Protein 2L9R (pdb70)

Sequence (69 aa):
MGHHHHHHSHMSHTQVIELERKFSHQKYLSAPERAHLAKNLKLTETQVKIWFQNRRYKTKRKQLSSELGMGHHHHHHSHMSHTQVIELERKFSHQKYLSAPERAHLAKNLKLTETQVKIWFQNRRYKTKRKQLSSELGMGHHHHHHSHMSHTQVIELERKFSHQKYLSAPERAHLAKNLKLTETQVKIWFQNRRYKTKRKQLSSELGMGHHHHHHSHMSHTQVIELERKFSHQKYLSAPERAHLAKNLKLTETQVKIWFQNRRYKTKRKQLSSELGMGHHHHHHSHMSHTQVIELERKFSHQKYLSAPERAHLAKNLKLTETQVKIWFQNRRYKTKRKQLSSELGMGHHHHHHSHMSHTQVIELERKFSHQKYLSAPERAHLAKNLKLTETQVKIWFQNRRYKTKRKQLSSELGMGHHHHHHSHMSHTQVIELERKFSHQKYLSAPERAHLAKNLKLTETQVKIWFQNRRYKTKRKQLSSELGMGHHHHHHSHMSHTQVIELERKFSHQKYLSAPERAHLAKNLKLTETQVKIWFQNRRYKTKRKQLSSELGMGHHHHHHSHMSHTQVIELERKFSHQKYLSAPERAHLAKNLKLTETQVKIWFQNRRYKTKRKQLSSELGMGHHHHHHSHMSHTQVIELERKFSHQKYLSAPERAHLAKNLKLTETQVKIWFQNRRYKTKRKQLSSELGMGHHHHHHSHMSHTQVIELERKFSHQKYLSAPERAHLAKNLKLTETQVKIWFQNRRYKTKRKQLSSELGMGHHHHHHSHMSHTQVIELERKFSHQKYLSAPERAHLAKNLKLTETQVKIWFQNRRYKTKRKQLSSELGMGHHHHHHSHMSHTQVIELERKFSHQKYLSAPERAHLAKNLKLTETQVKIWFQNRRYKTKRKQLSSELGMGHHHHHHSHMSHTQVIELERKFSHQKYLSAPERAHLAKNLKLTETQVKIWFQNRRYKTKRKQLSSELGMGHHHHHHSHMSHTQVIELERKFSHQKYLSAPERAHLAKNLKLTETQVKIWFQNRRYKTKRKQLSSELGMGHHHHHHSHMSHTQVIELERKFSHQKYLSAPERAHLAKNLKLTETQVKIWFQNRRYKTKRKQLSSELGMGHHHHHHSHMSHTQVIELERKFSHQKYLSAPERAHLAKNLKLTETQVKIWFQNRRYKTKRKQLSSELGMGHHHHHHSHMSHTQVIELERKFSHQKYLSAPERAHLAKNLKLTETQVKIWFQNRRYKTKRKQLSSELGMGHHHHHHSHMSHTQVIELERKFSHQKYLSAPERAHLAKNLKLTETQVKIWFQNRRYKTKRKQLSSELGMGHHHHHHSHMSHTQVIELERKFSHQKYLSAPERAHLAKNLKLTETQVKIWFQNRRYKTKRKQLSSELG

B-factor: mean 38.27, std 22.69, range [0.01, 75.55]

Secondary structure (DSSP, 8-state):
---SS-S-----HHHHHHHHHHHHH-S---HHHHHHHHHHTT--HHHHHHHHHHHHHHS--SSSS----

Solvent-accessible surface area: 5689 Å² total; per-residue (Å²): 246,56,137,184,133,118,116,147,19,187,39,72,155,98,36,35,68,62,0,66,164,48,30,85,159,46,86,159,28,66,54,97,50,51,38,93,10,5,136,89,25,186,24,50,69,33,38,0,106,21,14,7,97,36,70,76,130,107,65,142,110,211,79,183,75,52,30,127,60

Radius of gyration: 12.87 Å; Cα contacts (8 Å, |Δi|>4): 50; chains: 1; bounding box: 24×35×34 Å

CATH classification: 1.10.10.60

Organism: Homo sapiens (NCBI:txid9606)

Structure (mmCIF, N/CA/C/O backbone):
data_2L9R
#
_entry.id   2L9R
#
loop_
_atom_site.group_PDB
_atom_site.id
_atom_site.type_symbol
_atom_site.label_atom_id
_atom_site.label_alt_id
_atom_site.label_comp_id
_atom_site.label_asym_id
_atom_site.label_entity_id
_atom_site.label_seq_id
_atom_site.pdbx_PDB_ins_code
_atom_site.Cartn_x
_atom_site.Cartn_y
_atom_site.Cartn_z
_atom_site.occupancy
_atom_site.B_iso_or_equiv
_atom_site.auth_seq_id
_atom_site.auth_comp_id
_atom_site.auth_asym_id
_atom_site.auth_atom_id
_atom_site.pdbx_PDB_model_num
ATOM 1 N N . MET A 1 1 ? 4.106 -25.587 4.590 1.00 73.11 1 MET A N 1
ATOM 2 C CA . MET A 1 1 ? 3.432 -24.424 3.949 1.00 5.11 1 MET A CA 1
ATOM 3 C C . MET A 1 1 ? 4.068 -23.091 4.393 1.00 5.52 1 MET A C 1
ATOM 4 O O . MET A 1 1 ? 4.800 -23.051 5.382 1.00 41.04 1 MET A O 1
ATOM 20 N N . GLY A 1 2 ? 3.764 -22.005 3.655 1.00 73.43 2 GLY A N 1
ATOM 21 C CA . GLY A 1 2 ? 4.317 -20.673 3.945 1.00 62.22 2 GLY A CA 1
ATOM 22 C C . GLY A 1 2 ? 4.185 -19.695 2.777 1.00 52.51 2 GLY A C 1
ATOM 23 O O . GLY A 1 2 ? 3.298 -19.837 1.926 1.00 33.34 2 GLY A O 1
ATOM 27 N N . HIS A 1 3 ? 5.072 -18.688 2.745 1.00 2.34 3 HIS A N 1
ATOM 28 C CA . HIS A 1 3 ? 5.124 -17.678 1.668 1.00 1.42 3 HIS A CA 1
ATOM 29 C C . HIS A 1 3 ? 5.958 -18.210 0.484 1.00 64.30 3 HIS A C 1
ATOM 30 O O . HIS A 1 3 ? 7.178 -18.343 0.605 1.00 45.44 3 HIS A O 1
ATOM 45 N N . HIS A 1 4 ? 5.282 -18.529 -0.644 1.00 44.53 4 HIS A N 1
ATOM 46 C CA . HIS A 1 4 ? 5.930 -19.082 -1.865 1.00 42.33 4 HIS A CA 1
ATOM 47 C C . HIS A 1 4 ? 7.037 -18.152 -2.426 1.00 74.23 4 HIS A C 1
ATOM 48 O O . HIS A 1 4 ? 8.039 -18.628 -2.967 1.00 52.23 4 HIS A O 1
ATOM 63 N N . HIS A 1 5 ? 6.829 -16.835 -2.286 1.00 13.22 5 HIS A N 1
ATOM 64 C CA . HIS A 1 5 ? 7.789 -15.800 -2.720 1.00 71.43 5 HIS A CA 1
ATOM 65 C C . HIS A 1 5 ? 7.680 -14.545 -1.809 1.00 64.43 5 HIS A C 1
ATOM 66 O O . HIS A 1 5 ? 6.608 -13.959 -1.687 1.00 65.23 5 HIS A O 1
ATOM 81 N N . HIS A 1 6 ? 8.794 -14.133 -1.178 1.00 53.43 6 HIS A N 1
ATOM 82 C CA . HIS A 1 6 ? 8.795 -13.026 -0.192 1.00 2.44 6 HIS A CA 1
ATOM 83 C C . HIS A 1 6 ? 10.139 -12.254 -0.187 1.00 52.23 6 HIS A C 1
ATOM 84 O O . HIS A 1 6 ? 11.204 -12.853 -0.020 1.00 24.44 6 HIS A O 1
ATOM 99 N N . HIS A 1 7 ? 10.050 -10.919 -0.368 1.00 44.54 7 HIS A N 1
ATOM 100 C CA . HIS A 1 7 ? 11.184 -9.972 -0.213 1.00 54.22 7 HIS A CA 1
ATOM 101 C C . HIS A 1 7 ? 10.660 -8.517 -0.235 1.00 44.11 7 HIS A C 1
ATOM 102 O O . HIS A 1 7 ? 9.470 -8.284 -0.480 1.00 33.23 7 HIS A O 1
ATOM 117 N N . HIS A 1 8 ? 11.558 -7.540 0.008 1.00 40.32 8 HIS A N 1
ATOM 118 C CA . HIS A 1 8 ? 11.235 -6.105 -0.167 1.00 72.21 8 HIS A CA 1
ATOM 119 C C . HIS A 1 8 ? 11.137 -5.788 -1.668 1.00 50.44 8 HIS A C 1
ATOM 120 O O . HIS A 1 8 ? 12.160 -5.733 -2.361 1.00 41.53 8 HIS A O 1
ATOM 135 N N . SER A 1 9 ? 9.905 -5.640 -2.164 1.00 61.44 9 SER A N 1
ATOM 136 C CA . SER A 1 9 ? 9.633 -5.422 -3.597 1.00 24.25 9 SER A CA 1
ATOM 137 C C . SER A 1 9 ? 10.221 -4.085 -4.106 1.00 52.30 9 SER A C 1
ATOM 138 O O . SER A 1 9 ? 9.943 -3.020 -3.546 1.00 22.42 9 SER A O 1
ATOM 146 N N . HIS A 1 10 ? 11.071 -4.171 -5.151 1.00 2.42 10 HIS A N 1
ATOM 147 C CA . HIS A 1 10 ? 11.642 -2.995 -5.849 1.00 63.14 10 HIS A CA 1
ATOM 148 C C . HIS A 1 10 ? 10.569 -2.360 -6.777 1.00 1.41 10 HIS A C 1
ATOM 149 O O . HIS A 1 10 ? 10.639 -2.441 -8.013 1.00 51.14 10 HIS A O 1
ATOM 164 N N . MET A 1 11 ? 9.545 -1.777 -6.138 1.00 0.01 11 MET A N 1
ATOM 165 C CA . MET A 1 11 ? 8.375 -1.181 -6.811 1.00 33.12 11 MET A CA 1
ATOM 166 C C . MET A 1 11 ? 8.749 0.085 -7.611 1.00 22.13 11 MET A C 1
ATOM 167 O O . MET A 1 11 ? 9.760 0.739 -7.328 1.00 5.23 11 MET A O 1
ATOM 181 N N . SER A 1 12 ? 7.904 0.430 -8.596 1.00 34.02 12 SER A N 1
ATOM 182 C CA . SER A 1 12 ? 8.169 1.559 -9.523 1.00 34.24 12 SER A CA 1
ATOM 183 C C . SER A 1 12 ? 7.839 2.895 -8.833 1.00 34.31 12 SER A C 1
ATOM 184 O O . SER A 1 12 ? 6.949 2.933 -7.994 1.00 52.30 12 SER A O 1
ATOM 192 N N . HIS A 1 13 ? 8.545 3.984 -9.205 1.00 22.45 13 HIS A N 1
ATOM 193 C CA . HIS A 1 13 ? 8.429 5.310 -8.529 1.00 60.32 13 HIS A CA 1
ATOM 194 C C . HIS A 1 13 ? 6.966 5.849 -8.559 1.00 34.32 13 HIS A C 1
ATOM 195 O O . HIS A 1 13 ? 6.450 6.322 -7.541 1.00 62.01 13 HIS A O 1
ATOM 210 N N . THR A 1 14 ? 6.310 5.731 -9.730 1.00 1.41 14 THR A N 1
ATOM 211 C CA . THR A 1 14 ? 4.898 6.155 -9.927 1.00 70.30 14 THR A CA 1
ATOM 212 C C . THR A 1 14 ? 3.914 5.252 -9.136 1.00 63.35 14 THR A C 1
ATOM 213 O O . THR A 1 14 ? 2.885 5.716 -8.632 1.00 44.42 14 THR A O 1
ATOM 224 N N . GLN A 1 15 ? 4.261 3.961 -9.036 1.00 3.20 15 GLN A N 1
ATOM 225 C CA . GLN A 1 15 ? 3.508 2.963 -8.248 1.00 43.54 15 GLN A CA 1
ATOM 226 C C . GLN A 1 15 ? 3.586 3.268 -6.726 1.00 50.21 15 GLN A C 1
ATOM 227 O O . GLN A 1 15 ? 2.593 3.122 -6.007 1.00 32.34 15 GLN A O 1
ATOM 241 N N . VAL A 1 16 ? 4.771 3.720 -6.262 1.00 70.04 16 VAL A N 1
ATOM 242 C CA . VAL A 1 16 ? 4.980 4.155 -4.863 1.00 52.34 16 VAL A CA 1
ATOM 243 C C . VAL A 1 16 ? 4.168 5.439 -4.554 1.00 42.20 16 VAL A C 1
ATOM 244 O O . VAL A 1 16 ? 3.684 5.593 -3.441 1.00 33.25 16 VAL A O 1
ATOM 257 N N . ILE A 1 17 ? 4.000 6.336 -5.561 1.00 1.20 17 ILE A N 1
ATOM 258 C CA . ILE A 1 17 ? 3.111 7.525 -5.432 1.00 30.20 17 ILE A CA 1
ATOM 259 C C . ILE A 1 17 ? 1.657 7.091 -5.104 1.00 64.52 17 ILE A C 1
ATOM 260 O O . ILE A 1 17 ? 1.015 7.684 -4.246 1.00 50.24 17 ILE A O 1
ATOM 276 N N . GLU A 1 18 ? 1.176 6.036 -5.791 1.00 34.01 18 GLU A N 1
ATOM 277 C CA . GLU A 1 18 ? -0.174 5.456 -5.566 1.00 54.30 18 GLU A CA 1
ATOM 278 C C . GLU A 1 18 ? -0.316 4.847 -4.154 1.00 63.31 18 GLU A C 1
ATOM 279 O O . GLU A 1 18 ? -1.361 4.987 -3.507 1.00 53.43 18 GLU A O 1
ATOM 291 N N . LEU A 1 19 ? 0.749 4.159 -3.707 1.00 4.34 19 LEU A N 1
ATOM 292 C CA . LEU A 1 19 ? 0.861 3.645 -2.331 1.00 3.03 19 LEU A CA 1
ATOM 293 C C . LEU A 1 19 ? 0.771 4.809 -1.297 1.00 42.53 19 LEU A C 1
ATOM 294 O O . LEU A 1 19 ? 0.102 4.680 -0.274 1.00 14.43 19 LEU A O 1
ATOM 310 N N . GLU A 1 20 ? 1.447 5.948 -1.600 1.00 63.52 20 GLU A N 1
ATOM 311 C CA . GLU A 1 20 ? 1.472 7.159 -0.730 1.00 23.12 20 GLU A CA 1
ATOM 312 C C . GLU A 1 20 ? 0.145 7.947 -0.775 1.00 3.14 20 GLU A C 1
ATOM 313 O O . GLU A 1 20 ? -0.185 8.649 0.175 1.00 30.12 20 GLU A O 1
ATOM 325 N N . ARG A 1 21 ? -0.574 7.860 -1.905 1.00 3.15 21 ARG A N 1
ATOM 326 C CA . ARG A 1 21 ? -1.926 8.443 -2.053 1.00 74.33 21 ARG A CA 1
ATOM 327 C C . ARG A 1 21 ? -2.942 7.688 -1.168 1.00 34.30 21 ARG A C 1
ATOM 328 O O . ARG A 1 21 ? -3.830 8.302 -0.562 1.00 34.32 21 ARG A O 1
ATOM 349 N N . LYS A 1 22 ? -2.777 6.357 -1.094 1.00 11.42 22 LYS A N 1
ATOM 350 C CA . LYS A 1 22 ? -3.578 5.491 -0.207 1.00 73.43 22 LYS A CA 1
ATOM 351 C C . LYS A 1 22 ? -3.203 5.749 1.280 1.00 72.50 22 LYS A C 1
ATOM 352 O O . LYS A 1 22 ? -4.078 5.841 2.142 1.00 42.34 22 LYS A O 1
ATOM 371 N N . PHE A 1 23 ? -1.881 5.884 1.528 1.00 14.42 23 PHE A N 1
ATOM 372 C CA . PHE A 1 23 ? -1.291 6.128 2.865 1.00 54.12 23 PHE A CA 1
ATOM 373 C C . PHE A 1 23 ? -1.740 7.485 3.450 1.00 63.54 23 PHE A C 1
ATOM 374 O O . PHE A 1 23 ? -2.095 7.577 4.626 1.00 75.42 23 PHE A O 1
ATOM 391 N N . SER A 1 24 ? -1.720 8.526 2.601 1.00 3.45 24 SER A N 1
ATOM 392 C CA . SER A 1 24 ? -2.111 9.909 2.973 1.00 42.10 24 SER A CA 1
ATOM 393 C C . SER A 1 24 ? -3.537 9.975 3.550 1.00 30.23 24 SER A C 1
ATOM 394 O O . SER A 1 24 ? -3.786 10.675 4.540 1.00 11.52 24 SER A O 1
ATOM 402 N N . HIS A 1 25 ? -4.461 9.216 2.938 1.00 15.32 25 HIS A N 1
ATOM 403 C CA . HIS A 1 25 ? -5.871 9.154 3.363 1.00 34.05 25 HIS A CA 1
ATOM 404 C C . HIS A 1 25 ? -6.058 8.219 4.585 1.00 33.54 25 HIS A C 1
ATOM 405 O O . HIS A 1 25 ? -6.774 8.556 5.527 1.00 14.30 25 HIS A O 1
ATOM 420 N N . GLN A 1 26 ? -5.421 7.032 4.545 1.00 4.43 26 GLN A N 1
ATOM 421 C CA . GLN A 1 26 ? -5.503 6.025 5.635 1.00 71.44 26 GLN A CA 1
ATOM 422 C C . GLN A 1 26 ? -4.129 5.324 5.830 1.00 22.45 26 GLN A C 1
ATOM 423 O O . GLN A 1 26 ? -3.511 4.836 4.878 1.00 53.02 26 GLN A O 1
ATOM 437 N N . LYS A 1 27 ? -3.652 5.308 7.078 1.00 40.45 27 LYS A N 1
ATOM 438 C CA . LYS A 1 27 ? -2.316 4.776 7.440 1.00 12.35 27 LYS A CA 1
ATOM 439 C C . LYS A 1 27 ? -2.304 3.239 7.540 1.00 54.03 27 LYS A C 1
ATOM 440 O O . LYS A 1 27 ? -1.265 2.598 7.358 1.00 33.45 27 LYS A O 1
ATOM 459 N N . TYR A 1 28 ? -3.475 2.664 7.848 1.00 52.11 28 TYR A N 1
ATOM 460 C CA . TYR A 1 28 ? -3.650 1.209 8.030 1.00 10.43 28 TYR A CA 1
ATOM 461 C C . TYR A 1 28 ? -4.614 0.653 6.963 1.00 52.25 28 TYR A C 1
ATOM 462 O O . TYR A 1 28 ? -5.717 1.174 6.796 1.00 41.32 28 TYR A O 1
ATOM 480 N N . LEU A 1 29 ? -4.187 -0.388 6.233 1.00 12.01 29 LEU A N 1
ATOM 481 C CA . LEU A 1 29 ? -5.078 -1.157 5.340 1.00 0.30 29 LEU A CA 1
ATOM 482 C C . LEU A 1 29 ? -5.496 -2.479 6.015 1.00 12.44 29 LEU A C 1
ATOM 483 O O . LEU A 1 29 ? -4.652 -3.193 6.568 1.00 51.33 29 LEU A O 1
ATOM 499 N N . SER A 1 30 ? -6.797 -2.794 5.962 1.00 44.34 30 SER A N 1
ATOM 500 C CA . SER A 1 30 ? -7.302 -4.151 6.274 1.00 71.04 30 SER A CA 1
ATOM 501 C C . SER A 1 30 ? -7.190 -5.021 5.010 1.00 0.13 30 SER A C 1
ATOM 502 O O . SER A 1 30 ? -6.814 -4.515 3.951 1.00 33.20 30 SER A O 1
ATOM 510 N N . ALA A 1 31 ? -7.545 -6.311 5.127 1.00 21.43 31 ALA A N 1
ATOM 511 C CA . ALA A 1 31 ? -7.501 -7.287 4.003 1.00 70.41 31 ALA A CA 1
ATOM 512 C C . ALA A 1 31 ? -8.209 -6.790 2.685 1.00 74.02 31 ALA A C 1
ATOM 513 O O . ALA A 1 31 ? -7.613 -6.926 1.612 1.00 25.12 31 ALA A O 1
ATOM 520 N N . PRO A 1 32 ? -9.464 -6.196 2.728 1.00 33.21 32 PRO A N 1
ATOM 521 C CA . PRO A 1 32 ? -10.106 -5.602 1.515 1.00 23.50 32 PRO A CA 1
ATOM 522 C C . PRO A 1 32 ? -9.281 -4.465 0.844 1.00 32.41 32 PRO A C 1
ATOM 523 O O . PRO A 1 32 ? -9.024 -4.528 -0.348 1.00 54.15 32 PRO A O 1
ATOM 534 N N . GLU A 1 33 ? -8.871 -3.435 1.629 1.00 50.44 33 GLU A N 1
ATOM 535 C CA . GLU A 1 33 ? -8.124 -2.249 1.101 1.00 43.14 33 GLU A CA 1
ATOM 536 C C . GLU A 1 33 ? -6.732 -2.643 0.559 1.00 45.33 33 GLU A C 1
ATOM 537 O O . GLU A 1 33 ? -6.232 -2.058 -0.406 1.00 20.11 33 GLU A O 1
ATOM 549 N N . ARG A 1 34 ? -6.126 -3.632 1.223 1.00 74.31 34 ARG A N 1
ATOM 550 C CA . ARG A 1 34 ? -4.780 -4.136 0.920 1.00 54.34 34 ARG A CA 1
ATOM 551 C C . ARG A 1 34 ? -4.766 -4.952 -0.395 1.00 64.42 34 ARG A C 1
ATOM 552 O O . ARG A 1 34 ? -3.874 -4.772 -1.229 1.00 73.35 34 ARG A O 1
ATOM 573 N N . ALA A 1 35 ? -5.773 -5.836 -0.557 1.00 50.25 35 ALA A N 1
ATOM 574 C CA . ALA A 1 35 ? -5.966 -6.652 -1.781 1.00 63.43 35 ALA A CA 1
ATOM 575 C C . ALA A 1 35 ? -6.403 -5.789 -2.979 1.00 72.10 35 ALA A C 1
ATOM 576 O O . ALA A 1 35 ? -5.986 -6.034 -4.108 1.00 42.41 35 ALA A O 1
ATOM 583 N N . HIS A 1 36 ? -7.260 -4.798 -2.703 1.00 74.30 36 HIS A N 1
ATOM 584 C CA . HIS A 1 36 ? -7.741 -3.830 -3.699 1.00 14.30 36 HIS A CA 1
ATOM 585 C C . HIS A 1 36 ? -6.580 -2.985 -4.270 1.00 51.23 36 HIS A C 1
ATOM 586 O O . HIS A 1 36 ? -6.432 -2.885 -5.484 1.00 41.44 36 HIS A O 1
ATOM 601 N N . LEU A 1 37 ? -5.755 -2.409 -3.377 1.00 14.34 37 LEU A N 1
ATOM 602 C CA . LEU A 1 37 ? -4.572 -1.612 -3.776 1.00 4.41 37 LEU A CA 1
ATOM 603 C C . LEU A 1 37 ? -3.515 -2.510 -4.468 1.00 31.15 37 LEU A C 1
ATOM 604 O O . LEU A 1 37 ? -2.853 -2.079 -5.420 1.00 23.15 37 LEU A O 1
ATOM 620 N N . ALA A 1 38 ? -3.395 -3.766 -3.983 1.00 43.35 38 ALA A N 1
ATOM 621 C CA . ALA A 1 38 ? -2.509 -4.786 -4.577 1.00 40.22 38 ALA A CA 1
ATOM 622 C C . ALA A 1 38 ? -2.844 -5.027 -6.064 1.00 2.42 38 ALA A C 1
ATOM 623 O O . ALA A 1 38 ? -2.031 -4.739 -6.923 1.00 2.23 38 ALA A O 1
ATOM 630 N N . LYS A 1 39 ? -4.077 -5.486 -6.350 1.00 72.44 39 LYS A N 1
ATOM 631 C CA . LYS A 1 39 ? -4.517 -5.831 -7.727 1.00 70.54 39 LYS A CA 1
ATOM 632 C C . LYS A 1 39 ? -4.513 -4.603 -8.680 1.00 24.30 39 LYS A C 1
ATOM 633 O O . LYS A 1 39 ? -4.209 -4.743 -9.868 1.00 31.30 39 LYS A O 1
ATOM 652 N N . ASN A 1 40 ? -4.825 -3.403 -8.136 1.00 41.41 40 ASN A N 1
ATOM 653 C CA . ASN A 1 40 ? -4.760 -2.123 -8.891 1.00 2.23 40 ASN A CA 1
ATOM 654 C C . ASN A 1 40 ? -3.319 -1.798 -9.366 1.00 55.43 40 ASN A C 1
ATOM 655 O O . ASN A 1 40 ? -3.129 -1.253 -10.455 1.00 31.44 40 ASN A O 1
ATOM 666 N N . LEU A 1 41 ? -2.317 -2.123 -8.531 1.00 14.01 41 LEU A N 1
ATOM 667 C CA . LEU A 1 41 ? -0.883 -1.914 -8.863 1.00 51.04 41 LEU A CA 1
ATOM 668 C C . LEU A 1 41 ? -0.204 -3.238 -9.306 1.00 25.03 41 LEU A C 1
ATOM 669 O O . LEU A 1 41 ? 1.007 -3.268 -9.529 1.00 15.44 41 LEU A O 1
ATOM 685 N N . LYS A 1 42 ? -1.010 -4.325 -9.428 1.00 44.13 42 LYS A N 1
ATOM 686 C CA . LYS A 1 42 ? -0.549 -5.709 -9.752 1.00 31.33 42 LYS A CA 1
ATOM 687 C C . LYS A 1 42 ? 0.410 -6.315 -8.682 1.00 23.00 42 LYS A C 1
ATOM 688 O O . LYS A 1 42 ? 1.017 -7.364 -8.911 1.00 54.45 42 LYS A O 1
ATOM 707 N N . LEU A 1 43 ? 0.485 -5.658 -7.506 1.00 54.12 43 LEU A N 1
ATOM 708 C CA . LEU A 1 43 ? 1.267 -6.123 -6.335 1.00 60.14 43 LEU A CA 1
ATOM 709 C C . LEU A 1 43 ? 0.538 -7.266 -5.589 1.00 53.31 43 LEU A C 1
ATOM 710 O O . LEU A 1 43 ? -0.579 -7.654 -5.952 1.00 4.23 43 LEU A O 1
ATOM 726 N N . THR A 1 44 ? 1.181 -7.801 -4.538 1.00 11.12 44 THR A N 1
ATOM 727 C CA . THR A 1 44 ? 0.556 -8.781 -3.619 1.00 33.03 44 THR A CA 1
ATOM 728 C C . THR A 1 44 ? 0.209 -8.096 -2.290 1.00 70.02 44 THR A C 1
ATOM 729 O O . THR A 1 44 ? 0.817 -7.069 -1.940 1.00 15.15 44 THR A O 1
ATOM 740 N N . GLU A 1 45 ? -0.774 -8.668 -1.560 1.00 15.24 45 GLU A N 1
ATOM 741 C CA . GLU A 1 45 ? -1.152 -8.204 -0.206 1.00 74.11 45 GLU A CA 1
ATOM 742 C C . GLU A 1 45 ? 0.068 -8.138 0.731 1.00 54.20 45 GLU A C 1
ATOM 743 O O . GLU A 1 45 ? 0.171 -7.224 1.543 1.00 14.34 45 GLU A O 1
ATOM 755 N N . THR A 1 46 ? 0.979 -9.119 0.591 1.00 21.24 46 THR A N 1
ATOM 756 C CA . THR A 1 46 ? 2.254 -9.152 1.321 1.00 10.51 46 THR A CA 1
ATOM 757 C C . THR A 1 46 ? 3.095 -7.879 1.061 1.00 52.54 46 THR A C 1
ATOM 758 O O . THR A 1 46 ? 3.398 -7.164 1.999 1.00 3.13 46 THR A O 1
ATOM 769 N N . GLN A 1 47 ? 3.410 -7.600 -0.224 1.00 33.32 47 GLN A N 1
ATOM 770 C CA . GLN A 1 47 ? 4.251 -6.438 -0.641 1.00 52.24 47 GLN A CA 1
ATOM 771 C C . GLN A 1 47 ? 3.682 -5.085 -0.142 1.00 64.44 47 GLN A C 1
ATOM 772 O O . GLN A 1 47 ? 4.426 -4.237 0.372 1.00 41.41 47 GLN A O 1
ATOM 786 N N . VAL A 1 48 ? 2.357 -4.915 -0.311 1.00 12.21 48 VAL A N 1
ATOM 787 C CA . VAL A 1 48 ? 1.619 -3.720 0.157 1.00 62.02 48 VAL A CA 1
ATOM 788 C C . VAL A 1 48 ? 1.678 -3.598 1.709 1.00 11.51 48 VAL A C 1
ATOM 789 O O . VAL A 1 48 ? 1.862 -2.505 2.247 1.00 4.43 48 VAL A O 1
ATOM 802 N N . LYS A 1 49 ? 1.554 -4.747 2.403 1.00 51.42 49 LYS A N 1
ATOM 803 C CA . LYS A 1 49 ? 1.591 -4.819 3.886 1.00 44.43 49 LYS A CA 1
ATOM 804 C C . LYS A 1 49 ? 3.006 -4.492 4.429 1.00 62.42 49 LYS A C 1
ATOM 805 O O . LYS A 1 49 ? 3.138 -3.821 5.456 1.00 61.43 49 LYS A O 1
ATOM 824 N N . ILE A 1 50 ? 4.048 -4.957 3.701 1.00 52.30 50 ILE A N 1
ATOM 825 C CA . ILE A 1 50 ? 5.464 -4.646 4.000 1.00 40.41 50 ILE A CA 1
ATOM 826 C C . ILE A 1 50 ? 5.706 -3.128 3.862 1.00 53.01 50 ILE A C 1
ATOM 827 O O . ILE A 1 50 ? 6.335 -2.524 4.724 1.00 64.10 50 ILE A O 1
ATOM 843 N N . TRP A 1 51 ? 5.170 -2.529 2.774 1.00 65.34 51 TRP A N 1
ATOM 844 C CA . TRP A 1 51 ? 5.312 -1.084 2.500 1.00 22.24 51 TRP A CA 1
ATOM 845 C C . TRP A 1 51 ? 4.670 -0.239 3.632 1.00 13.00 51 TRP A C 1
ATOM 846 O O . TRP A 1 51 ? 5.361 0.556 4.257 1.00 64.13 51 TRP A O 1
ATOM 867 N N . PHE A 1 52 ? 3.357 -0.441 3.894 1.00 42.14 52 PHE A N 1
ATOM 868 C CA . PHE A 1 52 ? 2.612 0.293 4.962 1.00 14.13 52 PHE A CA 1
ATOM 869 C C . PHE A 1 52 ? 3.231 0.086 6.367 1.00 3.15 52 PHE A C 1
ATOM 870 O O . PHE A 1 52 ? 3.194 0.995 7.198 1.00 1.11 52 PHE A O 1
ATOM 887 N N . GLN A 1 53 ? 3.798 -1.112 6.611 1.00 61.32 53 GLN A N 1
ATOM 888 C CA . GLN A 1 53 ? 4.595 -1.394 7.830 1.00 72.14 53 GLN A CA 1
ATOM 889 C C . GLN A 1 53 ? 5.820 -0.449 7.913 1.00 51.32 53 GLN A C 1
ATOM 890 O O . GLN A 1 53 ? 5.998 0.271 8.898 1.00 33.51 53 GLN A O 1
ATOM 904 N N . ASN A 1 54 ? 6.632 -0.463 6.837 1.00 22.00 54 ASN A N 1
ATOM 905 C CA . ASN A 1 54 ? 7.894 0.292 6.756 1.00 70.04 54 ASN A CA 1
ATOM 906 C C . ASN A 1 54 ? 7.673 1.806 6.883 1.00 51.02 54 ASN A C 1
ATOM 907 O O . ASN A 1 54 ? 8.385 2.451 7.615 1.00 73.42 54 ASN A O 1
ATOM 918 N N . ARG A 1 55 ? 6.669 2.347 6.186 1.00 10.31 55 ARG A N 1
ATOM 919 C CA . ARG A 1 55 ? 6.377 3.801 6.184 1.00 30.13 55 ARG A CA 1
ATOM 920 C C . ARG A 1 55 ? 5.934 4.313 7.568 1.00 51.02 55 ARG A C 1
ATOM 921 O O . ARG A 1 55 ? 6.242 5.446 7.937 1.00 12.32 55 ARG A O 1
ATOM 942 N N . ARG A 1 56 ? 5.225 3.461 8.329 1.00 1.42 56 ARG A N 1
ATOM 943 C CA . ARG A 1 56 ? 4.822 3.775 9.716 1.00 2.31 56 ARG A CA 1
ATOM 944 C C . ARG A 1 56 ? 6.005 3.559 10.696 1.00 63.14 56 ARG A C 1
ATOM 945 O O . ARG A 1 56 ? 6.028 4.136 11.785 1.00 5.13 56 ARG A O 1
ATOM 966 N N . TYR A 1 57 ? 6.974 2.716 10.290 1.00 75.32 57 TYR A N 1
ATOM 967 C CA . TYR A 1 57 ? 8.220 2.458 11.052 1.00 14.45 57 TYR A CA 1
ATOM 968 C C . TYR A 1 57 ? 9.296 3.551 10.764 1.00 43.34 57 TYR A C 1
ATOM 969 O O . TYR A 1 57 ? 10.200 3.790 11.573 1.00 13.32 57 TYR A O 1
ATOM 987 N N . LYS A 1 58 ? 9.198 4.171 9.572 1.00 34.34 58 LYS A N 1
ATOM 988 C CA . LYS A 1 58 ? 10.110 5.245 9.112 1.00 14.11 58 LYS A CA 1
ATOM 989 C C . LYS A 1 58 ? 9.613 6.652 9.487 1.00 2.55 58 LYS A C 1
ATOM 990 O O . LYS A 1 58 ? 10.399 7.606 9.469 1.00 20.25 58 LYS A O 1
ATOM 1009 N N . THR A 1 59 ? 8.308 6.789 9.794 1.00 2.30 59 THR A N 1
ATOM 1010 C CA . THR A 1 59 ? 7.715 8.110 10.109 1.00 71.03 59 THR A CA 1
ATOM 1011 C C . THR A 1 59 ? 7.938 8.469 11.592 1.00 24.01 59 THR A C 1
ATOM 1012 O O . THR A 1 59 ? 8.009 7.580 12.449 1.00 22.20 59 THR A O 1
ATOM 1023 N N . LYS A 1 60 ? 8.037 9.777 11.871 1.00 10.13 60 LYS A N 1
ATOM 1024 C CA . LYS A 1 60 ? 8.301 10.311 13.218 1.00 2.05 60 LYS A CA 1
ATOM 1025 C C . LYS A 1 60 ? 7.145 9.932 14.185 1.00 15.34 60 LYS A C 1
ATOM 1026 O O . LYS A 1 60 ? 6.097 10.575 14.186 1.00 64.40 60 LYS A O 1
ATOM 1045 N N . ARG A 1 61 ? 7.329 8.846 14.961 1.00 5.33 61 ARG A N 1
ATOM 1046 C CA . ARG A 1 61 ? 6.359 8.432 16.008 1.00 4.42 61 ARG A CA 1
ATOM 1047 C C . ARG A 1 61 ? 6.779 8.945 17.399 1.00 0.34 61 ARG A C 1
ATOM 1048 O O . ARG A 1 61 ? 7.978 9.121 17.673 1.00 64.51 61 ARG A O 1
ATOM 1069 N N . LYS A 1 62 ? 5.777 9.175 18.274 1.00 4.40 62 LYS A N 1
ATOM 1070 C CA . LYS A 1 62 ? 6.000 9.631 19.659 1.00 65.32 62 LYS A CA 1
ATOM 1071 C C . LYS A 1 62 ? 6.403 8.447 20.571 1.00 13.42 62 LYS A C 1
ATOM 1072 O O . LYS A 1 62 ? 5.551 7.676 21.033 1.00 72.14 62 LYS A O 1
ATOM 1091 N N . GLN A 1 63 ? 7.714 8.286 20.774 1.00 44.42 63 GLN A N 1
ATOM 1092 C CA . GLN A 1 63 ? 8.296 7.257 21.666 1.00 54.12 63 GLN A CA 1
ATOM 1093 C C . GLN A 1 63 ? 9.249 7.935 22.681 1.00 62.11 63 GLN A C 1
ATOM 1094 O O . GLN A 1 63 ? 9.072 9.108 23.019 1.00 51.14 63 GLN A O 1
ATOM 1108 N N . LEU A 1 64 ? 10.226 7.170 23.204 1.00 23.51 64 LEU A N 1
ATOM 1109 C CA . LEU A 1 64 ? 11.403 7.735 23.901 1.00 25.11 64 LEU A CA 1
ATOM 1110 C C . LEU A 1 64 ? 12.294 8.538 22.907 1.00 52.51 64 LEU A C 1
ATOM 1111 O O . LEU A 1 64 ? 12.962 9.499 23.297 1.00 72.33 64 LEU A O 1
ATOM 1127 N N . SER A 1 65 ? 12.278 8.125 21.622 1.00 40.02 65 SER A N 1
ATOM 1128 C CA . SER A 1 65 ? 13.019 8.795 20.520 1.00 74.22 65 SER A CA 1
ATOM 1129 C C . SER A 1 65 ? 12.254 8.648 19.184 1.00 52.14 65 SER A C 1
ATOM 1130 O O . SER A 1 65 ? 11.403 7.766 19.043 1.00 20.10 65 SER A O 1
ATOM 1138 N N . SER A 1 66 ? 12.573 9.520 18.208 1.00 53.53 66 SER A N 1
ATOM 1139 C CA . SER A 1 66 ? 11.919 9.530 16.870 1.00 35.32 66 SER A CA 1
ATOM 1140 C C . SER A 1 66 ? 12.239 8.244 16.060 1.00 50.24 66 SER A C 1
ATOM 1141 O O . SER A 1 66 ? 13.395 8.027 15.670 1.00 23.41 66 SER A O 1
ATOM 1149 N N . GLU A 1 67 ? 11.215 7.390 15.834 1.00 32.53 67 GLU A N 1
ATOM 1150 C CA . GLU A 1 67 ? 11.380 6.110 15.102 1.00 40.52 67 GLU A CA 1
ATOM 1151 C C . GLU A 1 67 ? 11.516 6.351 13.571 1.00 70.52 67 GLU A C 1
ATOM 1152 O O . GLU A 1 67 ? 10.524 6.480 12.854 1.00 12.03 67 GLU A O 1
ATOM 1164 N N . LEU A 1 68 ? 12.768 6.461 13.091 1.00 20.33 68 LEU A N 1
ATOM 1165 C CA . LEU A 1 68 ? 13.076 6.662 11.651 1.00 54.25 68 LEU A CA 1
ATOM 1166 C C . LEU A 1 68 ? 13.836 5.432 11.091 1.00 63.55 68 LEU A C 1
ATOM 1167 O O . LEU A 1 68 ? 15.068 5.361 11.191 1.00 50.10 68 LEU A O 1
ATOM 1183 N N . GLY A 1 69 ? 13.084 4.444 10.556 1.00 34.33 69 GLY A N 1
ATOM 1184 C CA . GLY A 1 69 ? 13.669 3.210 9.997 1.00 30.11 69 GLY A CA 1
ATOM 1185 C C . GLY A 1 69 ? 14.580 3.429 8.793 1.00 12.52 69 GLY A C 1
ATOM 1186 O O . GLY A 1 69 ? 14.270 4.202 7.892 1.00 61.35 69 GLY A O 1
ATOM 1190 N N . MET A 1 1 ? 9.011 0.934 19.088 1.00 41.05 1 MET A N 2
ATOM 1191 C CA . MET A 1 1 ? 10.442 0.955 19.505 1.00 52.22 1 MET A CA 2
ATOM 1192 C C . MET A 1 1 ? 11.207 -0.265 18.941 1.00 54.51 1 MET A C 2
ATOM 1193 O O . MET A 1 1 ? 12.425 -0.204 18.739 1.00 41.24 1 MET A O 2
ATOM 1209 N N . GLY A 1 2 ? 10.486 -1.380 18.698 1.00 1.32 2 GLY A N 2
ATOM 1210 C CA . GLY A 1 2 ? 11.039 -2.514 17.942 1.00 2.13 2 GLY A CA 2
ATOM 1211 C C . GLY A 1 2 ? 11.114 -2.207 16.438 1.00 3.44 2 GLY A C 2
ATOM 1212 O O . GLY A 1 2 ? 10.315 -2.716 15.646 1.00 45.31 2 GLY A O 2
ATOM 1216 N N . HIS A 1 3 ? 12.067 -1.338 16.066 1.00 73.42 3 HIS A N 2
ATOM 1217 C CA . HIS A 1 3 ? 12.185 -0.786 14.702 1.00 74.22 3 HIS A CA 2
ATOM 1218 C C . HIS A 1 3 ? 13.134 -1.622 13.813 1.00 15.31 3 HIS A C 2
ATOM 1219 O O . HIS A 1 3 ? 14.191 -2.066 14.275 1.00 55.30 3 HIS A O 2
ATOM 1234 N N . HIS A 1 4 ? 12.753 -1.811 12.534 1.00 52.24 4 HIS A N 2
ATOM 1235 C CA . HIS A 1 4 ? 13.583 -2.542 11.548 1.00 53.01 4 HIS A CA 2
ATOM 1236 C C . HIS A 1 4 ? 13.073 -2.252 10.111 1.00 5.11 4 HIS A C 2
ATOM 1237 O O . HIS A 1 4 ? 11.871 -2.312 9.856 1.00 62.54 4 HIS A O 2
ATOM 1252 N N . HIS A 1 5 ? 13.998 -1.908 9.194 1.00 2.20 5 HIS A N 2
ATOM 1253 C CA . HIS A 1 5 ? 13.706 -1.753 7.746 1.00 14.44 5 HIS A CA 2
ATOM 1254 C C . HIS A 1 5 ? 13.612 -3.149 7.076 1.00 5.03 5 HIS A C 2
ATOM 1255 O O . HIS A 1 5 ? 14.589 -3.904 7.058 1.00 52.24 5 HIS A O 2
ATOM 1270 N N . HIS A 1 6 ? 12.432 -3.478 6.536 1.00 20.23 6 HIS A N 2
ATOM 1271 C CA . HIS A 1 6 ? 12.171 -4.771 5.871 1.00 60.04 6 HIS A CA 2
ATOM 1272 C C . HIS A 1 6 ? 12.323 -4.645 4.339 1.00 73.43 6 HIS A C 2
ATOM 1273 O O . HIS A 1 6 ? 12.107 -3.570 3.757 1.00 13.24 6 HIS A O 2
ATOM 1288 N N . HIS A 1 7 ? 12.671 -5.770 3.713 1.00 71.41 7 HIS A N 2
ATOM 1289 C CA . HIS A 1 7 ? 12.859 -5.877 2.250 1.00 15.11 7 HIS A CA 2
ATOM 1290 C C . HIS A 1 7 ? 11.507 -6.120 1.530 1.00 32.34 7 HIS A C 2
ATOM 1291 O O . HIS A 1 7 ? 10.546 -6.606 2.137 1.00 60.33 7 HIS A O 2
ATOM 1306 N N . HIS A 1 8 ? 11.461 -5.783 0.230 1.00 74.32 8 HIS A N 2
ATOM 1307 C CA . HIS A 1 8 ? 10.259 -5.954 -0.633 1.00 2.55 8 HIS A CA 2
ATOM 1308 C C . HIS A 1 8 ? 10.647 -5.865 -2.128 1.00 61.22 8 HIS A C 2
ATOM 1309 O O . HIS A 1 8 ? 11.766 -5.450 -2.455 1.00 15.03 8 HIS A O 2
ATOM 1324 N N . SER A 1 9 ? 9.716 -6.241 -3.033 1.00 22.31 9 SER A N 2
ATOM 1325 C CA . SER A 1 9 ? 9.918 -6.092 -4.502 1.00 32.10 9 SER A CA 2
ATOM 1326 C C . SER A 1 9 ? 10.084 -4.602 -4.899 1.00 63.53 9 SER A C 2
ATOM 1327 O O . SER A 1 9 ? 9.473 -3.727 -4.281 1.00 42.50 9 SER A O 2
ATOM 1335 N N . HIS A 1 10 ? 10.925 -4.329 -5.913 1.00 54.15 10 HIS A N 2
ATOM 1336 C CA . HIS A 1 10 ? 11.221 -2.952 -6.366 1.00 64.30 10 HIS A CA 2
ATOM 1337 C C . HIS A 1 10 ? 9.975 -2.302 -7.037 1.00 2.33 10 HIS A C 2
ATOM 1338 O O . HIS A 1 10 ? 9.673 -2.575 -8.205 1.00 62.05 10 HIS A O 2
ATOM 1353 N N . MET A 1 11 ? 9.237 -1.477 -6.263 1.00 34.22 11 MET A N 2
ATOM 1354 C CA . MET A 1 11 ? 8.137 -0.639 -6.799 1.00 23.44 11 MET A CA 2
ATOM 1355 C C . MET A 1 11 ? 8.653 0.460 -7.784 1.00 45.31 11 MET A C 2
ATOM 1356 O O . MET A 1 11 ? 9.780 0.952 -7.657 1.00 71.40 11 MET A O 2
ATOM 1370 N N . SER A 1 12 ? 7.789 0.839 -8.747 1.00 54.44 12 SER A N 2
ATOM 1371 C CA . SER A 1 12 ? 8.063 1.922 -9.731 1.00 25.03 12 SER A CA 2
ATOM 1372 C C . SER A 1 12 ? 7.765 3.313 -9.122 1.00 0.41 12 SER A C 2
ATOM 1373 O O . SER A 1 12 ? 7.119 3.393 -8.077 1.00 0.12 12 SER A O 2
ATOM 1381 N N . HIS A 1 13 ? 8.207 4.398 -9.798 1.00 42.22 13 HIS A N 2
ATOM 1382 C CA . HIS A 1 13 ? 7.986 5.805 -9.342 1.00 64.11 13 HIS A CA 2
ATOM 1383 C C . HIS A 1 13 ? 6.478 6.095 -9.105 1.00 12.11 13 HIS A C 2
ATOM 1384 O O . HIS A 1 13 ? 6.075 6.461 -7.997 1.00 72.43 13 HIS A O 2
ATOM 1399 N N . THR A 1 14 ? 5.668 5.885 -10.159 1.00 43.02 14 THR A N 2
ATOM 1400 C CA . THR A 1 14 ? 4.204 6.111 -10.139 1.00 5.13 14 THR A CA 2
ATOM 1401 C C . THR A 1 14 ? 3.484 5.157 -9.143 1.00 54.32 14 THR A C 2
ATOM 1402 O O . THR A 1 14 ? 2.504 5.536 -8.508 1.00 64.22 14 THR A O 2
ATOM 1413 N N . GLN A 1 15 ? 4.013 3.928 -9.010 1.00 10.44 15 GLN A N 2
ATOM 1414 C CA . GLN A 1 15 ? 3.469 2.887 -8.111 1.00 34.23 15 GLN A CA 2
ATOM 1415 C C . GLN A 1 15 ? 3.587 3.289 -6.622 1.00 35.00 15 GLN A C 2
ATOM 1416 O O . GLN A 1 15 ? 2.617 3.171 -5.863 1.00 30.00 15 GLN A O 2
ATOM 1430 N N . VAL A 1 16 ? 4.786 3.770 -6.228 1.00 2.31 16 VAL A N 2
ATOM 1431 C CA . VAL A 1 16 ? 5.039 4.317 -4.873 1.00 55.25 16 VAL A CA 2
ATOM 1432 C C . VAL A 1 16 ? 4.106 5.517 -4.570 1.00 4.42 16 VAL A C 2
ATOM 1433 O O . VAL A 1 16 ? 3.628 5.647 -3.448 1.00 44.51 16 VAL A O 2
ATOM 1446 N N . ILE A 1 17 ? 3.834 6.363 -5.594 1.00 20.33 17 ILE A N 2
ATOM 1447 C CA . ILE A 1 17 ? 2.876 7.496 -5.489 1.00 63.03 17 ILE A CA 2
ATOM 1448 C C . ILE A 1 17 ? 1.469 7.011 -5.059 1.00 51.30 17 ILE A C 2
ATOM 1449 O O . ILE A 1 17 ? 0.907 7.534 -4.108 1.00 74.21 17 ILE A O 2
ATOM 1465 N N . GLU A 1 18 ? 0.944 5.987 -5.759 1.00 72.23 18 GLU A N 2
ATOM 1466 C CA . GLU A 1 18 ? -0.401 5.409 -5.489 1.00 34.24 18 GLU A CA 2
ATOM 1467 C C . GLU A 1 18 ? -0.497 4.812 -4.065 1.00 1.33 18 GLU A C 2
ATOM 1468 O O . GLU A 1 18 ? -1.509 4.969 -3.368 1.00 53.33 18 GLU A O 2
ATOM 1480 N N . LEU A 1 19 ? 0.581 4.121 -3.665 1.00 65.42 19 LEU A N 2
ATOM 1481 C CA . LEU A 1 19 ? 0.751 3.588 -2.304 1.00 1.12 19 LEU A CA 2
ATOM 1482 C C . LEU A 1 19 ? 0.781 4.732 -1.246 1.00 73.23 19 LEU A C 2
ATOM 1483 O O . LEU A 1 19 ? 0.188 4.598 -0.184 1.00 5.15 19 LEU A O 2
ATOM 1499 N N . GLU A 1 20 ? 1.468 5.862 -1.567 1.00 15.21 20 GLU A N 2
ATOM 1500 C CA . GLU A 1 20 ? 1.592 7.040 -0.657 1.00 73.55 20 GLU A CA 2
ATOM 1501 C C . GLU A 1 20 ? 0.287 7.863 -0.570 1.00 33.11 20 GLU A C 2
ATOM 1502 O O . GLU A 1 20 ? 0.055 8.534 0.426 1.00 45.12 20 GLU A O 2
ATOM 1514 N N . ARG A 1 21 ? -0.514 7.858 -1.648 1.00 65.43 21 ARG A N 2
ATOM 1515 C CA . ARG A 1 21 ? -1.867 8.467 -1.666 1.00 44.24 21 ARG A CA 2
ATOM 1516 C C . ARG A 1 21 ? -2.794 7.762 -0.654 1.00 32.43 21 ARG A C 2
ATOM 1517 O O . ARG A 1 21 ? -3.478 8.409 0.153 1.00 71.32 21 ARG A O 2
ATOM 1538 N N . LYS A 1 22 ? -2.778 6.420 -0.715 1.00 43.23 22 LYS A N 2
ATOM 1539 C CA . LYS A 1 22 ? -3.568 5.548 0.174 1.00 52.32 22 LYS A CA 2
ATOM 1540 C C . LYS A 1 22 ? -3.027 5.593 1.628 1.00 53.13 22 LYS A C 2
ATOM 1541 O O . LYS A 1 22 ? -3.799 5.584 2.586 1.00 34.32 22 LYS A O 2
ATOM 1560 N N . PHE A 1 23 ? -1.689 5.667 1.757 1.00 45.05 23 PHE A N 2
ATOM 1561 C CA . PHE A 1 23 ? -0.985 5.751 3.058 1.00 11.20 23 PHE A CA 2
ATOM 1562 C C . PHE A 1 23 ? -1.187 7.124 3.755 1.00 33.14 23 PHE A C 2
ATOM 1563 O O . PHE A 1 23 ? -1.273 7.203 4.990 1.00 25.05 23 PHE A O 2
ATOM 1580 N N . SER A 1 24 ? -1.226 8.203 2.954 1.00 21.03 24 SER A N 2
ATOM 1581 C CA . SER A 1 24 ? -1.513 9.576 3.441 1.00 10.41 24 SER A CA 2
ATOM 1582 C C . SER A 1 24 ? -2.929 9.674 4.022 1.00 40.13 24 SER A C 2
ATOM 1583 O O . SER A 1 24 ? -3.157 10.344 5.043 1.00 51.34 24 SER A O 2
ATOM 1591 N N . HIS A 1 25 ? -3.871 8.977 3.366 1.00 42.22 25 HIS A N 2
ATOM 1592 C CA . HIS A 1 25 ? -5.282 8.944 3.768 1.00 73.21 25 HIS A CA 2
ATOM 1593 C C . HIS A 1 25 ? -5.490 8.019 4.996 1.00 44.24 25 HIS A C 2
ATOM 1594 O O . HIS A 1 25 ? -6.311 8.314 5.873 1.00 4.12 25 HIS A O 2
ATOM 1609 N N . GLN A 1 26 ? -4.739 6.897 5.043 1.00 23.23 26 GLN A N 2
ATOM 1610 C CA . GLN A 1 26 ? -4.825 5.910 6.141 1.00 40.02 26 GLN A CA 2
ATOM 1611 C C . GLN A 1 26 ? -3.501 5.113 6.303 1.00 21.45 26 GLN A C 2
ATOM 1612 O O . GLN A 1 26 ? -2.928 4.610 5.337 1.00 10.12 26 GLN A O 2
ATOM 1626 N N . LYS A 1 27 ? -3.040 5.006 7.556 1.00 30.54 27 LYS A N 2
ATOM 1627 C CA . LYS A 1 27 ? -1.801 4.275 7.927 1.00 44.25 27 LYS A CA 2
ATOM 1628 C C . LYS A 1 27 ? -2.024 2.745 7.905 1.00 51.40 27 LYS A C 2
ATOM 1629 O O . LYS A 1 27 ? -1.121 1.965 7.584 1.00 63.22 27 LYS A O 2
ATOM 1648 N N . TYR A 1 28 ? -3.253 2.345 8.267 1.00 72.45 28 TYR A N 2
ATOM 1649 C CA . TYR A 1 28 ? -3.670 0.932 8.378 1.00 0.34 28 TYR A CA 2
ATOM 1650 C C . TYR A 1 28 ? -4.709 0.597 7.287 1.00 24.11 28 TYR A C 2
ATOM 1651 O O . TYR A 1 28 ? -5.735 1.277 7.176 1.00 3.10 28 TYR A O 2
ATOM 1669 N N . LEU A 1 29 ? -4.434 -0.433 6.469 1.00 13.43 29 LEU A N 2
ATOM 1670 C CA . LEU A 1 29 ? -5.418 -0.960 5.497 1.00 72.11 29 LEU A CA 2
ATOM 1671 C C . LEU A 1 29 ? -6.275 -2.078 6.119 1.00 20.33 29 LEU A C 2
ATOM 1672 O O . LEU A 1 29 ? -5.835 -2.785 7.035 1.00 3.53 29 LEU A O 2
ATOM 1688 N N . SER A 1 30 ? -7.503 -2.224 5.611 1.00 61.41 30 SER A N 2
ATOM 1689 C CA . SER A 1 30 ? -8.329 -3.428 5.843 1.00 61.31 30 SER A CA 2
ATOM 1690 C C . SER A 1 30 ? -8.025 -4.468 4.752 1.00 64.53 30 SER A C 2
ATOM 1691 O O . SER A 1 30 ? -7.475 -4.116 3.703 1.00 24.33 30 SER A O 2
ATOM 1699 N N . ALA A 1 31 ? -8.393 -5.737 5.001 1.00 72.12 31 ALA A N 2
ATOM 1700 C CA . ALA A 1 31 ? -8.163 -6.856 4.050 1.00 62.24 31 ALA A CA 2
ATOM 1701 C C . ALA A 1 31 ? -8.736 -6.594 2.606 1.00 63.43 31 ALA A C 2
ATOM 1702 O O . ALA A 1 31 ? -8.000 -6.787 1.627 1.00 51.34 31 ALA A O 2
ATOM 1709 N N . PRO A 1 32 ? -10.029 -6.119 2.426 1.00 24.05 32 PRO A N 2
ATOM 1710 C CA . PRO A 1 32 ? -10.563 -5.760 1.075 1.00 1.11 32 PRO A CA 2
ATOM 1711 C C . PRO A 1 32 ? -9.762 -4.627 0.372 1.00 23.44 32 PRO A C 2
ATOM 1712 O O . PRO A 1 32 ? -9.514 -4.693 -0.837 1.00 72.00 32 PRO A O 2
ATOM 1723 N N . GLU A 1 33 ? -9.353 -3.604 1.152 1.00 32.30 33 GLU A N 2
ATOM 1724 C CA . GLU A 1 33 ? -8.632 -2.415 0.633 1.00 24.13 33 GLU A CA 2
ATOM 1725 C C . GLU A 1 33 ? -7.197 -2.759 0.181 1.00 41.35 33 GLU A C 2
ATOM 1726 O O . GLU A 1 33 ? -6.692 -2.203 -0.799 1.00 30.14 33 GLU A O 2
ATOM 1738 N N . ARG A 1 34 ? -6.550 -3.661 0.942 1.00 63.42 34 ARG A N 2
ATOM 1739 C CA . ARG A 1 34 ? -5.161 -4.092 0.699 1.00 12.13 34 ARG A CA 2
ATOM 1740 C C . ARG A 1 34 ? -5.068 -4.942 -0.593 1.00 34.44 34 ARG A C 2
ATOM 1741 O O . ARG A 1 34 ? -4.123 -4.797 -1.375 1.00 64.04 34 ARG A O 2
ATOM 1762 N N . ALA A 1 35 ? -6.084 -5.810 -0.802 1.00 24.12 35 ALA A N 2
ATOM 1763 C CA . ALA A 1 35 ? -6.240 -6.617 -2.036 1.00 75.53 35 ALA A CA 2
ATOM 1764 C C . ALA A 1 35 ? -6.562 -5.735 -3.269 1.00 43.13 35 ALA A C 2
ATOM 1765 O O . ALA A 1 35 ? -6.009 -5.948 -4.348 1.00 70.01 35 ALA A O 2
ATOM 1772 N N . HIS A 1 36 ? -7.466 -4.751 -3.080 1.00 34.54 36 HIS A N 2
ATOM 1773 C CA . HIS A 1 36 ? -7.849 -3.770 -4.126 1.00 1.44 36 HIS A CA 2
ATOM 1774 C C . HIS A 1 36 ? -6.626 -2.949 -4.616 1.00 33.43 36 HIS A C 2
ATOM 1775 O O . HIS A 1 36 ? -6.409 -2.793 -5.815 1.00 15.33 36 HIS A O 2
ATOM 1790 N N . LEU A 1 37 ? -5.839 -2.438 -3.656 1.00 12.55 37 LEU A N 2
ATOM 1791 C CA . LEU A 1 37 ? -4.636 -1.623 -3.933 1.00 13.44 37 LEU A CA 2
ATOM 1792 C C . LEU A 1 37 ? -3.522 -2.482 -4.592 1.00 12.23 37 LEU A C 2
ATOM 1793 O O . LEU A 1 37 ? -2.846 -2.031 -5.530 1.00 4.42 37 LEU A O 2
ATOM 1809 N N . ALA A 1 38 ? -3.372 -3.728 -4.094 1.00 23.13 38 ALA A N 2
ATOM 1810 C CA . ALA A 1 38 ? -2.382 -4.698 -4.607 1.00 14.11 38 ALA A CA 2
ATOM 1811 C C . ALA A 1 38 ? -2.623 -5.067 -6.088 1.00 71.01 38 ALA A C 2
ATOM 1812 O O . ALA A 1 38 ? -1.710 -4.969 -6.901 1.00 3.21 38 ALA A O 2
ATOM 1819 N N . LYS A 1 39 ? -3.865 -5.463 -6.427 1.00 34.32 39 LYS A N 2
ATOM 1820 C CA . LYS A 1 39 ? -4.224 -5.919 -7.796 1.00 41.33 39 LYS A CA 2
ATOM 1821 C C . LYS A 1 39 ? -4.082 -4.790 -8.848 1.00 5.44 39 LYS A C 2
ATOM 1822 O O . LYS A 1 39 ? -3.637 -5.045 -9.973 1.00 12.11 39 LYS A O 2
ATOM 1841 N N . ASN A 1 40 ? -4.445 -3.547 -8.452 1.00 14.42 40 ASN A N 2
ATOM 1842 C CA . ASN A 1 40 ? -4.281 -2.340 -9.302 1.00 4.14 40 ASN A CA 2
ATOM 1843 C C . ASN A 1 40 ? -2.796 -2.077 -9.643 1.00 24.11 40 ASN A C 2
ATOM 1844 O O . ASN A 1 40 ? -2.471 -1.649 -10.754 1.00 32.34 40 ASN A O 2
ATOM 1855 N N . LEU A 1 41 ? -1.903 -2.359 -8.676 1.00 60.43 41 LEU A N 2
ATOM 1856 C CA . LEU A 1 41 ? -0.442 -2.123 -8.805 1.00 72.34 41 LEU A CA 2
ATOM 1857 C C . LEU A 1 41 ? 0.354 -3.432 -9.069 1.00 71.24 41 LEU A C 2
ATOM 1858 O O . LEU A 1 41 ? 1.586 -3.409 -9.097 1.00 51.24 41 LEU A O 2
ATOM 1874 N N . LYS A 1 42 ? -0.364 -4.562 -9.289 1.00 32.41 42 LYS A N 2
ATOM 1875 C CA . LYS A 1 42 ? 0.227 -5.908 -9.561 1.00 62.52 42 LYS A CA 2
ATOM 1876 C C . LYS A 1 42 ? 1.167 -6.412 -8.417 1.00 73.31 42 LYS A C 2
ATOM 1877 O O . LYS A 1 42 ? 2.021 -7.283 -8.632 1.00 34.12 42 LYS A O 2
ATOM 1896 N N . LEU A 1 43 ? 0.967 -5.866 -7.206 1.00 21.44 43 LEU A N 2
ATOM 1897 C CA . LEU A 1 43 ? 1.639 -6.321 -5.969 1.00 62.14 43 LEU A CA 2
ATOM 1898 C C . LEU A 1 43 ? 0.833 -7.465 -5.307 1.00 65.44 43 LEU A C 2
ATOM 1899 O O . LEU A 1 43 ? -0.244 -7.849 -5.781 1.00 63.44 43 LEU A O 2
ATOM 1915 N N . THR A 1 44 ? 1.361 -7.997 -4.199 1.00 25.00 44 THR A N 2
ATOM 1916 C CA . THR A 1 44 ? 0.612 -8.916 -3.311 1.00 60.40 44 THR A CA 2
ATOM 1917 C C . THR A 1 44 ? 0.230 -8.169 -2.020 1.00 12.43 44 THR A C 2
ATOM 1918 O O . THR A 1 44 ? 0.846 -7.145 -1.690 1.00 4.43 44 THR A O 2
ATOM 1929 N N . GLU A 1 45 ? -0.775 -8.686 -1.286 1.00 51.12 45 GLU A N 2
ATOM 1930 C CA . GLU A 1 45 ? -1.162 -8.152 0.047 1.00 73.24 45 GLU A CA 2
ATOM 1931 C C . GLU A 1 45 ? 0.012 -8.218 1.050 1.00 73.02 45 GLU A C 2
ATOM 1932 O O . GLU A 1 45 ? 0.050 -7.463 2.027 1.00 44.02 45 GLU A O 2
ATOM 1944 N N . THR A 1 46 ? 0.960 -9.132 0.787 1.00 33.21 46 THR A N 2
ATOM 1945 C CA . THR A 1 46 ? 2.232 -9.214 1.515 1.00 14.24 46 THR A CA 2
ATOM 1946 C C . THR A 1 46 ? 3.071 -7.933 1.283 1.00 22.44 46 THR A C 2
ATOM 1947 O O . THR A 1 46 ? 3.328 -7.193 2.220 1.00 63.42 46 THR A O 2
ATOM 1958 N N . GLN A 1 47 ? 3.419 -7.666 0.002 1.00 21.25 47 GLN A N 2
ATOM 1959 C CA . GLN A 1 47 ? 4.315 -6.549 -0.404 1.00 15.32 47 GLN A CA 2
ATOM 1960 C C . GLN A 1 47 ? 3.739 -5.167 -0.022 1.00 41.23 47 GLN A C 2
ATOM 1961 O O . GLN A 1 47 ? 4.485 -4.272 0.384 1.00 24.23 47 GLN A O 2
ATOM 1975 N N . VAL A 1 48 ? 2.413 -5.013 -0.197 1.00 64.00 48 VAL A N 2
ATOM 1976 C CA . VAL A 1 48 ? 1.673 -3.800 0.209 1.00 12.50 48 VAL A CA 2
ATOM 1977 C C . VAL A 1 48 ? 1.729 -3.598 1.742 1.00 32.12 48 VAL A C 2
ATOM 1978 O O . VAL A 1 48 ? 2.032 -2.500 2.207 1.00 24.43 48 VAL A O 2
ATOM 1991 N N . LYS A 1 49 ? 1.467 -4.675 2.522 1.00 10.24 49 LYS A N 2
ATOM 1992 C CA . LYS A 1 49 ? 1.511 -4.605 4.006 1.00 53.10 49 LYS A CA 2
ATOM 1993 C C . LYS A 1 49 ? 2.944 -4.318 4.527 1.00 70.13 49 LYS A C 2
ATOM 1994 O O . LYS A 1 49 ? 3.103 -3.611 5.518 1.00 44.41 49 LYS A O 2
ATOM 2013 N N . ILE A 1 50 ? 3.971 -4.864 3.835 1.00 34.41 50 ILE A N 2
ATOM 2014 C CA . ILE A 1 50 ? 5.400 -4.595 4.142 1.00 4.11 50 ILE A CA 2
ATOM 2015 C C . ILE A 1 50 ? 5.710 -3.102 3.925 1.00 13.33 50 ILE A C 2
ATOM 2016 O O . ILE A 1 50 ? 6.231 -2.432 4.815 1.00 21.22 50 ILE A O 2
ATOM 2032 N N . TRP A 1 51 ? 5.346 -2.603 2.731 1.00 72.01 51 TRP A N 2
ATOM 2033 C CA . TRP A 1 51 ? 5.573 -1.206 2.321 1.00 71.31 51 TRP A CA 2
ATOM 2034 C C . TRP A 1 51 ? 4.945 -0.229 3.353 1.00 13.52 51 TRP A C 2
ATOM 2035 O O . TRP A 1 51 ? 5.634 0.640 3.881 1.00 34.21 51 TRP A O 2
ATOM 2056 N N . PHE A 1 52 ? 3.640 -0.417 3.636 1.00 22.21 52 PHE A N 2
ATOM 2057 C CA . PHE A 1 52 ? 2.887 0.370 4.649 1.00 23.30 52 PHE A CA 2
ATOM 2058 C C . PHE A 1 52 ? 3.499 0.260 6.071 1.00 20.43 52 PHE A C 2
ATOM 2059 O O . PHE A 1 52 ? 3.585 1.262 6.776 1.00 73.45 52 PHE A O 2
ATOM 2076 N N . GLN A 1 53 ? 3.943 -0.952 6.460 1.00 63.23 53 GLN A N 2
ATOM 2077 C CA . GLN A 1 53 ? 4.507 -1.225 7.813 1.00 33.23 53 GLN A CA 2
ATOM 2078 C C . GLN A 1 53 ? 5.804 -0.415 8.068 1.00 44.32 53 GLN A C 2
ATOM 2079 O O . GLN A 1 53 ? 5.964 0.216 9.120 1.00 33.52 53 GLN A O 2
ATOM 2093 N N . ASN A 1 54 ? 6.715 -0.430 7.079 1.00 52.21 54 ASN A N 2
ATOM 2094 C CA . ASN A 1 54 ? 7.996 0.309 7.161 1.00 23.33 54 ASN A CA 2
ATOM 2095 C C . ASN A 1 54 ? 7.832 1.804 6.858 1.00 42.25 54 ASN A C 2
ATOM 2096 O O . ASN A 1 54 ? 8.669 2.612 7.256 1.00 73.45 54 ASN A O 2
ATOM 2107 N N . ARG A 1 55 ? 6.770 2.166 6.136 1.00 11.24 55 ARG A N 2
ATOM 2108 C CA . ARG A 1 55 ? 6.366 3.572 5.984 1.00 44.03 55 ARG A CA 2
ATOM 2109 C C . ARG A 1 55 ? 5.837 4.153 7.322 1.00 11.23 55 ARG A C 2
ATOM 2110 O O . ARG A 1 55 ? 6.050 5.328 7.607 1.00 34.12 55 ARG A O 2
ATOM 2131 N N . ARG A 1 56 ? 5.176 3.310 8.151 1.00 74.12 56 ARG A N 2
ATOM 2132 C CA . ARG A 1 56 ? 4.800 3.676 9.544 1.00 31.25 56 ARG A CA 2
ATOM 2133 C C . ARG A 1 56 ? 6.077 3.826 10.413 1.00 62.54 56 ARG A C 2
ATOM 2134 O O . ARG A 1 56 ? 6.195 4.748 11.227 1.00 14.13 56 ARG A O 2
ATOM 2155 N N . TYR A 1 57 ? 7.022 2.893 10.207 1.00 71.44 57 TYR A N 2
ATOM 2156 C CA . TYR A 1 57 ? 8.389 2.941 10.781 1.00 33.10 57 TYR A CA 2
ATOM 2157 C C . TYR A 1 57 ? 9.222 4.123 10.200 1.00 0.52 57 TYR A C 2
ATOM 2158 O O . TYR A 1 57 ? 10.250 4.506 10.768 1.00 23.55 57 TYR A O 2
ATOM 2176 N N . LYS A 1 58 ? 8.803 4.671 9.052 1.00 13.50 58 LYS A N 2
ATOM 2177 C CA . LYS A 1 58 ? 9.472 5.842 8.442 1.00 21.32 58 LYS A CA 2
ATOM 2178 C C . LYS A 1 58 ? 8.879 7.221 8.884 1.00 34.21 58 LYS A C 2
ATOM 2179 O O . LYS A 1 58 ? 9.616 8.208 8.944 1.00 41.04 58 LYS A O 2
ATOM 2198 N N . THR A 1 59 ? 7.558 7.283 9.193 1.00 12.35 59 THR A N 2
ATOM 2199 C CA . THR A 1 59 ? 6.822 8.579 9.421 1.00 54.24 59 THR A CA 2
ATOM 2200 C C . THR A 1 59 ? 7.301 9.382 10.657 1.00 51.33 59 THR A C 2
ATOM 2201 O O . THR A 1 59 ? 7.712 8.806 11.660 1.00 22.10 59 THR A O 2
ATOM 2212 N N . LYS A 1 60 ? 7.191 10.728 10.558 1.00 1.51 60 LYS A N 2
ATOM 2213 C CA . LYS A 1 60 ? 7.486 11.668 11.669 1.00 51.33 60 LYS A CA 2
ATOM 2214 C C . LYS A 1 60 ? 6.515 11.460 12.859 1.00 60.22 60 LYS A C 2
ATOM 2215 O O . LYS A 1 60 ? 6.930 11.468 14.020 1.00 44.34 60 LYS A O 2
ATOM 2234 N N . ARG A 1 61 ? 5.211 11.296 12.557 1.00 1.45 61 ARG A N 2
ATOM 2235 C CA . ARG A 1 61 ? 4.207 10.912 13.574 1.00 71.23 61 ARG A CA 2
ATOM 2236 C C . ARG A 1 61 ? 4.374 9.414 13.916 1.00 63.15 61 ARG A C 2
ATOM 2237 O O . ARG A 1 61 ? 4.092 8.552 13.074 1.00 63.31 61 ARG A O 2
ATOM 2258 N N . LYS A 1 62 ? 4.842 9.112 15.139 1.00 31.12 62 LYS A N 2
ATOM 2259 C CA . LYS A 1 62 ? 5.211 7.737 15.536 1.00 1.45 62 LYS A CA 2
ATOM 2260 C C . LYS A 1 62 ? 5.495 7.653 17.052 1.00 3.50 62 LYS A C 2
ATOM 2261 O O . LYS A 1 62 ? 6.178 8.532 17.587 1.00 24.11 62 LYS A O 2
ATOM 2280 N N . GLN A 1 63 ? 4.983 6.574 17.700 1.00 62.21 63 GLN A N 2
ATOM 2281 C CA . GLN A 1 63 ? 5.228 6.185 19.129 1.00 73.24 63 GLN A CA 2
ATOM 2282 C C . GLN A 1 63 ? 5.279 7.367 20.164 1.00 14.24 63 GLN A C 2
ATOM 2283 O O . GLN A 1 63 ? 4.307 7.607 20.893 1.00 30.15 63 GLN A O 2
ATOM 2297 N N . LEU A 1 64 ? 6.408 8.099 20.195 1.00 14.41 64 LEU A N 2
ATOM 2298 C CA . LEU A 1 64 ? 6.650 9.234 21.108 1.00 40.24 64 LEU A CA 2
ATOM 2299 C C . LEU A 1 64 ? 7.789 10.105 20.528 1.00 3.45 64 LEU A C 2
ATOM 2300 O O . LEU A 1 64 ? 7.722 11.336 20.541 1.00 74.54 64 LEU A O 2
ATOM 2316 N N . SER A 1 65 ? 8.835 9.424 20.012 1.00 43.42 65 SER A N 2
ATOM 2317 C CA . SER A 1 65 ? 9.959 10.059 19.272 1.00 51.30 65 SER A CA 2
ATOM 2318 C C . SER A 1 65 ? 10.733 9.010 18.438 1.00 74.33 65 SER A C 2
ATOM 2319 O O . SER A 1 65 ? 10.735 7.822 18.783 1.00 32.11 65 SER A O 2
ATOM 2327 N N . SER A 1 66 ? 11.384 9.474 17.344 1.00 23.44 66 SER A N 2
ATOM 2328 C CA . SER A 1 66 ? 12.286 8.645 16.490 1.00 10.43 66 SER A CA 2
ATOM 2329 C C . SER A 1 66 ? 12.921 9.508 15.375 1.00 32.12 66 SER A C 2
ATOM 2330 O O . SER A 1 66 ? 14.150 9.584 15.252 1.00 61.22 66 SER A O 2
ATOM 2338 N N . GLU A 1 67 ? 12.061 10.159 14.571 1.00 55.21 67 GLU A N 2
ATOM 2339 C CA . GLU A 1 67 ? 12.489 11.023 13.455 1.00 13.25 67 GLU A CA 2
ATOM 2340 C C . GLU A 1 67 ? 12.810 12.444 13.973 1.00 33.25 67 GLU A C 2
ATOM 2341 O O . GLU A 1 67 ? 11.901 13.233 14.266 1.00 44.20 67 GLU A O 2
ATOM 2353 N N . LEU A 1 68 ? 14.112 12.744 14.127 1.00 70.21 68 LEU A N 2
ATOM 2354 C CA . LEU A 1 68 ? 14.596 14.021 14.696 1.00 13.43 68 LEU A CA 2
ATOM 2355 C C . LEU A 1 68 ? 14.462 15.179 13.669 1.00 20.10 68 LEU A C 2
ATOM 2356 O O . LEU A 1 68 ? 15.040 15.118 12.577 1.00 15.11 68 LEU A O 2
ATOM 2372 N N . GLY A 1 69 ? 13.674 16.215 14.024 1.00 71.44 69 GLY A N 2
ATOM 2373 C CA . GLY A 1 69 ? 13.492 17.404 13.170 1.00 21.11 69 GLY A CA 2
ATOM 2374 C C . GLY A 1 69 ? 14.675 18.371 13.217 1.00 20.12 69 GLY A C 2
ATOM 2375 O O . GLY A 1 69 ? 15.361 18.500 14.238 1.00 43.50 69 GLY A O 2
ATOM 2379 N N . MET A 1 1 ? 28.143 -9.493 13.487 1.00 0.00 1 MET A N 3
ATOM 2380 C CA . MET A 1 1 ? 29.390 -9.240 12.722 1.00 52.33 1 MET A CA 3
ATOM 2381 C C . MET A 1 1 ? 29.130 -9.389 11.202 1.00 71.15 1 MET A C 3
ATOM 2382 O O . MET A 1 1 ? 28.843 -10.494 10.723 1.00 11.14 1 MET A O 3
ATOM 2398 N N . GLY A 1 2 ? 29.208 -8.266 10.463 1.00 32.41 2 GLY A N 3
ATOM 2399 C CA . GLY A 1 2 ? 29.019 -8.259 9.005 1.00 72.20 2 GLY A CA 3
ATOM 2400 C C . GLY A 1 2 ? 27.559 -8.061 8.579 1.00 65.15 2 GLY A C 3
ATOM 2401 O O . GLY A 1 2 ? 26.677 -8.821 8.996 1.00 55.13 2 GLY A O 3
ATOM 2405 N N . HIS A 1 3 ? 27.310 -7.041 7.737 1.00 40.45 3 HIS A N 3
ATOM 2406 C CA . HIS A 1 3 ? 25.971 -6.754 7.180 1.00 71.41 3 HIS A CA 3
ATOM 2407 C C . HIS A 1 3 ? 25.549 -7.834 6.148 1.00 63.44 3 HIS A C 3
ATOM 2408 O O . HIS A 1 3 ? 25.923 -7.764 4.971 1.00 2.23 3 HIS A O 3
ATOM 2423 N N . HIS A 1 4 ? 24.809 -8.856 6.612 1.00 61.22 4 HIS A N 3
ATOM 2424 C CA . HIS A 1 4 ? 24.235 -9.892 5.729 1.00 32.54 4 HIS A CA 3
ATOM 2425 C C . HIS A 1 4 ? 22.885 -9.394 5.164 1.00 3.24 4 HIS A C 3
ATOM 2426 O O . HIS A 1 4 ? 21.933 -9.183 5.918 1.00 64.41 4 HIS A O 3
ATOM 2441 N N . HIS A 1 5 ? 22.828 -9.200 3.837 1.00 63.25 5 HIS A N 3
ATOM 2442 C CA . HIS A 1 5 ? 21.682 -8.562 3.149 1.00 52.52 5 HIS A CA 3
ATOM 2443 C C . HIS A 1 5 ? 20.552 -9.566 2.807 1.00 1.10 5 HIS A C 3
ATOM 2444 O O . HIS A 1 5 ? 20.716 -10.781 2.920 1.00 23.51 5 HIS A O 3
ATOM 2459 N N . HIS A 1 6 ? 19.410 -9.020 2.369 1.00 23.52 6 HIS A N 3
ATOM 2460 C CA . HIS A 1 6 ? 18.185 -9.782 2.041 1.00 55.12 6 HIS A CA 3
ATOM 2461 C C . HIS A 1 6 ? 17.531 -9.144 0.801 1.00 75.02 6 HIS A C 3
ATOM 2462 O O . HIS A 1 6 ? 16.924 -8.079 0.909 1.00 24.44 6 HIS A O 3
ATOM 2477 N N . HIS A 1 7 ? 17.692 -9.783 -0.383 1.00 41.11 7 HIS A N 3
ATOM 2478 C CA . HIS A 1 7 ? 17.201 -9.222 -1.664 1.00 50.42 7 HIS A CA 3
ATOM 2479 C C . HIS A 1 7 ? 15.661 -8.975 -1.636 1.00 53.33 7 HIS A C 3
ATOM 2480 O O . HIS A 1 7 ? 14.866 -9.891 -1.418 1.00 21.43 7 HIS A O 3
ATOM 2495 N N . HIS A 1 8 ? 15.279 -7.707 -1.834 1.00 22.20 8 HIS A N 3
ATOM 2496 C CA . HIS A 1 8 ? 13.886 -7.233 -1.734 1.00 44.52 8 HIS A CA 3
ATOM 2497 C C . HIS A 1 8 ? 13.670 -6.098 -2.764 1.00 62.54 8 HIS A C 3
ATOM 2498 O O . HIS A 1 8 ? 14.154 -4.978 -2.566 1.00 72.40 8 HIS A O 3
ATOM 2513 N N . SER A 1 9 ? 12.969 -6.407 -3.875 1.00 5.54 9 SER A N 3
ATOM 2514 C CA . SER A 1 9 ? 12.750 -5.440 -4.977 1.00 44.44 9 SER A CA 3
ATOM 2515 C C . SER A 1 9 ? 11.752 -4.332 -4.564 1.00 74.35 9 SER A C 3
ATOM 2516 O O . SER A 1 9 ? 10.632 -4.620 -4.123 1.00 72.43 9 SER A O 3
ATOM 2524 N N . HIS A 1 10 ? 12.179 -3.063 -4.694 1.00 20.12 10 HIS A N 3
ATOM 2525 C CA . HIS A 1 10 ? 11.331 -1.892 -4.381 1.00 70.04 10 HIS A CA 3
ATOM 2526 C C . HIS A 1 10 ? 10.308 -1.643 -5.512 1.00 14.14 10 HIS A C 3
ATOM 2527 O O . HIS A 1 10 ? 10.571 -1.960 -6.678 1.00 23.21 10 HIS A O 3
ATOM 2542 N N . MET A 1 11 ? 9.140 -1.090 -5.157 1.00 33.21 11 MET A N 3
ATOM 2543 C CA . MET A 1 11 ? 8.094 -0.723 -6.140 1.00 34.11 11 MET A CA 3
ATOM 2544 C C . MET A 1 11 ? 8.571 0.380 -7.130 1.00 74.11 11 MET A C 3
ATOM 2545 O O . MET A 1 11 ? 9.534 1.100 -6.862 1.00 3.23 11 MET A O 3
ATOM 2559 N N . SER A 1 12 ? 7.847 0.514 -8.247 1.00 62.52 12 SER A N 3
ATOM 2560 C CA . SER A 1 12 ? 8.165 1.480 -9.325 1.00 55.22 12 SER A CA 3
ATOM 2561 C C . SER A 1 12 ? 7.845 2.922 -8.863 1.00 44.02 12 SER A C 3
ATOM 2562 O O . SER A 1 12 ? 7.148 3.099 -7.872 1.00 54.51 12 SER A O 3
ATOM 2570 N N . HIS A 1 13 ? 8.331 3.943 -9.599 1.00 25.31 13 HIS A N 3
ATOM 2571 C CA . HIS A 1 13 ? 8.213 5.371 -9.198 1.00 52.21 13 HIS A CA 3
ATOM 2572 C C . HIS A 1 13 ? 6.730 5.810 -8.987 1.00 3.24 13 HIS A C 3
ATOM 2573 O O . HIS A 1 13 ? 6.347 6.186 -7.875 1.00 65.10 13 HIS A O 3
ATOM 2588 N N . THR A 1 14 ? 5.910 5.730 -10.056 1.00 34.50 14 THR A N 3
ATOM 2589 C CA . THR A 1 14 ? 4.461 6.072 -10.005 1.00 63.41 14 THR A CA 3
ATOM 2590 C C . THR A 1 14 ? 3.665 5.083 -9.113 1.00 44.43 14 THR A C 3
ATOM 2591 O O . THR A 1 14 ? 2.678 5.468 -8.479 1.00 74.21 14 THR A O 3
ATOM 2602 N N . GLN A 1 15 ? 4.129 3.824 -9.055 1.00 51.30 15 GLN A N 3
ATOM 2603 C CA . GLN A 1 15 ? 3.528 2.776 -8.203 1.00 50.55 15 GLN A CA 3
ATOM 2604 C C . GLN A 1 15 ? 3.614 3.149 -6.695 1.00 3.45 15 GLN A C 3
ATOM 2605 O O . GLN A 1 15 ? 2.643 2.984 -5.953 1.00 31.31 15 GLN A O 3
ATOM 2619 N N . VAL A 1 16 ? 4.790 3.667 -6.273 1.00 23.11 16 VAL A N 3
ATOM 2620 C CA . VAL A 1 16 ? 5.006 4.209 -4.911 1.00 71.20 16 VAL A CA 3
ATOM 2621 C C . VAL A 1 16 ? 4.137 5.458 -4.664 1.00 52.44 16 VAL A C 3
ATOM 2622 O O . VAL A 1 16 ? 3.606 5.612 -3.572 1.00 32.14 16 VAL A O 3
ATOM 2635 N N . ILE A 1 17 ? 3.988 6.332 -5.691 1.00 72.40 17 ILE A N 3
ATOM 2636 C CA . ILE A 1 17 ? 3.105 7.528 -5.609 1.00 63.10 17 ILE A CA 3
ATOM 2637 C C . ILE A 1 17 ? 1.657 7.113 -5.232 1.00 44.22 17 ILE A C 3
ATOM 2638 O O . ILE A 1 17 ? 1.062 7.693 -4.328 1.00 20.21 17 ILE A O 3
ATOM 2654 N N . GLU A 1 18 ? 1.145 6.059 -5.899 1.00 3.43 18 GLU A N 3
ATOM 2655 C CA . GLU A 1 18 ? -0.195 5.486 -5.628 1.00 4.44 18 GLU A CA 3
ATOM 2656 C C . GLU A 1 18 ? -0.300 4.926 -4.185 1.00 33.43 18 GLU A C 3
ATOM 2657 O O . GLU A 1 18 ? -1.293 5.161 -3.485 1.00 71.53 18 GLU A O 3
ATOM 2669 N N . LEU A 1 19 ? 0.741 4.185 -3.759 1.00 25.52 19 LEU A N 3
ATOM 2670 C CA . LEU A 1 19 ? 0.861 3.658 -2.380 1.00 4.22 19 LEU A CA 3
ATOM 2671 C C . LEU A 1 19 ? 0.831 4.805 -1.328 1.00 54.31 19 LEU A C 3
ATOM 2672 O O . LEU A 1 19 ? 0.213 4.664 -0.276 1.00 61.04 19 LEU A O 3
ATOM 2688 N N . GLU A 1 20 ? 1.512 5.936 -1.640 1.00 54.14 20 GLU A N 3
ATOM 2689 C CA . GLU A 1 20 ? 1.572 7.139 -0.770 1.00 61.04 20 GLU A CA 3
ATOM 2690 C C . GLU A 1 20 ? 0.209 7.852 -0.695 1.00 64.45 20 GLU A C 3
ATOM 2691 O O . GLU A 1 20 ? -0.138 8.415 0.340 1.00 53.25 20 GLU A O 3
ATOM 2703 N N . ARG A 1 21 ? -0.536 7.841 -1.818 1.00 22.11 21 ARG A N 3
ATOM 2704 C CA . ARG A 1 21 ? -1.904 8.401 -1.890 1.00 3.31 21 ARG A CA 3
ATOM 2705 C C . ARG A 1 21 ? -2.876 7.631 -0.972 1.00 43.14 21 ARG A C 3
ATOM 2706 O O . ARG A 1 21 ? -3.799 8.215 -0.406 1.00 42.20 21 ARG A O 3
ATOM 2727 N N . LYS A 1 22 ? -2.656 6.315 -0.837 1.00 64.41 22 LYS A N 3
ATOM 2728 C CA . LYS A 1 22 ? -3.475 5.455 0.035 1.00 10.51 22 LYS A CA 3
ATOM 2729 C C . LYS A 1 22 ? -3.020 5.577 1.516 1.00 65.13 22 LYS A C 3
ATOM 2730 O O . LYS A 1 22 ? -3.853 5.668 2.419 1.00 43.14 22 LYS A O 3
ATOM 2749 N N . PHE A 1 23 ? -1.685 5.604 1.728 1.00 35.52 23 PHE A N 3
ATOM 2750 C CA . PHE A 1 23 ? -1.054 5.709 3.069 1.00 4.42 23 PHE A CA 3
ATOM 2751 C C . PHE A 1 23 ? -1.387 7.050 3.764 1.00 13.40 23 PHE A C 3
ATOM 2752 O O . PHE A 1 23 ? -1.638 7.090 4.970 1.00 31.42 23 PHE A O 3
ATOM 2769 N N . SER A 1 24 ? -1.368 8.141 2.991 1.00 10.31 24 SER A N 3
ATOM 2770 C CA . SER A 1 24 ? -1.676 9.502 3.488 1.00 45.14 24 SER A CA 3
ATOM 2771 C C . SER A 1 24 ? -3.130 9.630 3.984 1.00 62.20 24 SER A C 3
ATOM 2772 O O . SER A 1 24 ? -3.417 10.419 4.890 1.00 52.43 24 SER A O 3
ATOM 2780 N N . HIS A 1 25 ? -4.053 8.861 3.380 1.00 61.40 25 HIS A N 3
ATOM 2781 C CA . HIS A 1 25 ? -5.465 8.823 3.809 1.00 43.22 25 HIS A CA 3
ATOM 2782 C C . HIS A 1 25 ? -5.665 7.850 4.995 1.00 11.32 25 HIS A C 3
ATOM 2783 O O . HIS A 1 25 ? -6.420 8.148 5.923 1.00 60.05 25 HIS A O 3
ATOM 2798 N N . GLN A 1 26 ? -4.953 6.704 4.972 1.00 33.45 26 GLN A N 3
ATOM 2799 C CA . GLN A 1 26 ? -5.043 5.668 6.032 1.00 0.42 26 GLN A CA 3
ATOM 2800 C C . GLN A 1 26 ? -3.703 4.885 6.174 1.00 33.52 26 GLN A C 3
ATOM 2801 O O . GLN A 1 26 ? -3.110 4.445 5.184 1.00 33.00 26 GLN A O 3
ATOM 2815 N N . LYS A 1 27 ? -3.231 4.731 7.420 1.00 43.41 27 LYS A N 3
ATOM 2816 C CA . LYS A 1 27 ? -1.943 4.050 7.730 1.00 4.04 27 LYS A CA 3
ATOM 2817 C C . LYS A 1 27 ? -2.120 2.517 7.782 1.00 31.01 27 LYS A C 3
ATOM 2818 O O . LYS A 1 27 ? -1.167 1.754 7.581 1.00 52.24 27 LYS A O 3
ATOM 2837 N N . TYR A 1 28 ? -3.361 2.100 8.078 1.00 21.12 28 TYR A N 3
ATOM 2838 C CA . TYR A 1 28 ? -3.739 0.691 8.275 1.00 22.53 28 TYR A CA 3
ATOM 2839 C C . TYR A 1 28 ? -4.791 0.276 7.224 1.00 64.44 28 TYR A C 3
ATOM 2840 O O . TYR A 1 28 ? -5.856 0.899 7.120 1.00 34.40 28 TYR A O 3
ATOM 2858 N N . LEU A 1 29 ? -4.472 -0.755 6.424 1.00 3.02 29 LEU A N 3
ATOM 2859 C CA . LEU A 1 29 ? -5.415 -1.347 5.448 1.00 42.12 29 LEU A CA 3
ATOM 2860 C C . LEU A 1 29 ? -6.115 -2.594 6.033 1.00 32.22 29 LEU A C 3
ATOM 2861 O O . LEU A 1 29 ? -5.494 -3.395 6.740 1.00 54.01 29 LEU A O 3
ATOM 2877 N N . SER A 1 30 ? -7.408 -2.743 5.725 1.00 72.45 30 SER A N 3
ATOM 2878 C CA . SER A 1 30 ? -8.167 -3.983 5.987 1.00 43.20 30 SER A CA 3
ATOM 2879 C C . SER A 1 30 ? -8.011 -4.947 4.799 1.00 10.24 30 SER A C 3
ATOM 2880 O O . SER A 1 30 ? -7.414 -4.580 3.780 1.00 52.54 30 SER A O 3
ATOM 2888 N N . ALA A 1 31 ? -8.556 -6.171 4.931 1.00 21.00 31 ALA A N 3
ATOM 2889 C CA . ALA A 1 31 ? -8.484 -7.219 3.876 1.00 31.22 31 ALA A CA 3
ATOM 2890 C C . ALA A 1 31 ? -9.007 -6.756 2.466 1.00 73.32 31 ALA A C 3
ATOM 2891 O O . ALA A 1 31 ? -8.315 -7.002 1.467 1.00 1.43 31 ALA A O 3
ATOM 2898 N N . PRO A 1 32 ? -10.213 -6.076 2.339 1.00 73.41 32 PRO A N 3
ATOM 2899 C CA . PRO A 1 32 ? -10.676 -5.528 1.029 1.00 14.43 32 PRO A CA 3
ATOM 2900 C C . PRO A 1 32 ? -9.726 -4.451 0.433 1.00 74.30 32 PRO A C 3
ATOM 2901 O O . PRO A 1 32 ? -9.391 -4.512 -0.746 1.00 14.14 32 PRO A O 3
ATOM 2912 N N . GLU A 1 33 ? -9.293 -3.481 1.273 1.00 61.42 33 GLU A N 3
ATOM 2913 C CA . GLU A 1 33 ? -8.486 -2.304 0.839 1.00 23.14 33 GLU A CA 3
ATOM 2914 C C . GLU A 1 33 ? -7.069 -2.704 0.360 1.00 44.35 33 GLU A C 3
ATOM 2915 O O . GLU A 1 33 ? -6.557 -2.165 -0.630 1.00 55.43 33 GLU A O 3
ATOM 2927 N N . ARG A 1 34 ? -6.457 -3.651 1.090 1.00 42.15 34 ARG A N 3
ATOM 2928 C CA . ARG A 1 34 ? -5.085 -4.133 0.830 1.00 64.51 34 ARG A CA 3
ATOM 2929 C C . ARG A 1 34 ? -5.010 -4.943 -0.485 1.00 50.54 34 ARG A C 3
ATOM 2930 O O . ARG A 1 34 ? -4.062 -4.797 -1.264 1.00 64.43 34 ARG A O 3
ATOM 2951 N N . ALA A 1 35 ? -6.031 -5.797 -0.711 1.00 10.10 35 ALA A N 3
ATOM 2952 C CA . ALA A 1 35 ? -6.175 -6.583 -1.955 1.00 5.32 35 ALA A CA 3
ATOM 2953 C C . ALA A 1 35 ? -6.541 -5.689 -3.161 1.00 32.23 35 ALA A C 3
ATOM 2954 O O . ALA A 1 35 ? -6.077 -5.935 -4.277 1.00 51.25 35 ALA A O 3
ATOM 2961 N N . HIS A 1 36 ? -7.382 -4.666 -2.911 1.00 24.43 36 HIS A N 3
ATOM 2962 C CA . HIS A 1 36 ? -7.785 -3.667 -3.925 1.00 4.45 36 HIS A CA 3
ATOM 2963 C C . HIS A 1 36 ? -6.550 -2.893 -4.441 1.00 61.24 36 HIS A C 3
ATOM 2964 O O . HIS A 1 36 ? -6.395 -2.689 -5.639 1.00 32.55 36 HIS A O 3
ATOM 2979 N N . LEU A 1 37 ? -5.682 -2.480 -3.507 1.00 22.13 37 LEU A N 3
ATOM 2980 C CA . LEU A 1 37 ? -4.440 -1.750 -3.826 1.00 52.31 37 LEU A CA 3
ATOM 2981 C C . LEU A 1 37 ? -3.396 -2.684 -4.491 1.00 71.31 37 LEU A C 3
ATOM 2982 O O . LEU A 1 37 ? -2.659 -2.263 -5.394 1.00 50.44 37 LEU A O 3
ATOM 2998 N N . ALA A 1 38 ? -3.362 -3.957 -4.040 1.00 32.11 38 ALA A N 3
ATOM 2999 C CA . ALA A 1 38 ? -2.492 -5.003 -4.617 1.00 33.32 38 ALA A CA 3
ATOM 3000 C C . ALA A 1 38 ? -2.781 -5.234 -6.119 1.00 60.12 38 ALA A C 3
ATOM 3001 O O . ALA A 1 38 ? -1.871 -5.190 -6.934 1.00 3.31 38 ALA A O 3
ATOM 3008 N N . LYS A 1 39 ? -4.063 -5.453 -6.474 1.00 54.34 39 LYS A N 3
ATOM 3009 C CA . LYS A 1 39 ? -4.480 -5.721 -7.876 1.00 65.02 39 LYS A CA 3
ATOM 3010 C C . LYS A 1 39 ? -4.339 -4.470 -8.786 1.00 22.20 39 LYS A C 3
ATOM 3011 O O . LYS A 1 39 ? -4.006 -4.598 -9.968 1.00 54.11 39 LYS A O 3
ATOM 3030 N N . ASN A 1 40 ? -4.592 -3.268 -8.219 1.00 1.12 40 ASN A N 3
ATOM 3031 C CA . ASN A 1 40 ? -4.428 -1.979 -8.938 1.00 23.31 40 ASN A CA 3
ATOM 3032 C C . ASN A 1 40 ? -2.956 -1.738 -9.348 1.00 14.41 40 ASN A C 3
ATOM 3033 O O . ASN A 1 40 ? -2.678 -1.211 -10.428 1.00 73.32 40 ASN A O 3
ATOM 3044 N N . LEU A 1 41 ? -2.023 -2.148 -8.471 1.00 55.42 41 LEU A N 3
ATOM 3045 C CA . LEU A 1 41 ? -0.567 -1.976 -8.681 1.00 52.53 41 LEU A CA 3
ATOM 3046 C C . LEU A 1 41 ? 0.149 -3.286 -9.082 1.00 71.34 41 LEU A C 3
ATOM 3047 O O . LEU A 1 41 ? 1.367 -3.285 -9.259 1.00 61.04 41 LEU A O 3
ATOM 3063 N N . LYS A 1 42 ? -0.612 -4.392 -9.246 1.00 34.15 42 LYS A N 3
ATOM 3064 C CA . LYS A 1 42 ? -0.065 -5.733 -9.609 1.00 74.13 42 LYS A CA 3
ATOM 3065 C C . LYS A 1 42 ? 0.926 -6.299 -8.543 1.00 2.30 42 LYS A C 3
ATOM 3066 O O . LYS A 1 42 ? 1.675 -7.239 -8.816 1.00 51.21 42 LYS A O 3
ATOM 3085 N N . LEU A 1 43 ? 0.872 -5.729 -7.322 1.00 50.50 43 LEU A N 3
ATOM 3086 C CA . LEU A 1 43 ? 1.620 -6.218 -6.139 1.00 55.03 43 LEU A CA 3
ATOM 3087 C C . LEU A 1 43 ? 0.859 -7.376 -5.460 1.00 53.21 43 LEU A C 3
ATOM 3088 O O . LEU A 1 43 ? -0.224 -7.771 -5.900 1.00 62.51 43 LEU A O 3
ATOM 3104 N N . THR A 1 44 ? 1.435 -7.906 -4.377 1.00 51.00 44 THR A N 3
ATOM 3105 C CA . THR A 1 44 ? 0.740 -8.841 -3.469 1.00 34.12 44 THR A CA 3
ATOM 3106 C C . THR A 1 44 ? 0.315 -8.086 -2.196 1.00 14.04 44 THR A C 3
ATOM 3107 O O . THR A 1 44 ? 0.878 -7.024 -1.886 1.00 4.34 44 THR A O 3
ATOM 3118 N N . GLU A 1 45 ? -0.689 -8.622 -1.477 1.00 34.34 45 GLU A N 3
ATOM 3119 C CA . GLU A 1 45 ? -1.116 -8.092 -0.159 1.00 35.02 45 GLU A CA 3
ATOM 3120 C C . GLU A 1 45 ? 0.058 -8.023 0.847 1.00 34.32 45 GLU A C 3
ATOM 3121 O O . GLU A 1 45 ? 0.100 -7.122 1.679 1.00 14.25 45 GLU A O 3
ATOM 3133 N N . THR A 1 46 ? 0.995 -8.983 0.745 1.00 53.34 46 THR A N 3
ATOM 3134 C CA . THR A 1 46 ? 2.251 -8.991 1.524 1.00 72.22 46 THR A CA 3
ATOM 3135 C C . THR A 1 46 ? 3.116 -7.742 1.226 1.00 74.43 46 THR A C 3
ATOM 3136 O O . THR A 1 46 ? 3.527 -7.045 2.150 1.00 21.11 46 THR A O 3
ATOM 3147 N N . GLN A 1 47 ? 3.357 -7.467 -0.079 1.00 62.35 47 GLN A N 3
ATOM 3148 C CA . GLN A 1 47 ? 4.178 -6.316 -0.536 1.00 22.42 47 GLN A CA 3
ATOM 3149 C C . GLN A 1 47 ? 3.592 -4.965 -0.069 1.00 70.50 47 GLN A C 3
ATOM 3150 O O . GLN A 1 47 ? 4.309 -4.116 0.471 1.00 72.33 47 GLN A O 3
ATOM 3164 N N . VAL A 1 48 ? 2.281 -4.799 -0.291 1.00 75.25 48 VAL A N 3
ATOM 3165 C CA . VAL A 1 48 ? 1.526 -3.602 0.121 1.00 32.42 48 VAL A CA 3
ATOM 3166 C C . VAL A 1 48 ? 1.566 -3.396 1.666 1.00 61.41 48 VAL A C 3
ATOM 3167 O O . VAL A 1 48 ? 1.840 -2.288 2.145 1.00 34.01 48 VAL A O 3
ATOM 3180 N N . LYS A 1 49 ? 1.323 -4.489 2.417 1.00 22.52 49 LYS A N 3
ATOM 3181 C CA . LYS A 1 49 ? 1.337 -4.494 3.901 1.00 4.23 49 LYS A CA 3
ATOM 3182 C C . LYS A 1 49 ? 2.698 -4.040 4.478 1.00 50.10 49 LYS A C 3
ATOM 3183 O O . LYS A 1 49 ? 2.754 -3.166 5.346 1.00 11.11 49 LYS A O 3
ATOM 3202 N N . ILE A 1 50 ? 3.774 -4.662 3.974 1.00 75.23 50 ILE A N 3
ATOM 3203 C CA . ILE A 1 50 ? 5.159 -4.391 4.398 1.00 34.43 50 ILE A CA 3
ATOM 3204 C C . ILE A 1 50 ? 5.598 -2.958 4.016 1.00 54.41 50 ILE A C 3
ATOM 3205 O O . ILE A 1 50 ? 6.319 -2.313 4.779 1.00 4.02 50 ILE A O 3
ATOM 3221 N N . TRP A 1 51 ? 5.130 -2.456 2.852 1.00 22.12 51 TRP A N 3
ATOM 3222 C CA . TRP A 1 51 ? 5.386 -1.061 2.423 1.00 25.11 51 TRP A CA 3
ATOM 3223 C C . TRP A 1 51 ? 4.802 -0.065 3.455 1.00 63.25 51 TRP A C 3
ATOM 3224 O O . TRP A 1 51 ? 5.516 0.813 3.940 1.00 61.35 51 TRP A O 3
ATOM 3245 N N . PHE A 1 52 ? 3.497 -0.223 3.768 1.00 0.33 52 PHE A N 3
ATOM 3246 C CA . PHE A 1 52 ? 2.790 0.584 4.800 1.00 30.12 52 PHE A CA 3
ATOM 3247 C C . PHE A 1 52 ? 3.471 0.492 6.187 1.00 20.32 52 PHE A C 3
ATOM 3248 O O . PHE A 1 52 ? 3.628 1.502 6.868 1.00 41.23 52 PHE A O 3
ATOM 3265 N N . GLN A 1 53 ? 3.892 -0.727 6.568 1.00 55.43 53 GLN A N 3
ATOM 3266 C CA . GLN A 1 53 ? 4.528 -1.007 7.877 1.00 51.12 53 GLN A CA 3
ATOM 3267 C C . GLN A 1 53 ? 5.887 -0.273 8.028 1.00 64.43 53 GLN A C 3
ATOM 3268 O O . GLN A 1 53 ? 6.178 0.322 9.075 1.00 43.00 53 GLN A O 3
ATOM 3282 N N . ASN A 1 54 ? 6.706 -0.329 6.965 1.00 73.51 54 ASN A N 3
ATOM 3283 C CA . ASN A 1 54 ? 8.023 0.339 6.915 1.00 54.11 54 ASN A CA 3
ATOM 3284 C C . ASN A 1 54 ? 7.878 1.871 6.802 1.00 4.42 54 ASN A C 3
ATOM 3285 O O . ASN A 1 54 ? 8.700 2.610 7.332 1.00 51.31 54 ASN A O 3
ATOM 3296 N N . ARG A 1 55 ? 6.829 2.340 6.104 1.00 50.13 55 ARG A N 3
ATOM 3297 C CA . ARG A 1 55 ? 6.479 3.777 6.056 1.00 33.32 55 ARG A CA 3
ATOM 3298 C C . ARG A 1 55 ? 6.084 4.301 7.453 1.00 62.21 55 ARG A C 3
ATOM 3299 O O . ARG A 1 55 ? 6.455 5.406 7.816 1.00 13.33 55 ARG A O 3
ATOM 3320 N N . ARG A 1 56 ? 5.367 3.476 8.241 1.00 54.12 56 ARG A N 3
ATOM 3321 C CA . ARG A 1 56 ? 5.058 3.779 9.661 1.00 73.23 56 ARG A CA 3
ATOM 3322 C C . ARG A 1 56 ? 6.365 3.882 10.495 1.00 33.24 56 ARG A C 3
ATOM 3323 O O . ARG A 1 56 ? 6.492 4.738 11.380 1.00 50.02 56 ARG A O 3
ATOM 3344 N N . TYR A 1 57 ? 7.334 3.006 10.169 1.00 14.22 57 TYR A N 3
ATOM 3345 C CA . TYR A 1 57 ? 8.695 3.026 10.751 1.00 22.12 57 TYR A CA 3
ATOM 3346 C C . TYR A 1 57 ? 9.506 4.276 10.293 1.00 42.30 57 TYR A C 3
ATOM 3347 O O . TYR A 1 57 ? 10.359 4.774 11.032 1.00 34.34 57 TYR A O 3
ATOM 3365 N N . LYS A 1 58 ? 9.225 4.777 9.076 1.00 11.34 58 LYS A N 3
ATOM 3366 C CA . LYS A 1 58 ? 9.936 5.945 8.494 1.00 34.53 58 LYS A CA 3
ATOM 3367 C C . LYS A 1 58 ? 9.322 7.295 8.945 1.00 21.32 58 LYS A C 3
ATOM 3368 O O . LYS A 1 58 ? 10.029 8.307 9.006 1.00 62.44 58 LYS A O 3
ATOM 3387 N N . THR A 1 59 ? 8.011 7.303 9.262 1.00 51.04 59 THR A N 3
ATOM 3388 C CA . THR A 1 59 ? 7.287 8.539 9.652 1.00 20.12 59 THR A CA 3
ATOM 3389 C C . THR A 1 59 ? 7.620 8.936 11.105 1.00 62.15 59 THR A C 3
ATOM 3390 O O . THR A 1 59 ? 7.061 8.386 12.067 1.00 63.31 59 THR A O 3
ATOM 3401 N N . LYS A 1 60 ? 8.595 9.848 11.239 1.00 2.35 60 LYS A N 3
ATOM 3402 C CA . LYS A 1 60 ? 9.035 10.392 12.533 1.00 41.33 60 LYS A CA 3
ATOM 3403 C C . LYS A 1 60 ? 8.010 11.436 13.023 1.00 65.00 60 LYS A C 3
ATOM 3404 O O . LYS A 1 60 ? 8.027 12.588 12.580 1.00 60.12 60 LYS A O 3
ATOM 3423 N N . ARG A 1 61 ? 7.086 10.997 13.893 1.00 50.14 61 ARG A N 3
ATOM 3424 C CA . ARG A 1 61 ? 5.957 11.824 14.348 1.00 32.50 61 ARG A CA 3
ATOM 3425 C C . ARG A 1 61 ? 6.440 13.005 15.220 1.00 53.44 61 ARG A C 3
ATOM 3426 O O . ARG A 1 61 ? 6.892 12.818 16.359 1.00 3.44 61 ARG A O 3
ATOM 3447 N N . LYS A 1 62 ? 6.383 14.205 14.645 1.00 72.43 62 LYS A N 3
ATOM 3448 C CA . LYS A 1 62 ? 6.683 15.462 15.344 1.00 64.42 62 LYS A CA 3
ATOM 3449 C C . LYS A 1 62 ? 5.509 15.807 16.295 1.00 2.40 62 LYS A C 3
ATOM 3450 O O . LYS A 1 62 ? 4.342 15.728 15.882 1.00 34.24 62 LYS A O 3
ATOM 3469 N N . GLN A 1 63 ? 5.842 16.187 17.548 1.00 11.23 63 GLN A N 3
ATOM 3470 C CA . GLN A 1 63 ? 4.885 16.284 18.693 1.00 50.40 63 GLN A CA 3
ATOM 3471 C C . GLN A 1 63 ? 3.579 17.093 18.405 1.00 45.42 63 GLN A C 3
ATOM 3472 O O . GLN A 1 63 ? 2.539 16.830 19.020 1.00 34.32 63 GLN A O 3
ATOM 3486 N N . LEU A 1 64 ? 3.643 18.066 17.482 1.00 50.24 64 LEU A N 3
ATOM 3487 C CA . LEU A 1 64 ? 2.453 18.786 16.974 1.00 72.00 64 LEU A CA 3
ATOM 3488 C C . LEU A 1 64 ? 2.652 19.034 15.457 1.00 55.43 64 LEU A C 3
ATOM 3489 O O . LEU A 1 64 ? 3.034 20.130 15.034 1.00 33.03 64 LEU A O 3
ATOM 3505 N N . SER A 1 65 ? 2.447 17.974 14.665 1.00 61.01 65 SER A N 3
ATOM 3506 C CA . SER A 1 65 ? 2.526 18.029 13.181 1.00 3.34 65 SER A CA 3
ATOM 3507 C C . SER A 1 65 ? 1.791 16.823 12.563 1.00 40.53 65 SER A C 3
ATOM 3508 O O . SER A 1 65 ? 1.370 15.915 13.281 1.00 64.15 65 SER A O 3
ATOM 3516 N N . SER A 1 66 ? 1.649 16.829 11.228 1.00 13.14 66 SER A N 3
ATOM 3517 C CA . SER A 1 66 ? 0.894 15.796 10.467 1.00 43.44 66 SER A CA 3
ATOM 3518 C C . SER A 1 66 ? 1.419 14.357 10.707 1.00 1.44 66 SER A C 3
ATOM 3519 O O . SER A 1 66 ? 2.618 14.159 10.894 1.00 2.30 66 SER A O 3
ATOM 3527 N N . GLU A 1 67 ? 0.481 13.376 10.707 1.00 53.22 67 GLU A N 3
ATOM 3528 C CA . GLU A 1 67 ? 0.755 11.926 10.939 1.00 53.34 67 GLU A CA 3
ATOM 3529 C C . GLU A 1 67 ? 1.150 11.613 12.410 1.00 33.51 67 GLU A C 3
ATOM 3530 O O . GLU A 1 67 ? 1.673 10.529 12.694 1.00 24.44 67 GLU A O 3
ATOM 3542 N N . LEU A 1 68 ? 0.868 12.557 13.341 1.00 52.23 68 LEU A N 3
ATOM 3543 C CA . LEU A 1 68 ? 1.100 12.362 14.796 1.00 15.22 68 LEU A CA 3
ATOM 3544 C C . LEU A 1 68 ? 0.112 11.306 15.351 1.00 14.35 68 LEU A C 3
ATOM 3545 O O . LEU A 1 68 ? 0.508 10.415 16.096 1.00 32.20 68 LEU A O 3
ATOM 3561 N N . GLY A 1 69 ? -1.172 11.431 14.981 1.00 20.44 69 GLY A N 3
ATOM 3562 C CA . GLY A 1 69 ? -2.205 10.467 15.382 1.00 42.12 69 GLY A CA 3
ATOM 3563 C C . GLY A 1 69 ? -2.178 9.198 14.542 1.00 33.01 69 GLY A C 3
ATOM 3564 O O . GLY A 1 69 ? -1.478 8.234 14.863 1.00 34.41 69 GLY A O 3
ATOM 3568 N N . MET A 1 1 ? 15.101 10.444 -18.861 1.00 31.43 1 MET A N 4
ATOM 3569 C CA . MET A 1 1 ? 14.445 9.648 -17.791 1.00 30.01 1 MET A CA 4
ATOM 3570 C C . MET A 1 1 ? 15.013 8.212 -17.733 1.00 14.14 1 MET A C 4
ATOM 3571 O O . MET A 1 1 ? 15.654 7.751 -18.681 1.00 33.33 1 MET A O 4
ATOM 3587 N N . GLY A 1 2 ? 14.764 7.515 -16.609 1.00 60.12 2 GLY A N 4
ATOM 3588 C CA . GLY A 1 2 ? 15.128 6.099 -16.453 1.00 30.33 2 GLY A CA 4
ATOM 3589 C C . GLY A 1 2 ? 16.493 5.876 -15.810 1.00 63.03 2 GLY A C 4
ATOM 3590 O O . GLY A 1 2 ? 17.527 6.200 -16.403 1.00 22.41 2 GLY A O 4
ATOM 3594 N N . HIS A 1 3 ? 16.496 5.318 -14.588 1.00 43.53 3 HIS A N 4
ATOM 3595 C CA . HIS A 1 3 ? 17.731 4.959 -13.851 1.00 14.24 3 HIS A CA 4
ATOM 3596 C C . HIS A 1 3 ? 18.002 3.444 -13.947 1.00 31.22 3 HIS A C 4
ATOM 3597 O O . HIS A 1 3 ? 17.113 2.660 -14.298 1.00 50.43 3 HIS A O 4
ATOM 3612 N N . HIS A 1 4 ? 19.236 3.044 -13.607 1.00 4.31 4 HIS A N 4
ATOM 3613 C CA . HIS A 1 4 ? 19.657 1.625 -13.596 1.00 34.41 4 HIS A CA 4
ATOM 3614 C C . HIS A 1 4 ? 19.048 0.896 -12.372 1.00 41.53 4 HIS A C 4
ATOM 3615 O O . HIS A 1 4 ? 19.177 1.366 -11.237 1.00 51.04 4 HIS A O 4
ATOM 3630 N N . HIS A 1 5 ? 18.374 -0.240 -12.624 1.00 12.14 5 HIS A N 4
ATOM 3631 C CA . HIS A 1 5 ? 17.697 -1.030 -11.571 1.00 5.24 5 HIS A CA 4
ATOM 3632 C C . HIS A 1 5 ? 18.722 -1.783 -10.685 1.00 43.04 5 HIS A C 4
ATOM 3633 O O . HIS A 1 5 ? 19.369 -2.734 -11.135 1.00 13.33 5 HIS A O 4
ATOM 3648 N N . HIS A 1 6 ? 18.879 -1.322 -9.436 1.00 73.34 6 HIS A N 4
ATOM 3649 C CA . HIS A 1 6 ? 19.778 -1.950 -8.435 1.00 22.44 6 HIS A CA 4
ATOM 3650 C C . HIS A 1 6 ? 19.100 -3.153 -7.737 1.00 51.32 6 HIS A C 4
ATOM 3651 O O . HIS A 1 6 ? 17.878 -3.278 -7.762 1.00 60.22 6 HIS A O 4
ATOM 3666 N N . HIS A 1 7 ? 19.917 -4.021 -7.105 1.00 72.11 7 HIS A N 4
ATOM 3667 C CA . HIS A 1 7 ? 19.451 -5.287 -6.480 1.00 42.13 7 HIS A CA 4
ATOM 3668 C C . HIS A 1 7 ? 18.588 -5.038 -5.214 1.00 42.01 7 HIS A C 4
ATOM 3669 O O . HIS A 1 7 ? 19.074 -5.120 -4.076 1.00 63.23 7 HIS A O 4
ATOM 3684 N N . HIS A 1 8 ? 17.304 -4.697 -5.445 1.00 11.21 8 HIS A N 4
ATOM 3685 C CA . HIS A 1 8 ? 16.300 -4.407 -4.398 1.00 51.04 8 HIS A CA 4
ATOM 3686 C C . HIS A 1 8 ? 14.884 -4.721 -4.931 1.00 42.43 8 HIS A C 4
ATOM 3687 O O . HIS A 1 8 ? 14.556 -4.387 -6.079 1.00 11.32 8 HIS A O 4
ATOM 3702 N N . SER A 1 9 ? 14.048 -5.349 -4.089 1.00 61.11 9 SER A N 4
ATOM 3703 C CA . SER A 1 9 ? 12.620 -5.591 -4.397 1.00 50.40 9 SER A CA 4
ATOM 3704 C C . SER A 1 9 ? 11.781 -4.339 -4.050 1.00 22.55 9 SER A C 4
ATOM 3705 O O . SER A 1 9 ? 11.248 -4.213 -2.941 1.00 40.41 9 SER A O 4
ATOM 3713 N N . HIS A 1 10 ? 11.708 -3.387 -4.996 1.00 53.44 10 HIS A N 4
ATOM 3714 C CA . HIS A 1 10 ? 10.983 -2.106 -4.804 1.00 14.10 10 HIS A CA 4
ATOM 3715 C C . HIS A 1 10 ? 9.938 -1.889 -5.911 1.00 65.52 10 HIS A C 4
ATOM 3716 O O . HIS A 1 10 ? 10.093 -2.373 -7.032 1.00 3.41 10 HIS A O 4
ATOM 3731 N N . MET A 1 11 ? 8.859 -1.185 -5.575 1.00 55.24 11 MET A N 4
ATOM 3732 C CA . MET A 1 11 ? 7.871 -0.712 -6.561 1.00 2.20 11 MET A CA 4
ATOM 3733 C C . MET A 1 11 ? 8.468 0.386 -7.487 1.00 44.04 11 MET A C 4
ATOM 3734 O O . MET A 1 11 ? 9.503 0.987 -7.178 1.00 62.15 11 MET A O 4
ATOM 3748 N N . SER A 1 12 ? 7.768 0.666 -8.599 1.00 24.34 12 SER A N 4
ATOM 3749 C CA . SER A 1 12 ? 8.176 1.711 -9.576 1.00 52.25 12 SER A CA 4
ATOM 3750 C C . SER A 1 12 ? 7.837 3.105 -9.005 1.00 50.44 12 SER A C 4
ATOM 3751 O O . SER A 1 12 ? 6.989 3.191 -8.127 1.00 22.41 12 SER A O 4
ATOM 3759 N N . HIS A 1 13 ? 8.470 4.186 -9.522 1.00 21.11 13 HIS A N 4
ATOM 3760 C CA . HIS A 1 13 ? 8.341 5.563 -8.950 1.00 11.03 13 HIS A CA 4
ATOM 3761 C C . HIS A 1 13 ? 6.862 6.001 -8.743 1.00 11.15 13 HIS A C 4
ATOM 3762 O O . HIS A 1 13 ? 6.455 6.290 -7.615 1.00 2.44 13 HIS A O 4
ATOM 3777 N N . THR A 1 14 ? 6.072 6.010 -9.838 1.00 41.12 14 THR A N 4
ATOM 3778 C CA . THR A 1 14 ? 4.639 6.402 -9.802 1.00 73.43 14 THR A CA 4
ATOM 3779 C C . THR A 1 14 ? 3.807 5.432 -8.925 1.00 43.32 14 THR A C 4
ATOM 3780 O O . THR A 1 14 ? 2.881 5.855 -8.243 1.00 0.32 14 THR A O 4
ATOM 3791 N N . GLN A 1 15 ? 4.195 4.143 -8.925 1.00 0.12 15 GLN A N 4
ATOM 3792 C CA . GLN A 1 15 ? 3.520 3.066 -8.159 1.00 30.02 15 GLN A CA 4
ATOM 3793 C C . GLN A 1 15 ? 3.688 3.248 -6.627 1.00 32.34 15 GLN A C 4
ATOM 3794 O O . GLN A 1 15 ? 2.739 3.028 -5.866 1.00 71.22 15 GLN A O 4
ATOM 3808 N N . VAL A 1 16 ? 4.911 3.641 -6.190 1.00 0.43 16 VAL A N 4
ATOM 3809 C CA . VAL A 1 16 ? 5.190 4.021 -4.783 1.00 23.11 16 VAL A CA 4
ATOM 3810 C C . VAL A 1 16 ? 4.311 5.225 -4.382 1.00 33.31 16 VAL A C 4
ATOM 3811 O O . VAL A 1 16 ? 3.706 5.224 -3.315 1.00 11.21 16 VAL A O 4
ATOM 3824 N N . ILE A 1 17 ? 4.225 6.228 -5.290 1.00 0.33 17 ILE A N 4
ATOM 3825 C CA . ILE A 1 17 ? 3.366 7.421 -5.114 1.00 23.25 17 ILE A CA 4
ATOM 3826 C C . ILE A 1 17 ? 1.870 7.025 -4.974 1.00 35.45 17 ILE A C 4
ATOM 3827 O O . ILE A 1 17 ? 1.159 7.600 -4.155 1.00 73.42 17 ILE A O 4
ATOM 3843 N N . GLU A 1 18 ? 1.416 6.021 -5.758 1.00 60.35 18 GLU A N 4
ATOM 3844 C CA . GLU A 1 18 ? 0.031 5.481 -5.680 1.00 11.21 18 GLU A CA 4
ATOM 3845 C C . GLU A 1 18 ? -0.248 4.855 -4.296 1.00 63.12 18 GLU A C 4
ATOM 3846 O O . GLU A 1 18 ? -1.296 5.099 -3.688 1.00 11.31 18 GLU A O 4
ATOM 3858 N N . LEU A 1 19 ? 0.713 4.052 -3.816 1.00 53.10 19 LEU A N 4
ATOM 3859 C CA . LEU A 1 19 ? 0.691 3.472 -2.459 1.00 21.45 19 LEU A CA 4
ATOM 3860 C C . LEU A 1 19 ? 0.649 4.584 -1.374 1.00 35.33 19 LEU A C 4
ATOM 3861 O O . LEU A 1 19 ? -0.030 4.429 -0.362 1.00 4.40 19 LEU A O 4
ATOM 3877 N N . GLU A 1 20 ? 1.389 5.699 -1.615 1.00 63.13 20 GLU A N 4
ATOM 3878 C CA . GLU A 1 20 ? 1.413 6.889 -0.721 1.00 31.45 20 GLU A CA 4
ATOM 3879 C C . GLU A 1 20 ? 0.073 7.659 -0.755 1.00 72.34 20 GLU A C 4
ATOM 3880 O O . GLU A 1 20 ? -0.293 8.301 0.225 1.00 53.13 20 GLU A O 4
ATOM 3892 N N . ARG A 1 21 ? -0.628 7.618 -1.907 1.00 20.43 21 ARG A N 4
ATOM 3893 C CA . ARG A 1 21 ? -1.970 8.224 -2.056 1.00 65.22 21 ARG A CA 4
ATOM 3894 C C . ARG A 1 21 ? -3.015 7.475 -1.200 1.00 22.41 21 ARG A C 4
ATOM 3895 O O . ARG A 1 21 ? -3.924 8.090 -0.647 1.00 12.34 21 ARG A O 4
ATOM 3916 N N . LYS A 1 22 ? -2.853 6.149 -1.074 1.00 40.21 22 LYS A N 4
ATOM 3917 C CA . LYS A 1 22 ? -3.689 5.322 -0.177 1.00 65.32 22 LYS A CA 4
ATOM 3918 C C . LYS A 1 22 ? -3.262 5.516 1.303 1.00 4.31 22 LYS A C 4
ATOM 3919 O O . LYS A 1 22 ? -4.107 5.668 2.202 1.00 20.32 22 LYS A O 4
ATOM 3938 N N . PHE A 1 23 ? -1.934 5.543 1.508 1.00 22.55 23 PHE A N 4
ATOM 3939 C CA . PHE A 1 23 ? -1.283 5.701 2.825 1.00 60.34 23 PHE A CA 4
ATOM 3940 C C . PHE A 1 23 ? -1.646 7.044 3.489 1.00 55.42 23 PHE A C 4
ATOM 3941 O O . PHE A 1 23 ? -1.798 7.121 4.711 1.00 32.10 23 PHE A O 4
ATOM 3958 N N . SER A 1 24 ? -1.758 8.095 2.670 1.00 13.32 24 SER A N 4
ATOM 3959 C CA . SER A 1 24 ? -2.119 9.449 3.126 1.00 60.20 24 SER A CA 4
ATOM 3960 C C . SER A 1 24 ? -3.536 9.512 3.719 1.00 21.04 24 SER A C 4
ATOM 3961 O O . SER A 1 24 ? -3.734 10.120 4.776 1.00 30.11 24 SER A O 4
ATOM 3969 N N . HIS A 1 25 ? -4.517 8.867 3.050 1.00 65.42 25 HIS A N 4
ATOM 3970 C CA . HIS A 1 25 ? -5.914 8.840 3.533 1.00 4.11 25 HIS A CA 4
ATOM 3971 C C . HIS A 1 25 ? -6.071 7.923 4.768 1.00 11.51 25 HIS A C 4
ATOM 3972 O O . HIS A 1 25 ? -6.843 8.235 5.677 1.00 4.44 25 HIS A O 4
ATOM 3987 N N . GLN A 1 26 ? -5.341 6.789 4.787 1.00 31.20 26 GLN A N 4
ATOM 3988 C CA . GLN A 1 26 ? -5.334 5.851 5.937 1.00 34.32 26 GLN A CA 4
ATOM 3989 C C . GLN A 1 26 ? -3.973 5.120 6.054 1.00 70.32 26 GLN A C 4
ATOM 3990 O O . GLN A 1 26 ? -3.431 4.604 5.069 1.00 35.45 26 GLN A O 4
ATOM 4004 N N . LYS A 1 27 ? -3.435 5.081 7.282 1.00 61.14 27 LYS A N 4
ATOM 4005 C CA . LYS A 1 27 ? -2.117 4.480 7.583 1.00 52.10 27 LYS A CA 4
ATOM 4006 C C . LYS A 1 27 ? -2.208 2.950 7.679 1.00 30.52 27 LYS A C 4
ATOM 4007 O O . LYS A 1 27 ? -1.295 2.239 7.271 1.00 50.45 27 LYS A O 4
ATOM 4026 N N . TYR A 1 28 ? -3.321 2.469 8.240 1.00 14.40 28 TYR A N 4
ATOM 4027 C CA . TYR A 1 28 ? -3.601 1.034 8.431 1.00 42.12 28 TYR A CA 4
ATOM 4028 C C . TYR A 1 28 ? -4.715 0.598 7.457 1.00 44.10 28 TYR A C 4
ATOM 4029 O O . TYR A 1 28 ? -5.796 1.199 7.440 1.00 3.21 28 TYR A O 4
ATOM 4047 N N . LEU A 1 29 ? -4.437 -0.418 6.625 1.00 41.54 29 LEU A N 4
ATOM 4048 C CA . LEU A 1 29 ? -5.432 -0.992 5.690 1.00 33.30 29 LEU A CA 4
ATOM 4049 C C . LEU A 1 29 ? -6.162 -2.192 6.327 1.00 4.45 29 LEU A C 4
ATOM 4050 O O . LEU A 1 29 ? -5.589 -2.917 7.141 1.00 75.34 29 LEU A O 4
ATOM 4066 N N . SER A 1 30 ? -7.430 -2.389 5.954 1.00 34.22 30 SER A N 4
ATOM 4067 C CA . SER A 1 30 ? -8.145 -3.659 6.214 1.00 60.10 30 SER A CA 4
ATOM 4068 C C . SER A 1 30 ? -7.913 -4.607 5.021 1.00 42.15 30 SER A C 4
ATOM 4069 O O . SER A 1 30 ? -7.289 -4.212 4.020 1.00 53.41 30 SER A O 4
ATOM 4077 N N . ALA A 1 31 ? -8.403 -5.855 5.137 1.00 42.43 31 ALA A N 4
ATOM 4078 C CA . ALA A 1 31 ? -8.263 -6.880 4.074 1.00 60.12 31 ALA A CA 4
ATOM 4079 C C . ALA A 1 31 ? -8.786 -6.397 2.678 1.00 4.51 31 ALA A C 4
ATOM 4080 O O . ALA A 1 31 ? -8.064 -6.561 1.685 1.00 22.11 31 ALA A O 4
ATOM 4087 N N . PRO A 1 32 ? -10.027 -5.787 2.553 1.00 24.44 32 PRO A N 4
ATOM 4088 C CA . PRO A 1 32 ? -10.492 -5.233 1.256 1.00 25.20 32 PRO A CA 4
ATOM 4089 C C . PRO A 1 32 ? -9.585 -4.095 0.690 1.00 5.01 32 PRO A C 4
ATOM 4090 O O . PRO A 1 32 ? -9.262 -4.121 -0.498 1.00 12.51 32 PRO A O 4
ATOM 4101 N N . GLU A 1 33 ? -9.150 -3.121 1.533 1.00 71.02 33 GLU A N 4
ATOM 4102 C CA . GLU A 1 33 ? -8.265 -2.000 1.075 1.00 3.12 33 GLU A CA 4
ATOM 4103 C C . GLU A 1 33 ? -6.922 -2.508 0.507 1.00 23.21 33 GLU A C 4
ATOM 4104 O O . GLU A 1 33 ? -6.475 -2.046 -0.548 1.00 11.34 33 GLU A O 4
ATOM 4116 N N . ARG A 1 34 ? -6.289 -3.447 1.234 1.00 3.42 34 ARG A N 4
ATOM 4117 C CA . ARG A 1 34 ? -4.960 -3.986 0.882 1.00 52.42 34 ARG A CA 4
ATOM 4118 C C . ARG A 1 34 ? -5.004 -4.814 -0.425 1.00 50.43 34 ARG A C 4
ATOM 4119 O O . ARG A 1 34 ? -4.114 -4.695 -1.272 1.00 64.11 34 ARG A O 4
ATOM 4140 N N . ALA A 1 35 ? -6.063 -5.643 -0.568 1.00 11.00 35 ALA A N 4
ATOM 4141 C CA . ALA A 1 35 ? -6.288 -6.473 -1.769 1.00 21.21 35 ALA A CA 4
ATOM 4142 C C . ALA A 1 35 ? -6.572 -5.619 -3.022 1.00 41.41 35 ALA A C 4
ATOM 4143 O O . ALA A 1 35 ? -5.992 -5.870 -4.083 1.00 73.54 35 ALA A O 4
ATOM 4150 N N . HIS A 1 36 ? -7.473 -4.613 -2.889 1.00 54.42 36 HIS A N 4
ATOM 4151 C CA . HIS A 1 36 ? -7.780 -3.656 -3.983 1.00 50.41 36 HIS A CA 4
ATOM 4152 C C . HIS A 1 36 ? -6.511 -2.911 -4.450 1.00 75.04 36 HIS A C 4
ATOM 4153 O O . HIS A 1 36 ? -6.211 -2.880 -5.638 1.00 51.34 36 HIS A O 4
ATOM 4168 N N . LEU A 1 37 ? -5.772 -2.345 -3.486 1.00 74.11 37 LEU A N 4
ATOM 4169 C CA . LEU A 1 37 ? -4.529 -1.586 -3.741 1.00 50.34 37 LEU A CA 4
ATOM 4170 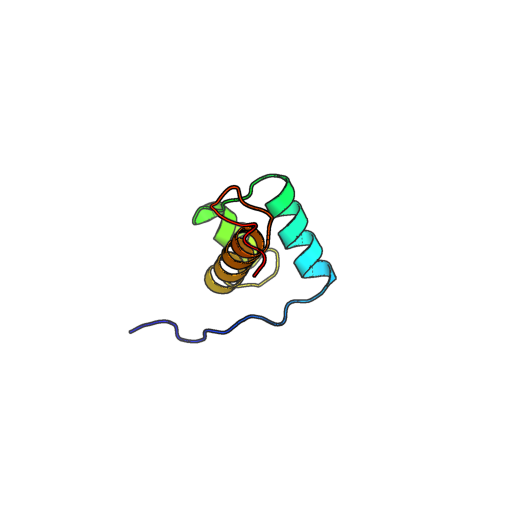C C . LEU A 1 37 ? -3.460 -2.457 -4.453 1.00 32.40 37 LEU A C 4
ATOM 4171 O O . LEU A 1 37 ? -2.778 -1.993 -5.381 1.00 20.42 37 LEU A O 4
ATOM 4187 N N . ALA A 1 38 ? -3.352 -3.727 -4.011 1.00 42.14 38 ALA A N 4
ATOM 4188 C CA . ALA A 1 38 ? -2.450 -4.726 -4.612 1.00 4.10 38 ALA A CA 4
ATOM 4189 C C . ALA A 1 38 ? -2.780 -4.977 -6.105 1.00 74.22 38 ALA A C 4
ATOM 4190 O O . ALA A 1 38 ? -1.936 -4.760 -6.964 1.00 61.21 38 ALA A O 4
ATOM 4197 N N . LYS A 1 39 ? -4.031 -5.385 -6.403 1.00 11.11 39 LYS A N 4
ATOM 4198 C CA . LYS A 1 39 ? -4.456 -5.768 -7.782 1.00 75.02 39 LYS A CA 4
ATOM 4199 C C . LYS A 1 39 ? -4.494 -4.568 -8.768 1.00 2.03 39 LYS A C 4
ATOM 4200 O O . LYS A 1 39 ? -4.250 -4.745 -9.968 1.00 31.22 39 LYS A O 4
ATOM 4219 N N . ASN A 1 40 ? -4.801 -3.359 -8.253 1.00 63.21 40 ASN A N 4
ATOM 4220 C CA . ASN A 1 40 ? -4.736 -2.101 -9.042 1.00 30.05 40 ASN A CA 4
ATOM 4221 C C . ASN A 1 40 ? -3.299 -1.801 -9.535 1.00 20.14 40 ASN A C 4
ATOM 4222 O O . ASN A 1 40 ? -3.110 -1.255 -10.624 1.00 11.25 40 ASN A O 4
ATOM 4233 N N . LEU A 1 41 ? -2.292 -2.170 -8.716 1.00 22.15 41 LEU A N 4
ATOM 4234 C CA . LEU A 1 41 ? -0.852 -1.948 -9.028 1.00 5.31 41 LEU A CA 4
ATOM 4235 C C . LEU A 1 41 ? -0.109 -3.265 -9.393 1.00 2.44 41 LEU A C 4
ATOM 4236 O O . LEU A 1 41 ? 1.105 -3.247 -9.616 1.00 12.42 41 LEU A O 4
ATOM 4252 N N . LYS A 1 42 ? -0.855 -4.394 -9.459 1.00 51.54 42 LYS A N 4
ATOM 4253 C CA . LYS A 1 42 ? -0.314 -5.756 -9.750 1.00 64.41 42 LYS A CA 4
ATOM 4254 C C . LYS A 1 42 ? 0.762 -6.232 -8.726 1.00 2.20 42 LYS A C 4
ATOM 4255 O O . LYS A 1 42 ? 1.607 -7.083 -9.029 1.00 53.23 42 LYS A O 4
ATOM 4274 N N . LEU A 1 43 ? 0.669 -5.698 -7.497 1.00 12.42 43 LEU A N 4
ATOM 4275 C CA . LEU A 1 43 ? 1.476 -6.130 -6.329 1.00 60.54 43 LEU A CA 4
ATOM 4276 C C . LEU A 1 43 ? 0.785 -7.298 -5.590 1.00 3.32 43 LEU A C 4
ATOM 4277 O O . LEU A 1 43 ? -0.305 -7.729 -5.967 1.00 61.04 43 LEU A O 4
ATOM 4293 N N . THR A 1 44 ? 1.430 -7.801 -4.529 1.00 3.23 44 THR A N 4
ATOM 4294 C CA . THR A 1 44 ? 0.820 -8.798 -3.614 1.00 65.40 44 THR A CA 4
ATOM 4295 C C . THR A 1 44 ? 0.477 -8.113 -2.280 1.00 1.12 44 THR A C 4
ATOM 4296 O O . THR A 1 44 ? 1.097 -7.102 -1.924 1.00 63.13 44 THR A O 4
ATOM 4307 N N . GLU A 1 45 ? -0.498 -8.673 -1.542 1.00 61.31 45 GLU A N 4
ATOM 4308 C CA . GLU A 1 45 ? -0.863 -8.186 -0.189 1.00 11.32 45 GLU A CA 4
ATOM 4309 C C . GLU A 1 45 ? 0.319 -8.255 0.805 1.00 3.00 45 GLU A C 4
ATOM 4310 O O . GLU A 1 45 ? 0.357 -7.485 1.762 1.00 30.01 45 GLU A O 4
ATOM 4322 N N . THR A 1 46 ? 1.272 -9.178 0.566 1.00 63.35 46 THR A N 4
ATOM 4323 C CA . THR A 1 46 ? 2.510 -9.279 1.364 1.00 71.31 46 THR A CA 4
ATOM 4324 C C . THR A 1 46 ? 3.393 -8.034 1.154 1.00 11.04 46 THR A C 4
ATOM 4325 O O . THR A 1 46 ? 3.822 -7.410 2.117 1.00 1.03 46 THR A O 4
ATOM 4336 N N . GLN A 1 47 ? 3.622 -7.668 -0.126 1.00 35.13 47 GLN A N 4
ATOM 4337 C CA . GLN A 1 47 ? 4.444 -6.494 -0.506 1.00 63.03 47 GLN A CA 4
ATOM 4338 C C . GLN A 1 47 ? 3.828 -5.179 0.010 1.00 35.21 47 GLN A C 4
ATOM 4339 O O . GLN A 1 47 ? 4.541 -4.314 0.507 1.00 54.04 47 GLN A O 4
ATOM 4353 N N . VAL A 1 48 ? 2.497 -5.051 -0.134 1.00 63.24 48 VAL A N 4
ATOM 4354 C CA . VAL A 1 48 ? 1.733 -3.883 0.355 1.00 52.05 48 VAL A CA 4
ATOM 4355 C C . VAL A 1 48 ? 1.758 -3.795 1.909 1.00 41.24 48 VAL A C 4
ATOM 4356 O O . VAL A 1 48 ? 1.841 -2.702 2.474 1.00 2.53 48 VAL A O 4
ATOM 4369 N N . LYS A 1 49 ? 1.702 -4.964 2.584 1.00 60.40 49 LYS A N 4
ATOM 4370 C CA . LYS A 1 49 ? 1.781 -5.058 4.064 1.00 4.25 49 LYS A CA 4
ATOM 4371 C C . LYS A 1 49 ? 3.159 -4.582 4.587 1.00 34.44 49 LYS A C 4
ATOM 4372 O O . LYS A 1 49 ? 3.237 -3.751 5.498 1.00 50.34 49 LYS A O 4
ATOM 4391 N N . ILE A 1 50 ? 4.232 -5.121 3.982 1.00 53.41 50 ILE A N 4
ATOM 4392 C CA . ILE A 1 50 ? 5.630 -4.784 4.329 1.00 71.23 50 ILE A CA 4
ATOM 4393 C C . ILE A 1 50 ? 5.944 -3.305 3.999 1.00 32.33 50 ILE A C 4
ATOM 4394 O O . ILE A 1 50 ? 6.634 -2.633 4.766 1.00 74.13 50 ILE A O 4
ATOM 4410 N N . TRP A 1 51 ? 5.404 -2.814 2.864 1.00 11.24 51 TRP A N 4
ATOM 4411 C CA . TRP A 1 51 ? 5.550 -1.405 2.439 1.00 15.55 51 TRP A CA 4
ATOM 4412 C C . TRP A 1 51 ? 4.935 -0.460 3.499 1.00 64.02 51 TRP A C 4
ATOM 4413 O O . TRP A 1 51 ? 5.638 0.370 4.063 1.00 1.45 51 TRP A O 4
ATOM 4434 N N . PHE A 1 52 ? 3.625 -0.635 3.780 1.00 74.43 52 PHE A N 4
ATOM 4435 C CA . PHE A 1 52 ? 2.892 0.147 4.817 1.00 4.24 52 PHE A CA 4
ATOM 4436 C C . PHE A 1 52 ? 3.532 0.040 6.225 1.00 44.25 52 PHE A C 4
ATOM 4437 O O . PHE A 1 52 ? 3.485 1.003 7.001 1.00 3.33 52 PHE A O 4
ATOM 4454 N N . GLN A 1 53 ? 4.135 -1.127 6.536 1.00 23.51 53 GLN A N 4
ATOM 4455 C CA . GLN A 1 53 ? 4.871 -1.337 7.801 1.00 31.41 53 GLN A CA 4
ATOM 4456 C C . GLN A 1 53 ? 6.133 -0.436 7.871 1.00 4.33 53 GLN A C 4
ATOM 4457 O O . GLN A 1 53 ? 6.324 0.299 8.849 1.00 51.51 53 GLN A O 4
ATOM 4471 N N . ASN A 1 54 ? 6.971 -0.493 6.808 1.00 32.02 54 ASN A N 4
ATOM 4472 C CA . ASN A 1 54 ? 8.205 0.328 6.687 1.00 71.52 54 ASN A CA 4
ATOM 4473 C C . ASN A 1 54 ? 7.885 1.834 6.723 1.00 33.23 54 ASN A C 4
ATOM 4474 O O . ASN A 1 54 ? 8.564 2.600 7.399 1.00 33.22 54 ASN A O 4
ATOM 4485 N N . ARG A 1 55 ? 6.832 2.225 6.000 1.00 64.42 55 ARG A N 4
ATOM 4486 C CA . ARG A 1 55 ? 6.360 3.620 5.925 1.00 3.55 55 ARG A CA 4
ATOM 4487 C C . ARG A 1 55 ? 5.990 4.195 7.305 1.00 60.25 55 ARG A C 4
ATOM 4488 O O . ARG A 1 55 ? 6.462 5.263 7.657 1.00 72.50 55 ARG A O 4
ATOM 4509 N N . ARG A 1 56 ? 5.170 3.465 8.084 1.00 24.21 56 ARG A N 4
ATOM 4510 C CA . ARG A 1 56 ? 4.763 3.904 9.443 1.00 23.24 56 ARG A CA 4
ATOM 4511 C C . ARG A 1 56 ? 5.961 3.907 10.427 1.00 34.04 56 ARG A C 4
ATOM 4512 O O . ARG A 1 56 ? 5.998 4.698 11.379 1.00 1.32 56 ARG A O 4
ATOM 4533 N N . TYR A 1 57 ? 6.938 3.021 10.161 1.00 52.01 57 TYR A N 4
ATOM 4534 C CA . TYR A 1 57 ? 8.231 2.973 10.879 1.00 12.41 57 TYR A CA 4
ATOM 4535 C C . TYR A 1 57 ? 9.100 4.217 10.547 1.00 35.15 57 TYR A C 4
ATOM 4536 O O . TYR A 1 57 ? 9.840 4.728 11.400 1.00 42.20 57 TYR A O 4
ATOM 4554 N N . LYS A 1 58 ? 8.991 4.695 9.290 1.00 22.14 58 LYS A N 4
ATOM 4555 C CA . LYS A 1 58 ? 9.759 5.859 8.780 1.00 72.05 58 LYS A CA 4
ATOM 4556 C C . LYS A 1 58 ? 9.014 7.202 8.990 1.00 22.22 58 LYS A C 4
ATOM 4557 O O . LYS A 1 58 ? 9.630 8.265 8.896 1.00 32.53 58 LYS A O 4
ATOM 4576 N N . THR A 1 59 ? 7.692 7.158 9.267 1.00 62.31 59 THR A N 4
ATOM 4577 C CA . THR A 1 59 ? 6.885 8.379 9.516 1.00 24.22 59 THR A CA 4
ATOM 4578 C C . THR A 1 59 ? 6.878 8.733 11.016 1.00 60.33 59 THR A C 4
ATOM 4579 O O . THR A 1 59 ? 6.049 8.239 11.793 1.00 40.54 59 THR A O 4
ATOM 4590 N N . LYS A 1 60 ? 7.853 9.561 11.414 1.00 24.55 60 LYS A N 4
ATOM 4591 C CA . LYS A 1 60 ? 7.972 10.077 12.790 1.00 34.02 60 LYS A CA 4
ATOM 4592 C C . LYS A 1 60 ? 7.174 11.397 12.902 1.00 30.03 60 LYS A C 4
ATOM 4593 O O . LYS A 1 60 ? 7.043 12.129 11.920 1.00 3.42 60 LYS A O 4
ATOM 4612 N N . ARG A 1 61 ? 6.625 11.679 14.096 1.00 42.31 61 ARG A N 4
ATOM 4613 C CA . ARG A 1 61 ? 5.744 12.851 14.331 1.00 61.11 61 ARG A CA 4
ATOM 4614 C C . ARG A 1 61 ? 6.458 14.214 14.153 1.00 23.52 61 ARG A C 4
ATOM 4615 O O . ARG A 1 61 ? 7.694 14.302 14.200 1.00 51.32 61 ARG A O 4
ATOM 4636 N N . LYS A 1 62 ? 5.630 15.265 13.945 1.00 22.20 62 LYS A N 4
ATOM 4637 C CA . LYS A 1 62 ? 6.075 16.665 13.716 1.00 3.12 62 LYS A CA 4
ATOM 4638 C C . LYS A 1 62 ? 6.894 16.820 12.402 1.00 75.32 62 LYS A C 4
ATOM 4639 O O . LYS A 1 62 ? 7.759 17.697 12.287 1.00 22.01 62 LYS A O 4
ATOM 4658 N N . GLN A 1 63 ? 6.592 15.967 11.402 1.00 31.43 63 GLN A N 4
ATOM 4659 C CA . GLN A 1 63 ? 7.223 16.013 10.054 1.00 63.10 63 GLN A CA 4
ATOM 4660 C C . GLN A 1 63 ? 6.178 16.339 8.959 1.00 74.01 63 GLN A C 4
ATOM 4661 O O . GLN A 1 63 ? 4.975 16.400 9.224 1.00 64.21 63 GLN A O 4
ATOM 4675 N N . LEU A 1 64 ? 6.650 16.508 7.710 1.00 2.12 64 LEU A N 4
ATOM 4676 C CA . LEU A 1 64 ? 5.804 16.932 6.558 1.00 65.34 64 LEU A CA 4
ATOM 4677 C C . LEU A 1 64 ? 5.053 15.747 5.887 1.00 25.32 64 LEU A C 4
ATOM 4678 O O . LEU A 1 64 ? 4.607 15.858 4.735 1.00 61.11 64 LEU A O 4
ATOM 4694 N N . SER A 1 65 ? 4.899 14.619 6.609 1.00 75.14 65 SER A N 4
ATOM 4695 C CA . SER A 1 65 ? 4.060 13.481 6.161 1.00 23.41 65 SER A CA 4
ATOM 4696 C C . SER A 1 65 ? 2.605 13.656 6.645 1.00 23.42 65 SER A C 4
ATOM 4697 O O . SER A 1 65 ? 2.309 14.530 7.469 1.00 50.32 65 SER A O 4
ATOM 4705 N N . SER A 1 66 ? 1.713 12.796 6.140 1.00 14.55 66 SER A N 4
ATOM 4706 C CA . SER A 1 66 ? 0.244 12.881 6.359 1.00 55.10 66 SER A CA 4
ATOM 4707 C C . SER A 1 66 ? -0.206 12.217 7.693 1.00 74.14 66 SER A C 4
ATOM 4708 O O . SER A 1 66 ? -1.253 11.566 7.747 1.00 52.12 66 SER A O 4
ATOM 4716 N N . GLU A 1 67 ? 0.565 12.439 8.776 1.00 0.21 67 GLU A N 4
ATOM 4717 C CA . GLU A 1 67 ? 0.345 11.800 10.104 1.00 1.32 67 GLU A CA 4
ATOM 4718 C C . GLU A 1 67 ? -1.030 12.165 10.736 1.00 24.23 67 GLU A C 4
ATOM 4719 O O . GLU A 1 67 ? -1.710 13.097 10.290 1.00 74.42 67 GLU A O 4
ATOM 4731 N N . LEU A 1 68 ? -1.426 11.425 11.785 1.00 74.34 68 LEU A N 4
ATOM 4732 C CA . LEU A 1 68 ? -2.717 11.642 12.478 1.00 4.24 68 LEU A CA 4
ATOM 4733 C C . LEU A 1 68 ? -2.554 11.397 14.003 1.00 53.42 68 LEU A C 4
ATOM 4734 O O . LEU A 1 68 ? -2.915 12.251 14.816 1.00 31.43 68 LEU A O 4
ATOM 4750 N N . GLY A 1 69 ? -2.014 10.224 14.377 1.00 24.11 69 GLY A N 4
ATOM 4751 C CA . GLY A 1 69 ? -1.770 9.873 15.790 1.00 3.35 69 GLY A CA 4
ATOM 4752 C C . GLY A 1 69 ? -2.033 8.412 16.095 1.00 25.14 69 GLY A C 4
ATOM 4753 O O . GLY A 1 69 ? -1.584 7.509 15.378 1.00 1.21 69 GLY A O 4
ATOM 4757 N N . MET A 1 1 ? 10.519 -27.895 10.454 1.00 55.44 1 MET A N 5
ATOM 4758 C CA . MET A 1 1 ? 11.780 -27.196 10.078 1.00 71.31 1 MET A CA 5
ATOM 4759 C C . MET A 1 1 ? 11.490 -25.725 9.707 1.00 22.32 1 MET A C 5
ATOM 4760 O O . MET A 1 1 ? 10.440 -25.423 9.127 1.00 34.32 1 MET A O 5
ATOM 4776 N N . GLY A 1 2 ? 12.432 -24.822 10.048 1.00 10.04 2 GLY A N 5
ATOM 4777 C CA . GLY A 1 2 ? 12.281 -23.382 9.787 1.00 15.53 2 GLY A CA 5
ATOM 4778 C C . GLY A 1 2 ? 12.457 -23.009 8.307 1.00 22.40 2 GLY A C 5
ATOM 4779 O O . GLY A 1 2 ? 13.578 -22.781 7.848 1.00 24.24 2 GLY A O 5
ATOM 4783 N N . HIS A 1 3 ? 11.338 -22.958 7.561 1.00 42.25 3 HIS A N 5
ATOM 4784 C CA . HIS A 1 3 ? 11.332 -22.610 6.114 1.00 33.54 3 HIS A CA 5
ATOM 4785 C C . HIS A 1 3 ? 10.689 -21.223 5.852 1.00 41.13 3 HIS A C 5
ATOM 4786 O O . HIS A 1 3 ? 10.271 -20.936 4.725 1.00 2.45 3 HIS A O 5
ATOM 4801 N N . HIS A 1 4 ? 10.621 -20.360 6.889 1.00 64.53 4 HIS A N 5
ATOM 4802 C CA . HIS A 1 4 ? 10.053 -18.992 6.756 1.00 34.44 4 HIS A CA 5
ATOM 4803 C C . HIS A 1 4 ? 10.950 -18.087 5.875 1.00 41.23 4 HIS A C 5
ATOM 4804 O O . HIS A 1 4 ? 12.160 -18.008 6.095 1.00 43.13 4 HIS A O 5
ATOM 4819 N N . HIS A 1 5 ? 10.335 -17.408 4.889 1.00 21.31 5 HIS A N 5
ATOM 4820 C CA . HIS A 1 5 ? 11.020 -16.429 4.017 1.00 52.10 5 HIS A CA 5
ATOM 4821 C C . HIS A 1 5 ? 10.037 -15.313 3.559 1.00 1.22 5 HIS A C 5
ATOM 4822 O O . HIS A 1 5 ? 9.050 -15.586 2.877 1.00 23.54 5 HIS A O 5
ATOM 4837 N N . HIS A 1 6 ? 10.307 -14.060 3.984 1.00 2.24 6 HIS A N 5
ATOM 4838 C CA . HIS A 1 6 ? 9.476 -12.878 3.630 1.00 12.14 6 HIS A CA 5
ATOM 4839 C C . HIS A 1 6 ? 9.854 -12.345 2.231 1.00 22.02 6 HIS A C 5
ATOM 4840 O O . HIS A 1 6 ? 11.044 -12.143 1.947 1.00 33.14 6 HIS A O 5
ATOM 4855 N N . HIS A 1 7 ? 8.837 -12.102 1.374 1.00 4.21 7 HIS A N 5
ATOM 4856 C CA . HIS A 1 7 ? 9.045 -11.730 -0.042 1.00 24.24 7 HIS A CA 5
ATOM 4857 C C . HIS A 1 7 ? 9.733 -10.348 -0.173 1.00 13.50 7 HIS A C 5
ATOM 4858 O O . HIS A 1 7 ? 9.200 -9.330 0.290 1.00 61.22 7 HIS A O 5
ATOM 4873 N N . HIS A 1 8 ? 10.917 -10.345 -0.805 1.00 74.31 8 HIS A N 5
ATOM 4874 C CA . HIS A 1 8 ? 11.702 -9.121 -1.063 1.00 55.43 8 HIS A CA 5
ATOM 4875 C C . HIS A 1 8 ? 11.176 -8.435 -2.342 1.00 52.45 8 HIS A C 5
ATOM 4876 O O . HIS A 1 8 ? 11.156 -9.057 -3.411 1.00 53.33 8 HIS A O 5
ATOM 4891 N N . SER A 1 9 ? 10.737 -7.174 -2.225 1.00 74.22 9 SER A N 5
ATOM 4892 C CA . SER A 1 9 ? 10.189 -6.410 -3.371 1.00 33.33 9 SER A CA 5
ATOM 4893 C C . SER A 1 9 ? 10.506 -4.910 -3.263 1.00 15.04 9 SER A C 5
ATOM 4894 O O . SER A 1 9 ? 10.488 -4.336 -2.172 1.00 33.13 9 SER A O 5
ATOM 4902 N N . HIS A 1 10 ? 10.782 -4.281 -4.418 1.00 12.41 10 HIS A N 5
ATOM 4903 C CA . HIS A 1 10 ? 11.129 -2.850 -4.510 1.00 52.52 10 HIS A CA 5
ATOM 4904 C C . HIS A 1 10 ? 10.134 -2.133 -5.451 1.00 3.15 10 HIS A C 5
ATOM 4905 O O . HIS A 1 10 ? 10.270 -2.199 -6.678 1.00 72.11 10 HIS A O 5
ATOM 4920 N N . MET A 1 11 ? 9.122 -1.484 -4.847 1.00 44.30 11 MET A N 5
ATOM 4921 C CA . MET A 1 11 ? 8.002 -0.827 -5.564 1.00 1.24 11 MET A CA 5
ATOM 4922 C C . MET A 1 11 ? 8.475 0.285 -6.535 1.00 64.51 11 MET A C 5
ATOM 4923 O O . MET A 1 11 ? 9.394 1.045 -6.222 1.00 25.22 11 MET A O 5
ATOM 4937 N N . SER A 1 12 ? 7.785 0.390 -7.685 1.00 74.21 12 SER A N 5
ATOM 4938 C CA . SER A 1 12 ? 8.144 1.331 -8.785 1.00 73.21 12 SER A CA 5
ATOM 4939 C C . SER A 1 12 ? 7.721 2.778 -8.439 1.00 73.13 12 SER A C 5
ATOM 4940 O O . SER A 1 12 ? 6.841 2.963 -7.618 1.00 43.24 12 SER A O 5
ATOM 4948 N N . HIS A 1 13 ? 8.338 3.786 -9.102 1.00 61.21 13 HIS A N 5
ATOM 4949 C CA . HIS A 1 13 ? 8.143 5.235 -8.789 1.00 13.43 13 HIS A CA 5
ATOM 4950 C C . HIS A 1 13 ? 6.646 5.659 -8.836 1.00 42.11 13 HIS A C 5
ATOM 4951 O O . HIS A 1 13 ? 6.107 6.165 -7.846 1.00 4.31 13 HIS A O 5
ATOM 4966 N N . THR A 1 14 ? 5.995 5.433 -9.995 1.00 24.42 14 THR A N 5
ATOM 4967 C CA . THR A 1 14 ? 4.572 5.798 -10.228 1.00 1.13 14 THR A CA 5
ATOM 4968 C C . THR A 1 14 ? 3.615 5.013 -9.293 1.00 42.30 14 THR A C 5
ATOM 4969 O O . THR A 1 14 ? 2.582 5.532 -8.842 1.00 11.31 14 THR A O 5
ATOM 4980 N N . GLN A 1 15 ? 3.993 3.763 -9.010 1.00 32.21 15 GLN A N 5
ATOM 4981 C CA . GLN A 1 15 ? 3.284 2.877 -8.067 1.00 13.44 15 GLN A CA 5
ATOM 4982 C C . GLN A 1 15 ? 3.352 3.409 -6.616 1.00 42.03 15 GLN A C 5
ATOM 4983 O O . GLN A 1 15 ? 2.346 3.399 -5.895 1.00 44.41 15 GLN A O 5
ATOM 4997 N N . VAL A 1 16 ? 4.554 3.874 -6.208 1.00 40.00 16 VAL A N 5
ATOM 4998 C CA . VAL A 1 16 ? 4.788 4.486 -4.886 1.00 61.21 16 VAL A CA 5
ATOM 4999 C C . VAL A 1 16 ? 3.916 5.743 -4.709 1.00 60.52 16 VAL A C 5
ATOM 5000 O O . VAL A 1 16 ? 3.395 5.952 -3.630 1.00 42.04 16 VAL A O 5
ATOM 5013 N N . ILE A 1 17 ? 3.723 6.535 -5.794 1.00 63.33 17 ILE A N 5
ATOM 5014 C CA . ILE A 1 17 ? 2.800 7.707 -5.790 1.00 22.12 17 ILE A CA 5
ATOM 5015 C C . ILE A 1 17 ? 1.370 7.293 -5.341 1.00 44.13 17 ILE A C 5
ATOM 5016 O O . ILE A 1 17 ? 0.772 7.941 -4.477 1.00 64.41 17 ILE A O 5
ATOM 5032 N N . GLU A 1 18 ? 0.858 6.184 -5.920 1.00 1.03 18 GLU A N 5
ATOM 5033 C CA . GLU A 1 18 ? -0.478 5.628 -5.583 1.00 53.13 18 GLU A CA 5
ATOM 5034 C C . GLU A 1 18 ? -0.553 5.122 -4.124 1.00 14.42 18 GLU A C 5
ATOM 5035 O O . GLU A 1 18 ? -1.555 5.341 -3.425 1.00 2.53 18 GLU A O 5
ATOM 5047 N N . LEU A 1 19 ? 0.514 4.431 -3.699 1.00 41.12 19 LEU A N 5
ATOM 5048 C CA . LEU A 1 19 ? 0.674 3.934 -2.319 1.00 32.22 19 LEU A CA 5
ATOM 5049 C C . LEU A 1 19 ? 0.742 5.112 -1.299 1.00 74.34 19 LEU A C 5
ATOM 5050 O O . LEU A 1 19 ? 0.211 5.008 -0.192 1.00 4.32 19 LEU A O 5
ATOM 5066 N N . GLU A 1 20 ? 1.395 6.227 -1.702 1.00 22.21 20 GLU A N 5
ATOM 5067 C CA . GLU A 1 20 ? 1.505 7.475 -0.906 1.00 44.44 20 GLU A CA 5
ATOM 5068 C C . GLU A 1 20 ? 0.134 8.156 -0.736 1.00 4.52 20 GLU A C 5
ATOM 5069 O O . GLU A 1 20 ? -0.165 8.669 0.335 1.00 53.31 20 GLU A O 5
ATOM 5081 N N . ARG A 1 21 ? -0.667 8.188 -1.829 1.00 23.30 21 ARG A N 5
ATOM 5082 C CA . ARG A 1 21 ? -2.060 8.708 -1.815 1.00 25.01 21 ARG A CA 5
ATOM 5083 C C . ARG A 1 21 ? -2.918 7.965 -0.768 1.00 1.32 21 ARG A C 5
ATOM 5084 O O . ARG A 1 21 ? -3.613 8.586 0.041 1.00 71.24 21 ARG A O 5
ATOM 5105 N N . LYS A 1 22 ? -2.819 6.625 -0.786 1.00 72.34 22 LYS A N 5
ATOM 5106 C CA . LYS A 1 22 ? -3.557 5.744 0.135 1.00 43.21 22 LYS A CA 5
ATOM 5107 C C . LYS A 1 22 ? -3.077 5.928 1.600 1.00 53.13 22 LYS A C 5
ATOM 5108 O O . LYS A 1 22 ? -3.901 6.002 2.517 1.00 4.54 22 LYS A O 5
ATOM 5127 N N . PHE A 1 23 ? -1.744 6.043 1.784 1.00 70.45 23 PHE A N 5
ATOM 5128 C CA . PHE A 1 23 ? -1.108 6.246 3.112 1.00 41.40 23 PHE A CA 5
ATOM 5129 C C . PHE A 1 23 ? -1.482 7.624 3.731 1.00 73.24 23 PHE A C 5
ATOM 5130 O O . PHE A 1 23 ? -1.646 7.747 4.951 1.00 40.42 23 PHE A O 5
ATOM 5147 N N . SER A 1 24 ? -1.591 8.655 2.870 1.00 33.45 24 SER A N 5
ATOM 5148 C CA . SER A 1 24 ? -2.002 10.022 3.270 1.00 2.10 24 SER A CA 5
ATOM 5149 C C . SER A 1 24 ? -3.462 10.087 3.769 1.00 50.04 24 SER A C 5
ATOM 5150 O O . SER A 1 24 ? -3.769 10.885 4.657 1.00 24.40 24 SER A O 5
ATOM 5158 N N . HIS A 1 25 ? -4.365 9.263 3.196 1.00 23.34 25 HIS A N 5
ATOM 5159 C CA . HIS A 1 25 ? -5.776 9.185 3.659 1.00 72.55 25 HIS A CA 5
ATOM 5160 C C . HIS A 1 25 ? -5.919 8.246 4.877 1.00 2.25 25 HIS A C 5
ATOM 5161 O O . HIS A 1 25 ? -6.765 8.479 5.743 1.00 32.31 25 HIS A O 5
ATOM 5176 N N . GLN A 1 26 ? -5.087 7.191 4.933 1.00 1.35 26 GLN A N 5
ATOM 5177 C CA . GLN A 1 26 ? -5.115 6.197 6.029 1.00 44.42 26 GLN A CA 5
ATOM 5178 C C . GLN A 1 26 ? -3.762 5.455 6.150 1.00 72.44 26 GLN A C 5
ATOM 5179 O O . GLN A 1 26 ? -3.188 5.006 5.156 1.00 72.32 26 GLN A O 5
ATOM 5193 N N . LYS A 1 27 ? -3.267 5.323 7.385 1.00 24.44 27 LYS A N 5
ATOM 5194 C CA . LYS A 1 27 ? -1.983 4.658 7.667 1.00 43.43 27 LYS A CA 5
ATOM 5195 C C . LYS A 1 27 ? -2.129 3.126 7.598 1.00 4.34 27 LYS A C 5
ATOM 5196 O O . LYS A 1 27 ? -1.322 2.445 6.964 1.00 35.25 27 LYS A O 5
ATOM 5215 N N . TYR A 1 28 ? -3.178 2.609 8.253 1.00 30.20 28 TYR A N 5
ATOM 5216 C CA . TYR A 1 28 ? -3.465 1.162 8.344 1.00 10.33 28 TYR A CA 5
ATOM 5217 C C . TYR A 1 28 ? -4.518 0.752 7.293 1.00 53.23 28 TYR A C 5
ATOM 5218 O O . TYR A 1 28 ? -5.519 1.454 7.100 1.00 73.44 28 TYR A O 5
ATOM 5236 N N . LEU A 1 29 ? -4.278 -0.376 6.609 1.00 55.33 29 LEU A N 5
ATOM 5237 C CA . LEU A 1 29 ? -5.232 -0.942 5.630 1.00 4.14 29 LEU A CA 5
ATOM 5238 C C . LEU A 1 29 ? -6.060 -2.088 6.242 1.00 71.24 29 LEU A C 5
ATOM 5239 O O . LEU A 1 29 ? -5.638 -2.739 7.201 1.00 21.32 29 LEU A O 5
ATOM 5255 N N . SER A 1 30 ? -7.249 -2.310 5.676 1.00 14.03 30 SER A N 5
ATOM 5256 C CA . SER A 1 30 ? -8.028 -3.544 5.906 1.00 24.33 30 SER A CA 5
ATOM 5257 C C . SER A 1 30 ? -7.619 -4.594 4.855 1.00 62.53 30 SER A C 5
ATOM 5258 O O . SER A 1 30 ? -6.991 -4.250 3.848 1.00 53.43 30 SER A O 5
ATOM 5266 N N . ALA A 1 31 ? -7.985 -5.862 5.094 1.00 73.14 31 ALA A N 5
ATOM 5267 C CA . ALA A 1 31 ? -7.700 -6.978 4.160 1.00 32.14 31 ALA A CA 5
ATOM 5268 C C . ALA A 1 31 ? -8.323 -6.760 2.733 1.00 54.33 31 ALA A C 5
ATOM 5269 O O . ALA A 1 31 ? -7.607 -6.945 1.739 1.00 44.32 31 ALA A O 5
ATOM 5276 N N . PRO A 1 32 ? -9.648 -6.362 2.585 1.00 11.04 32 PRO A N 5
ATOM 5277 C CA . PRO A 1 32 ? -10.234 -6.037 1.248 1.00 31.41 32 PRO A CA 5
ATOM 5278 C C . PRO A 1 32 ? -9.524 -4.854 0.534 1.00 73.42 32 PRO A C 5
ATOM 5279 O O . PRO A 1 32 ? -9.280 -4.914 -0.678 1.00 10.33 32 PRO A O 5
ATOM 5290 N N . GLU A 1 33 ? -9.195 -3.793 1.307 1.00 70.12 33 GLU A N 5
ATOM 5291 C CA . GLU A 1 33 ? -8.527 -2.573 0.780 1.00 62.24 33 GLU A CA 5
ATOM 5292 C C . GLU A 1 33 ? -7.118 -2.873 0.238 1.00 64.21 33 GLU A C 5
ATOM 5293 O O . GLU A 1 33 ? -6.726 -2.356 -0.808 1.00 13.41 33 GLU A O 5
ATOM 5305 N N . ARG A 1 34 ? -6.371 -3.707 0.981 1.00 41.45 34 ARG A N 5
ATOM 5306 C CA . ARG A 1 34 ? -4.999 -4.102 0.623 1.00 63.32 34 ARG A CA 5
ATOM 5307 C C . ARG A 1 34 ? -4.969 -4.985 -0.639 1.00 42.23 34 ARG A C 5
ATOM 5308 O O . ARG A 1 34 ? -4.095 -4.825 -1.479 1.00 11.20 34 ARG A O 5
ATOM 5329 N N . ALA A 1 35 ? -5.936 -5.920 -0.736 1.00 24.24 35 ALA A N 5
ATOM 5330 C CA . ALA A 1 35 ? -6.102 -6.795 -1.916 1.00 61.11 35 ALA A CA 5
ATOM 5331 C C . ALA A 1 35 ? -6.461 -5.984 -3.185 1.00 43.23 35 ALA A C 5
ATOM 5332 O O . ALA A 1 35 ? -5.927 -6.242 -4.267 1.00 63.21 35 ALA A O 5
ATOM 5339 N N . HIS A 1 36 ? -7.360 -4.993 -3.017 1.00 2.21 36 HIS A N 5
ATOM 5340 C CA . HIS A 1 36 ? -7.777 -4.070 -4.097 1.00 63.44 36 HIS A CA 5
ATOM 5341 C C . HIS A 1 36 ? -6.590 -3.202 -4.594 1.00 51.55 36 HIS A C 5
ATOM 5342 O O . HIS A 1 36 ? -6.368 -3.063 -5.799 1.00 55.10 36 HIS A O 5
ATOM 5357 N N . LEU A 1 37 ? -5.852 -2.618 -3.639 1.00 4.41 37 LEU A N 5
ATOM 5358 C CA . LEU A 1 37 ? -4.666 -1.779 -3.918 1.00 25.15 37 LEU A CA 5
ATOM 5359 C C . LEU A 1 37 ? -3.537 -2.618 -4.574 1.00 23.41 37 LEU A C 5
ATOM 5360 O O . LEU A 1 37 ? -2.853 -2.153 -5.489 1.00 21.24 37 LEU A O 5
ATOM 5376 N N . ALA A 1 38 ? -3.397 -3.874 -4.104 1.00 11.23 38 ALA A N 5
ATOM 5377 C CA . ALA A 1 38 ? -2.407 -4.841 -4.617 1.00 31.15 38 ALA A CA 5
ATOM 5378 C C . ALA A 1 38 ? -2.636 -5.168 -6.104 1.00 5.30 38 ALA A C 5
ATOM 5379 O O . ALA A 1 38 ? -1.743 -4.979 -6.919 1.00 65.35 38 ALA A O 5
ATOM 5386 N N . LYS A 1 39 ? -3.856 -5.624 -6.444 1.00 44.42 39 LYS A N 5
ATOM 5387 C CA . LYS A 1 39 ? -4.192 -6.074 -7.815 1.00 32.13 39 LYS A CA 5
ATOM 5388 C C . LYS A 1 39 ? -4.087 -4.932 -8.861 1.00 52.43 39 LYS A C 5
ATOM 5389 O O . LYS A 1 39 ? -3.604 -5.151 -9.980 1.00 74.14 39 LYS A O 5
ATOM 5408 N N . ASN A 1 40 ? -4.527 -3.715 -8.476 1.00 45.44 40 ASN A N 5
ATOM 5409 C CA . ASN A 1 40 ? -4.444 -2.507 -9.335 1.00 61.21 40 ASN A CA 5
ATOM 5410 C C . ASN A 1 40 ? -2.978 -2.118 -9.652 1.00 12.32 40 ASN A C 5
ATOM 5411 O O . ASN A 1 40 ? -2.662 -1.719 -10.776 1.00 74.10 40 ASN A O 5
ATOM 5422 N N . LEU A 1 41 ? -2.090 -2.270 -8.654 1.00 32.15 41 LEU A N 5
ATOM 5423 C CA . LEU A 1 41 ? -0.640 -1.963 -8.795 1.00 3.45 41 LEU A CA 5
ATOM 5424 C C . LEU A 1 41 ? 0.184 -3.221 -9.178 1.00 54.54 41 LEU A C 5
ATOM 5425 O O . LEU A 1 41 ? 1.405 -3.145 -9.329 1.00 75.53 41 LEU A O 5
ATOM 5441 N N . LYS A 1 42 ? -0.510 -4.366 -9.353 1.00 71.14 42 LYS A N 5
ATOM 5442 C CA . LYS A 1 42 ? 0.098 -5.686 -9.665 1.00 13.24 42 LYS A CA 5
ATOM 5443 C C . LYS A 1 42 ? 1.042 -6.216 -8.549 1.00 2.22 42 LYS A C 5
ATOM 5444 O O . LYS A 1 42 ? 1.815 -7.148 -8.768 1.00 12.32 42 LYS A O 5
ATOM 5463 N N . LEU A 1 43 ? 0.913 -5.646 -7.337 1.00 2.01 43 LEU A N 5
ATOM 5464 C CA . LEU A 1 43 ? 1.581 -6.141 -6.113 1.00 54.25 43 LEU A CA 5
ATOM 5465 C C . LEU A 1 43 ? 0.766 -7.302 -5.482 1.00 44.31 43 LEU A C 5
ATOM 5466 O O . LEU A 1 43 ? -0.270 -7.714 -6.012 1.00 20.55 43 LEU A O 5
ATOM 5482 N N . THR A 1 44 ? 1.254 -7.830 -4.354 1.00 31.33 44 THR A N 5
ATOM 5483 C CA . THR A 1 44 ? 0.505 -8.802 -3.514 1.00 71.25 44 THR A CA 5
ATOM 5484 C C . THR A 1 44 ? 0.157 -8.167 -2.159 1.00 25.42 44 THR A C 5
ATOM 5485 O O . THR A 1 44 ? 0.690 -7.106 -1.808 1.00 52.44 44 THR A O 5
ATOM 5496 N N . GLU A 1 45 ? -0.739 -8.824 -1.396 1.00 61.40 45 GLU A N 5
ATOM 5497 C CA . GLU A 1 45 ? -1.059 -8.419 -0.006 1.00 21.11 45 GLU A CA 5
ATOM 5498 C C . GLU A 1 45 ? 0.186 -8.487 0.919 1.00 2.30 45 GLU A C 5
ATOM 5499 O O . GLU A 1 45 ? 0.237 -7.796 1.927 1.00 61.03 45 GLU A O 5
ATOM 5511 N N . THR A 1 46 ? 1.178 -9.325 0.553 1.00 35.41 46 THR A N 5
ATOM 5512 C CA . THR A 1 46 ? 2.482 -9.381 1.243 1.00 35.23 46 THR A CA 5
ATOM 5513 C C . THR A 1 46 ? 3.258 -8.070 1.014 1.00 63.34 46 THR A C 5
ATOM 5514 O O . THR A 1 46 ? 3.633 -7.388 1.967 1.00 22.51 46 THR A O 5
ATOM 5525 N N . GLN A 1 47 ? 3.442 -7.725 -0.276 1.00 61.31 47 GLN A N 5
ATOM 5526 C CA . GLN A 1 47 ? 4.195 -6.530 -0.718 1.00 41.53 47 GLN A CA 5
ATOM 5527 C C . GLN A 1 47 ? 3.616 -5.216 -0.134 1.00 41.52 47 GLN A C 5
ATOM 5528 O O . GLN A 1 47 ? 4.335 -4.446 0.505 1.00 21.31 47 GLN A O 5
ATOM 5542 N N . VAL A 1 48 ? 2.305 -4.997 -0.340 1.00 10.45 48 VAL A N 5
ATOM 5543 C CA . VAL A 1 48 ? 1.601 -3.782 0.129 1.00 11.01 48 VAL A CA 5
ATOM 5544 C C . VAL A 1 48 ? 1.631 -3.651 1.681 1.00 5.43 48 VAL A C 5
ATOM 5545 O O . VAL A 1 48 ? 1.829 -2.549 2.213 1.00 52.12 48 VAL A O 5
ATOM 5558 N N . LYS A 1 49 ? 1.460 -4.796 2.392 1.00 63.40 49 LYS A N 5
ATOM 5559 C CA . LYS A 1 49 ? 1.527 -4.836 3.872 1.00 21.23 49 LYS A CA 5
ATOM 5560 C C . LYS A 1 49 ? 2.907 -4.369 4.374 1.00 72.32 49 LYS A C 5
ATOM 5561 O O . LYS A 1 49 ? 2.987 -3.492 5.234 1.00 11.34 49 LYS A O 5
ATOM 5580 N N . ILE A 1 50 ? 3.978 -4.957 3.801 1.00 51.10 50 ILE A N 5
ATOM 5581 C CA . ILE A 1 50 ? 5.374 -4.607 4.130 1.00 15.53 50 ILE A CA 5
ATOM 5582 C C . ILE A 1 50 ? 5.667 -3.113 3.834 1.00 51.10 50 ILE A C 5
ATOM 5583 O O . ILE A 1 50 ? 6.326 -2.458 4.632 1.00 61.34 50 ILE A O 5
ATOM 5599 N N . TRP A 1 51 ? 5.138 -2.582 2.708 1.00 34.40 51 TRP A N 5
ATOM 5600 C CA . TRP A 1 51 ? 5.329 -1.162 2.313 1.00 54.21 51 TRP A CA 5
ATOM 5601 C C . TRP A 1 51 ? 4.758 -0.195 3.384 1.00 25.11 51 TRP A C 5
ATOM 5602 O O . TRP A 1 51 ? 5.498 0.614 3.941 1.00 42.33 51 TRP A O 5
ATOM 5623 N N . PHE A 1 52 ? 3.437 -0.302 3.658 1.00 32.31 52 PHE A N 5
ATOM 5624 C CA . PHE A 1 52 ? 2.742 0.533 4.685 1.00 42.21 52 PHE A CA 5
ATOM 5625 C C . PHE A 1 52 ? 3.347 0.363 6.101 1.00 53.53 52 PHE A C 5
ATOM 5626 O O . PHE A 1 52 ? 3.399 1.321 6.887 1.00 35.51 52 PHE A O 5
ATOM 5643 N N . GLN A 1 53 ? 3.804 -0.868 6.396 1.00 50.45 53 GLN A N 5
ATOM 5644 C CA . GLN A 1 53 ? 4.490 -1.212 7.658 1.00 54.44 53 GLN A CA 5
ATOM 5645 C C . GLN A 1 53 ? 5.810 -0.416 7.801 1.00 2.22 53 GLN A C 5
ATOM 5646 O O . GLN A 1 53 ? 6.067 0.195 8.842 1.00 54.31 53 GLN A O 5
ATOM 5660 N N . ASN A 1 54 ? 6.622 -0.424 6.722 1.00 24.42 54 ASN A N 5
ATOM 5661 C CA . ASN A 1 54 ? 7.901 0.317 6.646 1.00 20.13 54 ASN A CA 5
ATOM 5662 C C . ASN A 1 54 ? 7.679 1.830 6.765 1.00 51.40 54 ASN A C 5
ATOM 5663 O O . ASN A 1 54 ? 8.382 2.491 7.499 1.00 21.32 54 ASN A O 5
ATOM 5674 N N . ARG A 1 55 ? 6.681 2.355 6.038 1.00 44.40 55 ARG A N 5
ATOM 5675 C CA . ARG A 1 55 ? 6.346 3.801 6.032 1.00 41.02 55 ARG A CA 5
ATOM 5676 C C . ARG A 1 55 ? 5.996 4.347 7.441 1.00 10.33 55 ARG A C 5
ATOM 5677 O O . ARG A 1 55 ? 6.336 5.481 7.762 1.00 32.33 55 ARG A O 5
ATOM 5698 N N . ARG A 1 56 ? 5.329 3.530 8.280 1.00 63.10 56 ARG A N 5
ATOM 5699 C CA . ARG A 1 56 ? 5.033 3.899 9.688 1.00 11.23 56 ARG A CA 5
ATOM 5700 C C . ARG A 1 56 ? 6.281 3.718 10.593 1.00 11.21 56 ARG A C 5
ATOM 5701 O O . ARG A 1 56 ? 6.528 4.520 11.503 1.00 63.13 56 ARG A O 5
ATOM 5722 N N . TYR A 1 57 ? 7.068 2.663 10.307 1.00 13.23 57 TYR A N 5
ATOM 5723 C CA . TYR A 1 57 ? 8.300 2.313 11.064 1.00 14.22 57 TYR A CA 5
ATOM 5724 C C . TYR A 1 57 ? 9.424 3.369 10.843 1.00 53.12 57 TYR A C 5
ATOM 5725 O O . TYR A 1 57 ? 10.207 3.674 11.748 1.00 3.11 57 TYR A O 5
ATOM 5743 N N . LYS A 1 58 ? 9.467 3.923 9.625 1.00 12.44 58 LYS A N 5
ATOM 5744 C CA . LYS A 1 58 ? 10.481 4.904 9.189 1.00 31.11 58 LYS A CA 5
ATOM 5745 C C . LYS A 1 58 ? 10.062 6.355 9.518 1.00 4.12 58 LYS A C 5
ATOM 5746 O O . LYS A 1 58 ? 10.836 7.286 9.304 1.00 34.44 58 LYS A O 5
ATOM 5765 N N . THR A 1 59 ? 8.818 6.540 9.989 1.00 31.22 59 THR A N 5
ATOM 5766 C CA . THR A 1 59 ? 8.324 7.842 10.520 1.00 0.21 59 THR A CA 5
ATOM 5767 C C . THR A 1 59 ? 8.136 7.769 12.054 1.00 22.23 59 THR A C 5
ATOM 5768 O O . THR A 1 59 ? 7.731 8.752 12.687 1.00 32.41 59 THR A O 5
ATOM 5779 N N . LYS A 1 60 ? 8.427 6.578 12.643 1.00 22.03 60 LYS A N 5
ATOM 5780 C CA . LYS A 1 60 ? 8.444 6.361 14.112 1.00 73.10 60 LYS A CA 5
ATOM 5781 C C . LYS A 1 60 ? 9.571 7.192 14.786 1.00 64.51 60 LYS A C 5
ATOM 5782 O O . LYS A 1 60 ? 9.493 7.534 15.974 1.00 22.20 60 LYS A O 5
ATOM 5801 N N . ARG A 1 61 ? 10.611 7.514 13.997 1.00 74.42 61 ARG A N 5
ATOM 5802 C CA . ARG A 1 61 ? 11.665 8.491 14.362 1.00 11.25 61 ARG A CA 5
ATOM 5803 C C . ARG A 1 61 ? 11.095 9.945 14.469 1.00 55.45 61 ARG A C 5
ATOM 5804 O O . ARG A 1 61 ? 9.885 10.154 14.628 1.00 5.23 61 ARG A O 5
ATOM 5825 N N . LYS A 1 62 ? 11.993 10.945 14.398 1.00 12.20 62 LYS A N 5
ATOM 5826 C CA . LYS A 1 62 ? 11.615 12.367 14.236 1.00 23.22 62 LYS A CA 5
ATOM 5827 C C . LYS A 1 62 ? 10.804 12.592 12.925 1.00 50.54 62 LYS A C 5
ATOM 5828 O O . LYS A 1 62 ? 10.857 11.765 12.007 1.00 13.34 62 LYS A O 5
ATOM 5847 N N . GLN A 1 63 ? 10.084 13.732 12.842 1.00 72.54 63 GLN A N 5
ATOM 5848 C CA . GLN A 1 63 ? 9.061 13.989 11.786 1.00 63.05 63 GLN A CA 5
ATOM 5849 C C . GLN A 1 63 ? 9.622 13.994 10.330 1.00 64.24 63 GLN A C 5
ATOM 5850 O O . GLN A 1 63 ? 10.832 13.841 10.101 1.00 51.03 63 GLN A O 5
ATOM 5864 N N . LEU A 1 64 ? 8.700 14.199 9.366 1.00 31.43 64 LEU A N 5
ATOM 5865 C CA . LEU A 1 64 ? 8.949 14.057 7.908 1.00 72.41 64 LEU A CA 5
ATOM 5866 C C . LEU A 1 64 ? 10.185 14.860 7.419 1.00 3.34 64 LEU A C 5
ATOM 5867 O O . LEU A 1 64 ? 11.032 14.327 6.685 1.00 25.02 64 LEU A O 5
ATOM 5883 N N . SER A 1 65 ? 10.290 16.126 7.855 1.00 53.23 65 SER A N 5
ATOM 5884 C CA . SER A 1 65 ? 11.415 17.018 7.492 1.00 73.11 65 SER A CA 5
ATOM 5885 C C . SER A 1 65 ? 12.655 16.712 8.368 1.00 2.10 65 SER A C 5
ATOM 5886 O O . SER A 1 65 ? 12.885 17.359 9.392 1.00 51.14 65 SER A O 5
ATOM 5894 N N . SER A 1 66 ? 13.410 15.671 7.983 1.00 61.12 66 SER A N 5
ATOM 5895 C CA . SER A 1 66 ? 14.634 15.218 8.699 1.00 24.13 66 SER A CA 5
ATOM 5896 C C . SER A 1 66 ? 15.895 15.929 8.148 1.00 24.53 66 SER A C 5
ATOM 5897 O O . SER A 1 66 ? 15.793 16.901 7.400 1.00 34.00 66 SER A O 5
ATOM 5905 N N . GLU A 1 67 ? 17.088 15.437 8.529 1.00 64.02 67 GLU A N 5
ATOM 5906 C CA . GLU A 1 67 ? 18.394 15.984 8.066 1.00 25.52 67 GLU A CA 5
ATOM 5907 C C . GLU A 1 67 ? 18.840 15.381 6.706 1.00 63.12 67 GLU A C 5
ATOM 5908 O O . GLU A 1 67 ? 19.902 15.746 6.188 1.00 63.23 67 GLU A O 5
ATOM 5920 N N . LEU A 1 68 ? 18.028 14.467 6.135 1.00 30.54 68 LEU A N 5
ATOM 5921 C CA . LEU A 1 68 ? 18.334 13.792 4.849 1.00 70.40 68 LEU A CA 5
ATOM 5922 C C . LEU A 1 68 ? 18.238 14.778 3.649 1.00 72.21 68 LEU A C 5
ATOM 5923 O O . LEU A 1 68 ? 17.271 15.536 3.540 1.00 50.54 68 LEU A O 5
ATOM 5939 N N . GLY A 1 69 ? 19.258 14.759 2.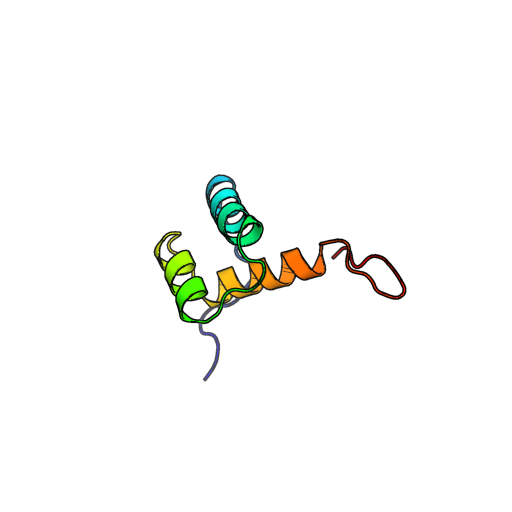765 1.00 63.31 69 GLY A N 5
ATOM 5940 C CA . GLY A 1 69 ? 19.332 15.668 1.610 1.00 40.10 69 GLY A CA 5
ATOM 5941 C C . GLY A 1 69 ? 18.440 15.243 0.452 1.00 22.42 69 GLY A C 5
ATOM 5942 O O . GLY A 1 69 ? 17.707 16.052 -0.126 1.00 52.34 69 GLY A O 5
ATOM 5946 N N . MET A 1 1 ? 19.768 1.716 14.294 1.00 21.54 1 MET A N 6
ATOM 5947 C CA . MET A 1 1 ? 20.727 2.825 14.603 1.00 2.12 1 MET A CA 6
ATOM 5948 C C . MET A 1 1 ? 22.137 2.522 14.047 1.00 75.21 1 MET A C 6
ATOM 5949 O O . MET A 1 1 ? 22.427 1.387 13.666 1.00 52.03 1 MET A O 6
ATOM 5965 N N . GLY A 1 2 ? 23.006 3.555 13.992 1.00 41.41 2 GLY A N 6
ATOM 5966 C CA . GLY A 1 2 ? 24.394 3.395 13.527 1.00 45.12 2 GLY A CA 6
ATOM 5967 C C . GLY A 1 2 ? 24.561 3.565 12.007 1.00 23.41 2 GLY A C 6
ATOM 5968 O O . GLY A 1 2 ? 25.312 4.434 11.549 1.00 50.33 2 GLY A O 6
ATOM 5972 N N . HIS A 1 3 ? 23.873 2.704 11.225 1.00 45.33 3 HIS A N 6
ATOM 5973 C CA . HIS A 1 3 ? 23.924 2.713 9.735 1.00 3.44 3 HIS A CA 6
ATOM 5974 C C . HIS A 1 3 ? 22.515 2.429 9.159 1.00 4.45 3 HIS A C 6
ATOM 5975 O O . HIS A 1 3 ? 22.063 1.278 9.197 1.00 73.34 3 HIS A O 6
ATOM 5990 N N . HIS A 1 4 ? 21.807 3.471 8.652 1.00 42.14 4 HIS A N 6
ATOM 5991 C CA . HIS A 1 4 ? 20.455 3.294 8.060 1.00 11.15 4 HIS A CA 6
ATOM 5992 C C . HIS A 1 4 ? 20.544 2.687 6.630 1.00 43.23 4 HIS A C 6
ATOM 5993 O O . HIS A 1 4 ? 20.549 3.401 5.624 1.00 20.24 4 HIS A O 6
ATOM 6008 N N . HIS A 1 5 ? 20.663 1.342 6.557 1.00 2.52 5 HIS A N 6
ATOM 6009 C CA . HIS A 1 5 ? 20.713 0.618 5.266 1.00 11.23 5 HIS A CA 6
ATOM 6010 C C . HIS A 1 5 ? 19.345 0.700 4.540 1.00 51.00 5 HIS A C 6
ATOM 6011 O O . HIS A 1 5 ? 18.348 0.109 4.983 1.00 34.50 5 HIS A O 6
ATOM 6026 N N . HIS A 1 6 ? 19.315 1.488 3.445 1.00 15.11 6 HIS A N 6
ATOM 6027 C CA . HIS A 1 6 ? 18.089 1.769 2.664 1.00 3.51 6 HIS A CA 6
ATOM 6028 C C . HIS A 1 6 ? 17.408 0.469 2.154 1.00 60.42 6 HIS A C 6
ATOM 6029 O O . HIS A 1 6 ? 18.036 -0.343 1.465 1.00 1.52 6 HIS A O 6
ATOM 6044 N N . HIS A 1 7 ? 16.132 0.268 2.534 1.00 62.13 7 HIS A N 6
ATOM 6045 C CA . HIS A 1 7 ? 15.352 -0.904 2.104 1.00 14.42 7 HIS A CA 6
ATOM 6046 C C . HIS A 1 7 ? 15.018 -0.797 0.601 1.00 21.10 7 HIS A C 6
ATOM 6047 O O . HIS A 1 7 ? 14.162 -0.004 0.201 1.00 1.23 7 HIS A O 6
ATOM 6062 N N . HIS A 1 8 ? 15.738 -1.574 -0.222 1.00 60.22 8 HIS A N 6
ATOM 6063 C CA . HIS A 1 8 ? 15.544 -1.593 -1.680 1.00 10.45 8 HIS A CA 6
ATOM 6064 C C . HIS A 1 8 ? 14.634 -2.772 -2.086 1.00 42.41 8 HIS A C 6
ATOM 6065 O O . HIS A 1 8 ? 14.901 -3.924 -1.735 1.00 11.01 8 HIS A O 6
ATOM 6080 N N . SER A 1 9 ? 13.552 -2.464 -2.810 1.00 63.04 9 SER A N 6
ATOM 6081 C CA . SER A 1 9 ? 12.628 -3.480 -3.369 1.00 41.24 9 SER A CA 6
ATOM 6082 C C . SER A 1 9 ? 12.087 -2.994 -4.726 1.00 41.44 9 SER A C 6
ATOM 6083 O O . SER A 1 9 ? 11.836 -1.797 -4.895 1.00 24.42 9 SER A O 6
ATOM 6091 N N . HIS A 1 10 ? 11.913 -3.935 -5.679 1.00 54.24 10 HIS A N 6
ATOM 6092 C CA . HIS A 1 10 ? 11.558 -3.627 -7.084 1.00 4.54 10 HIS A CA 6
ATOM 6093 C C . HIS A 1 10 ? 10.148 -2.985 -7.212 1.00 23.13 10 HIS A C 6
ATOM 6094 O O . HIS A 1 10 ? 9.135 -3.687 -7.332 1.00 12.03 10 HIS A O 6
ATOM 6109 N N . MET A 1 11 ? 10.107 -1.645 -7.178 1.00 35.53 11 MET A N 6
ATOM 6110 C CA . MET A 1 11 ? 8.862 -0.850 -7.318 1.00 43.24 11 MET A CA 6
ATOM 6111 C C . MET A 1 11 ? 9.111 0.360 -8.240 1.00 23.01 11 MET A C 6
ATOM 6112 O O . MET A 1 11 ? 10.181 0.989 -8.187 1.00 32.20 11 MET A O 6
ATOM 6126 N N . SER A 1 12 ? 8.106 0.686 -9.069 1.00 55.53 12 SER A N 6
ATOM 6127 C CA . SER A 1 12 ? 8.133 1.889 -9.932 1.00 3.33 12 SER A CA 6
ATOM 6128 C C . SER A 1 12 ? 7.868 3.144 -9.084 1.00 12.32 12 SER A C 6
ATOM 6129 O O . SER A 1 12 ? 7.207 3.058 -8.048 1.00 31.05 12 SER A O 6
ATOM 6137 N N . HIS A 1 13 ? 8.373 4.308 -9.535 1.00 5.13 13 HIS A N 6
ATOM 6138 C CA . HIS A 1 13 ? 8.206 5.586 -8.810 1.00 33.41 13 HIS A CA 6
ATOM 6139 C C . HIS A 1 13 ? 6.709 5.954 -8.690 1.00 72.32 13 HIS A C 6
ATOM 6140 O O . HIS A 1 13 ? 6.253 6.346 -7.616 1.00 72.44 13 HIS A O 6
ATOM 6155 N N . THR A 1 14 ? 5.957 5.778 -9.800 1.00 53.11 14 THR A N 6
ATOM 6156 C CA . THR A 1 14 ? 4.502 6.040 -9.846 1.00 53.21 14 THR A CA 6
ATOM 6157 C C . THR A 1 14 ? 3.741 5.075 -8.906 1.00 53.15 14 THR A C 6
ATOM 6158 O O . THR A 1 14 ? 2.784 5.477 -8.242 1.00 25.33 14 THR A O 6
ATOM 6169 N N . GLN A 1 15 ? 4.203 3.804 -8.854 1.00 15.32 15 GLN A N 6
ATOM 6170 C CA . GLN A 1 15 ? 3.640 2.759 -7.967 1.00 71.43 15 GLN A CA 6
ATOM 6171 C C . GLN A 1 15 ? 3.737 3.172 -6.486 1.00 1.25 15 GLN A C 6
ATOM 6172 O O . GLN A 1 15 ? 2.754 3.073 -5.743 1.00 51.31 15 GLN A O 6
ATOM 6186 N N . VAL A 1 16 ? 4.930 3.652 -6.082 1.00 5.44 16 VAL A N 6
ATOM 6187 C CA . VAL A 1 16 ? 5.166 4.168 -4.720 1.00 35.11 16 VAL A CA 6
ATOM 6188 C C . VAL A 1 16 ? 4.257 5.394 -4.422 1.00 74.33 16 VAL A C 6
ATOM 6189 O O . VAL A 1 16 ? 3.715 5.479 -3.330 1.00 3.01 16 VAL A O 6
ATOM 6202 N N . ILE A 1 17 ? 4.062 6.302 -5.419 1.00 30.20 17 ILE A N 6
ATOM 6203 C CA . ILE A 1 17 ? 3.144 7.474 -5.283 1.00 4.12 17 ILE A CA 6
ATOM 6204 C C . ILE A 1 17 ? 1.695 7.015 -4.978 1.00 23.34 17 ILE A C 6
ATOM 6205 O O . ILE A 1 17 ? 1.061 7.556 -4.082 1.00 41.34 17 ILE A O 6
ATOM 6221 N N . GLU A 1 18 ? 1.204 6.005 -5.726 1.00 43.44 18 GLU A N 6
ATOM 6222 C CA . GLU A 1 18 ? -0.160 5.441 -5.550 1.00 73.24 18 GLU A CA 6
ATOM 6223 C C . GLU A 1 18 ? -0.348 4.834 -4.139 1.00 1.03 18 GLU A C 6
ATOM 6224 O O . GLU A 1 18 ? -1.384 5.035 -3.490 1.00 61.40 18 GLU A O 6
ATOM 6236 N N . LEU A 1 19 ? 0.681 4.096 -3.689 1.00 40.21 19 LEU A N 6
ATOM 6237 C CA . LEU A 1 19 ? 0.767 3.555 -2.320 1.00 3.21 19 LEU A CA 6
ATOM 6238 C C . LEU A 1 19 ? 0.752 4.696 -1.255 1.00 64.20 19 LEU A C 6
ATOM 6239 O O . LEU A 1 19 ? 0.086 4.576 -0.229 1.00 22.51 19 LEU A O 6
ATOM 6255 N N . GLU A 1 20 ? 1.494 5.802 -1.527 1.00 23.11 20 GLU A N 6
ATOM 6256 C CA . GLU A 1 20 ? 1.604 6.980 -0.619 1.00 30.24 20 GLU A CA 6
ATOM 6257 C C . GLU A 1 20 ? 0.283 7.768 -0.529 1.00 63.12 20 GLU A C 6
ATOM 6258 O O . GLU A 1 20 ? -0.047 8.307 0.525 1.00 3.34 20 GLU A O 6
ATOM 6270 N N . ARG A 1 21 ? -0.445 7.846 -1.654 1.00 23.21 21 ARG A N 6
ATOM 6271 C CA . ARG A 1 21 ? -1.779 8.466 -1.715 1.00 62.23 21 ARG A CA 6
ATOM 6272 C C . ARG A 1 21 ? -2.761 7.741 -0.767 1.00 4.14 21 ARG A C 6
ATOM 6273 O O . ARG A 1 21 ? -3.583 8.376 -0.105 1.00 22.53 21 ARG A O 6
ATOM 6294 N N . LYS A 1 22 ? -2.636 6.402 -0.699 1.00 3.12 22 LYS A N 6
ATOM 6295 C CA . LYS A 1 22 ? -3.429 5.566 0.215 1.00 32.14 22 LYS A CA 6
ATOM 6296 C C . LYS A 1 22 ? -2.946 5.733 1.680 1.00 23.42 22 LYS A C 6
ATOM 6297 O O . LYS A 1 22 ? -3.762 5.912 2.585 1.00 61.43 22 LYS A O 6
ATOM 6316 N N . PHE A 1 23 ? -1.608 5.705 1.869 1.00 41.14 23 PHE A N 6
ATOM 6317 C CA . PHE A 1 23 ? -0.944 5.807 3.193 1.00 62.15 23 PHE A CA 6
ATOM 6318 C C . PHE A 1 23 ? -1.293 7.138 3.907 1.00 62.34 23 PHE A C 6
ATOM 6319 O O . PHE A 1 23 ? -1.478 7.177 5.129 1.00 1.31 23 PHE A O 6
ATOM 6336 N N . SER A 1 24 ? -1.392 8.218 3.114 1.00 45.44 24 SER A N 6
ATOM 6337 C CA . SER A 1 24 ? -1.759 9.568 3.590 1.00 51.24 24 SER A CA 6
ATOM 6338 C C . SER A 1 24 ? -3.175 9.615 4.207 1.00 52.41 24 SER A C 6
ATOM 6339 O O . SER A 1 24 ? -3.402 10.292 5.219 1.00 43.12 24 SER A O 6
ATOM 6347 N N . HIS A 1 25 ? -4.127 8.881 3.596 1.00 24.04 25 HIS A N 6
ATOM 6348 C CA . HIS A 1 25 ? -5.541 8.855 4.045 1.00 14.42 25 HIS A CA 6
ATOM 6349 C C . HIS A 1 25 ? -5.772 7.802 5.158 1.00 1.00 25 HIS A C 6
ATOM 6350 O O . HIS A 1 25 ? -6.578 8.029 6.066 1.00 64.10 25 HIS A O 6
ATOM 6365 N N . GLN A 1 26 ? -5.044 6.668 5.094 1.00 40.41 26 GLN A N 6
ATOM 6366 C CA . GLN A 1 26 ? -5.135 5.574 6.091 1.00 34.32 26 GLN A CA 6
ATOM 6367 C C . GLN A 1 26 ? -3.792 4.795 6.182 1.00 72.03 26 GLN A C 6
ATOM 6368 O O . GLN A 1 26 ? -3.180 4.451 5.168 1.00 41.13 26 GLN A O 6
ATOM 6382 N N . LYS A 1 27 ? -3.337 4.555 7.417 1.00 55.41 27 LYS A N 6
ATOM 6383 C CA . LYS A 1 27 ? -2.069 3.836 7.704 1.00 33.11 27 LYS A CA 6
ATOM 6384 C C . LYS A 1 27 ? -2.268 2.301 7.741 1.00 70.23 27 LYS A C 6
ATOM 6385 O O . LYS A 1 27 ? -1.298 1.538 7.629 1.00 41.44 27 LYS A O 6
ATOM 6404 N N . TYR A 1 28 ? -3.527 1.869 7.939 1.00 21.01 28 TYR A N 6
ATOM 6405 C CA . TYR A 1 28 ? -3.910 0.437 7.988 1.00 64.33 28 TYR A CA 6
ATOM 6406 C C . TYR A 1 28 ? -4.997 0.132 6.943 1.00 12.34 28 TYR A C 6
ATOM 6407 O O . TYR A 1 28 ? -6.017 0.825 6.872 1.00 35.42 28 TYR A O 6
ATOM 6425 N N . LEU A 1 29 ? -4.761 -0.909 6.131 1.00 64.23 29 LEU A N 6
ATOM 6426 C CA . LEU A 1 29 ? -5.738 -1.414 5.146 1.00 53.43 29 LEU A CA 6
ATOM 6427 C C . LEU A 1 29 ? -6.484 -2.649 5.691 1.00 72.03 29 LEU A C 6
ATOM 6428 O O . LEU A 1 29 ? -5.870 -3.542 6.287 1.00 63.44 29 LEU A O 6
ATOM 6444 N N . SER A 1 30 ? -7.806 -2.695 5.473 1.00 74.33 30 SER A N 6
ATOM 6445 C CA . SER A 1 30 ? -8.620 -3.910 5.711 1.00 52.24 30 SER A CA 6
ATOM 6446 C C . SER A 1 30 ? -8.343 -4.926 4.589 1.00 21.43 30 SER A C 6
ATOM 6447 O O . SER A 1 30 ? -7.834 -4.541 3.538 1.00 61.03 30 SER A O 6
ATOM 6455 N N . ALA A 1 31 ? -8.686 -6.207 4.807 1.00 3.11 31 ALA A N 6
ATOM 6456 C CA . ALA A 1 31 ? -8.423 -7.300 3.829 1.00 31.12 31 ALA A CA 6
ATOM 6457 C C . ALA A 1 31 ? -8.984 -7.014 2.385 1.00 12.11 31 ALA A C 6
ATOM 6458 O O . ALA A 1 31 ? -8.249 -7.216 1.405 1.00 33.22 31 ALA A O 6
ATOM 6465 N N . PRO A 1 32 ? -10.271 -6.520 2.207 1.00 1.24 32 PRO A N 6
ATOM 6466 C CA . PRO A 1 32 ? -10.767 -6.066 0.875 1.00 52.13 32 PRO A CA 6
ATOM 6467 C C . PRO A 1 32 ? -9.939 -4.905 0.263 1.00 13.25 32 PRO A C 6
ATOM 6468 O O . PRO A 1 32 ? -9.590 -4.945 -0.912 1.00 42.31 32 PRO A O 6
ATOM 6479 N N . GLU A 1 33 ? -9.623 -3.885 1.089 1.00 70.32 33 GLU A N 6
ATOM 6480 C CA . GLU A 1 33 ? -8.941 -2.644 0.633 1.00 35.51 33 GLU A CA 6
ATOM 6481 C C . GLU A 1 33 ? -7.486 -2.918 0.182 1.00 44.22 33 GLU A C 6
ATOM 6482 O O . GLU A 1 33 ? -7.008 -2.348 -0.796 1.00 61.20 33 GLU A O 6
ATOM 6494 N N . ARG A 1 34 ? -6.807 -3.801 0.916 1.00 40.51 34 ARG A N 6
ATOM 6495 C CA . ARG A 1 34 ? -5.404 -4.174 0.668 1.00 65.40 34 ARG A CA 6
ATOM 6496 C C . ARG A 1 34 ? -5.262 -4.990 -0.638 1.00 72.25 34 ARG A C 6
ATOM 6497 O O . ARG A 1 34 ? -4.321 -4.778 -1.414 1.00 44.32 34 ARG A O 6
ATOM 6518 N N . ALA A 1 35 ? -6.220 -5.911 -0.864 1.00 74.52 35 ALA A N 6
ATOM 6519 C CA . ALA A 1 35 ? -6.341 -6.671 -2.127 1.00 13.33 35 ALA A CA 6
ATOM 6520 C C . ALA A 1 35 ? -6.694 -5.743 -3.320 1.00 15.41 35 ALA A C 6
ATOM 6521 O O . ALA A 1 35 ? -6.158 -5.909 -4.425 1.00 31.22 35 ALA A O 6
ATOM 6528 N N . HIS A 1 36 ? -7.572 -4.751 -3.050 1.00 75.05 36 HIS A N 6
ATOM 6529 C CA . HIS A 1 36 ? -8.044 -3.767 -4.052 1.00 31.32 36 HIS A CA 6
ATOM 6530 C C . HIS A 1 36 ? -6.887 -2.854 -4.537 1.00 25.13 36 HIS A C 6
ATOM 6531 O O . HIS A 1 36 ? -6.813 -2.523 -5.716 1.00 64.21 36 HIS A O 6
ATOM 6546 N N . LEU A 1 37 ? -6.004 -2.449 -3.607 1.00 74.12 37 LEU A N 6
ATOM 6547 C CA . LEU A 1 37 ? -4.824 -1.612 -3.927 1.00 1.12 37 LEU A CA 6
ATOM 6548 C C . LEU A 1 37 ? -3.727 -2.448 -4.631 1.00 13.02 37 LEU A C 6
ATOM 6549 O O . LEU A 1 37 ? -3.114 -1.991 -5.610 1.00 40.35 37 LEU A O 6
ATOM 6565 N N . ALA A 1 38 ? -3.503 -3.674 -4.117 1.00 54.12 38 ALA A N 6
ATOM 6566 C CA . ALA A 1 38 ? -2.488 -4.608 -4.644 1.00 13.04 38 ALA A CA 6
ATOM 6567 C C . ALA A 1 38 ? -2.722 -4.953 -6.132 1.00 63.33 38 ALA A C 6
ATOM 6568 O O . ALA A 1 38 ? -1.781 -4.937 -6.916 1.00 14.20 38 ALA A O 6
ATOM 6575 N N . LYS A 1 39 ? -3.988 -5.243 -6.514 1.00 20.44 39 LYS A N 6
ATOM 6576 C CA . LYS A 1 39 ? -4.344 -5.584 -7.919 1.00 45.14 39 LYS A CA 6
ATOM 6577 C C . LYS A 1 39 ? -4.142 -4.392 -8.896 1.00 42.42 39 LYS A C 6
ATOM 6578 O O . LYS A 1 39 ? -3.804 -4.601 -10.067 1.00 65.34 39 LYS A O 6
ATOM 6597 N N . ASN A 1 40 ? -4.365 -3.155 -8.402 1.00 33.15 40 ASN A N 6
ATOM 6598 C CA . ASN A 1 40 ? -4.116 -1.914 -9.182 1.00 14.20 40 ASN A CA 6
ATOM 6599 C C . ASN A 1 40 ? -2.621 -1.779 -9.569 1.00 0.23 40 ASN A C 6
ATOM 6600 O O . ASN A 1 40 ? -2.288 -1.310 -10.659 1.00 40.42 40 ASN A O 6
ATOM 6611 N N . LEU A 1 41 ? -1.730 -2.198 -8.662 1.00 62.23 41 LEU A N 6
ATOM 6612 C CA . LEU A 1 41 ? -0.261 -2.079 -8.840 1.00 4.43 41 LEU A CA 6
ATOM 6613 C C . LEU A 1 41 ? 0.413 -3.460 -9.053 1.00 35.54 41 LEU A C 6
ATOM 6614 O O . LEU A 1 41 ? 1.642 -3.567 -9.001 1.00 32.21 41 LEU A O 6
ATOM 6630 N N . LYS A 1 42 ? -0.409 -4.515 -9.294 1.00 54.20 42 LYS A N 6
ATOM 6631 C CA . LYS A 1 42 ? 0.054 -5.917 -9.511 1.00 5.13 42 LYS A CA 6
ATOM 6632 C C . LYS A 1 42 ? 0.934 -6.486 -8.361 1.00 13.20 42 LYS A C 6
ATOM 6633 O O . LYS A 1 42 ? 1.602 -7.508 -8.536 1.00 72.52 42 LYS A O 6
ATOM 6652 N N . LEU A 1 43 ? 0.887 -5.842 -7.182 1.00 34.24 43 LEU A N 6
ATOM 6653 C CA . LEU A 1 43 ? 1.581 -6.305 -5.962 1.00 2.02 43 LEU A CA 6
ATOM 6654 C C . LEU A 1 43 ? 0.764 -7.420 -5.267 1.00 70.43 43 LEU A C 6
ATOM 6655 O O . LEU A 1 43 ? -0.355 -7.743 -5.682 1.00 14.25 43 LEU A O 6
ATOM 6671 N N . THR A 1 44 ? 1.326 -7.996 -4.201 1.00 4.10 44 THR A N 6
ATOM 6672 C CA . THR A 1 44 ? 0.588 -8.903 -3.297 1.00 40.32 44 THR A CA 6
ATOM 6673 C C . THR A 1 44 ? 0.211 -8.135 -2.022 1.00 61.30 44 THR A C 6
ATOM 6674 O O . THR A 1 44 ? 0.843 -7.115 -1.695 1.00 43.11 44 THR A O 6
ATOM 6685 N N . GLU A 1 45 ? -0.825 -8.617 -1.324 1.00 73.31 45 GLU A N 6
ATOM 6686 C CA . GLU A 1 45 ? -1.289 -8.032 -0.048 1.00 71.14 45 GLU A CA 6
ATOM 6687 C C . GLU A 1 45 ? -0.153 -7.883 0.997 1.00 65.15 45 GLU A C 6
ATOM 6688 O O . GLU A 1 45 ? -0.097 -6.876 1.708 1.00 2.13 45 GLU A O 6
ATOM 6700 N N . THR A 1 46 ? 0.744 -8.888 1.076 1.00 51.04 46 THR A N 6
ATOM 6701 C CA . THR A 1 46 ? 1.905 -8.860 1.998 1.00 14.14 46 THR A CA 6
ATOM 6702 C C . THR A 1 46 ? 2.911 -7.741 1.621 1.00 73.13 46 THR A C 6
ATOM 6703 O O . THR A 1 46 ? 3.394 -7.029 2.498 1.00 41.43 46 THR A O 6
ATOM 6714 N N . GLN A 1 47 ? 3.201 -7.588 0.306 1.00 35.33 47 GLN A N 6
ATOM 6715 C CA . GLN A 1 47 ? 4.080 -6.501 -0.216 1.00 34.23 47 GLN A CA 6
ATOM 6716 C C . GLN A 1 47 ? 3.555 -5.102 0.176 1.00 61.22 47 GLN A C 6
ATOM 6717 O O . GLN A 1 47 ? 4.314 -4.261 0.665 1.00 63.33 47 GLN A O 6
ATOM 6731 N N . VAL A 1 48 ? 2.248 -4.887 -0.057 1.00 52.42 48 VAL A N 6
ATOM 6732 C CA . VAL A 1 48 ? 1.550 -3.634 0.293 1.00 71.33 48 VAL A CA 6
ATOM 6733 C C . VAL A 1 48 ? 1.596 -3.357 1.823 1.00 12.51 48 VAL A C 6
ATOM 6734 O O . VAL A 1 48 ? 1.974 -2.265 2.240 1.00 25.52 48 VAL A O 6
ATOM 6747 N N . LYS A 1 49 ? 1.240 -4.370 2.636 1.00 60.43 49 LYS A N 6
ATOM 6748 C CA . LYS A 1 49 ? 1.163 -4.245 4.111 1.00 42.31 49 LYS A CA 6
ATOM 6749 C C . LYS A 1 49 ? 2.543 -3.915 4.736 1.00 4.45 49 LYS A C 6
ATOM 6750 O O . LYS A 1 49 ? 2.653 -3.000 5.564 1.00 72.45 49 LYS A O 6
ATOM 6769 N N . ILE A 1 50 ? 3.588 -4.669 4.330 1.00 11.54 50 ILE A N 6
ATOM 6770 C CA . ILE A 1 50 ? 4.964 -4.445 4.819 1.00 24.03 50 ILE A CA 6
ATOM 6771 C C . ILE A 1 50 ? 5.510 -3.086 4.315 1.00 54.15 50 ILE A C 6
ATOM 6772 O O . ILE A 1 50 ? 6.248 -2.437 5.045 1.00 33.44 50 ILE A O 6
ATOM 6788 N N . TRP A 1 51 ? 5.129 -2.657 3.081 1.00 1.54 51 TRP A N 6
ATOM 6789 C CA . TRP A 1 51 ? 5.466 -1.301 2.569 1.00 35.24 51 TRP A CA 6
ATOM 6790 C C . TRP A 1 51 ? 4.941 -0.228 3.547 1.00 0.11 51 TRP A C 6
ATOM 6791 O O . TRP A 1 51 ? 5.720 0.582 4.021 1.00 43.22 51 TRP A O 6
ATOM 6812 N N . PHE A 1 52 ? 3.620 -0.265 3.852 1.00 31.43 52 PHE A N 6
ATOM 6813 C CA . PHE A 1 52 ? 2.978 0.616 4.868 1.00 12.00 52 PHE A CA 6
ATOM 6814 C C . PHE A 1 52 ? 3.755 0.608 6.215 1.00 21.43 52 PHE A C 6
ATOM 6815 O O . PHE A 1 52 ? 4.003 1.665 6.791 1.00 61.23 52 PHE A O 6
ATOM 6832 N N . GLN A 1 53 ? 4.163 -0.597 6.671 1.00 43.32 53 GLN A N 6
ATOM 6833 C CA . GLN A 1 53 ? 4.967 -0.778 7.909 1.00 60.01 53 GLN A CA 6
ATOM 6834 C C . GLN A 1 53 ? 6.366 -0.086 7.810 1.00 53.24 53 GLN A C 6
ATOM 6835 O O . GLN A 1 53 ? 6.827 0.529 8.779 1.00 71.14 53 GLN A O 6
ATOM 6849 N N . ASN A 1 54 ? 7.016 -0.177 6.626 1.00 65.33 54 ASN A N 6
ATOM 6850 C CA . ASN A 1 54 ? 8.323 0.477 6.353 1.00 35.20 54 ASN A CA 6
ATOM 6851 C C . ASN A 1 54 ? 8.181 2.012 6.417 1.00 35.45 54 ASN A C 6
ATOM 6852 O O . ASN A 1 54 ? 9.029 2.701 6.965 1.00 53.42 54 ASN A O 6
ATOM 6863 N N . ARG A 1 55 ? 7.090 2.516 5.826 1.00 14.10 55 ARG A N 6
ATOM 6864 C CA . ARG A 1 55 ? 6.761 3.955 5.779 1.00 45.04 55 ARG A CA 6
ATOM 6865 C C . ARG A 1 55 ? 6.371 4.520 7.166 1.00 74.32 55 ARG A C 6
ATOM 6866 O O . ARG A 1 55 ? 6.593 5.703 7.436 1.00 11.44 55 ARG A O 6
ATOM 6887 N N . ARG A 1 56 ? 5.787 3.667 8.030 1.00 11.33 56 ARG A N 6
ATOM 6888 C CA . ARG A 1 56 ? 5.545 4.005 9.455 1.00 5.24 56 ARG A CA 6
ATOM 6889 C C . ARG A 1 56 ? 6.878 4.060 10.241 1.00 21.43 56 ARG A C 6
ATOM 6890 O O . ARG A 1 56 ? 7.036 4.854 11.176 1.00 3.22 56 ARG A O 6
ATOM 6911 N N . TYR A 1 57 ? 7.827 3.198 9.842 1.00 43.12 57 TYR A N 6
ATOM 6912 C CA . TYR A 1 57 ? 9.221 3.237 10.327 1.00 34.30 57 TYR A CA 6
ATOM 6913 C C . TYR A 1 57 ? 9.974 4.473 9.743 1.00 4.20 57 TYR A C 6
ATOM 6914 O O . TYR A 1 57 ? 10.906 4.984 10.369 1.00 62.41 57 TYR A O 6
ATOM 6932 N N . LYS A 1 58 ? 9.540 4.956 8.552 1.00 1.21 58 LYS A N 6
ATOM 6933 C CA . LYS A 1 58 ? 10.066 6.208 7.949 1.00 24.40 58 LYS A CA 6
ATOM 6934 C C . LYS A 1 58 ? 9.448 7.456 8.634 1.00 32.11 58 LYS A C 6
ATOM 6935 O O . LYS A 1 58 ? 10.041 8.543 8.601 1.00 32.32 58 LYS A O 6
ATOM 6954 N N . THR A 1 59 ? 8.247 7.283 9.233 1.00 61.43 59 THR A N 6
ATOM 6955 C CA . THR A 1 59 ? 7.552 8.352 9.980 1.00 61.33 59 THR A CA 6
ATOM 6956 C C . THR A 1 59 ? 8.334 8.623 11.275 1.00 45.35 59 THR A C 6
ATOM 6957 O O . THR A 1 59 ? 8.501 7.702 12.089 1.00 11.30 59 THR A O 6
ATOM 6968 N N . LYS A 1 60 ? 8.836 9.869 11.440 1.00 31.10 60 LYS A N 6
ATOM 6969 C CA . LYS A 1 60 ? 9.767 10.219 12.533 1.00 24.34 60 LYS A CA 6
ATOM 6970 C C . LYS A 1 60 ? 9.166 9.925 13.935 1.00 23.40 60 LYS A C 6
ATOM 6971 O O . LYS A 1 60 ? 8.188 10.553 14.373 1.00 2.43 60 LYS A O 6
ATOM 6990 N N . ARG A 1 61 ? 9.732 8.894 14.590 1.00 21.54 61 ARG A N 6
ATOM 6991 C CA . ARG A 1 61 ? 9.373 8.504 15.963 1.00 1.13 61 ARG A CA 6
ATOM 6992 C C . ARG A 1 61 ? 9.893 9.577 16.947 1.00 55.15 61 ARG A C 6
ATOM 6993 O O . ARG A 1 61 ? 10.988 9.465 17.509 1.00 11.14 61 ARG A O 6
ATOM 7014 N N . LYS A 1 62 ? 9.091 10.638 17.079 1.00 5.30 62 LYS A N 6
ATOM 7015 C CA . LYS A 1 62 ? 9.473 11.911 17.720 1.00 75.54 62 LYS A CA 6
ATOM 7016 C C . LYS A 1 62 ? 8.213 12.754 17.970 1.00 1.33 62 LYS A C 6
ATOM 7017 O O . LYS A 1 62 ? 8.068 13.383 19.023 1.00 50.43 62 LYS A O 6
ATOM 7036 N N . GLN A 1 63 ? 7.320 12.770 16.962 1.00 61.53 63 GLN A N 6
ATOM 7037 C CA . GLN A 1 63 ? 6.008 13.449 17.039 1.00 14.13 63 GLN A CA 6
ATOM 7038 C C . GLN A 1 63 ? 5.099 12.828 18.130 1.00 75.14 63 GLN A C 6
ATOM 7039 O O . GLN A 1 63 ? 5.314 11.686 18.552 1.00 13.13 63 GLN A O 6
ATOM 7053 N N . LEU A 1 64 ? 4.093 13.602 18.572 1.00 73.34 64 LEU A N 6
ATOM 7054 C CA . LEU A 1 64 ? 3.147 13.208 19.645 1.00 34.33 64 LEU A CA 6
ATOM 7055 C C . LEU A 1 64 ? 2.468 11.838 19.361 1.00 24.40 64 LEU A C 6
ATOM 7056 O O . LEU A 1 64 ? 2.520 10.928 20.189 1.00 63.42 64 LEU A O 6
ATOM 7072 N N . SER A 1 65 ? 1.854 11.715 18.174 1.00 54.10 65 SER A N 6
ATOM 7073 C CA . SER A 1 65 ? 1.203 10.472 17.711 1.00 13.32 65 SER A CA 6
ATOM 7074 C C . SER A 1 65 ? 2.161 9.631 16.831 1.00 62.03 65 SER A C 6
ATOM 7075 O O . SER A 1 65 ? 2.222 9.801 15.611 1.00 55.31 65 SER A O 6
ATOM 7083 N N . SER A 1 66 ? 2.949 8.761 17.483 1.00 31.10 66 SER A N 6
ATOM 7084 C CA . SER A 1 66 ? 3.828 7.775 16.800 1.00 62.15 66 SER A CA 6
ATOM 7085 C C . SER A 1 66 ? 4.137 6.587 17.734 1.00 40.00 66 SER A C 6
ATOM 7086 O O . SER A 1 66 ? 3.661 6.541 18.873 1.00 52.24 66 SER A O 6
ATOM 7094 N N . GLU A 1 67 ? 4.925 5.625 17.237 1.00 24.14 67 GLU A N 6
ATOM 7095 C CA . GLU A 1 67 ? 5.168 4.341 17.934 1.00 13.30 67 GLU A CA 6
ATOM 7096 C C . GLU A 1 67 ? 6.348 4.417 18.940 1.00 74.42 67 GLU A C 6
ATOM 7097 O O . GLU A 1 67 ? 7.518 4.291 18.558 1.00 4.31 67 GLU A O 6
ATOM 7109 N N . LEU A 1 68 ? 6.015 4.657 20.232 1.00 64.14 68 LEU A N 6
ATOM 7110 C CA . LEU A 1 68 ? 6.971 4.595 21.370 1.00 70.23 68 LEU A CA 6
ATOM 7111 C C . LEU A 1 68 ? 6.479 3.552 22.422 1.00 13.52 68 LEU A C 6
ATOM 7112 O O . LEU A 1 68 ? 5.387 3.682 22.991 1.00 72.53 68 LEU A O 6
ATOM 7128 N N . GLY A 1 69 ? 7.291 2.503 22.656 1.00 72.55 69 GLY A N 6
ATOM 7129 C CA . GLY A 1 69 ? 6.932 1.376 23.541 1.00 34.12 69 GLY A CA 6
ATOM 7130 C C . GLY A 1 69 ? 7.722 1.364 24.843 1.00 64.14 69 GLY A C 6
ATOM 7131 O O . GLY A 1 69 ? 8.259 0.335 25.259 1.00 15.44 69 GLY A O 6
ATOM 7135 N N . MET A 1 1 ? 28.096 7.573 1.103 1.00 60.14 1 MET A N 7
ATOM 7136 C CA . MET A 1 1 ? 27.296 7.500 2.352 1.00 73.52 1 MET A CA 7
ATOM 7137 C C . MET A 1 1 ? 25.981 6.723 2.103 1.00 54.51 1 MET A C 7
ATOM 7138 O O . MET A 1 1 ? 25.778 5.638 2.656 1.00 74.52 1 MET A O 7
ATOM 7154 N N . GLY A 1 2 ? 25.102 7.291 1.254 1.00 62.31 2 GLY A N 7
ATOM 7155 C CA . GLY A 1 2 ? 23.803 6.681 0.930 1.00 71.12 2 GLY A CA 7
ATOM 7156 C C . GLY A 1 2 ? 23.820 5.873 -0.364 1.00 42.33 2 GLY A C 7
ATOM 7157 O O . GLY A 1 2 ? 24.774 5.134 -0.612 1.00 73.20 2 GLY A O 7
ATOM 7161 N N . HIS A 1 3 ? 22.732 6.004 -1.169 1.00 62.14 3 HIS A N 7
ATOM 7162 C CA . HIS A 1 3 ? 22.560 5.327 -2.482 1.00 64.32 3 HIS A CA 7
ATOM 7163 C C . HIS A 1 3 ? 22.621 3.782 -2.348 1.00 31.24 3 HIS A C 7
ATOM 7164 O O . HIS A 1 3 ? 23.203 3.090 -3.189 1.00 60.24 3 HIS A O 7
ATOM 7179 N N . HIS A 1 4 ? 21.998 3.254 -1.281 1.00 42.31 4 HIS A N 7
ATOM 7180 C CA . HIS A 1 4 ? 21.966 1.807 -1.003 1.00 15.23 4 HIS A CA 7
ATOM 7181 C C . HIS A 1 4 ? 20.875 1.103 -1.850 1.00 41.12 4 HIS A C 7
ATOM 7182 O O . HIS A 1 4 ? 19.675 1.271 -1.602 1.00 33.42 4 HIS A O 7
ATOM 7197 N N . HIS A 1 5 ? 21.315 0.358 -2.876 1.00 1.12 5 HIS A N 7
ATOM 7198 C CA . HIS A 1 5 ? 20.436 -0.460 -3.728 1.00 54.13 5 HIS A CA 7
ATOM 7199 C C . HIS A 1 5 ? 20.191 -1.830 -3.054 1.00 51.54 5 HIS A C 7
ATOM 7200 O O . HIS A 1 5 ? 21.131 -2.614 -2.873 1.00 52.25 5 HIS A O 7
ATOM 7215 N N . HIS A 1 6 ? 18.930 -2.099 -2.684 1.00 64.10 6 HIS A N 7
ATOM 7216 C CA . HIS A 1 6 ? 18.534 -3.330 -1.963 1.00 51.21 6 HIS A CA 7
ATOM 7217 C C . HIS A 1 6 ? 18.416 -4.534 -2.929 1.00 41.14 6 HIS A C 7
ATOM 7218 O O . HIS A 1 6 ? 18.109 -4.362 -4.116 1.00 0.12 6 HIS A O 7
ATOM 7233 N N . HIS A 1 7 ? 18.682 -5.745 -2.409 1.00 71.13 7 HIS A N 7
ATOM 7234 C CA . HIS A 1 7 ? 18.509 -7.005 -3.172 1.00 5.43 7 HIS A CA 7
ATOM 7235 C C . HIS A 1 7 ? 17.039 -7.468 -3.151 1.00 14.33 7 HIS A C 7
ATOM 7236 O O . HIS A 1 7 ? 16.585 -8.143 -4.081 1.00 12.10 7 HIS A O 7
ATOM 7251 N N . HIS A 1 8 ? 16.308 -7.108 -2.078 1.00 52.13 8 HIS A N 7
ATOM 7252 C CA . HIS A 1 8 ? 14.848 -7.296 -2.011 1.00 53.21 8 HIS A CA 7
ATOM 7253 C C . HIS A 1 8 ? 14.162 -6.300 -2.970 1.00 52.05 8 HIS A C 7
ATOM 7254 O O . HIS A 1 8 ? 14.306 -5.082 -2.802 1.00 41.45 8 HIS A O 7
ATOM 7269 N N . SER A 1 9 ? 13.436 -6.839 -3.966 1.00 42.15 9 SER A N 7
ATOM 7270 C CA . SER A 1 9 ? 12.741 -6.038 -4.999 1.00 44.23 9 SER A CA 7
ATOM 7271 C C . SER A 1 9 ? 11.729 -5.052 -4.375 1.00 10.00 9 SER A C 7
ATOM 7272 O O . SER A 1 9 ? 10.920 -5.436 -3.527 1.00 41.34 9 SER A O 7
ATOM 7280 N N . HIS A 1 10 ? 11.801 -3.777 -4.800 1.00 21.20 10 HIS A N 7
ATOM 7281 C CA . HIS A 1 10 ? 10.929 -2.693 -4.290 1.00 34.35 10 HIS A CA 7
ATOM 7282 C C . HIS A 1 10 ? 9.975 -2.186 -5.389 1.00 71.00 10 HIS A C 7
ATOM 7283 O O . HIS A 1 10 ? 10.187 -2.448 -6.579 1.00 23.01 10 HIS A O 7
ATOM 7298 N N . MET A 1 11 ? 8.933 -1.461 -4.964 1.00 22.53 11 MET A N 7
ATOM 7299 C CA . MET A 1 11 ? 7.931 -0.849 -5.868 1.00 23.53 11 MET A CA 7
ATOM 7300 C C . MET A 1 11 ? 8.545 0.200 -6.829 1.00 52.14 11 MET A C 7
ATOM 7301 O O . MET A 1 11 ? 9.590 0.794 -6.542 1.00 1.12 11 MET A O 7
ATOM 7315 N N . SER A 1 12 ? 7.847 0.438 -7.953 1.00 21.41 12 SER A N 7
ATOM 7316 C CA . SER A 1 12 ? 8.263 1.438 -8.973 1.00 32.33 12 SER A CA 7
ATOM 7317 C C . SER A 1 12 ? 7.881 2.860 -8.511 1.00 44.40 12 SER A C 7
ATOM 7318 O O . SER A 1 12 ? 7.050 3.002 -7.629 1.00 53.11 12 SER A O 7
ATOM 7326 N N . HIS A 1 13 ? 8.466 3.904 -9.138 1.00 54.44 13 HIS A N 7
ATOM 7327 C CA . HIS A 1 13 ? 8.353 5.314 -8.665 1.00 23.10 13 HIS A CA 7
ATOM 7328 C C . HIS A 1 13 ? 6.875 5.801 -8.540 1.00 75.42 13 HIS A C 7
ATOM 7329 O O . HIS A 1 13 ? 6.455 6.226 -7.460 1.00 42.51 13 HIS A O 7
ATOM 7344 N N . THR A 1 14 ? 6.102 5.722 -9.647 1.00 41.43 14 THR A N 7
ATOM 7345 C CA . THR A 1 14 ? 4.664 6.121 -9.664 1.00 23.03 14 THR A CA 7
ATOM 7346 C C . THR A 1 14 ? 3.801 5.199 -8.766 1.00 22.01 14 THR A C 7
ATOM 7347 O O . THR A 1 14 ? 2.791 5.629 -8.202 1.00 54.12 14 THR A O 7
ATOM 7358 N N . GLN A 1 15 ? 4.216 3.929 -8.644 1.00 4.22 15 GLN A N 7
ATOM 7359 C CA . GLN A 1 15 ? 3.542 2.935 -7.785 1.00 73.31 15 GLN A CA 7
ATOM 7360 C C . GLN A 1 15 ? 3.671 3.306 -6.289 1.00 2.30 15 GLN A C 7
ATOM 7361 O O . GLN A 1 15 ? 2.698 3.208 -5.535 1.00 53.24 15 GLN A O 7
ATOM 7375 N N . VAL A 1 16 ? 4.884 3.751 -5.886 1.00 33.43 16 VAL A N 7
ATOM 7376 C CA . VAL A 1 16 ? 5.148 4.294 -4.537 1.00 20.04 16 VAL A CA 7
ATOM 7377 C C . VAL A 1 16 ? 4.277 5.547 -4.292 1.00 22.31 16 VAL A C 7
ATOM 7378 O O . VAL A 1 16 ? 3.724 5.694 -3.215 1.00 23.20 16 VAL A O 7
ATOM 7391 N N . ILE A 1 17 ? 4.143 6.420 -5.326 1.00 21.44 17 ILE A N 7
ATOM 7392 C CA . ILE A 1 17 ? 3.264 7.623 -5.276 1.00 13.24 17 ILE A CA 7
ATOM 7393 C C . ILE A 1 17 ? 1.806 7.239 -4.921 1.00 0.02 17 ILE A C 7
ATOM 7394 O O . ILE A 1 17 ? 1.217 7.822 -4.013 1.00 55.40 17 ILE A O 7
ATOM 7410 N N . GLU A 1 18 ? 1.258 6.237 -5.632 1.00 73.14 18 GLU A N 7
ATOM 7411 C CA . GLU A 1 18 ? -0.128 5.744 -5.423 1.00 13.30 18 GLU A CA 7
ATOM 7412 C C . GLU A 1 18 ? -0.327 5.148 -4.018 1.00 24.52 18 GLU A C 7
ATOM 7413 O O . GLU A 1 18 ? -1.365 5.367 -3.371 1.00 11.02 18 GLU A O 7
ATOM 7425 N N . LEU A 1 19 ? 0.680 4.396 -3.567 1.00 22.25 19 LEU A N 7
ATOM 7426 C CA . LEU A 1 19 ? 0.734 3.851 -2.204 1.00 45.34 19 LEU A CA 7
ATOM 7427 C C . LEU A 1 19 ? 0.791 4.986 -1.145 1.00 35.05 19 LEU A C 7
ATOM 7428 O O . LEU A 1 19 ? 0.150 4.873 -0.111 1.00 14.24 19 LEU A O 7
ATOM 7444 N N . GLU A 1 20 ? 1.565 6.071 -1.424 1.00 53.44 20 GLU A N 7
ATOM 7445 C CA . GLU A 1 20 ? 1.726 7.239 -0.509 1.00 0.52 20 GLU A CA 7
ATOM 7446 C C . GLU A 1 20 ? 0.429 8.053 -0.397 1.00 32.21 20 GLU A C 7
ATOM 7447 O O . GLU A 1 20 ? 0.130 8.588 0.666 1.00 35.14 20 GLU A O 7
ATOM 7459 N N . ARG A 1 21 ? -0.312 8.159 -1.515 1.00 30.05 21 ARG A N 7
ATOM 7460 C CA . ARG A 1 21 ? -1.646 8.795 -1.551 1.00 61.51 21 ARG A CA 7
ATOM 7461 C C . ARG A 1 21 ? -2.623 8.042 -0.627 1.00 42.40 21 ARG A C 7
ATOM 7462 O O . ARG A 1 21 ? -3.245 8.644 0.247 1.00 0.22 21 ARG A O 7
ATOM 7483 N N . LYS A 1 22 ? -2.693 6.711 -0.806 1.00 45.35 22 LYS A N 7
ATOM 7484 C CA . LYS A 1 22 ? -3.534 5.823 0.024 1.00 50.10 22 LYS A CA 7
ATOM 7485 C C . LYS A 1 22 ? -3.093 5.865 1.513 1.00 24.54 22 LYS A C 7
ATOM 7486 O O . LYS A 1 22 ? -3.933 5.905 2.417 1.00 24.01 22 LYS A O 7
ATOM 7505 N N . PHE A 1 23 ? -1.765 5.894 1.722 1.00 24.40 23 PHE A N 7
ATOM 7506 C CA . PHE A 1 23 ? -1.122 6.002 3.053 1.00 43.52 23 PHE A CA 7
ATOM 7507 C C . PHE A 1 23 ? -1.499 7.334 3.745 1.00 52.23 23 PHE A C 7
ATOM 7508 O O . PHE A 1 23 ? -1.672 7.381 4.964 1.00 74.04 23 PHE A O 7
ATOM 7525 N N . SER A 1 24 ? -1.622 8.413 2.944 1.00 73.23 24 SER A N 7
ATOM 7526 C CA . SER A 1 24 ? -2.053 9.746 3.428 1.00 34.43 24 SER A CA 7
ATOM 7527 C C . SER A 1 24 ? -3.491 9.720 3.978 1.00 32.10 24 SER A C 7
ATOM 7528 O O . SER A 1 24 ? -3.758 10.274 5.050 1.00 2.01 24 SER A O 7
ATOM 7536 N N . HIS A 1 25 ? -4.414 9.058 3.250 1.00 13.03 25 HIS A N 7
ATOM 7537 C CA . HIS A 1 25 ? -5.844 9.016 3.634 1.00 43.14 25 HIS A CA 7
ATOM 7538 C C . HIS A 1 25 ? -6.083 8.017 4.797 1.00 51.51 25 HIS A C 7
ATOM 7539 O O . HIS A 1 25 ? -6.975 8.224 5.620 1.00 11.31 25 HIS A O 7
ATOM 7554 N N . GLN A 1 26 ? -5.278 6.936 4.847 1.00 64.02 26 GLN A N 7
ATOM 7555 C CA . GLN A 1 26 ? -5.347 5.915 5.920 1.00 74.22 26 GLN A CA 7
ATOM 7556 C C . GLN A 1 26 ? -4.016 5.123 6.031 1.00 23.41 26 GLN A C 7
ATOM 7557 O O . GLN A 1 26 ? -3.424 4.711 5.029 1.00 41.24 26 GLN A O 7
ATOM 7571 N N . LYS A 1 27 ? -3.566 4.919 7.274 1.00 45.35 27 LYS A N 7
ATOM 7572 C CA . LYS A 1 27 ? -2.318 4.186 7.594 1.00 74.42 27 LYS A CA 7
ATOM 7573 C C . LYS A 1 27 ? -2.560 2.664 7.646 1.00 52.43 27 LYS A C 7
ATOM 7574 O O . LYS A 1 27 ? -1.666 1.864 7.341 1.00 51.33 27 LYS A O 7
ATOM 7593 N N . TYR A 1 28 ? -3.777 2.286 8.067 1.00 30.25 28 TYR A N 7
ATOM 7594 C CA . TYR A 1 28 ? -4.200 0.877 8.205 1.00 42.40 28 TYR A CA 7
ATOM 7595 C C . TYR A 1 28 ? -5.198 0.499 7.092 1.00 15.34 28 TYR A C 7
ATOM 7596 O O . TYR A 1 28 ? -6.248 1.134 6.958 1.00 72.33 28 TYR A O 7
ATOM 7614 N N . LEU A 1 29 ? -4.858 -0.522 6.288 1.00 55.02 29 LEU A N 7
ATOM 7615 C CA . LEU A 1 29 ? -5.776 -1.101 5.283 1.00 33.03 29 LEU A CA 7
ATOM 7616 C C . LEU A 1 29 ? -6.497 -2.334 5.859 1.00 53.05 29 LEU A C 7
ATOM 7617 O O . LEU A 1 29 ? -5.880 -3.155 6.548 1.00 64.15 29 LEU A O 7
ATOM 7633 N N . SER A 1 30 ? -7.795 -2.464 5.561 1.00 12.11 30 SER A N 7
ATOM 7634 C CA . SER A 1 30 ? -8.562 -3.696 5.847 1.00 1.30 30 SER A CA 7
ATOM 7635 C C . SER A 1 30 ? -8.248 -4.760 4.768 1.00 42.01 30 SER A C 7
ATOM 7636 O O . SER A 1 30 ? -7.588 -4.453 3.774 1.00 72.01 30 SER A O 7
ATOM 7644 N N . ALA A 1 31 ? -8.731 -5.997 4.968 1.00 44.11 31 ALA A N 7
ATOM 7645 C CA . ALA A 1 31 ? -8.509 -7.127 4.024 1.00 54.20 31 ALA A CA 7
ATOM 7646 C C . ALA A 1 31 ? -9.002 -6.833 2.560 1.00 64.13 31 ALA A C 7
ATOM 7647 O O . ALA A 1 31 ? -8.246 -7.094 1.615 1.00 64.31 31 ALA A O 7
ATOM 7654 N N . PRO A 1 32 ? -10.256 -6.288 2.319 1.00 73.24 32 PRO A N 7
ATOM 7655 C CA . PRO A 1 32 ? -10.709 -5.959 0.937 1.00 31.50 32 PRO A CA 7
ATOM 7656 C C . PRO A 1 32 ? -9.923 -4.778 0.303 1.00 73.40 32 PRO A C 7
ATOM 7657 O O . PRO A 1 32 ? -9.689 -4.767 -0.904 1.00 43.44 32 PRO A O 7
ATOM 7668 N N . GLU A 1 33 ? -9.504 -3.808 1.140 1.00 42.43 33 GLU A N 7
ATOM 7669 C CA . GLU A 1 33 ? -8.816 -2.572 0.693 1.00 11.14 33 GLU A CA 7
ATOM 7670 C C . GLU A 1 33 ? -7.360 -2.844 0.263 1.00 2.33 33 GLU A C 7
ATOM 7671 O O . GLU A 1 33 ? -6.891 -2.313 -0.746 1.00 33.15 33 GLU A O 7
ATOM 7683 N N . ARG A 1 34 ? -6.658 -3.665 1.064 1.00 60.13 34 ARG A N 7
ATOM 7684 C CA . ARG A 1 34 ? -5.262 -4.071 0.799 1.00 52.12 34 ARG A CA 7
ATOM 7685 C C . ARG A 1 34 ? -5.175 -4.948 -0.469 1.00 74.24 34 ARG A C 7
ATOM 7686 O O . ARG A 1 34 ? -4.249 -4.805 -1.268 1.00 24.33 34 ARG A O 7
ATOM 7707 N N . ALA A 1 35 ? -6.163 -5.853 -0.625 1.00 51.03 35 ALA A N 7
ATOM 7708 C CA . ALA A 1 35 ? -6.304 -6.703 -1.824 1.00 4.53 35 ALA A CA 7
ATOM 7709 C C . ALA A 1 35 ? -6.617 -5.863 -3.085 1.00 2.21 35 ALA A C 7
ATOM 7710 O O . ALA A 1 35 ? -6.023 -6.079 -4.143 1.00 15.10 35 ALA A O 7
ATOM 7717 N N . HIS A 1 36 ? -7.540 -4.894 -2.951 1.00 21.13 36 HIS A N 7
ATOM 7718 C CA . HIS A 1 36 ? -7.968 -4.024 -4.070 1.00 24.30 36 HIS A CA 7
ATOM 7719 C C . HIS A 1 36 ? -6.805 -3.118 -4.553 1.00 35.44 36 HIS A C 7
ATOM 7720 O O . HIS A 1 36 ? -6.601 -2.951 -5.756 1.00 1.31 36 HIS A O 7
ATOM 7735 N N . LEU A 1 37 ? -6.051 -2.554 -3.597 1.00 71.43 37 LEU A N 7
ATOM 7736 C CA . LEU A 1 37 ? -4.862 -1.718 -3.879 1.00 35.40 37 LEU A CA 7
ATOM 7737 C C . LEU A 1 37 ? -3.736 -2.561 -4.533 1.00 41.34 37 LEU A C 7
ATOM 7738 O O . LEU A 1 37 ? -3.096 -2.121 -5.499 1.00 75.53 37 LEU A O 7
ATOM 7754 N N . ALA A 1 38 ? -3.524 -3.780 -3.990 1.00 4.32 38 ALA A N 7
ATOM 7755 C CA . ALA A 1 38 ? -2.518 -4.738 -4.495 1.00 21.22 38 ALA A CA 7
ATOM 7756 C C . ALA A 1 38 ? -2.746 -5.097 -5.981 1.00 40.13 38 ALA A C 7
ATOM 7757 O O . ALA A 1 38 ? -1.865 -4.892 -6.807 1.00 23.22 38 ALA A O 7
ATOM 7764 N N . LYS A 1 39 ? -3.957 -5.586 -6.313 1.00 14.30 39 LYS A N 7
ATOM 7765 C CA . LYS A 1 39 ? -4.280 -6.082 -7.675 1.00 51.04 39 LYS A CA 7
ATOM 7766 C C . LYS A 1 39 ? -4.236 -4.954 -8.745 1.00 20.12 39 LYS A C 7
ATOM 7767 O O . LYS A 1 39 ? -3.805 -5.193 -9.880 1.00 73.25 39 LYS A O 7
ATOM 7786 N N . ASN A 1 40 ? -4.668 -3.730 -8.366 1.00 22.20 40 ASN A N 7
ATOM 7787 C CA . ASN A 1 40 ? -4.598 -2.531 -9.244 1.00 11.44 40 ASN A CA 7
ATOM 7788 C C . ASN A 1 40 ? -3.136 -2.144 -9.587 1.00 34.40 40 ASN A C 7
ATOM 7789 O O . ASN A 1 40 ? -2.852 -1.691 -10.707 1.00 52.30 40 ASN A O 7
ATOM 7800 N N . LEU A 1 41 ? -2.221 -2.344 -8.621 1.00 35.40 41 LEU A N 7
ATOM 7801 C CA . LEU A 1 41 ? -0.768 -2.076 -8.795 1.00 14.40 41 LEU A CA 7
ATOM 7802 C C . LEU A 1 41 ? 0.020 -3.380 -9.118 1.00 52.00 41 LEU A C 7
ATOM 7803 O O . LEU A 1 41 ? 1.246 -3.367 -9.135 1.00 14.51 41 LEU A O 7
ATOM 7819 N N . LYS A 1 42 ? -0.705 -4.493 -9.401 1.00 24.25 42 LYS A N 7
ATOM 7820 C CA . LYS A 1 42 ? -0.125 -5.832 -9.728 1.00 52.34 42 LYS A CA 7
ATOM 7821 C C . LYS A 1 42 ? 0.760 -6.426 -8.581 1.00 34.43 42 LYS A C 7
ATOM 7822 O O . LYS A 1 42 ? 1.463 -7.425 -8.781 1.00 34.15 42 LYS A O 7
ATOM 7841 N N . LEU A 1 43 ? 0.679 -5.826 -7.377 1.00 4.15 43 LEU A N 7
ATOM 7842 C CA . LEU A 1 43 ? 1.413 -6.266 -6.171 1.00 20.14 43 LEU A CA 7
ATOM 7843 C C . LEU A 1 43 ? 0.658 -7.386 -5.421 1.00 42.34 43 LEU A C 7
ATOM 7844 O O . LEU A 1 43 ? -0.447 -7.779 -5.806 1.00 52.32 43 LEU A O 7
ATOM 7860 N N . THR A 1 44 ? 1.271 -7.880 -4.337 1.00 44.21 44 THR A N 7
ATOM 7861 C CA . THR A 1 44 ? 0.640 -8.846 -3.406 1.00 55.42 44 THR A CA 7
ATOM 7862 C C . THR A 1 44 ? 0.292 -8.139 -2.087 1.00 22.01 44 THR A C 7
ATOM 7863 O O . THR A 1 44 ? 0.900 -7.118 -1.749 1.00 43.42 44 THR A O 7
ATOM 7874 N N . GLU A 1 45 ? -0.682 -8.697 -1.343 1.00 62.33 45 GLU A N 7
ATOM 7875 C CA . GLU A 1 45 ? -1.060 -8.201 0.007 1.00 52.14 45 GLU A CA 7
ATOM 7876 C C . GLU A 1 45 ? 0.130 -8.214 0.994 1.00 2.40 45 GLU A C 7
ATOM 7877 O O . GLU A 1 45 ? 0.179 -7.396 1.918 1.00 64.11 45 GLU A O 7
ATOM 7889 N N . THR A 1 46 ? 1.074 -9.156 0.787 1.00 2.24 46 THR A N 7
ATOM 7890 C CA . THR A 1 46 ? 2.331 -9.224 1.556 1.00 51.50 46 THR A CA 7
ATOM 7891 C C . THR A 1 46 ? 3.182 -7.966 1.309 1.00 63.43 46 THR A C 7
ATOM 7892 O O . THR A 1 46 ? 3.509 -7.251 2.249 1.00 11.00 46 THR A O 7
ATOM 7903 N N . GLN A 1 47 ? 3.495 -7.696 0.024 1.00 41.45 47 GLN A N 7
ATOM 7904 C CA . GLN A 1 47 ? 4.370 -6.573 -0.385 1.00 52.31 47 GLN A CA 7
ATOM 7905 C C . GLN A 1 47 ? 3.786 -5.196 -0.006 1.00 33.40 47 GLN A C 7
ATOM 7906 O O . GLN A 1 47 ? 4.515 -4.337 0.490 1.00 63.04 47 GLN A O 7
ATOM 7920 N N . VAL A 1 48 ? 2.476 -4.994 -0.252 1.00 34.01 48 VAL A N 7
ATOM 7921 C CA . VAL A 1 48 ? 1.759 -3.758 0.148 1.00 61.04 48 VAL A CA 7
ATOM 7922 C C . VAL A 1 48 ? 1.844 -3.538 1.685 1.00 34.04 48 VAL A C 7
ATOM 7923 O O . VAL A 1 48 ? 2.103 -2.425 2.142 1.00 31.55 48 VAL A O 7
ATOM 7936 N N . LYS A 1 49 ? 1.664 -4.630 2.458 1.00 1.34 49 LYS A N 7
ATOM 7937 C CA . LYS A 1 49 ? 1.802 -4.608 3.934 1.00 64.53 49 LYS A CA 7
ATOM 7938 C C . LYS A 1 49 ? 3.256 -4.272 4.372 1.00 45.42 49 LYS A C 7
ATOM 7939 O O . LYS A 1 49 ? 3.455 -3.551 5.355 1.00 4.52 49 LYS A O 7
ATOM 7958 N N . ILE A 1 50 ? 4.260 -4.804 3.634 1.00 53.33 50 ILE A N 7
ATOM 7959 C CA . ILE A 1 50 ? 5.693 -4.524 3.887 1.00 74.33 50 ILE A CA 7
ATOM 7960 C C . ILE A 1 50 ? 5.999 -3.025 3.673 1.00 20.14 50 ILE A C 7
ATOM 7961 O O . ILE A 1 50 ? 6.628 -2.395 4.523 1.00 60.23 50 ILE A O 7
ATOM 7977 N N . TRP A 1 51 ? 5.540 -2.469 2.531 1.00 4.32 51 TRP A N 7
ATOM 7978 C CA . TRP A 1 51 ? 5.738 -1.044 2.190 1.00 22.41 51 TRP A CA 7
ATOM 7979 C C . TRP A 1 51 ? 5.126 -0.140 3.273 1.00 22.45 51 TRP A C 7
ATOM 7980 O O . TRP A 1 51 ? 5.795 0.763 3.759 1.00 70.14 51 TRP A O 7
ATOM 8001 N N . PHE A 1 52 ? 3.840 -0.392 3.614 1.00 22.01 52 PHE A N 7
ATOM 8002 C CA . PHE A 1 52 ? 3.119 0.332 4.688 1.00 50.44 52 PHE A CA 7
ATOM 8003 C C . PHE A 1 52 ? 3.861 0.246 6.043 1.00 20.33 52 PHE A C 7
ATOM 8004 O O . PHE A 1 52 ? 3.979 1.248 6.736 1.00 30.42 52 PHE A O 7
ATOM 8021 N N . GLN A 1 53 ? 4.386 -0.948 6.381 1.00 23.31 53 GLN A N 7
ATOM 8022 C CA . GLN A 1 53 ? 5.128 -1.194 7.644 1.00 64.41 53 GLN A CA 7
ATOM 8023 C C . GLN A 1 53 ? 6.442 -0.377 7.711 1.00 41.51 53 GLN A C 7
ATOM 8024 O O . GLN A 1 53 ? 6.718 0.288 8.716 1.00 73.12 53 GLN A O 7
ATOM 8038 N N . ASN A 1 54 ? 7.242 -0.439 6.628 1.00 5.24 54 ASN A N 7
ATOM 8039 C CA . ASN A 1 54 ? 8.477 0.366 6.479 1.00 52.45 54 ASN A CA 7
ATOM 8040 C C . ASN A 1 54 ? 8.154 1.879 6.490 1.00 0.03 54 ASN A C 7
ATOM 8041 O O . ASN A 1 54 ? 8.855 2.664 7.115 1.00 65.22 54 ASN A O 7
ATOM 8052 N N . ARG A 1 55 ? 7.064 2.259 5.821 1.00 64.41 55 ARG A N 7
ATOM 8053 C CA . ARG A 1 55 ? 6.590 3.659 5.756 1.00 33.34 55 ARG A CA 7
ATOM 8054 C C . ARG A 1 55 ? 6.178 4.185 7.151 1.00 41.42 55 ARG A C 7
ATOM 8055 O O . ARG A 1 55 ? 6.396 5.350 7.469 1.00 31.30 55 ARG A O 7
ATOM 8076 N N . ARG A 1 56 ? 5.606 3.291 7.971 1.00 72.44 56 ARG A N 7
ATOM 8077 C CA . ARG A 1 56 ? 5.257 3.559 9.383 1.00 53.21 56 ARG A CA 7
ATOM 8078 C C . ARG A 1 56 ? 6.531 3.637 10.271 1.00 41.12 56 ARG A C 7
ATOM 8079 O O . ARG A 1 56 ? 6.547 4.311 11.300 1.00 23.45 56 ARG A O 7
ATOM 8100 N N . TYR A 1 57 ? 7.594 2.929 9.847 1.00 10.22 57 TYR A N 7
ATOM 8101 C CA . TYR A 1 57 ? 8.951 3.047 10.435 1.00 11.32 57 TYR A CA 7
ATOM 8102 C C . TYR A 1 57 ? 9.623 4.388 10.008 1.00 13.15 57 TYR A C 7
ATOM 8103 O O . TYR A 1 57 ? 10.460 4.925 10.727 1.00 70.30 57 TYR A O 7
ATOM 8121 N N . LYS A 1 58 ? 9.229 4.917 8.828 1.00 61.22 58 LYS A N 7
ATOM 8122 C CA . LYS A 1 58 ? 9.790 6.172 8.259 1.00 42.23 58 LYS A CA 7
ATOM 8123 C C . LYS A 1 58 ? 9.074 7.447 8.787 1.00 63.23 58 LYS A C 7
ATOM 8124 O O . LYS A 1 58 ? 9.656 8.537 8.745 1.00 33.54 58 LYS A O 7
ATOM 8143 N N . THR A 1 59 ? 7.814 7.321 9.275 1.00 53.22 59 THR A N 7
ATOM 8144 C CA . THR A 1 59 ? 7.006 8.494 9.745 1.00 34.43 59 THR A CA 7
ATOM 8145 C C . THR A 1 59 ? 6.533 8.331 11.211 1.00 63.54 59 THR A C 7
ATOM 8146 O O . THR A 1 59 ? 6.219 7.218 11.639 1.00 64.01 59 THR A O 7
ATOM 8157 N N . LYS A 1 60 ? 6.509 9.470 11.956 1.00 11.21 60 LYS A N 7
ATOM 8158 C CA . LYS A 1 60 ? 6.087 9.553 13.389 1.00 22.13 60 LYS A CA 7
ATOM 8159 C C . LYS A 1 60 ? 6.720 8.437 14.262 1.00 75.21 60 LYS A C 7
ATOM 8160 O O . LYS A 1 60 ? 6.020 7.606 14.836 1.00 51.34 60 LYS A O 7
ATOM 8179 N N . ARG A 1 61 ? 8.051 8.445 14.356 1.00 75.10 61 ARG A N 7
ATOM 8180 C CA . ARG A 1 61 ? 8.835 7.366 14.998 1.00 60.03 61 ARG A CA 7
ATOM 8181 C C . ARG A 1 61 ? 9.930 7.946 15.924 1.00 12.02 61 ARG A C 7
ATOM 8182 O O . ARG A 1 61 ? 10.090 9.168 16.040 1.00 51.31 61 ARG A O 7
ATOM 8203 N N . LYS A 1 62 ? 10.664 7.051 16.588 1.00 61.43 62 LYS A N 7
ATOM 8204 C CA . LYS A 1 62 ? 11.819 7.401 17.442 1.00 2.31 62 LYS A CA 7
ATOM 8205 C C . LYS A 1 62 ? 13.133 6.957 16.767 1.00 63.32 62 LYS A C 7
ATOM 8206 O O . LYS A 1 62 ? 13.154 5.959 16.038 1.00 32.01 62 LYS A O 7
ATOM 8225 N N . GLN A 1 63 ? 14.219 7.701 16.997 1.00 34.31 63 GLN A N 7
ATOM 8226 C CA . GLN A 1 63 ? 15.562 7.341 16.489 1.00 14.33 63 GLN A CA 7
ATOM 8227 C C . GLN A 1 63 ? 16.158 6.179 17.327 1.00 44.42 63 GLN A C 7
ATOM 8228 O O . GLN A 1 63 ? 16.430 5.088 16.808 1.00 3.52 63 GLN A O 7
ATOM 8242 N N . LEU A 1 64 ? 16.313 6.428 18.634 1.00 12.34 64 LEU A N 7
ATOM 8243 C CA . LEU A 1 64 ? 16.831 5.450 19.620 1.00 64.05 64 LEU A CA 7
ATOM 8244 C C . LEU A 1 64 ? 15.772 5.257 20.733 1.00 73.20 64 LEU A C 7
ATOM 8245 O O . LEU A 1 64 ? 15.347 4.135 21.021 1.00 44.10 64 LEU A O 7
ATOM 8261 N N . SER A 1 65 ? 15.355 6.373 21.350 1.00 14.24 65 SER A N 7
ATOM 8262 C CA . SER A 1 65 ? 14.318 6.400 22.415 1.00 14.20 65 SER A CA 7
ATOM 8263 C C . SER A 1 65 ? 13.224 7.436 22.073 1.00 55.13 65 SER A C 7
ATOM 8264 O O . SER A 1 65 ? 12.031 7.134 22.130 1.00 5.21 65 SER A O 7
ATOM 8272 N N . SER A 1 66 ? 13.653 8.665 21.731 1.00 22.42 66 SER A N 7
ATOM 8273 C CA . SER A 1 66 ? 12.765 9.730 21.189 1.00 20.33 66 SER A CA 7
ATOM 8274 C C . SER A 1 66 ? 13.603 10.783 20.450 1.00 54.54 66 SER A C 7
ATOM 8275 O O . SER A 1 66 ? 14.732 11.064 20.851 1.00 25.31 66 SER A O 7
ATOM 8283 N N . GLU A 1 67 ? 13.047 11.396 19.392 1.00 43.14 67 GLU A N 7
ATOM 8284 C CA . GLU A 1 67 ? 13.749 12.445 18.606 1.00 35.12 67 GLU A CA 7
ATOM 8285 C C . GLU A 1 67 ? 13.571 13.855 19.246 1.00 31.14 67 GLU A C 7
ATOM 8286 O O . GLU A 1 67 ? 13.302 14.849 18.558 1.00 51.02 67 GLU A O 7
ATOM 8298 N N . LEU A 1 68 ? 13.752 13.920 20.580 1.00 72.31 68 LEU A N 7
ATOM 8299 C CA . LEU A 1 68 ? 13.729 15.176 21.356 1.00 74.23 68 LEU A CA 7
ATOM 8300 C C . LEU A 1 68 ? 15.117 15.866 21.301 1.00 14.24 68 LEU A C 7
ATOM 8301 O O . LEU A 1 68 ? 16.146 15.210 21.503 1.00 53.32 68 LEU A O 7
ATOM 8317 N N . GLY A 1 69 ? 15.131 17.185 21.020 1.00 3.44 69 GLY A N 7
ATOM 8318 C CA . GLY A 1 69 ? 16.377 17.967 20.953 1.00 73.35 69 GLY A CA 7
ATOM 8319 C C . GLY A 1 69 ? 16.986 17.997 19.554 1.00 55.23 69 GLY A C 7
ATOM 8320 O O . GLY A 1 69 ? 16.863 18.986 18.830 1.00 2.10 69 GLY A O 7
ATOM 8324 N N . MET A 1 1 ? 17.673 12.477 1.140 1.00 31.21 1 MET A N 8
ATOM 8325 C CA . MET A 1 1 ? 18.055 11.497 2.189 1.00 13.24 1 MET A CA 8
ATOM 8326 C C . MET A 1 1 ? 17.505 10.085 1.869 1.00 11.44 1 MET A C 8
ATOM 8327 O O . MET A 1 1 ? 16.602 9.936 1.030 1.00 34.34 1 MET A O 8
ATOM 8343 N N . GLY A 1 2 ? 18.063 9.056 2.539 1.00 44.14 2 GLY A N 8
ATOM 8344 C CA . GLY A 1 2 ? 17.591 7.670 2.399 1.00 51.53 2 GLY A CA 8
ATOM 8345 C C . GLY A 1 2 ? 18.013 6.998 1.087 1.00 61.01 2 GLY A C 8
ATOM 8346 O O . GLY A 1 2 ? 17.203 6.325 0.441 1.00 51.12 2 GLY A O 8
ATOM 8350 N N . HIS A 1 3 ? 19.295 7.161 0.708 1.00 43.40 3 HIS A N 8
ATOM 8351 C CA . HIS A 1 3 ? 19.832 6.612 -0.567 1.00 43.21 3 HIS A CA 8
ATOM 8352 C C . HIS A 1 3 ? 20.479 5.210 -0.404 1.00 23.32 3 HIS A C 8
ATOM 8353 O O . HIS A 1 3 ? 21.105 4.710 -1.338 1.00 22.25 3 HIS A O 8
ATOM 8368 N N . HIS A 1 4 ? 20.312 4.570 0.769 1.00 61.44 4 HIS A N 8
ATOM 8369 C CA . HIS A 1 4 ? 20.768 3.175 0.994 1.00 2.11 4 HIS A CA 8
ATOM 8370 C C . HIS A 1 4 ? 19.558 2.210 1.023 1.00 34.54 4 HIS A C 8
ATOM 8371 O O . HIS A 1 4 ? 18.761 2.224 1.971 1.00 63.42 4 HIS A O 8
ATOM 8386 N N . HIS A 1 5 ? 19.436 1.374 -0.025 1.00 72.55 5 HIS A N 8
ATOM 8387 C CA . HIS A 1 5 ? 18.319 0.409 -0.180 1.00 3.15 5 HIS A CA 8
ATOM 8388 C C . HIS A 1 5 ? 18.640 -0.640 -1.276 1.00 43.34 5 HIS A C 8
ATOM 8389 O O . HIS A 1 5 ? 19.727 -0.630 -1.860 1.00 75.31 5 HIS A O 8
ATOM 8404 N N . HIS A 1 6 ? 17.674 -1.540 -1.543 1.00 50.32 6 HIS A N 8
ATOM 8405 C CA . HIS A 1 6 ? 17.831 -2.637 -2.533 1.00 21.34 6 HIS A CA 8
ATOM 8406 C C . HIS A 1 6 ? 17.520 -2.160 -3.981 1.00 4.23 6 HIS A C 8
ATOM 8407 O O . HIS A 1 6 ? 16.810 -1.164 -4.177 1.00 3.23 6 HIS A O 8
ATOM 8422 N N . HIS A 1 7 ? 18.055 -2.888 -4.988 1.00 5.41 7 HIS A N 8
ATOM 8423 C CA . HIS A 1 7 ? 17.869 -2.550 -6.425 1.00 14.21 7 HIS A CA 8
ATOM 8424 C C . HIS A 1 7 ? 16.512 -3.078 -6.958 1.00 55.35 7 HIS A C 8
ATOM 8425 O O . HIS A 1 7 ? 15.598 -2.299 -7.220 1.00 50.12 7 HIS A O 8
ATOM 8440 N N . HIS A 1 8 ? 16.397 -4.414 -7.120 1.00 32.34 8 HIS A N 8
ATOM 8441 C CA . HIS A 1 8 ? 15.169 -5.063 -7.643 1.00 62.43 8 HIS A CA 8
ATOM 8442 C C . HIS A 1 8 ? 14.038 -5.095 -6.588 1.00 31.31 8 HIS A C 8
ATOM 8443 O O . HIS A 1 8 ? 12.865 -4.953 -6.937 1.00 44.01 8 HIS A O 8
ATOM 8458 N N . SER A 1 9 ? 14.390 -5.300 -5.305 1.00 24.33 9 SER A N 8
ATOM 8459 C CA . SER A 1 9 ? 13.432 -5.158 -4.179 1.00 10.33 9 SER A CA 8
ATOM 8460 C C . SER A 1 9 ? 13.149 -3.654 -3.929 1.00 60.15 9 SER A C 8
ATOM 8461 O O . SER A 1 9 ? 13.713 -3.024 -3.022 1.00 12.52 9 SER A O 8
ATOM 8469 N N . HIS A 1 10 ? 12.292 -3.093 -4.803 1.00 20.22 10 HIS A N 8
ATOM 8470 C CA . HIS A 1 10 ? 12.032 -1.646 -4.903 1.00 4.11 10 HIS A CA 8
ATOM 8471 C C . HIS A 1 10 ? 10.813 -1.400 -5.818 1.00 43.52 10 HIS A C 8
ATOM 8472 O O . HIS A 1 10 ? 10.885 -1.670 -7.025 1.00 65.02 10 HIS A O 8
ATOM 8487 N N . MET A 1 11 ? 9.704 -0.912 -5.236 1.00 22.31 11 MET A N 8
ATOM 8488 C CA . MET A 1 11 ? 8.500 -0.499 -5.994 1.00 74.31 11 MET A CA 8
ATOM 8489 C C . MET A 1 11 ? 8.821 0.647 -7.001 1.00 15.00 11 MET A C 8
ATOM 8490 O O . MET A 1 11 ? 9.724 1.458 -6.765 1.00 13.34 11 MET A O 8
ATOM 8504 N N . SER A 1 12 ? 8.049 0.714 -8.106 1.00 74.43 12 SER A N 8
ATOM 8505 C CA . SER A 1 12 ? 8.273 1.710 -9.196 1.00 23.42 12 SER A CA 8
ATOM 8506 C C . SER A 1 12 ? 7.929 3.132 -8.715 1.00 45.33 12 SER A C 8
ATOM 8507 O O . SER A 1 12 ? 7.121 3.271 -7.814 1.00 14.54 12 SER A O 8
ATOM 8515 N N . HIS A 1 13 ? 8.545 4.175 -9.326 1.00 73.31 13 HIS A N 8
ATOM 8516 C CA . HIS A 1 13 ? 8.353 5.599 -8.919 1.00 62.51 13 HIS A CA 8
ATOM 8517 C C . HIS A 1 13 ? 6.855 5.985 -8.798 1.00 31.22 13 HIS A C 8
ATOM 8518 O O . HIS A 1 13 ? 6.395 6.372 -7.718 1.00 51.41 13 HIS A O 8
ATOM 8533 N N . THR A 1 14 ? 6.107 5.852 -9.910 1.00 10.43 14 THR A N 8
ATOM 8534 C CA . THR A 1 14 ? 4.671 6.206 -9.957 1.00 74.04 14 THR A CA 8
ATOM 8535 C C . THR A 1 14 ? 3.812 5.258 -9.081 1.00 52.25 14 THR A C 8
ATOM 8536 O O . THR A 1 14 ? 2.784 5.666 -8.533 1.00 3.51 14 THR A O 8
ATOM 8547 N N . GLN A 1 15 ? 4.258 3.996 -8.947 1.00 21.04 15 GLN A N 8
ATOM 8548 C CA . GLN A 1 15 ? 3.604 3.000 -8.073 1.00 32.10 15 GLN A CA 8
ATOM 8549 C C . GLN A 1 15 ? 3.668 3.424 -6.592 1.00 73.22 15 GLN A C 8
ATOM 8550 O O . GLN A 1 15 ? 2.673 3.317 -5.867 1.00 13.30 15 GLN A O 8
ATOM 8564 N N . VAL A 1 16 ? 4.853 3.913 -6.163 1.00 43.12 16 VAL A N 8
ATOM 8565 C CA . VAL A 1 16 ? 5.050 4.464 -4.813 1.00 34.34 16 VAL A CA 8
ATOM 8566 C C . VAL A 1 16 ? 4.148 5.700 -4.602 1.00 24.34 16 VAL A C 8
ATOM 8567 O O . VAL A 1 16 ? 3.604 5.857 -3.526 1.00 74.03 16 VAL A O 8
ATOM 8580 N N . ILE A 1 17 ? 3.971 6.546 -5.652 1.00 41.20 17 ILE A N 8
ATOM 8581 C CA . ILE A 1 17 ? 3.043 7.714 -5.597 1.00 14.40 17 ILE A CA 8
ATOM 8582 C C . ILE A 1 17 ? 1.620 7.256 -5.192 1.00 64.22 17 ILE A C 8
ATOM 8583 O O . ILE A 1 17 ? 1.030 7.801 -4.265 1.00 71.34 17 ILE A O 8
ATOM 8599 N N . GLU A 1 18 ? 1.117 6.211 -5.882 1.00 43.24 18 GLU A N 8
ATOM 8600 C CA . GLU A 1 18 ? -0.226 5.628 -5.639 1.00 64.44 18 GLU A CA 8
ATOM 8601 C C . GLU A 1 18 ? -0.344 5.003 -4.226 1.00 70.23 18 GLU A C 8
ATOM 8602 O O . GLU A 1 18 ? -1.353 5.189 -3.531 1.00 60.34 18 GLU A O 8
ATOM 8614 N N . LEU A 1 19 ? 0.703 4.265 -3.824 1.00 13.35 19 LEU A N 8
ATOM 8615 C CA . LEU A 1 19 ? 0.825 3.682 -2.468 1.00 61.02 19 LEU A CA 8
ATOM 8616 C C . LEU A 1 19 ? 0.814 4.787 -1.374 1.00 30.34 19 LEU A C 8
ATOM 8617 O O . LEU A 1 19 ? 0.185 4.623 -0.333 1.00 55.41 19 LEU A O 8
ATOM 8633 N N . GLU A 1 20 ? 1.512 5.908 -1.651 1.00 45.00 20 GLU A N 8
ATOM 8634 C CA . GLU A 1 20 ? 1.631 7.075 -0.741 1.00 55.25 20 GLU A CA 8
ATOM 8635 C C . GLU A 1 20 ? 0.304 7.853 -0.637 1.00 1.44 20 GLU A C 8
ATOM 8636 O O . GLU A 1 20 ? 0.013 8.430 0.400 1.00 10.43 20 GLU A O 8
ATOM 8648 N N . ARG A 1 21 ? -0.465 7.896 -1.745 1.00 72.54 21 ARG A N 8
ATOM 8649 C CA . ARG A 1 21 ? -1.834 8.469 -1.770 1.00 42.23 21 ARG A CA 8
ATOM 8650 C C . ARG A 1 21 ? -2.751 7.747 -0.762 1.00 33.54 21 ARG A C 8
ATOM 8651 O O . ARG A 1 21 ? -3.443 8.384 0.039 1.00 12.21 21 ARG A O 8
ATOM 8672 N N . LYS A 1 22 ? -2.711 6.406 -0.808 1.00 73.23 22 LYS A N 8
ATOM 8673 C CA . LYS A 1 22 ? -3.532 5.544 0.060 1.00 24.32 22 LYS A CA 8
ATOM 8674 C C . LYS A 1 22 ? -2.991 5.516 1.512 1.00 20.23 22 LYS A C 8
ATOM 8675 O O . LYS A 1 22 ? -3.771 5.430 2.461 1.00 55.14 22 LYS A O 8
ATOM 8694 N N . PHE A 1 23 ? -1.655 5.585 1.659 1.00 74.43 23 PHE A N 8
ATOM 8695 C CA . PHE A 1 23 ? -0.980 5.658 2.977 1.00 25.32 23 PHE A CA 8
ATOM 8696 C C . PHE A 1 23 ? -1.302 6.995 3.694 1.00 31.32 23 PHE A C 8
ATOM 8697 O O . PHE A 1 23 ? -1.527 7.027 4.905 1.00 34.32 23 PHE A O 8
ATOM 8714 N N . SER A 1 24 ? -1.327 8.093 2.920 1.00 53.42 24 SER A N 8
ATOM 8715 C CA . SER A 1 24 ? -1.713 9.436 3.423 1.00 43.33 24 SER A CA 8
ATOM 8716 C C . SER A 1 24 ? -3.221 9.510 3.706 1.00 72.42 24 SER A C 8
ATOM 8717 O O . SER A 1 24 ? -3.659 10.315 4.530 1.00 1.13 24 SER A O 8
ATOM 8725 N N . HIS A 1 25 ? -4.014 8.673 3.008 1.00 3.42 25 HIS A N 8
ATOM 8726 C CA . HIS A 1 25 ? -5.468 8.552 3.230 1.00 11.44 25 HIS A CA 8
ATOM 8727 C C . HIS A 1 25 ? -5.756 7.783 4.536 1.00 14.22 25 HIS A C 8
ATOM 8728 O O . HIS A 1 25 ? -6.651 8.139 5.301 1.00 22.33 25 HIS A O 8
ATOM 8743 N N . GLN A 1 26 ? -4.969 6.723 4.759 1.00 32.44 26 GLN A N 8
ATOM 8744 C CA . GLN A 1 26 ? -5.098 5.818 5.911 1.00 63.42 26 GLN A CA 8
ATOM 8745 C C . GLN A 1 26 ? -3.798 5.002 6.083 1.00 44.00 26 GLN A C 8
ATOM 8746 O O . GLN A 1 26 ? -3.233 4.481 5.115 1.00 43.34 26 GLN A O 8
ATOM 8760 N N . LYS A 1 27 ? -3.333 4.891 7.327 1.00 12.43 27 LYS A N 8
ATOM 8761 C CA . LYS A 1 27 ? -2.082 4.185 7.659 1.00 55.43 27 LYS A CA 8
ATOM 8762 C C . LYS A 1 27 ? -2.308 2.668 7.742 1.00 4.21 27 LYS A C 8
ATOM 8763 O O . LYS A 1 27 ? -1.371 1.893 7.579 1.00 12.42 27 LYS A O 8
ATOM 8782 N N . TYR A 1 28 ? -3.562 2.263 8.011 1.00 61.11 28 TYR A N 8
ATOM 8783 C CA . TYR A 1 28 ? -3.957 0.844 8.149 1.00 64.01 28 TYR A CA 8
ATOM 8784 C C . TYR A 1 28 ? -5.083 0.495 7.153 1.00 72.10 28 TYR A C 8
ATOM 8785 O O . TYR A 1 28 ? -6.131 1.153 7.125 1.00 2.44 28 TYR A O 8
ATOM 8803 N N . LEU A 1 29 ? -4.840 -0.536 6.328 1.00 23.32 29 LEU A N 8
ATOM 8804 C CA . LEU A 1 29 ? -5.838 -1.084 5.384 1.00 30.53 29 LEU A CA 8
ATOM 8805 C C . LEU A 1 29 ? -6.616 -2.258 6.021 1.00 73.01 29 LEU A C 8
ATOM 8806 O O . LEU A 1 29 ? -6.124 -2.926 6.934 1.00 75.12 29 LEU A O 8
ATOM 8822 N N . SER A 1 30 ? -7.837 -2.489 5.530 1.00 13.32 30 SER A N 8
ATOM 8823 C CA . SER A 1 30 ? -8.601 -3.728 5.804 1.00 65.03 30 SER A CA 8
ATOM 8824 C C . SER A 1 30 ? -8.196 -4.820 4.786 1.00 60.33 30 SER A C 8
ATOM 8825 O O . SER A 1 30 ? -7.417 -4.549 3.874 1.00 74.21 30 SER A O 8
ATOM 8833 N N . ALA A 1 31 ? -8.717 -6.050 4.949 1.00 72.03 31 ALA A N 8
ATOM 8834 C CA . ALA A 1 31 ? -8.478 -7.154 3.981 1.00 42.03 31 ALA A CA 8
ATOM 8835 C C . ALA A 1 31 ? -8.970 -6.798 2.537 1.00 14.12 31 ALA A C 8
ATOM 8836 O O . ALA A 1 31 ? -8.217 -7.014 1.583 1.00 65.15 31 ALA A O 8
ATOM 8843 N N . PRO A 1 32 ? -10.230 -6.249 2.338 1.00 21.24 32 PRO A N 8
ATOM 8844 C CA . PRO A 1 32 ? -10.659 -5.742 1.008 1.00 11.34 32 PRO A CA 8
ATOM 8845 C C . PRO A 1 32 ? -9.768 -4.588 0.481 1.00 72.11 32 PRO A C 8
ATOM 8846 O O . PRO A 1 32 ? -9.331 -4.644 -0.654 1.00 55.13 32 PRO A O 8
ATOM 8857 N N . GLU A 1 33 ? -9.487 -3.566 1.321 1.00 33.53 33 GLU A N 8
ATOM 8858 C CA . GLU A 1 33 ? -8.671 -2.372 0.941 1.00 72.11 33 GLU A CA 8
ATOM 8859 C C . GLU A 1 33 ? -7.236 -2.729 0.488 1.00 70.04 33 GLU A C 8
ATOM 8860 O O . GLU A 1 33 ? -6.700 -2.120 -0.444 1.00 31.22 33 GLU A O 8
ATOM 8872 N N . ARG A 1 34 ? -6.630 -3.698 1.183 1.00 52.21 34 ARG A N 8
ATOM 8873 C CA . ARG A 1 34 ? -5.265 -4.184 0.890 1.00 53.14 34 ARG A CA 8
ATOM 8874 C C . ARG A 1 34 ? -5.242 -4.976 -0.432 1.00 53.45 34 ARG A C 8
ATOM 8875 O O . ARG A 1 34 ? -4.306 -4.850 -1.219 1.00 50.15 34 ARG A O 8
ATOM 8896 N N . ALA A 1 35 ? -6.299 -5.784 -0.648 1.00 54.31 35 ALA A N 8
ATOM 8897 C CA . ALA A 1 35 ? -6.489 -6.568 -1.883 1.00 33.43 35 ALA A CA 8
ATOM 8898 C C . ALA A 1 35 ? -6.773 -5.657 -3.096 1.00 51.41 35 ALA A C 8
ATOM 8899 O O . ALA A 1 35 ? -6.302 -5.930 -4.203 1.00 73.22 35 ALA A O 8
ATOM 8906 N N . HIS A 1 36 ? -7.552 -4.573 -2.870 1.00 41.21 36 HIS A N 8
ATOM 8907 C CA . HIS A 1 36 ? -7.835 -3.553 -3.897 1.00 22.31 36 HIS A CA 8
ATOM 8908 C C . HIS A 1 36 ? -6.523 -2.884 -4.341 1.00 2.11 36 HIS A C 8
ATOM 8909 O O . HIS A 1 36 ? -6.165 -2.953 -5.504 1.00 25.41 36 HIS A O 8
ATOM 8924 N N . LEU A 1 37 ? -5.788 -2.303 -3.373 1.00 75.12 37 LEU A N 8
ATOM 8925 C CA . LEU A 1 37 ? -4.545 -1.538 -3.647 1.00 65.13 37 LEU A CA 8
ATOM 8926 C C . LEU A 1 37 ? -3.450 -2.432 -4.285 1.00 32.53 37 LEU A C 8
ATOM 8927 O O . LEU A 1 37 ? -2.712 -1.990 -5.181 1.00 70.55 37 LEU A O 8
ATOM 8943 N N . ALA A 1 38 ? -3.379 -3.696 -3.819 1.00 14.34 38 ALA A N 8
ATOM 8944 C CA . ALA A 1 38 ? -2.465 -4.712 -4.370 1.00 30.52 38 ALA A CA 8
ATOM 8945 C C . ALA A 1 38 ? -2.752 -4.974 -5.865 1.00 42.11 38 ALA A C 8
ATOM 8946 O O . ALA A 1 38 ? -1.880 -4.770 -6.706 1.00 11.43 38 ALA A O 8
ATOM 8953 N N . LYS A 1 39 ? -4.001 -5.375 -6.191 1.00 72.33 39 LYS A N 8
ATOM 8954 C CA . LYS A 1 39 ? -4.380 -5.736 -7.584 1.00 11.44 39 LYS A CA 8
ATOM 8955 C C . LYS A 1 39 ? -4.389 -4.501 -8.531 1.00 11.15 39 LYS A C 8
ATOM 8956 O O . LYS A 1 39 ? -4.154 -4.638 -9.738 1.00 74.44 39 LYS A O 8
ATOM 8975 N N . ASN A 1 40 ? -4.656 -3.301 -7.963 1.00 63.20 40 ASN A N 8
ATOM 8976 C CA . ASN A 1 40 ? -4.589 -2.010 -8.698 1.00 5.05 40 ASN A CA 8
ATOM 8977 C C . ASN A 1 40 ? -3.167 -1.723 -9.222 1.00 40.45 40 ASN A C 8
ATOM 8978 O O . ASN A 1 40 ? -3.001 -1.191 -10.320 1.00 22.33 40 ASN A O 8
ATOM 8989 N N . LEU A 1 41 ? -2.148 -2.066 -8.411 1.00 61.30 41 LEU A N 8
ATOM 8990 C CA . LEU A 1 41 ? -0.715 -1.824 -8.739 1.00 20.04 41 LEU A CA 8
ATOM 8991 C C . LEU A 1 41 ? 0.051 -3.130 -9.065 1.00 12.33 41 LEU A C 8
ATOM 8992 O O . LEU A 1 41 ? 1.276 -3.108 -9.187 1.00 3.23 41 LEU A O 8
ATOM 9008 N N . LYS A 1 42 ? -0.691 -4.250 -9.236 1.00 72.14 42 LYS A N 8
ATOM 9009 C CA . LYS A 1 42 ? -0.131 -5.598 -9.542 1.00 35.14 42 LYS A CA 8
ATOM 9010 C C . LYS A 1 42 ? 0.916 -6.075 -8.494 1.00 5.44 42 LYS A C 8
ATOM 9011 O O . LYS A 1 42 ? 1.813 -6.871 -8.787 1.00 33.12 42 LYS A O 8
ATOM 9030 N N . LEU A 1 43 ? 0.741 -5.595 -7.259 1.00 2.04 43 LEU A N 8
ATOM 9031 C CA . LEU A 1 43 ? 1.502 -6.036 -6.080 1.00 50.40 43 LEU A CA 8
ATOM 9032 C C . LEU A 1 43 ? 0.783 -7.205 -5.388 1.00 71.12 43 LEU A C 8
ATOM 9033 O O . LEU A 1 43 ? -0.345 -7.570 -5.748 1.00 50.35 43 LEU A O 8
ATOM 9049 N N . THR A 1 44 ? 1.432 -7.767 -4.371 1.00 34.34 44 THR A N 8
ATOM 9050 C CA . THR A 1 44 ? 0.830 -8.813 -3.521 1.00 2.13 44 THR A CA 8
ATOM 9051 C C . THR A 1 44 ? 0.417 -8.185 -2.181 1.00 2.43 44 THR A C 8
ATOM 9052 O O . THR A 1 44 ? 1.002 -7.176 -1.764 1.00 34.21 44 THR A O 8
ATOM 9063 N N . GLU A 1 45 ? -0.584 -8.780 -1.504 1.00 24.40 45 GLU A N 8
ATOM 9064 C CA . GLU A 1 45 ? -1.015 -8.337 -0.151 1.00 23.44 45 GLU A CA 8
ATOM 9065 C C . GLU A 1 45 ? 0.127 -8.462 0.892 1.00 21.33 45 GLU A C 8
ATOM 9066 O O . GLU A 1 45 ? 0.082 -7.819 1.942 1.00 45.33 45 GLU A O 8
ATOM 9078 N N . THR A 1 46 ? 1.144 -9.290 0.577 1.00 21.13 46 THR A N 8
ATOM 9079 C CA . THR A 1 46 ? 2.397 -9.373 1.348 1.00 50.04 46 THR A CA 8
ATOM 9080 C C . THR A 1 46 ? 3.250 -8.096 1.148 1.00 75.14 46 THR A C 8
ATOM 9081 O O . THR A 1 46 ? 3.641 -7.462 2.119 1.00 51.54 46 THR A O 8
ATOM 9092 N N . GLN A 1 47 ? 3.511 -7.726 -0.127 1.00 12.41 47 GLN A N 8
ATOM 9093 C CA . GLN A 1 47 ? 4.354 -6.550 -0.493 1.00 41.14 47 GLN A CA 8
ATOM 9094 C C . GLN A 1 47 ? 3.751 -5.215 0.004 1.00 53.43 47 GLN A C 8
ATOM 9095 O O . GLN A 1 47 ? 4.480 -4.345 0.470 1.00 70.40 47 GLN A O 8
ATOM 9109 N N . VAL A 1 48 ? 2.417 -5.070 -0.126 1.00 3.35 48 VAL A N 8
ATOM 9110 C CA . VAL A 1 48 ? 1.671 -3.893 0.385 1.00 41.41 48 VAL A CA 8
ATOM 9111 C C . VAL A 1 48 ? 1.728 -3.828 1.936 1.00 34.14 48 VAL A C 8
ATOM 9112 O O . VAL A 1 48 ? 1.884 -2.751 2.510 1.00 71.33 48 VAL A O 8
ATOM 9125 N N . LYS A 1 49 ? 1.617 -5.004 2.593 1.00 50.23 49 LYS A N 8
ATOM 9126 C CA . LYS A 1 49 ? 1.725 -5.132 4.068 1.00 73.21 49 LYS A CA 8
ATOM 9127 C C . LYS A 1 49 ? 3.120 -4.686 4.588 1.00 12.23 49 LYS A C 8
ATOM 9128 O O . LYS A 1 49 ? 3.220 -3.901 5.545 1.00 2.43 49 LYS A O 8
ATOM 9147 N N . ILE A 1 50 ? 4.181 -5.204 3.935 1.00 25.33 50 ILE A N 8
ATOM 9148 C CA . ILE A 1 50 ? 5.584 -4.905 4.282 1.00 32.12 50 ILE A CA 8
ATOM 9149 C C . ILE A 1 50 ? 5.900 -3.413 4.025 1.00 25.22 50 ILE A C 8
ATOM 9150 O O . ILE A 1 50 ? 6.478 -2.745 4.892 1.00 72.31 50 ILE A O 8
ATOM 9166 N N . TRP A 1 51 ? 5.489 -2.908 2.838 1.00 74.22 51 TRP A N 8
ATOM 9167 C CA . TRP A 1 51 ? 5.663 -1.489 2.448 1.00 4.22 51 TRP A CA 8
ATOM 9168 C C . TRP A 1 51 ? 5.037 -0.570 3.519 1.00 72.10 51 TRP A C 8
ATOM 9169 O O . TRP A 1 51 ? 5.756 0.192 4.150 1.00 60.34 51 TRP A O 8
ATOM 9190 N N . PHE A 1 52 ? 3.710 -0.721 3.755 1.00 52.43 52 PHE A N 8
ATOM 9191 C CA . PHE A 1 52 ? 2.958 0.035 4.797 1.00 53.35 52 PHE A CA 8
ATOM 9192 C C . PHE A 1 52 ? 3.661 0.004 6.179 1.00 2.22 52 PHE A C 8
ATOM 9193 O O . PHE A 1 52 ? 3.786 1.049 6.816 1.00 31.20 52 PHE A O 8
ATOM 9210 N N . GLN A 1 53 ? 4.149 -1.190 6.599 1.00 4.21 53 GLN A N 8
ATOM 9211 C CA . GLN A 1 53 ? 4.888 -1.368 7.880 1.00 10.21 53 GLN A CA 8
ATOM 9212 C C . GLN A 1 53 ? 6.128 -0.434 7.975 1.00 31.01 53 GLN A C 8
ATOM 9213 O O . GLN A 1 53 ? 6.261 0.350 8.935 1.00 72.12 53 GLN A O 8
ATOM 9227 N N . ASN A 1 54 ? 7.024 -0.523 6.964 1.00 73.15 54 ASN A N 8
ATOM 9228 C CA . ASN A 1 54 ? 8.266 0.283 6.918 1.00 12.11 54 ASN A CA 8
ATOM 9229 C C . ASN A 1 54 ? 7.968 1.794 6.804 1.00 3.44 54 ASN A C 8
ATOM 9230 O O . ASN A 1 54 ? 8.659 2.604 7.410 1.00 62.51 54 ASN A O 8
ATOM 9241 N N . ARG A 1 55 ? 6.941 2.165 6.020 1.00 12.32 55 ARG A N 8
ATOM 9242 C CA . ARG A 1 55 ? 6.538 3.584 5.824 1.00 45.40 55 ARG A CA 8
ATOM 9243 C C . ARG A 1 55 ? 5.999 4.232 7.112 1.00 11.12 55 ARG A C 8
ATOM 9244 O O . ARG A 1 55 ? 6.171 5.429 7.303 1.00 51.12 55 ARG A O 8
ATOM 9265 N N . ARG A 1 56 ? 5.337 3.441 7.979 1.00 4.12 56 ARG A N 8
ATOM 9266 C CA . ARG A 1 56 ? 4.917 3.902 9.332 1.00 51.41 56 ARG A CA 8
ATOM 9267 C C . ARG A 1 56 ? 6.150 4.242 10.189 1.00 45.35 56 ARG A C 8
ATOM 9268 O O . ARG A 1 56 ? 6.143 5.206 10.946 1.00 61.43 56 ARG A O 8
ATOM 9289 N N . TYR A 1 57 ? 7.198 3.419 10.039 1.00 50.42 57 TYR A N 8
ATOM 9290 C CA . TYR A 1 57 ? 8.519 3.644 10.657 1.00 11.24 57 TYR A CA 8
ATOM 9291 C C . TYR A 1 57 ? 9.259 4.858 10.013 1.00 64.21 57 TYR A C 8
ATOM 9292 O O . TYR A 1 57 ? 9.998 5.570 10.699 1.00 55.41 57 TYR A O 8
ATOM 9310 N N . LYS A 1 58 ? 9.024 5.099 8.705 1.00 23.42 58 LYS A N 8
ATOM 9311 C CA . LYS A 1 58 ? 9.672 6.205 7.943 1.00 65.00 58 LYS A CA 8
ATOM 9312 C C . LYS A 1 58 ? 9.022 7.578 8.240 1.00 51.41 58 LYS A C 8
ATOM 9313 O O . LYS A 1 58 ? 9.703 8.606 8.276 1.00 21.31 58 LYS A O 8
ATOM 9332 N N . THR A 1 59 ? 7.702 7.575 8.466 1.00 61.44 59 THR A N 8
ATOM 9333 C CA . THR A 1 59 ? 6.913 8.805 8.732 1.00 42.52 59 THR A CA 8
ATOM 9334 C C . THR A 1 59 ? 6.693 9.000 10.249 1.00 64.22 59 THR A C 8
ATOM 9335 O O . THR A 1 59 ? 6.093 9.992 10.672 1.00 21.24 59 THR A O 8
ATOM 9346 N N . LYS A 1 60 ? 7.172 8.030 11.057 1.00 74.13 60 LYS A N 8
ATOM 9347 C CA . LYS A 1 60 ? 7.244 8.160 12.527 1.00 34.21 60 LYS A CA 8
ATOM 9348 C C . LYS A 1 60 ? 8.277 9.233 12.920 1.00 41.21 60 LYS A C 8
ATOM 9349 O O . LYS A 1 60 ? 9.275 9.405 12.218 1.00 63.44 60 LYS A O 8
ATOM 9368 N N . ARG A 1 61 ? 8.025 9.928 14.051 1.00 0.42 61 ARG A N 8
ATOM 9369 C CA . ARG A 1 61 ? 8.894 11.023 14.556 1.00 23.13 61 ARG A CA 8
ATOM 9370 C C . ARG A 1 61 ? 10.350 10.534 14.732 1.00 3.21 61 ARG A C 8
ATOM 9371 O O . ARG A 1 61 ? 10.583 9.472 15.323 1.00 52.44 61 ARG A O 8
ATOM 9392 N N . LYS A 1 62 ? 11.301 11.316 14.190 1.00 55.22 62 LYS A N 8
ATOM 9393 C CA . LYS A 1 62 ? 12.715 10.908 14.050 1.00 71.44 62 LYS A CA 8
ATOM 9394 C C . LYS A 1 62 ? 13.435 10.848 15.421 1.00 13.22 62 LYS A C 8
ATOM 9395 O O . LYS A 1 62 ? 14.122 11.786 15.832 1.00 43.22 62 LYS A O 8
ATOM 9414 N N . GLN A 1 63 ? 13.214 9.746 16.137 1.00 53.43 63 GLN A N 8
ATOM 9415 C CA . GLN A 1 63 ? 13.803 9.485 17.462 1.00 41.25 63 GLN A CA 8
ATOM 9416 C C . GLN A 1 63 ? 14.785 8.299 17.377 1.00 53.15 63 GLN A C 8
ATOM 9417 O O . GLN A 1 63 ? 14.814 7.573 16.374 1.00 60.43 63 GLN A O 8
ATOM 9431 N N . LEU A 1 64 ? 15.563 8.103 18.454 1.00 60.02 64 LEU A N 8
ATOM 9432 C CA . LEU A 1 64 ? 16.592 7.037 18.542 1.00 32.24 64 LEU A CA 8
ATOM 9433 C C . LEU A 1 64 ? 15.963 5.618 18.584 1.00 50.32 64 LEU A C 8
ATOM 9434 O O . LEU A 1 64 ? 16.670 4.636 18.344 1.00 40.33 64 LEU A O 8
ATOM 9450 N N . SER A 1 65 ? 14.644 5.548 18.903 1.00 51.53 65 SER A N 8
ATOM 9451 C CA . SER A 1 65 ? 13.824 4.305 18.921 1.00 43.44 65 SER A CA 8
ATOM 9452 C C . SER A 1 65 ? 14.188 3.391 20.120 1.00 23.24 65 SER A C 8
ATOM 9453 O O . SER A 1 65 ? 13.387 3.218 21.043 1.00 74.12 65 SER A O 8
ATOM 9461 N N . SER A 1 66 ? 15.393 2.803 20.095 1.00 12.43 66 SER A N 8
ATOM 9462 C CA . SER A 1 66 ? 15.940 1.991 21.210 1.00 2.44 66 SER A CA 8
ATOM 9463 C C . SER A 1 66 ? 17.160 2.696 21.864 1.00 12.12 66 SER A C 8
ATOM 9464 O O . SER A 1 66 ? 17.511 3.828 21.510 1.00 25.20 66 SER A O 8
ATOM 9472 N N . GLU A 1 67 ? 17.786 2.019 22.843 1.00 11.31 67 GLU A N 8
ATOM 9473 C CA . GLU A 1 67 ? 18.958 2.541 23.593 1.00 1.54 67 GLU A CA 8
ATOM 9474 C C . GLU A 1 67 ? 20.283 2.045 22.953 1.00 41.13 67 GLU A C 8
ATOM 9475 O O . GLU A 1 67 ? 20.678 0.888 23.128 1.00 63.33 67 GLU A O 8
ATOM 9487 N N . LEU A 1 68 ? 20.924 2.917 22.158 1.00 35.43 68 LEU A N 8
ATOM 9488 C CA . LEU A 1 68 ? 22.189 2.610 21.448 1.00 60.43 68 LEU A CA 8
ATOM 9489 C C . LEU A 1 68 ? 23.397 2.912 22.372 1.00 74.14 68 LEU A C 8
ATOM 9490 O O . LEU A 1 68 ? 23.796 4.072 22.529 1.00 61.21 68 LEU A O 8
ATOM 9506 N N . GLY A 1 69 ? 23.946 1.856 23.006 1.00 1.35 69 GLY A N 8
ATOM 9507 C CA . GLY A 1 69 ? 25.090 1.983 23.932 1.00 54.14 69 GLY A CA 8
ATOM 9508 C C . GLY A 1 69 ? 24.723 1.650 25.376 1.00 63.30 69 GLY A C 8
ATOM 9509 O O . GLY A 1 69 ? 25.599 1.489 26.235 1.00 65.51 69 GLY A O 8
ATOM 9513 N N . MET A 1 1 ? 23.184 2.031 14.152 1.00 21.35 1 MET A N 9
ATOM 9514 C CA . MET A 1 1 ? 23.095 0.816 15.008 1.00 72.53 1 MET A CA 9
ATOM 9515 C C . MET A 1 1 ? 23.267 -0.465 14.166 1.00 72.25 1 MET A C 9
ATOM 9516 O O . MET A 1 1 ? 22.575 -0.640 13.160 1.00 53.54 1 MET A O 9
ATOM 9532 N N . GLY A 1 2 ? 24.200 -1.346 14.596 1.00 41.23 2 GLY A N 9
ATOM 9533 C CA . GLY A 1 2 ? 24.427 -2.655 13.960 1.00 23.23 2 GLY A CA 9
ATOM 9534 C C . GLY A 1 2 ? 24.984 -2.573 12.532 1.00 62.20 2 GLY A C 9
ATOM 9535 O O . GLY A 1 2 ? 25.908 -1.801 12.258 1.00 4.01 2 GLY A O 9
ATOM 9539 N N . HIS A 1 3 ? 24.420 -3.385 11.621 1.00 63.45 3 HIS A N 9
ATOM 9540 C CA . HIS A 1 3 ? 24.792 -3.403 10.191 1.00 31.22 3 HIS A CA 9
ATOM 9541 C C . HIS A 1 3 ? 23.729 -2.652 9.359 1.00 64.01 3 HIS A C 9
ATOM 9542 O O . HIS A 1 3 ? 22.533 -2.907 9.513 1.00 3.31 3 HIS A O 9
ATOM 9557 N N . HIS A 1 4 ? 24.183 -1.741 8.482 1.00 73.04 4 HIS A N 9
ATOM 9558 C CA . HIS A 1 4 ? 23.296 -0.921 7.624 1.00 33.22 4 HIS A CA 9
ATOM 9559 C C . HIS A 1 4 ? 22.627 -1.801 6.536 1.00 25.12 4 HIS A C 9
ATOM 9560 O O . HIS A 1 4 ? 23.282 -2.180 5.561 1.00 63.25 4 HIS A O 9
ATOM 9575 N N . HIS A 1 5 ? 21.339 -2.150 6.723 1.00 41.24 5 HIS A N 9
ATOM 9576 C CA . HIS A 1 5 ? 20.583 -2.982 5.749 1.00 61.43 5 HIS A CA 9
ATOM 9577 C C . HIS A 1 5 ? 20.131 -2.151 4.514 1.00 22.40 5 HIS A C 9
ATOM 9578 O O . HIS A 1 5 ? 20.027 -0.923 4.588 1.00 51.00 5 HIS A O 9
ATOM 9593 N N . HIS A 1 6 ? 19.856 -2.843 3.394 1.00 55.20 6 HIS A N 9
ATOM 9594 C CA . HIS A 1 6 ? 19.384 -2.208 2.140 1.00 11.13 6 HIS A CA 9
ATOM 9595 C C . HIS A 1 6 ? 17.856 -1.947 2.155 1.00 24.34 6 HIS A C 9
ATOM 9596 O O . HIS A 1 6 ? 17.139 -2.400 3.051 1.00 70.43 6 HIS A O 9
ATOM 9611 N N . HIS A 1 7 ? 17.385 -1.191 1.150 1.00 75.40 7 HIS A N 9
ATOM 9612 C CA . HIS A 1 7 ? 15.958 -0.818 0.984 1.00 74.21 7 HIS A CA 9
ATOM 9613 C C . HIS A 1 7 ? 15.210 -1.870 0.136 1.00 53.24 7 HIS A C 9
ATOM 9614 O O . HIS A 1 7 ? 15.756 -2.343 -0.870 1.00 12.53 7 HIS A O 9
ATOM 9629 N N . HIS A 1 8 ? 13.965 -2.228 0.535 1.00 33.13 8 HIS A N 9
ATOM 9630 C CA . HIS A 1 8 ? 13.108 -3.153 -0.251 1.00 31.43 8 HIS A CA 9
ATOM 9631 C C . HIS A 1 8 ? 12.651 -2.461 -1.573 1.00 44.11 8 HIS A C 9
ATOM 9632 O O . HIS A 1 8 ? 11.566 -1.866 -1.644 1.00 62.14 8 HIS A O 9
ATOM 9647 N N . SER A 1 9 ? 13.510 -2.523 -2.607 1.00 23.14 9 SER A N 9
ATOM 9648 C CA . SER A 1 9 ? 13.317 -1.792 -3.893 1.00 42.41 9 SER A CA 9
ATOM 9649 C C . SER A 1 9 ? 12.520 -2.640 -4.926 1.00 41.03 9 SER A C 9
ATOM 9650 O O . SER A 1 9 ? 12.725 -2.533 -6.137 1.00 42.34 9 SER A O 9
ATOM 9658 N N . HIS A 1 10 ? 11.551 -3.441 -4.433 1.00 34.23 10 HIS A N 9
ATOM 9659 C CA . HIS A 1 10 ? 10.708 -4.337 -5.274 1.00 50.15 10 HIS A CA 9
ATOM 9660 C C . HIS A 1 10 ? 9.419 -3.613 -5.756 1.00 31.53 10 HIS A C 9
ATOM 9661 O O . HIS A 1 10 ? 8.392 -4.248 -6.030 1.00 74.34 10 HIS A O 9
ATOM 9676 N N . MET A 1 11 ? 9.517 -2.279 -5.903 1.00 1.22 11 MET A N 9
ATOM 9677 C CA . MET A 1 11 ? 8.422 -1.377 -6.328 1.00 41.53 11 MET A CA 9
ATOM 9678 C C . MET A 1 11 ? 9.021 -0.188 -7.112 1.00 23.33 11 MET A C 9
ATOM 9679 O O . MET A 1 11 ? 10.155 0.224 -6.844 1.00 21.54 11 MET A O 9
ATOM 9693 N N . SER A 1 12 ? 8.262 0.356 -8.076 1.00 21.52 12 SER A N 9
ATOM 9694 C CA . SER A 1 12 ? 8.712 1.521 -8.895 1.00 22.15 12 SER A CA 9
ATOM 9695 C C . SER A 1 12 ? 8.310 2.849 -8.219 1.00 54.30 12 SER A C 9
ATOM 9696 O O . SER A 1 12 ? 7.469 2.855 -7.326 1.00 13.44 12 SER A O 9
ATOM 9704 N N . HIS A 1 13 ? 8.904 3.975 -8.675 1.00 72.53 13 HIS A N 9
ATOM 9705 C CA . HIS A 1 13 ? 8.720 5.310 -8.042 1.00 25.24 13 HIS A CA 9
ATOM 9706 C C . HIS A 1 13 ? 7.240 5.779 -8.094 1.00 32.12 13 HIS A C 9
ATOM 9707 O O . HIS A 1 13 ? 6.676 6.152 -7.067 1.00 60.33 13 HIS A O 9
ATOM 9722 N N . THR A 1 14 ? 6.626 5.735 -9.295 1.00 54.43 14 THR A N 9
ATOM 9723 C CA . THR A 1 14 ? 5.224 6.182 -9.508 1.00 2.22 14 THR A CA 9
ATOM 9724 C C . THR A 1 14 ? 4.225 5.230 -8.812 1.00 4.14 14 THR A C 9
ATOM 9725 O O . THR A 1 14 ? 3.184 5.667 -8.316 1.00 64.32 14 THR A O 9
ATOM 9736 N N . GLN A 1 15 ? 4.584 3.934 -8.754 1.00 2.53 15 GLN A N 9
ATOM 9737 C CA . GLN A 1 15 ? 3.822 2.906 -8.012 1.00 54.11 15 GLN A CA 9
ATOM 9738 C C . GLN A 1 15 ? 3.796 3.215 -6.494 1.00 25.14 15 GLN A C 9
ATOM 9739 O O . GLN A 1 15 ? 2.751 3.094 -5.850 1.00 51.13 15 GLN A O 9
ATOM 9753 N N . VAL A 1 16 ? 4.962 3.623 -5.942 1.00 63.21 16 VAL A N 9
ATOM 9754 C CA . VAL A 1 16 ? 5.086 4.079 -4.536 1.00 22.02 16 VAL A CA 9
ATOM 9755 C C . VAL A 1 16 ? 4.242 5.350 -4.283 1.00 72.32 16 VAL A C 9
ATOM 9756 O O . VAL A 1 16 ? 3.648 5.482 -3.220 1.00 1.21 16 VAL A O 9
ATOM 9769 N N . ILE A 1 17 ? 4.153 6.251 -5.287 1.00 32.41 17 ILE A N 9
ATOM 9770 C CA . ILE A 1 17 ? 3.274 7.451 -5.218 1.00 40.53 17 ILE A CA 9
ATOM 9771 C C . ILE A 1 17 ? 1.786 7.028 -5.070 1.00 2.12 17 ILE A C 9
ATOM 9772 O O . ILE A 1 17 ? 1.082 7.530 -4.195 1.00 43.54 17 ILE A O 9
ATOM 9788 N N . GLU A 1 18 ? 1.343 6.061 -5.902 1.00 73.13 18 GLU A N 9
ATOM 9789 C CA . GLU A 1 18 ? -0.030 5.489 -5.837 1.00 62.34 18 GLU A CA 9
ATOM 9790 C C . GLU A 1 18 ? -0.325 4.892 -4.433 1.00 11.54 18 GLU A C 9
ATOM 9791 O O . GLU A 1 18 ? -1.407 5.098 -3.864 1.00 22.52 18 GLU A O 9
ATOM 9803 N N . LEU A 1 19 ? 0.669 4.158 -3.896 1.00 3.42 19 LEU A N 9
ATOM 9804 C CA . LEU A 1 19 ? 0.648 3.626 -2.516 1.00 22.11 19 LEU A CA 9
ATOM 9805 C C . LEU A 1 19 ? 0.524 4.781 -1.471 1.00 53.22 19 LEU A C 9
ATOM 9806 O O . LEU A 1 19 ? -0.208 4.654 -0.490 1.00 54.42 19 LEU A O 9
ATOM 9822 N N . GLU A 1 20 ? 1.229 5.915 -1.731 1.00 72.25 20 GLU A N 9
ATOM 9823 C CA . GLU A 1 20 ? 1.240 7.116 -0.848 1.00 10.12 20 GLU A CA 9
ATOM 9824 C C . GLU A 1 20 ? -0.111 7.879 -0.857 1.00 63.03 20 GLU A C 9
ATOM 9825 O O . GLU A 1 20 ? -0.407 8.596 0.099 1.00 64.33 20 GLU A O 9
ATOM 9837 N N . ARG A 1 21 ? -0.899 7.768 -1.950 1.00 30.41 21 ARG A N 9
ATOM 9838 C CA . ARG A 1 21 ? -2.297 8.290 -1.980 1.00 52.15 21 ARG A CA 9
ATOM 9839 C C . ARG A 1 21 ? -3.183 7.565 -0.935 1.00 10.52 21 ARG A C 9
ATOM 9840 O O . ARG A 1 21 ? -3.906 8.206 -0.161 1.00 52.41 21 ARG A O 9
ATOM 9861 N N . LYS A 1 22 ? -3.104 6.224 -0.927 1.00 41.13 22 LYS A N 9
ATOM 9862 C CA . LYS A 1 22 ? -3.865 5.373 0.016 1.00 44.45 22 LYS A CA 9
ATOM 9863 C C . LYS A 1 22 ? -3.333 5.536 1.464 1.00 72.02 22 LYS A C 9
ATOM 9864 O O . LYS A 1 22 ? -4.105 5.547 2.430 1.00 22.55 22 LYS A O 9
ATOM 9883 N N . PHE A 1 23 ? -2.003 5.683 1.569 1.00 12.43 23 PHE A N 9
ATOM 9884 C CA . PHE A 1 23 ? -1.280 5.892 2.841 1.00 42.23 23 PHE A CA 9
ATOM 9885 C C . PHE A 1 23 ? -1.591 7.287 3.442 1.00 51.23 23 PHE A C 9
ATOM 9886 O O . PHE A 1 23 ? -1.601 7.461 4.667 1.00 45.11 23 PHE A O 9
ATOM 9903 N N . SER A 1 24 ? -1.823 8.281 2.560 1.00 11.43 24 SER A N 9
ATOM 9904 C CA . SER A 1 24 ? -2.275 9.641 2.947 1.00 0.43 24 SER A CA 9
ATOM 9905 C C . SER A 1 24 ? -3.646 9.605 3.642 1.00 54.34 24 SER A C 9
ATOM 9906 O O . SER A 1 24 ? -3.880 10.328 4.616 1.00 23.23 24 SER A O 9
ATOM 9914 N N . HIS A 1 25 ? -4.542 8.744 3.128 1.00 25.23 25 HIS A N 9
ATOM 9915 C CA . HIS A 1 25 ? -5.891 8.549 3.686 1.00 54.42 25 HIS A CA 9
ATOM 9916 C C . HIS A 1 25 ? -5.833 7.760 5.017 1.00 61.43 25 HIS A C 9
ATOM 9917 O O . HIS A 1 25 ? -6.500 8.127 5.988 1.00 52.44 25 HIS A O 9
ATOM 9932 N N . GLN A 1 26 ? -5.031 6.679 5.046 1.00 0.22 26 GLN A N 9
ATOM 9933 C CA . GLN A 1 26 ? -4.887 5.808 6.238 1.00 5.42 26 GLN A CA 9
ATOM 9934 C C . GLN A 1 26 ? -3.560 5.001 6.213 1.00 22.43 26 GLN A C 9
ATOM 9935 O O . GLN A 1 26 ? -3.089 4.574 5.160 1.00 55.33 26 GLN A O 9
ATOM 9949 N N . LYS A 1 27 ? -2.992 4.788 7.409 1.00 63.32 27 LYS A N 9
ATOM 9950 C CA . LYS A 1 27 ? -1.668 4.140 7.606 1.00 0.12 27 LYS A CA 9
ATOM 9951 C C . LYS A 1 27 ? -1.777 2.598 7.679 1.00 62.45 27 LYS A C 9
ATOM 9952 O O . LYS A 1 27 ? -0.792 1.882 7.452 1.00 61.33 27 LYS A O 9
ATOM 9971 N N . TYR A 1 28 ? -2.976 2.101 8.033 1.00 11.44 28 TYR A N 9
ATOM 9972 C CA . TYR A 1 28 ? -3.232 0.666 8.285 1.00 42.11 28 TYR A CA 9
ATOM 9973 C C . TYR A 1 28 ? -4.407 0.173 7.413 1.00 12.04 28 TYR A C 9
ATOM 9974 O O . TYR A 1 28 ? -5.551 0.563 7.648 1.00 32.20 28 TYR A O 9
ATOM 9992 N N . LEU A 1 29 ? -4.124 -0.666 6.400 1.00 52.31 29 LEU A N 9
ATOM 9993 C CA . LEU A 1 29 ? -5.175 -1.250 5.530 1.00 64.24 29 LEU A CA 9
ATOM 9994 C C . LEU A 1 29 ? -5.741 -2.568 6.108 1.00 3.05 29 LEU A C 9
ATOM 9995 O O . LEU A 1 29 ? -5.027 -3.348 6.736 1.00 52.05 29 LEU A O 9
ATOM 10011 N N . SER A 1 30 ? -7.042 -2.794 5.880 1.00 53.14 30 SER A N 9
ATOM 10012 C CA . SER A 1 30 ? -7.706 -4.076 6.196 1.00 11.12 30 SER A CA 9
ATOM 10013 C C . SER A 1 30 ? -7.540 -5.049 5.005 1.00 13.50 30 SER A C 9
ATOM 10014 O O . SER A 1 30 ? -7.092 -4.641 3.935 1.00 43.01 30 SER A O 9
ATOM 10022 N N . ALA A 1 31 ? -7.938 -6.321 5.198 1.00 1.03 31 ALA A N 9
ATOM 10023 C CA . ALA A 1 31 ? -7.866 -7.378 4.149 1.00 62.21 31 ALA A CA 9
ATOM 10024 C C . ALA A 1 31 ? -8.535 -6.978 2.778 1.00 20.45 31 ALA A C 9
ATOM 10025 O O . ALA A 1 31 ? -7.912 -7.193 1.730 1.00 40.33 31 ALA A O 9
ATOM 10032 N N . PRO A 1 32 ? -9.795 -6.394 2.744 1.00 1.42 32 PRO A N 9
ATOM 10033 C CA . PRO A 1 32 ? -10.401 -5.905 1.472 1.00 55.04 32 PRO A CA 9
ATOM 10034 C C . PRO A 1 32 ? -9.586 -4.761 0.787 1.00 24.51 32 PRO A C 9
ATOM 10035 O O . PRO A 1 32 ? -9.178 -4.902 -0.370 1.00 3.02 32 PRO A O 9
ATOM 10046 N N . GLU A 1 33 ? -9.337 -3.652 1.521 1.00 44.10 33 GLU A N 9
ATOM 10047 C CA . GLU A 1 33 ? -8.687 -2.421 0.975 1.00 52.20 33 GLU A CA 9
ATOM 10048 C C . GLU A 1 33 ? -7.234 -2.664 0.503 1.00 41.31 33 GLU A C 9
ATOM 10049 O O . GLU A 1 33 ? -6.799 -2.103 -0.506 1.00 60.00 33 GLU A O 9
ATOM 10061 N N . ARG A 1 34 ? -6.500 -3.501 1.251 1.00 54.21 34 ARG A N 9
ATOM 10062 C CA . ARG A 1 34 ? -5.108 -3.883 0.916 1.00 11.32 34 ARG A CA 9
ATOM 10063 C C . ARG A 1 34 ? -5.047 -4.676 -0.408 1.00 22.01 34 ARG A C 9
ATOM 10064 O O . ARG A 1 34 ? -4.142 -4.475 -1.221 1.00 64.11 34 ARG A O 9
ATOM 10085 N N . ALA A 1 35 ? -6.050 -5.555 -0.608 1.00 51.12 35 ALA A N 9
ATOM 10086 C CA . ALA A 1 35 ? -6.201 -6.355 -1.840 1.00 51.50 35 ALA A CA 9
ATOM 10087 C C . ALA A 1 35 ? -6.620 -5.491 -3.049 1.00 32.11 35 ALA A C 9
ATOM 10088 O O . ALA A 1 35 ? -6.190 -5.745 -4.182 1.00 1.11 35 ALA A O 9
ATOM 10095 N N . HIS A 1 36 ? -7.473 -4.475 -2.795 1.00 24.21 36 HIS A N 9
ATOM 10096 C CA . HIS A 1 36 ? -7.912 -3.513 -3.832 1.00 21.53 36 HIS A CA 9
ATOM 10097 C C . HIS A 1 36 ? -6.714 -2.696 -4.364 1.00 63.51 36 HIS A C 9
ATOM 10098 O O . HIS A 1 36 ? -6.505 -2.607 -5.574 1.00 15.31 36 HIS A O 9
ATOM 10113 N N . LEU A 1 37 ? -5.913 -2.140 -3.437 1.00 74.11 37 LEU A N 9
ATOM 10114 C CA . LEU A 1 37 ? -4.701 -1.357 -3.776 1.00 21.03 37 LEU A CA 9
ATOM 10115 C C . LEU A 1 37 ? -3.635 -2.245 -4.473 1.00 31.14 37 LEU A C 9
ATOM 10116 O O . LEU A 1 37 ? -2.967 -1.808 -5.422 1.00 20.12 37 LEU A O 9
ATOM 10132 N N . ALA A 1 38 ? -3.511 -3.500 -3.988 1.00 1.45 38 ALA A N 9
ATOM 10133 C CA . ALA A 1 38 ? -2.588 -4.510 -4.547 1.00 11.52 38 ALA A CA 9
ATOM 10134 C C . ALA A 1 38 ? -2.851 -4.778 -6.048 1.00 15.23 38 ALA A C 9
ATOM 10135 O O . ALA A 1 38 ? -1.957 -4.596 -6.879 1.00 20.34 38 ALA A O 9
ATOM 10142 N N . LYS A 1 39 ? -4.099 -5.164 -6.387 1.00 73.10 39 LYS A N 9
ATOM 10143 C CA . LYS A 1 39 ? -4.470 -5.559 -7.771 1.00 43.33 39 LYS A CA 9
ATOM 10144 C C . LYS A 1 39 ? -4.333 -4.392 -8.788 1.00 52.32 39 LYS A C 9
ATOM 10145 O O . LYS A 1 39 ? -3.943 -4.618 -9.937 1.00 75.43 39 LYS A O 9
ATOM 10164 N N . ASN A 1 40 ? -4.634 -3.143 -8.351 1.00 44.10 40 ASN A N 9
ATOM 10165 C CA . ASN A 1 40 ? -4.459 -1.932 -9.203 1.00 70.31 40 ASN A CA 9
ATOM 10166 C C . ASN A 1 40 ? -2.971 -1.664 -9.564 1.00 11.24 40 ASN A C 9
ATOM 10167 O O . ASN A 1 40 ? -2.679 -1.054 -10.598 1.00 54.02 40 ASN A O 9
ATOM 10178 N N . LEU A 1 41 ? -2.041 -2.121 -8.708 1.00 20.12 41 LEU A N 9
ATOM 10179 C CA . LEU A 1 41 ? -0.579 -1.937 -8.914 1.00 73.23 41 LEU A CA 9
ATOM 10180 C C . LEU A 1 41 ? 0.170 -3.260 -9.214 1.00 73.03 41 LEU A C 9
ATOM 10181 O O . LEU A 1 41 ? 1.401 -3.281 -9.168 1.00 44.32 41 LEU A O 9
ATOM 10197 N N . LYS A 1 42 ? -0.563 -4.348 -9.567 1.00 41.53 42 LYS A N 9
ATOM 10198 C CA . LYS A 1 42 ? 0.033 -5.693 -9.821 1.00 20.02 42 LYS A CA 9
ATOM 10199 C C . LYS A 1 42 ? 0.862 -6.239 -8.612 1.00 55.02 42 LYS A C 9
ATOM 10200 O O . LYS A 1 42 ? 1.675 -7.152 -8.767 1.00 0.00 42 LYS A O 9
ATOM 10219 N N . LEU A 1 43 ? 0.617 -5.690 -7.414 1.00 52.03 43 LEU A N 9
ATOM 10220 C CA . LEU A 1 43 ? 1.259 -6.128 -6.155 1.00 53.14 43 LEU A CA 9
ATOM 10221 C C . LEU A 1 43 ? 0.396 -7.199 -5.454 1.00 74.31 43 LEU A C 9
ATOM 10222 O O . LEU A 1 43 ? -0.681 -7.559 -5.936 1.00 30.53 43 LEU A O 9
ATOM 10238 N N . THR A 1 44 ? 0.884 -7.704 -4.318 1.00 44.02 44 THR A N 9
ATOM 10239 C CA . THR A 1 44 ? 0.119 -8.623 -3.440 1.00 2.15 44 THR A CA 9
ATOM 10240 C C . THR A 1 44 ? -0.151 -7.941 -2.094 1.00 1.14 44 THR A C 9
ATOM 10241 O O . THR A 1 44 ? 0.475 -6.928 -1.772 1.00 13.43 44 THR A O 9
ATOM 10252 N N . GLU A 1 45 ? -1.068 -8.516 -1.298 1.00 43.00 45 GLU A N 9
ATOM 10253 C CA . GLU A 1 45 ? -1.378 -8.022 0.072 1.00 40.15 45 GLU A CA 9
ATOM 10254 C C . GLU A 1 45 ? -0.139 -8.142 0.997 1.00 54.03 45 GLU A C 9
ATOM 10255 O O . GLU A 1 45 ? 0.012 -7.384 1.953 1.00 22.05 45 GLU A O 9
ATOM 10267 N N . THR A 1 46 ? 0.736 -9.117 0.690 1.00 34.10 46 THR A N 9
ATOM 10268 C CA . THR A 1 46 ? 2.030 -9.300 1.376 1.00 13.14 46 THR A CA 9
ATOM 10269 C C . THR A 1 46 ? 2.943 -8.078 1.140 1.00 2.02 46 THR A C 9
ATOM 10270 O O . THR A 1 46 ? 3.362 -7.426 2.098 1.00 53.42 46 THR A O 9
ATOM 10281 N N . GLN A 1 47 ? 3.177 -7.755 -0.151 1.00 23.25 47 GLN A N 9
ATOM 10282 C CA . GLN A 1 47 ? 4.049 -6.630 -0.581 1.00 2.00 47 GLN A CA 9
ATOM 10283 C C . GLN A 1 47 ? 3.538 -5.264 -0.058 1.00 65.21 47 GLN A C 9
ATOM 10284 O O . GLN A 1 47 ? 4.306 -4.481 0.503 1.00 14.55 47 GLN A O 9
ATOM 10298 N N . VAL A 1 48 ? 2.229 -5.001 -0.260 1.00 32.03 48 VAL A N 9
ATOM 10299 C CA . VAL A 1 48 ? 1.557 -3.759 0.202 1.00 53.50 48 VAL A CA 9
ATOM 10300 C C . VAL A 1 48 ? 1.637 -3.610 1.746 1.00 54.34 48 VAL A C 9
ATOM 10301 O O . VAL A 1 48 ? 1.834 -2.509 2.253 1.00 34.24 48 VAL A O 9
ATOM 10314 N N . LYS A 1 49 ? 1.516 -4.739 2.480 1.00 44.40 49 LYS A N 9
ATOM 10315 C CA . LYS A 1 49 ? 1.635 -4.743 3.961 1.00 4.45 49 LYS A CA 9
ATOM 10316 C C . LYS A 1 49 ? 3.083 -4.422 4.411 1.00 74.12 49 LYS A C 9
ATOM 10317 O O . LYS A 1 49 ? 3.275 -3.714 5.403 1.00 64.35 49 LYS A O 9
ATOM 10336 N N . ILE A 1 50 ? 4.090 -4.955 3.673 1.00 74.20 50 ILE A N 9
ATOM 10337 C CA . ILE A 1 50 ? 5.525 -4.651 3.921 1.00 14.23 50 ILE A CA 9
ATOM 10338 C C . ILE A 1 50 ? 5.792 -3.137 3.748 1.00 11.03 50 ILE A C 9
ATOM 10339 O O . ILE A 1 50 ? 6.389 -2.507 4.626 1.00 54.20 50 ILE A O 9
ATOM 10355 N N . TRP A 1 51 ? 5.320 -2.571 2.614 1.00 21.44 51 TRP A N 9
ATOM 10356 C CA . TRP A 1 51 ? 5.481 -1.133 2.309 1.00 2.52 51 TRP A CA 9
ATOM 10357 C C . TRP A 1 51 ? 4.826 -0.257 3.398 1.00 72.22 51 TRP A C 9
ATOM 10358 O O . TRP A 1 51 ? 5.496 0.575 3.962 1.00 33.50 51 TRP A O 9
ATOM 10379 N N . PHE A 1 52 ? 3.524 -0.476 3.685 1.00 24.40 52 PHE A N 9
ATOM 10380 C CA . PHE A 1 52 ? 2.771 0.291 4.723 1.00 2.33 52 PHE A CA 9
ATOM 10381 C C . PHE A 1 52 ? 3.420 0.201 6.133 1.00 33.11 52 PHE A C 9
ATOM 10382 O O . PHE A 1 52 ? 3.457 1.196 6.865 1.00 45.21 52 PHE A O 9
ATOM 10399 N N . GLN A 1 53 ? 3.945 -0.990 6.481 1.00 44.31 53 GLN A N 9
ATOM 10400 C CA . GLN A 1 53 ? 4.640 -1.237 7.769 1.00 75.12 53 GLN A CA 9
ATOM 10401 C C . GLN A 1 53 ? 5.935 -0.386 7.887 1.00 44.31 53 GLN A C 9
ATOM 10402 O O . GLN A 1 53 ? 6.122 0.365 8.854 1.00 4.12 53 GLN A O 9
ATOM 10416 N N . ASN A 1 54 ? 6.809 -0.515 6.867 1.00 41.42 54 ASN A N 9
ATOM 10417 C CA . ASN A 1 54 ? 8.107 0.200 6.782 1.00 62.52 54 ASN A CA 9
ATOM 10418 C C . ASN A 1 54 ? 7.903 1.728 6.655 1.00 51.21 54 ASN A C 9
ATOM 10419 O O . ASN A 1 54 ? 8.590 2.521 7.303 1.00 21.22 54 ASN A O 9
ATOM 10430 N N . ARG A 1 55 ? 6.941 2.104 5.806 1.00 72.44 55 ARG A N 9
ATOM 10431 C CA . ARG A 1 55 ? 6.619 3.508 5.478 1.00 62.44 55 ARG A CA 9
ATOM 10432 C C . ARG A 1 55 ? 6.142 4.272 6.721 1.00 13.32 55 ARG A C 9
ATOM 10433 O O . ARG A 1 55 ? 6.593 5.384 6.976 1.00 61.21 55 ARG A O 9
ATOM 10454 N N . ARG A 1 56 ? 5.236 3.636 7.492 1.00 61.51 56 ARG A N 9
ATOM 10455 C CA . ARG A 1 56 ? 4.707 4.192 8.751 1.00 5.20 56 ARG A CA 9
ATOM 10456 C C . ARG A 1 56 ? 5.853 4.346 9.778 1.00 62.40 56 ARG A C 9
ATOM 10457 O O . ARG A 1 56 ? 5.906 5.326 10.514 1.00 51.32 56 ARG A O 9
ATOM 10478 N N . TYR A 1 57 ? 6.779 3.377 9.792 1.00 63.15 57 TYR A N 9
ATOM 10479 C CA . TYR A 1 57 ? 8.005 3.455 10.616 1.00 54.44 57 TYR A CA 9
ATOM 10480 C C . TYR A 1 57 ? 8.937 4.615 10.150 1.00 74.31 57 TYR A C 9
ATOM 10481 O O . TYR A 1 57 ? 9.620 5.241 10.964 1.00 33.52 57 TYR A O 9
ATOM 10499 N N . LYS A 1 58 ? 8.935 4.900 8.836 1.00 15.21 58 LYS A N 9
ATOM 10500 C CA . LYS A 1 58 ? 9.817 5.929 8.219 1.00 5.21 58 LYS A CA 9
ATOM 10501 C C . LYS A 1 58 ? 9.197 7.353 8.202 1.00 4.13 58 LYS A C 9
ATOM 10502 O O . LYS A 1 58 ? 9.885 8.318 7.842 1.00 1.01 58 LYS A O 9
ATOM 10521 N N . THR A 1 59 ? 7.911 7.488 8.598 1.00 71.42 59 THR A N 9
ATOM 10522 C CA . THR A 1 59 ? 7.254 8.820 8.792 1.00 44.11 59 THR A CA 9
ATOM 10523 C C . THR A 1 59 ? 7.661 9.504 10.132 1.00 3.20 59 THR A C 9
ATOM 10524 O O . THR A 1 59 ? 6.997 10.461 10.571 1.00 21.15 59 THR A O 9
ATOM 10535 N N . LYS A 1 60 ? 8.749 9.019 10.775 1.00 33.51 60 LYS A N 9
ATOM 10536 C CA . LYS A 1 60 ? 9.350 9.672 11.958 1.00 45.21 60 LYS A CA 9
ATOM 10537 C C . LYS A 1 60 ? 9.982 11.043 11.571 1.00 11.24 60 LYS A C 9
ATOM 10538 O O . LYS A 1 60 ? 11.192 11.158 11.323 1.00 40.51 60 LYS A O 9
ATOM 10557 N N . ARG A 1 61 ? 9.109 12.062 11.504 1.00 30.24 61 ARG A N 9
ATOM 10558 C CA . ARG A 1 61 ? 9.444 13.423 11.038 1.00 2.00 61 ARG A CA 9
ATOM 10559 C C . ARG A 1 61 ? 8.455 14.436 11.656 1.00 50.02 61 ARG A C 9
ATOM 10560 O O . ARG A 1 61 ? 8.836 15.522 12.102 1.00 54.41 61 ARG A O 9
ATOM 10581 N N . LYS A 1 62 ? 7.171 14.054 11.639 1.00 74.24 62 LYS A N 9
ATOM 10582 C CA . LYS A 1 62 ? 6.068 14.806 12.274 1.00 43.00 62 LYS A CA 9
ATOM 10583 C C . LYS A 1 62 ? 5.474 13.962 13.422 1.00 24.20 62 LYS A C 9
ATOM 10584 O O . LYS A 1 62 ? 5.265 12.758 13.238 1.00 0.24 62 LYS A O 9
ATOM 10603 N N . GLN A 1 63 ? 5.204 14.605 14.590 1.00 3.11 63 GLN A N 9
ATOM 10604 C CA . GLN A 1 63 ? 4.754 13.916 15.838 1.00 22.44 63 GLN A CA 9
ATOM 10605 C C . GLN A 1 63 ? 3.582 12.931 15.596 1.00 73.12 63 GLN A C 9
ATOM 10606 O O . GLN A 1 63 ? 2.640 13.248 14.869 1.00 61.13 63 GLN A O 9
ATOM 10620 N N . LEU A 1 64 ? 3.654 11.753 16.244 1.00 63.03 64 LEU A N 9
ATOM 10621 C CA . LEU A 1 64 ? 2.671 10.651 16.085 1.00 74.35 64 LEU A CA 9
ATOM 10622 C C . LEU A 1 64 ? 1.252 11.058 16.565 1.00 52.14 64 LEU A C 9
ATOM 10623 O O . LEU A 1 64 ? 0.264 10.429 16.197 1.00 43.44 64 LEU A O 9
ATOM 10639 N N . SER A 1 65 ? 1.183 12.126 17.384 1.00 43.31 65 SER A N 9
ATOM 10640 C CA . SER A 1 65 ? -0.086 12.768 17.822 1.00 55.33 65 SER A CA 9
ATOM 10641 C C . SER A 1 65 ? -0.952 13.238 16.618 1.00 32.11 65 SER A C 9
ATOM 10642 O O . SER A 1 65 ? -2.186 13.280 16.713 1.00 0.30 65 SER A O 9
ATOM 10650 N N . SER A 1 66 ? -0.292 13.584 15.491 1.00 3.15 66 SER A N 9
ATOM 10651 C CA . SER A 1 66 ? -0.981 13.959 14.229 1.00 15.25 66 SER A CA 9
ATOM 10652 C C . SER A 1 66 ? -1.662 12.730 13.578 1.00 35.20 66 SER A C 9
ATOM 10653 O O . SER A 1 66 ? -2.763 12.842 13.028 1.00 71.42 66 SER A O 9
ATOM 10661 N N . GLU A 1 67 ? -0.978 11.569 13.628 1.00 14.41 67 GLU A N 9
ATOM 10662 C CA . GLU A 1 67 ? -1.519 10.285 13.125 1.00 62.43 67 GLU A CA 9
ATOM 10663 C C . GLU A 1 67 ? -2.636 9.746 14.053 1.00 11.12 67 GLU A C 9
ATOM 10664 O O . GLU A 1 67 ? -3.653 9.218 13.588 1.00 23.14 67 GLU A O 9
ATOM 10676 N N . LEU A 1 68 ? -2.431 9.900 15.367 1.00 13.44 68 LEU A N 9
ATOM 10677 C CA . LEU A 1 68 ? -3.311 9.322 16.397 1.00 45.14 68 LEU A CA 9
ATOM 10678 C C . LEU A 1 68 ? -4.607 10.173 16.537 1.00 53.20 68 LEU A C 9
ATOM 10679 O O . LEU A 1 68 ? -4.630 11.173 17.259 1.00 24.11 68 LEU A O 9
ATOM 10695 N N . GLY A 1 69 ? -5.661 9.773 15.797 1.00 14.12 69 GLY A N 9
ATOM 10696 C CA . GLY A 1 69 ? -6.989 10.397 15.879 1.00 12.32 69 GLY A CA 9
ATOM 10697 C C . GLY A 1 69 ? -7.867 9.748 16.936 1.00 1.43 69 GLY A C 9
ATOM 10698 O O . GLY A 1 69 ? -7.564 9.794 18.130 1.00 23.25 69 GLY A O 9
ATOM 10702 N N . MET A 1 1 ? 30.765 -17.324 5.938 1.00 44.10 1 MET A N 10
ATOM 10703 C CA . MET A 1 1 ? 29.455 -17.203 5.247 1.00 22.13 1 MET A CA 10
ATOM 10704 C C . MET A 1 1 ? 29.385 -15.883 4.465 1.00 70.03 1 MET A C 10
ATOM 10705 O O . MET A 1 1 ? 29.435 -14.815 5.067 1.00 34.32 1 MET A O 10
ATOM 10721 N N . GLY A 1 2 ? 29.278 -15.966 3.124 1.00 33.13 2 GLY A N 10
ATOM 10722 C CA . GLY A 1 2 ? 29.192 -14.780 2.256 1.00 3.51 2 GLY A CA 10
ATOM 10723 C C . GLY A 1 2 ? 27.755 -14.282 2.087 1.00 50.31 2 GLY A C 10
ATOM 10724 O O . GLY A 1 2 ? 27.159 -14.433 1.023 1.00 32.44 2 GLY A O 10
ATOM 10728 N N . HIS A 1 3 ? 27.210 -13.680 3.152 1.00 13.43 3 HIS A N 10
ATOM 10729 C CA . HIS A 1 3 ? 25.788 -13.276 3.239 1.00 71.50 3 HIS A CA 10
ATOM 10730 C C . HIS A 1 3 ? 25.517 -11.858 2.640 1.00 41.34 3 HIS A C 10
ATOM 10731 O O . HIS A 1 3 ? 24.355 -11.500 2.427 1.00 32.00 3 HIS A O 10
ATOM 10746 N N . HIS A 1 4 ? 26.588 -11.078 2.347 1.00 11.02 4 HIS A N 10
ATOM 10747 C CA . HIS A 1 4 ? 26.468 -9.656 1.899 1.00 42.02 4 HIS A CA 10
ATOM 10748 C C . HIS A 1 4 ? 25.581 -9.455 0.647 1.00 70.33 4 HIS A C 10
ATOM 10749 O O . HIS A 1 4 ? 24.992 -8.377 0.491 1.00 2.54 4 HIS A O 10
ATOM 10764 N N . HIS A 1 5 ? 25.499 -10.473 -0.239 1.00 62.43 5 HIS A N 10
ATOM 10765 C CA . HIS A 1 5 ? 24.608 -10.421 -1.419 1.00 34.50 5 HIS A CA 10
ATOM 10766 C C . HIS A 1 5 ? 23.118 -10.369 -0.970 1.00 42.55 5 HIS A C 10
ATOM 10767 O O . HIS A 1 5 ? 22.610 -11.297 -0.324 1.00 23.02 5 HIS A O 10
ATOM 10782 N N . HIS A 1 6 ? 22.439 -9.257 -1.286 1.00 60.12 6 HIS A N 10
ATOM 10783 C CA . HIS A 1 6 ? 21.050 -9.009 -0.849 1.00 74.50 6 HIS A CA 10
ATOM 10784 C C . HIS A 1 6 ? 20.369 -7.986 -1.778 1.00 62.20 6 HIS A C 10
ATOM 10785 O O . HIS A 1 6 ? 20.994 -7.021 -2.217 1.00 70.11 6 HIS A O 10
ATOM 10800 N N . HIS A 1 7 ? 19.083 -8.213 -2.065 1.00 61.41 7 HIS A N 10
ATOM 10801 C CA . HIS A 1 7 ? 18.271 -7.325 -2.916 1.00 34.22 7 HIS A CA 10
ATOM 10802 C C . HIS A 1 7 ? 17.553 -6.237 -2.081 1.00 54.24 7 HIS A C 10
ATOM 10803 O O . HIS A 1 7 ? 17.155 -6.476 -0.936 1.00 11.32 7 HIS A O 10
ATOM 10818 N N . HIS A 1 8 ? 17.396 -5.040 -2.670 1.00 52.24 8 HIS A N 10
ATOM 10819 C CA . HIS A 1 8 ? 16.612 -3.927 -2.085 1.00 41.42 8 HIS A CA 10
ATOM 10820 C C . HIS A 1 8 ? 15.395 -3.605 -2.994 1.00 51.23 8 HIS A C 10
ATOM 10821 O O . HIS A 1 8 ? 15.443 -2.700 -3.826 1.00 43.20 8 HIS A O 10
ATOM 10836 N N . SER A 1 9 ? 14.317 -4.397 -2.836 1.00 30.13 9 SER A N 10
ATOM 10837 C CA . SER A 1 9 ? 13.131 -4.355 -3.724 1.00 2.23 9 SER A CA 10
ATOM 10838 C C . SER A 1 9 ? 12.316 -3.050 -3.561 1.00 13.32 9 SER A C 10
ATOM 10839 O O . SER A 1 9 ? 11.584 -2.872 -2.578 1.00 31.03 9 SER A O 10
ATOM 10847 N N . HIS A 1 10 ? 12.474 -2.121 -4.519 1.00 41.13 10 HIS A N 10
ATOM 10848 C CA . HIS A 1 10 ? 11.699 -0.860 -4.553 1.00 12.50 10 HIS A CA 10
ATOM 10849 C C . HIS A 1 10 ? 10.615 -0.942 -5.642 1.00 51.30 10 HIS A C 10
ATOM 10850 O O . HIS A 1 10 ? 10.903 -1.354 -6.773 1.00 72.31 10 HIS A O 10
ATOM 10865 N N . MET A 1 11 ? 9.373 -0.570 -5.288 1.00 71.22 11 MET A N 10
ATOM 10866 C CA . MET A 1 11 ? 8.274 -0.410 -6.268 1.00 24.30 11 MET A CA 10
ATOM 10867 C C . MET A 1 11 ? 8.578 0.748 -7.269 1.00 13.14 11 MET A C 10
ATOM 10868 O O . MET A 1 11 ? 9.482 1.560 -7.036 1.00 25.54 11 MET A O 10
ATOM 10882 N N . SER A 1 12 ? 7.804 0.825 -8.367 1.00 41.44 12 SER A N 10
ATOM 10883 C CA . SER A 1 12 ? 7.974 1.890 -9.402 1.00 22.05 12 SER A CA 10
ATOM 10884 C C . SER A 1 12 ? 7.627 3.259 -8.797 1.00 13.24 12 SER A C 10
ATOM 10885 O O . SER A 1 12 ? 6.770 3.316 -7.930 1.00 64.43 12 SER A O 10
ATOM 10893 N N . HIS A 1 13 ? 8.270 4.351 -9.264 1.00 12.31 13 HIS A N 10
ATOM 10894 C CA . HIS A 1 13 ? 8.106 5.698 -8.654 1.00 72.24 13 HIS A CA 10
ATOM 10895 C C . HIS A 1 13 ? 6.622 6.149 -8.599 1.00 12.41 13 HIS A C 10
ATOM 10896 O O . HIS A 1 13 ? 6.144 6.561 -7.544 1.00 74.40 13 HIS A O 10
ATOM 10911 N N . THR A 1 14 ? 5.900 6.028 -9.733 1.00 60.12 14 THR A N 10
ATOM 10912 C CA . THR A 1 14 ? 4.461 6.382 -9.813 1.00 34.25 14 THR A CA 10
ATOM 10913 C C . THR A 1 14 ? 3.617 5.467 -8.892 1.00 12.51 14 THR A C 10
ATOM 10914 O O . THR A 1 14 ? 2.699 5.931 -8.228 1.00 51.32 14 THR A O 10
ATOM 10925 N N . GLN A 1 15 ? 3.980 4.172 -8.850 1.00 5.04 15 GLN A N 10
ATOM 10926 C CA . GLN A 1 15 ? 3.314 3.145 -8.015 1.00 0.51 15 GLN A CA 10
ATOM 10927 C C . GLN A 1 15 ? 3.446 3.449 -6.500 1.00 65.42 15 GLN A C 10
ATOM 10928 O O . GLN A 1 15 ? 2.473 3.315 -5.756 1.00 65.03 15 GLN A O 10
ATOM 10942 N N . VAL A 1 16 ? 4.665 3.842 -6.065 1.00 15.12 16 VAL A N 10
ATOM 10943 C CA . VAL A 1 16 ? 4.934 4.299 -4.684 1.00 73.52 16 VAL A CA 10
ATOM 10944 C C . VAL A 1 16 ? 4.074 5.535 -4.355 1.00 20.54 16 VAL A C 10
ATOM 10945 O O . VAL A 1 16 ? 3.508 5.616 -3.275 1.00 44.30 16 VAL A O 10
ATOM 10958 N N . ILE A 1 17 ? 3.969 6.472 -5.324 1.00 13.14 17 ILE A N 10
ATOM 10959 C CA . ILE A 1 17 ? 3.099 7.665 -5.222 1.00 41.02 17 ILE A CA 10
ATOM 10960 C C . ILE A 1 17 ? 1.611 7.264 -5.021 1.00 63.33 17 ILE A C 10
ATOM 10961 O O . ILE A 1 17 ? 0.918 7.883 -4.221 1.00 64.52 17 ILE A O 10
ATOM 10977 N N . GLU A 1 18 ? 1.142 6.210 -5.730 1.00 34.31 18 GLU A N 10
ATOM 10978 C CA . GLU A 1 18 ? -0.241 5.674 -5.578 1.00 0.31 18 GLU A CA 10
ATOM 10979 C C . GLU A 1 18 ? -0.457 5.094 -4.161 1.00 11.42 18 GLU A C 10
ATOM 10980 O O . GLU A 1 18 ? -1.486 5.348 -3.515 1.00 54.40 18 GLU A O 10
ATOM 10992 N N . LEU A 1 19 ? 0.539 4.320 -3.698 1.00 73.41 19 LEU A N 10
ATOM 10993 C CA . LEU A 1 19 ? 0.595 3.776 -2.328 1.00 3.21 19 LEU A CA 10
ATOM 10994 C C . LEU A 1 19 ? 0.606 4.916 -1.273 1.00 41.23 19 LEU A C 10
ATOM 10995 O O . LEU A 1 19 ? -0.007 4.779 -0.224 1.00 53.13 19 LEU A O 10
ATOM 11011 N N . GLU A 1 20 ? 1.297 6.046 -1.592 1.00 71.00 20 GLU A N 10
ATOM 11012 C CA . GLU A 1 20 ? 1.390 7.245 -0.713 1.00 23.15 20 GLU A CA 10
ATOM 11013 C C . GLU A 1 20 ? 0.084 8.060 -0.696 1.00 24.23 20 GLU A C 10
ATOM 11014 O O . GLU A 1 20 ? -0.231 8.677 0.312 1.00 64.24 20 GLU A O 10
ATOM 11026 N N . ARG A 1 21 ? -0.644 8.103 -1.828 1.00 45.13 21 ARG A N 10
ATOM 11027 C CA . ARG A 1 21 ? -1.963 8.784 -1.902 1.00 50.22 21 ARG A CA 10
ATOM 11028 C C . ARG A 1 21 ? -3.022 8.032 -1.069 1.00 43.23 21 ARG A C 10
ATOM 11029 O O . ARG A 1 21 ? -3.953 8.643 -0.530 1.00 52.21 21 ARG A O 10
ATOM 11050 N N . LYS A 1 22 ? -2.863 6.704 -0.975 1.00 20.41 22 LYS A N 10
ATOM 11051 C CA . LYS A 1 22 ? -3.688 5.849 -0.098 1.00 30.34 22 LYS A CA 10
ATOM 11052 C C . LYS A 1 22 ? -3.220 5.987 1.378 1.00 13.24 22 LYS A C 10
ATOM 11053 O O . LYS A 1 22 ? -4.039 6.109 2.295 1.00 44.11 22 LYS A O 10
ATOM 11072 N N . PHE A 1 23 ? -1.887 6.009 1.559 1.00 64.10 23 PHE A N 10
ATOM 11073 C CA . PHE A 1 23 ? -1.213 6.106 2.878 1.00 51.30 23 PHE A CA 10
ATOM 11074 C C . PHE A 1 23 ? -1.516 7.444 3.605 1.00 45.30 23 PHE A C 10
ATOM 11075 O O . PHE A 1 23 ? -1.754 7.466 4.811 1.00 33.31 23 PHE A O 10
ATOM 11092 N N . SER A 1 24 ? -1.503 8.552 2.850 1.00 63.10 24 SER A N 10
ATOM 11093 C CA . SER A 1 24 ? -1.706 9.924 3.385 1.00 23.02 24 SER A CA 10
ATOM 11094 C C . SER A 1 24 ? -3.132 10.154 3.926 1.00 4.23 24 SER A C 10
ATOM 11095 O O . SER A 1 24 ? -3.352 11.068 4.723 1.00 25.40 24 SER A O 10
ATOM 11103 N N . HIS A 1 25 ? -4.104 9.345 3.469 1.00 35.32 25 HIS A N 10
ATOM 11104 C CA . HIS A 1 25 ? -5.482 9.362 4.009 1.00 42.22 25 HIS A CA 10
ATOM 11105 C C . HIS A 1 25 ? -5.654 8.306 5.120 1.00 72.40 25 HIS A C 10
ATOM 11106 O O . HIS A 1 25 ? -6.347 8.553 6.108 1.00 3.31 25 HIS A O 10
ATOM 11121 N N . GLN A 1 26 ? -5.014 7.136 4.959 1.00 75.43 26 GLN A N 10
ATOM 11122 C CA . GLN A 1 26 ? -5.065 6.052 5.963 1.00 35.20 26 GLN A CA 10
ATOM 11123 C C . GLN A 1 26 ? -3.730 5.267 6.016 1.00 22.33 26 GLN A C 10
ATOM 11124 O O . GLN A 1 26 ? -3.204 4.807 4.997 1.00 13.32 26 GLN A O 10
ATOM 11138 N N . LYS A 1 27 ? -3.196 5.128 7.229 1.00 64.24 27 LYS A N 10
ATOM 11139 C CA . LYS A 1 27 ? -1.902 4.466 7.480 1.00 73.30 27 LYS A CA 10
ATOM 11140 C C . LYS A 1 27 ? -2.052 2.934 7.517 1.00 40.34 27 LYS A C 10
ATOM 11141 O O . LYS A 1 27 ? -1.091 2.207 7.283 1.00 43.50 27 LYS A O 10
ATOM 11160 N N . TYR A 1 28 ? -3.270 2.464 7.833 1.00 0.31 28 TYR A N 10
ATOM 11161 C CA . TYR A 1 28 ? -3.617 1.030 7.908 1.00 33.10 28 TYR A CA 10
ATOM 11162 C C . TYR A 1 28 ? -4.699 0.673 6.878 1.00 62.42 28 TYR A C 10
ATOM 11163 O O . TYR A 1 28 ? -5.666 1.414 6.708 1.00 54.05 28 TYR A O 10
ATOM 11181 N N . LEU A 1 29 ? -4.522 -0.471 6.198 1.00 40.53 29 LEU A N 10
ATOM 11182 C CA . LEU A 1 29 ? -5.520 -1.033 5.257 1.00 10.31 29 LEU A CA 10
ATOM 11183 C C . LEU A 1 29 ? -6.269 -2.221 5.887 1.00 22.22 29 LEU A C 10
ATOM 11184 O O . LEU A 1 29 ? -5.685 -3.001 6.651 1.00 72.30 29 LEU A O 10
ATOM 11200 N N . SER A 1 30 ? -7.557 -2.359 5.546 1.00 73.05 30 SER A N 10
ATOM 11201 C CA . SER A 1 30 ? -8.341 -3.576 5.858 1.00 61.32 30 SER A CA 10
ATOM 11202 C C . SER A 1 30 ? -8.084 -4.652 4.778 1.00 4.23 30 SER A C 10
ATOM 11203 O O . SER A 1 30 ? -7.484 -4.356 3.740 1.00 12.03 30 SER A O 10
ATOM 11211 N N . ALA A 1 31 ? -8.548 -5.894 5.020 1.00 21.03 31 ALA A N 10
ATOM 11212 C CA . ALA A 1 31 ? -8.343 -7.041 4.096 1.00 62.01 31 ALA A CA 10
ATOM 11213 C C . ALA A 1 31 ? -8.919 -6.802 2.656 1.00 64.45 31 ALA A C 10
ATOM 11214 O O . ALA A 1 31 ? -8.224 -7.116 1.677 1.00 4.51 31 ALA A O 10
ATOM 11221 N N . PRO A 1 32 ? -10.179 -6.244 2.478 1.00 24.43 32 PRO A N 10
ATOM 11222 C CA . PRO A 1 32 ? -10.672 -5.829 1.135 1.00 73.42 32 PRO A CA 10
ATOM 11223 C C . PRO A 1 32 ? -9.764 -4.772 0.458 1.00 41.43 32 PRO A C 10
ATOM 11224 O O . PRO A 1 32 ? -9.344 -4.939 -0.695 1.00 50.14 32 PRO A O 10
ATOM 11235 N N . GLU A 1 33 ? -9.431 -3.714 1.221 1.00 53.42 33 GLU A N 10
ATOM 11236 C CA . GLU A 1 33 ? -8.684 -2.535 0.721 1.00 40.41 33 GLU A CA 10
ATOM 11237 C C . GLU A 1 33 ? -7.278 -2.895 0.202 1.00 12.45 33 GLU A C 10
ATOM 11238 O O . GLU A 1 33 ? -6.849 -2.409 -0.849 1.00 31.02 33 GLU A O 10
ATOM 11250 N N . ARG A 1 34 ? -6.581 -3.746 0.968 1.00 10.51 34 ARG A N 10
ATOM 11251 C CA . ARG A 1 34 ? -5.209 -4.179 0.659 1.00 71.54 34 ARG A CA 10
ATOM 11252 C C . ARG A 1 34 ? -5.170 -5.108 -0.575 1.00 20.04 34 ARG A C 10
ATOM 11253 O O . ARG A 1 34 ? -4.248 -5.028 -1.387 1.00 44.55 34 ARG A O 10
ATOM 11274 N N . ALA A 1 35 ? -6.196 -5.981 -0.699 1.00 14.22 35 ALA A N 10
ATOM 11275 C CA . ALA A 1 35 ? -6.364 -6.883 -1.860 1.00 0.31 35 ALA A CA 10
ATOM 11276 C C . ALA A 1 35 ? -6.567 -6.098 -3.173 1.00 31.12 35 ALA A C 10
ATOM 11277 O O . ALA A 1 35 ? -5.942 -6.406 -4.194 1.00 21.25 35 ALA A O 10
ATOM 11284 N N . HIS A 1 36 ? -7.449 -5.077 -3.127 1.00 55.33 36 HIS A N 10
ATOM 11285 C CA . HIS A 1 36 ? -7.716 -4.191 -4.281 1.00 5.41 36 HIS A CA 10
ATOM 11286 C C . HIS A 1 36 ? -6.472 -3.357 -4.671 1.00 70.10 36 HIS A C 10
ATOM 11287 O O . HIS A 1 36 ? -6.110 -3.299 -5.845 1.00 14.43 36 HIS A O 10
ATOM 11302 N N . LEU A 1 37 ? -5.804 -2.748 -3.676 1.00 4.42 37 LEU A N 10
ATOM 11303 C CA . LEU A 1 37 ? -4.585 -1.931 -3.907 1.00 10.00 37 LEU A CA 10
ATOM 11304 C C . LEU A 1 37 ? -3.430 -2.796 -4.480 1.00 2.42 37 LEU A C 10
ATOM 11305 O O . LEU A 1 37 ? -2.629 -2.328 -5.299 1.00 23.40 37 LEU A O 10
ATOM 11321 N N . ALA A 1 38 ? -3.381 -4.069 -4.044 1.00 5.03 38 ALA A N 10
ATOM 11322 C CA . ALA A 1 38 ? -2.409 -5.057 -4.537 1.00 13.45 38 ALA A CA 10
ATOM 11323 C C . ALA A 1 38 ? -2.630 -5.398 -6.030 1.00 71.21 38 ALA A C 10
ATOM 11324 O O . ALA A 1 38 ? -1.730 -5.210 -6.836 1.00 23.33 38 ALA A O 10
ATOM 11331 N N . LYS A 1 39 ? -3.845 -5.869 -6.396 1.00 55.45 39 LYS A N 10
ATOM 11332 C CA . LYS A 1 39 ? -4.148 -6.320 -7.785 1.00 54.44 39 LYS A CA 10
ATOM 11333 C C . LYS A 1 39 ? -4.047 -5.172 -8.817 1.00 23.35 39 LYS A C 10
ATOM 11334 O O . LYS A 1 39 ? -3.515 -5.362 -9.917 1.00 23.35 39 LYS A O 10
ATOM 11353 N N . ASN A 1 40 ? -4.534 -3.976 -8.437 1.00 53.31 40 ASN A N 10
ATOM 11354 C CA . ASN A 1 40 ? -4.514 -2.773 -9.306 1.00 24.44 40 ASN A CA 10
ATOM 11355 C C . ASN A 1 40 ? -3.072 -2.278 -9.579 1.00 25.44 40 ASN A C 10
ATOM 11356 O O . ASN A 1 40 ? -2.780 -1.774 -10.665 1.00 65.34 40 ASN A O 10
ATOM 11367 N N . LEU A 1 41 ? -2.169 -2.450 -8.592 1.00 25.12 41 LEU A N 10
ATOM 11368 C CA . LEU A 1 41 ? -0.729 -2.110 -8.735 1.00 20.44 41 LEU A CA 10
ATOM 11369 C C . LEU A 1 41 ? 0.145 -3.374 -8.973 1.00 2.24 41 LEU A C 10
ATOM 11370 O O . LEU A 1 41 ? 1.368 -3.296 -8.920 1.00 34.21 41 LEU A O 10
ATOM 11386 N N . LYS A 1 42 ? -0.505 -4.529 -9.262 1.00 42.24 42 LYS A N 10
ATOM 11387 C CA . LYS A 1 42 ? 0.161 -5.828 -9.583 1.00 22.11 42 LYS A CA 10
ATOM 11388 C C . LYS A 1 42 ? 1.089 -6.360 -8.447 1.00 15.11 42 LYS A C 10
ATOM 11389 O O . LYS A 1 42 ? 1.906 -7.254 -8.675 1.00 53.44 42 LYS A O 10
ATOM 11408 N N . LEU A 1 43 ? 0.934 -5.824 -7.222 1.00 13.13 43 LEU A N 10
ATOM 11409 C CA . LEU A 1 43 ? 1.631 -6.318 -6.007 1.00 12.42 43 LEU A CA 10
ATOM 11410 C C . LEU A 1 43 ? 0.822 -7.462 -5.351 1.00 52.31 43 LEU A C 10
ATOM 11411 O O . LEU A 1 43 ? -0.236 -7.860 -5.852 1.00 60.11 43 LEU A O 10
ATOM 11427 N N . THR A 1 44 ? 1.327 -7.991 -4.229 1.00 51.52 44 THR A N 10
ATOM 11428 C CA . THR A 1 44 ? 0.564 -8.924 -3.363 1.00 21.43 44 THR A CA 10
ATOM 11429 C C . THR A 1 44 ? 0.213 -8.212 -2.046 1.00 3.14 44 THR A C 10
ATOM 11430 O O . THR A 1 44 ? 0.847 -7.211 -1.699 1.00 73.41 44 THR A O 10
ATOM 11441 N N . GLU A 1 45 ? -0.802 -8.728 -1.328 1.00 72.04 45 GLU A N 10
ATOM 11442 C CA . GLU A 1 45 ? -1.228 -8.186 -0.006 1.00 71.25 45 GLU A CA 10
ATOM 11443 C C . GLU A 1 45 ? -0.047 -8.141 0.994 1.00 45.11 45 GLU A C 10
ATOM 11444 O O . GLU A 1 45 ? 0.043 -7.233 1.818 1.00 0.01 45 GLU A O 10
ATOM 11456 N N . THR A 1 46 ? 0.851 -9.140 0.898 1.00 74.02 46 THR A N 10
ATOM 11457 C CA . THR A 1 46 ? 2.088 -9.199 1.696 1.00 32.21 46 THR A CA 10
ATOM 11458 C C . THR A 1 46 ? 3.010 -7.997 1.382 1.00 4.35 46 THR A C 10
ATOM 11459 O O . THR A 1 46 ? 3.403 -7.279 2.292 1.00 54.45 46 THR A O 10
ATOM 11470 N N . GLN A 1 47 ? 3.303 -7.770 0.082 1.00 11.11 47 GLN A N 10
ATOM 11471 C CA . GLN A 1 47 ? 4.211 -6.685 -0.386 1.00 14.43 47 GLN A CA 10
ATOM 11472 C C . GLN A 1 47 ? 3.687 -5.277 -0.010 1.00 70.04 47 GLN A C 10
ATOM 11473 O O . GLN A 1 47 ? 4.455 -4.419 0.432 1.00 74.30 47 GLN A O 10
ATOM 11487 N N . VAL A 1 48 ? 2.376 -5.056 -0.231 1.00 1.40 48 VAL A N 10
ATOM 11488 C CA . VAL A 1 48 ? 1.681 -3.811 0.165 1.00 20.44 48 VAL A CA 10
ATOM 11489 C C . VAL A 1 48 ? 1.747 -3.594 1.700 1.00 72.33 48 VAL A C 10
ATOM 11490 O O . VAL A 1 48 ? 2.006 -2.483 2.164 1.00 31.55 48 VAL A O 10
ATOM 11503 N N . LYS A 1 49 ? 1.533 -4.685 2.471 1.00 63.40 49 LYS A N 10
ATOM 11504 C CA . LYS A 1 49 ? 1.639 -4.664 3.951 1.00 24.24 49 LYS A CA 10
ATOM 11505 C C . LYS A 1 49 ? 3.064 -4.272 4.412 1.00 21.42 49 LYS A C 10
ATOM 11506 O O . LYS A 1 49 ? 3.215 -3.500 5.353 1.00 3.23 49 LYS A O 10
ATOM 11525 N N . ILE A 1 50 ? 4.091 -4.831 3.734 1.00 50.35 50 ILE A N 10
ATOM 11526 C CA . ILE A 1 50 ? 5.512 -4.541 4.013 1.00 61.12 50 ILE A CA 10
ATOM 11527 C C . ILE A 1 50 ? 5.821 -3.049 3.757 1.00 62.35 50 ILE A C 10
ATOM 11528 O O . ILE A 1 50 ? 6.470 -2.403 4.581 1.00 53.12 50 ILE A O 10
ATOM 11544 N N . TRP A 1 51 ? 5.330 -2.514 2.618 1.00 22.43 51 TRP A N 10
ATOM 11545 C CA . TRP A 1 51 ? 5.497 -1.091 2.251 1.00 13.25 51 TRP A CA 10
ATOM 11546 C C . TRP A 1 51 ? 4.904 -0.176 3.348 1.00 51.10 51 TRP A C 10
ATOM 11547 O O . TRP A 1 51 ? 5.609 0.668 3.900 1.00 13.44 51 TRP A O 10
ATOM 11568 N N . PHE A 1 52 ? 3.604 -0.374 3.649 1.00 72.23 52 PHE A N 10
ATOM 11569 C CA . PHE A 1 52 ? 2.878 0.368 4.710 1.00 55.43 52 PHE A CA 10
ATOM 11570 C C . PHE A 1 52 ? 3.556 0.241 6.102 1.00 11.33 52 PHE A C 10
ATOM 11571 O O . PHE A 1 52 ? 3.613 1.219 6.853 1.00 43.54 52 PHE A O 10
ATOM 11588 N N . GLN A 1 53 ? 4.090 -0.959 6.421 1.00 1.12 53 GLN A N 10
ATOM 11589 C CA . GLN A 1 53 ? 4.797 -1.227 7.696 1.00 40.53 53 GLN A CA 10
ATOM 11590 C C . GLN A 1 53 ? 6.090 -0.386 7.809 1.00 30.42 53 GLN A C 10
ATOM 11591 O O . GLN A 1 53 ? 6.268 0.355 8.781 1.00 41.41 53 GLN A O 10
ATOM 11605 N N . ASN A 1 54 ? 6.968 -0.500 6.791 1.00 51.31 54 ASN A N 10
ATOM 11606 C CA . ASN A 1 54 ? 8.250 0.238 6.730 1.00 72.21 54 ASN A CA 10
ATOM 11607 C C . ASN A 1 54 ? 8.038 1.765 6.709 1.00 31.12 54 ASN A C 10
ATOM 11608 O O . ASN A 1 54 ? 8.772 2.488 7.364 1.00 14.13 54 ASN A O 10
ATOM 11619 N N . ARG A 1 55 ? 7.033 2.237 5.958 1.00 20.45 55 ARG A N 10
ATOM 11620 C CA . ARG A 1 55 ? 6.695 3.678 5.879 1.00 44.44 55 ARG A CA 10
ATOM 11621 C C . ARG A 1 55 ? 6.312 4.273 7.254 1.00 1.42 55 ARG A C 10
ATOM 11622 O O . ARG A 1 55 ? 6.794 5.349 7.614 1.00 54.25 55 ARG A O 10
ATOM 11643 N N . ARG A 1 56 ? 5.480 3.551 8.033 1.00 64.32 56 ARG A N 10
ATOM 11644 C CA . ARG A 1 56 ? 5.143 3.963 9.419 1.00 40.41 56 ARG A CA 10
ATOM 11645 C C . ARG A 1 56 ? 6.369 3.803 10.355 1.00 50.22 56 ARG A C 10
ATOM 11646 O O . ARG A 1 56 ? 6.501 4.509 11.352 1.00 72.33 56 ARG A O 10
ATOM 11667 N N . TYR A 1 57 ? 7.257 2.847 10.015 1.00 64.44 57 TYR A N 10
ATOM 11668 C CA . TYR A 1 57 ? 8.467 2.531 10.811 1.00 51.11 57 TYR A CA 10
ATOM 11669 C C . TYR A 1 57 ? 9.577 3.580 10.593 1.00 42.15 57 TYR A C 10
ATOM 11670 O O . TYR A 1 57 ? 10.443 3.767 11.448 1.00 73.12 57 TYR A O 10
ATOM 11688 N N . LYS A 1 58 ? 9.531 4.262 9.439 1.00 2.12 58 LYS A N 10
ATOM 11689 C CA . LYS A 1 58 ? 10.453 5.367 9.106 1.00 1.45 58 LYS A CA 10
ATOM 11690 C C . LYS A 1 58 ? 10.057 6.679 9.832 1.00 30.14 58 LYS A C 10
ATOM 11691 O O . LYS A 1 58 ? 10.786 7.669 9.758 1.00 34.44 58 LYS A O 10
ATOM 11710 N N . THR A 1 59 ? 8.894 6.685 10.521 1.00 2.25 59 THR A N 10
ATOM 11711 C CA . THR A 1 59 ? 8.436 7.832 11.344 1.00 72.12 59 THR A CA 10
ATOM 11712 C C . THR A 1 59 ? 8.346 7.384 12.835 1.00 72.52 59 THR A C 10
ATOM 11713 O O . THR A 1 59 ? 8.935 6.360 13.203 1.00 21.15 59 THR A O 10
ATOM 11724 N N . LYS A 1 60 ? 7.626 8.141 13.696 1.00 72.15 60 LYS A N 10
ATOM 11725 C CA . LYS A 1 60 ? 7.582 7.889 15.161 1.00 41.11 60 LYS A CA 10
ATOM 11726 C C . LYS A 1 60 ? 6.899 6.554 15.575 1.00 24.05 60 LYS A C 10
ATOM 11727 O O . LYS A 1 60 ? 7.016 6.142 16.739 1.00 0.41 60 LYS A O 10
ATOM 11746 N N . ARG A 1 61 ? 6.202 5.885 14.637 1.00 34.45 61 ARG A N 10
ATOM 11747 C CA . ARG A 1 61 ? 5.511 4.605 14.917 1.00 1.44 61 ARG A CA 10
ATOM 11748 C C . ARG A 1 61 ? 6.461 3.394 14.723 1.00 30.25 61 ARG A C 10
ATOM 11749 O O . ARG A 1 61 ? 6.621 2.888 13.613 1.00 25.34 61 ARG A O 10
ATOM 11770 N N . LYS A 1 62 ? 7.105 2.955 15.818 1.00 13.00 62 LYS A N 10
ATOM 11771 C CA . LYS A 1 62 ? 7.934 1.732 15.820 1.00 65.45 62 LYS A CA 10
ATOM 11772 C C . LYS A 1 62 ? 7.040 0.479 15.917 1.00 14.20 62 LYS A C 10
ATOM 11773 O O . LYS A 1 62 ? 6.436 0.220 16.961 1.00 24.23 62 LYS A O 10
ATOM 11792 N N . GLN A 1 63 ? 6.924 -0.258 14.800 1.00 53.23 63 GLN A N 10
ATOM 11793 C CA . GLN A 1 63 ? 6.141 -1.515 14.726 1.00 73.33 63 GLN A CA 10
ATOM 11794 C C . GLN A 1 63 ? 6.786 -2.626 15.566 1.00 3.23 63 GLN A C 10
ATOM 11795 O O . GLN A 1 63 ? 8.016 -2.726 15.644 1.00 11.11 63 GLN A O 10
ATOM 11809 N N . LEU A 1 64 ? 5.938 -3.442 16.208 1.00 45.15 64 LEU A N 10
ATOM 11810 C CA . LEU A 1 64 ? 6.379 -4.667 16.885 1.00 74.13 64 LEU A CA 10
ATOM 11811 C C . LEU A 1 64 ? 6.867 -5.680 15.827 1.00 20.24 64 LEU A C 10
ATOM 11812 O O . LEU A 1 64 ? 8.028 -6.088 15.854 1.00 1.15 64 LEU A O 10
ATOM 11828 N N . SER A 1 65 ? 5.958 -6.023 14.879 1.00 54.53 65 SER A N 10
ATOM 11829 C CA . SER A 1 65 ? 6.221 -6.922 13.715 1.00 4.40 65 SER A CA 10
ATOM 11830 C C . SER A 1 65 ? 6.448 -8.398 14.128 1.00 61.03 65 SER A C 10
ATOM 11831 O O . SER A 1 65 ? 6.905 -8.690 15.241 1.00 54.13 65 SER A O 10
ATOM 11839 N N . SER A 1 66 ? 6.127 -9.328 13.206 1.00 31.44 66 SER A N 10
ATOM 11840 C CA . SER A 1 66 ? 6.340 -10.787 13.409 1.00 52.35 66 SER A CA 10
ATOM 11841 C C . SER A 1 66 ? 7.842 -11.147 13.424 1.00 61.12 66 SER A C 10
ATOM 11842 O O . SER A 1 66 ? 8.251 -12.130 14.051 1.00 51.22 66 SER A O 10
ATOM 11850 N N . GLU A 1 67 ? 8.646 -10.336 12.712 1.00 64.44 67 GLU A N 10
ATOM 11851 C CA . GLU A 1 67 ? 10.112 -10.501 12.636 1.00 63.34 67 GLU A CA 10
ATOM 11852 C C . GLU A 1 67 ? 10.783 -10.111 13.980 1.00 55.54 67 GLU A C 10
ATOM 11853 O O . GLU A 1 67 ? 10.713 -8.956 14.397 1.00 72.33 67 GLU A O 10
ATOM 11865 N N . LEU A 1 68 ? 11.414 -11.088 14.659 1.00 4.12 68 LEU A N 10
ATOM 11866 C CA . LEU A 1 68 ? 12.086 -10.877 15.970 1.00 34.31 68 LEU A CA 10
ATOM 11867 C C . LEU A 1 68 ? 13.386 -11.711 16.105 1.00 5.20 68 LEU A C 10
ATOM 11868 O O . LEU A 1 68 ? 13.666 -12.595 15.289 1.00 71.43 68 LEU A O 10
ATOM 11884 N N . GLY A 1 69 ? 14.165 -11.408 17.156 1.00 42.20 69 GLY A N 10
ATOM 11885 C CA . GLY A 1 69 ? 15.409 -12.124 17.461 1.00 3.31 69 GLY A CA 10
ATOM 11886 C C . GLY A 1 69 ? 16.567 -11.741 16.550 1.00 73.43 69 GLY A C 10
ATOM 11887 O O . GLY A 1 69 ? 16.989 -12.515 15.692 1.00 64.43 69 GLY A O 10
ATOM 11891 N N . MET A 1 1 ? 26.484 -21.232 9.264 1.00 55.34 1 MET A N 11
ATOM 11892 C CA . MET A 1 1 ? 26.825 -20.759 7.894 1.00 30.42 1 MET A CA 11
ATOM 11893 C C . MET A 1 1 ? 25.684 -21.042 6.889 1.00 61.11 1 MET A C 11
ATOM 11894 O O . MET A 1 1 ? 24.647 -21.611 7.248 1.00 24.24 1 MET A O 11
ATOM 11910 N N . GLY A 1 2 ? 25.894 -20.642 5.622 1.00 5.54 2 GLY A N 11
ATOM 11911 C CA . GLY A 1 2 ? 24.881 -20.779 4.566 1.00 53.24 2 GLY A CA 11
ATOM 11912 C C . GLY A 1 2 ? 24.412 -19.416 4.056 1.00 13.03 2 GLY A C 11
ATOM 11913 O O . GLY A 1 2 ? 23.773 -18.661 4.798 1.00 44.14 2 GLY A O 11
ATOM 11917 N N . HIS A 1 3 ? 24.754 -19.087 2.795 1.00 13.24 3 HIS A N 11
ATOM 11918 C CA . HIS A 1 3 ? 24.398 -17.795 2.177 1.00 33.05 3 HIS A CA 11
ATOM 11919 C C . HIS A 1 3 ? 22.895 -17.763 1.786 1.00 43.15 3 HIS A C 11
ATOM 11920 O O . HIS A 1 3 ? 22.502 -18.281 0.738 1.00 64.04 3 HIS A O 11
ATOM 11935 N N . HIS A 1 4 ? 22.070 -17.166 2.664 1.00 10.03 4 HIS A N 11
ATOM 11936 C CA . HIS A 1 4 ? 20.603 -17.098 2.487 1.00 63.33 4 HIS A CA 11
ATOM 11937 C C . HIS A 1 4 ? 20.192 -16.063 1.413 1.00 62.10 4 HIS A C 11
ATOM 11938 O O . HIS A 1 4 ? 20.567 -14.890 1.498 1.00 54.44 4 HIS A O 11
ATOM 11953 N N . HIS A 1 5 ? 19.424 -16.522 0.406 1.00 54.02 5 HIS A N 11
ATOM 11954 C CA . HIS A 1 5 ? 18.811 -15.646 -0.620 1.00 21.11 5 HIS A CA 11
ATOM 11955 C C . HIS A 1 5 ? 17.461 -15.084 -0.112 1.00 24.41 5 HIS A C 11
ATOM 11956 O O . HIS A 1 5 ? 16.645 -15.825 0.433 1.00 72.43 5 HIS A O 11
ATOM 11971 N N . HIS A 1 6 ? 17.253 -13.767 -0.293 1.00 73.43 6 HIS A N 11
ATOM 11972 C CA . HIS A 1 6 ? 16.019 -13.054 0.115 1.00 51.15 6 HIS A CA 11
ATOM 11973 C C . HIS A 1 6 ? 15.909 -11.698 -0.638 1.00 62.15 6 HIS A C 11
ATOM 11974 O O . HIS A 1 6 ? 16.641 -10.740 -0.346 1.00 23.21 6 HIS A O 11
ATOM 11989 N N . HIS A 1 7 ? 14.997 -11.639 -1.624 1.00 45.33 7 HIS A N 11
ATOM 11990 C CA . HIS A 1 7 ? 14.858 -10.489 -2.545 1.00 14.20 7 HIS A CA 11
ATOM 11991 C C . HIS A 1 7 ? 14.075 -9.317 -1.906 1.00 52.32 7 HIS A C 11
ATOM 11992 O O . HIS A 1 7 ? 12.994 -9.518 -1.346 1.00 74.25 7 HIS A O 11
ATOM 12007 N N . HIS A 1 8 ? 14.635 -8.099 -2.018 1.00 73.01 8 HIS A N 11
ATOM 12008 C CA . HIS A 1 8 ? 13.953 -6.842 -1.635 1.00 53.51 8 HIS A CA 11
ATOM 12009 C C . HIS A 1 8 ? 13.184 -6.271 -2.849 1.00 54.30 8 HIS A C 11
ATOM 12010 O O . HIS A 1 8 ? 13.796 -5.935 -3.873 1.00 64.02 8 HIS A O 11
ATOM 12025 N N . SER A 1 9 ? 11.845 -6.176 -2.732 1.00 65.41 9 SER A N 11
ATOM 12026 C CA . SER A 1 9 ? 10.972 -5.709 -3.832 1.00 44.14 9 SER A CA 11
ATOM 12027 C C . SER A 1 9 ? 11.119 -4.187 -4.046 1.00 75.24 9 SER A C 11
ATOM 12028 O O . SER A 1 9 ? 10.476 -3.380 -3.356 1.00 15.25 9 SER A O 11
ATOM 12036 N N . HIS A 1 10 ? 12.027 -3.809 -4.962 1.00 10.44 10 HIS A N 11
ATOM 12037 C CA . HIS A 1 10 ? 12.221 -2.405 -5.370 1.00 44.24 10 HIS A CA 11
ATOM 12038 C C . HIS A 1 10 ? 11.116 -1.993 -6.367 1.00 23.42 10 HIS A C 11
ATOM 12039 O O . HIS A 1 10 ? 11.270 -2.113 -7.585 1.00 14.20 10 HIS A O 11
ATOM 12054 N N . MET A 1 11 ? 9.983 -1.549 -5.804 1.00 2.24 11 MET A N 11
ATOM 12055 C CA . MET A 1 11 ? 8.786 -1.146 -6.568 1.00 31.14 11 MET A CA 11
ATOM 12056 C C . MET A 1 11 ? 9.006 0.167 -7.362 1.00 3.12 11 MET A C 11
ATOM 12057 O O . MET A 1 11 ? 9.959 0.913 -7.105 1.00 42.22 11 MET A O 11
ATOM 12071 N N . SER A 1 12 ? 8.092 0.444 -8.306 1.00 61.44 12 SER A N 11
ATOM 12072 C CA . SER A 1 12 ? 8.213 1.590 -9.241 1.00 13.34 12 SER A CA 11
ATOM 12073 C C . SER A 1 12 ? 7.896 2.918 -8.528 1.00 3.14 12 SER A C 11
ATOM 12074 O O . SER A 1 12 ? 7.078 2.931 -7.614 1.00 4.43 12 SER A O 11
ATOM 12082 N N . HIS A 1 13 ? 8.538 4.025 -8.963 1.00 24.33 13 HIS A N 11
ATOM 12083 C CA . HIS A 1 13 ? 8.362 5.362 -8.342 1.00 14.12 13 HIS A CA 11
ATOM 12084 C C . HIS A 1 13 ? 6.890 5.831 -8.419 1.00 55.12 13 HIS A C 11
ATOM 12085 O O . HIS A 1 13 ? 6.330 6.274 -7.418 1.00 13.43 13 HIS A O 11
ATOM 12100 N N . THR A 1 14 ? 6.274 5.682 -9.613 1.00 14.13 14 THR A N 11
ATOM 12101 C CA . THR A 1 14 ? 4.860 6.056 -9.856 1.00 11.44 14 THR A CA 11
ATOM 12102 C C . THR A 1 14 ? 3.898 5.182 -9.017 1.00 3.23 14 THR A C 11
ATOM 12103 O O . THR A 1 14 ? 2.862 5.653 -8.540 1.00 24.31 14 THR A O 11
ATOM 12114 N N . GLN A 1 15 ? 4.282 3.912 -8.834 1.00 43.05 15 GLN A N 11
ATOM 12115 C CA . GLN A 1 15 ? 3.532 2.943 -8.020 1.00 34.04 15 GLN A CA 11
ATOM 12116 C C . GLN A 1 15 ? 3.562 3.313 -6.514 1.00 10.42 15 GLN A C 11
ATOM 12117 O O . GLN A 1 15 ? 2.542 3.201 -5.831 1.00 44.22 15 GLN A O 11
ATOM 12131 N N . VAL A 1 16 ? 4.741 3.751 -6.012 1.00 31.32 16 VAL A N 11
ATOM 12132 C CA . VAL A 1 16 ? 4.893 4.248 -4.621 1.00 75.10 16 VAL A CA 11
ATOM 12133 C C . VAL A 1 16 ? 4.068 5.540 -4.400 1.00 70.22 16 VAL A C 11
ATOM 12134 O O . VAL A 1 16 ? 3.533 5.747 -3.313 1.00 42.43 16 VAL A O 11
ATOM 12147 N N . ILE A 1 17 ? 3.948 6.385 -5.450 1.00 25.02 17 ILE A N 11
ATOM 12148 C CA . ILE A 1 17 ? 3.046 7.563 -5.440 1.00 53.23 17 ILE A CA 11
ATOM 12149 C C . ILE A 1 17 ? 1.590 7.119 -5.157 1.00 43.21 17 ILE A C 11
ATOM 12150 O O . ILE A 1 17 ? 0.924 7.688 -4.296 1.00 14.41 17 ILE A O 11
ATOM 12166 N N . GLU A 1 18 ? 1.138 6.064 -5.871 1.00 60.31 18 GLU A N 11
ATOM 12167 C CA . GLU A 1 18 ? -0.220 5.483 -5.715 1.00 3.24 18 GLU A CA 11
ATOM 12168 C C . GLU A 1 18 ? -0.440 4.889 -4.299 1.00 61.31 18 GLU A C 11
ATOM 12169 O O . GLU A 1 18 ? -1.517 5.041 -3.705 1.00 4.34 18 GLU A O 11
ATOM 12181 N N . LEU A 1 19 ? 0.597 4.202 -3.788 1.00 21.14 19 LEU A N 11
ATOM 12182 C CA . LEU A 1 19 ? 0.643 3.696 -2.400 1.00 45.15 19 LEU A CA 11
ATOM 12183 C C . LEU A 1 19 ? 0.509 4.864 -1.371 1.00 21.21 19 LEU A C 11
ATOM 12184 O O . LEU A 1 19 ? -0.202 4.734 -0.371 1.00 42.04 19 LEU A O 11
ATOM 12200 N N . GLU A 1 20 ? 1.184 6.010 -1.652 1.00 64.30 20 GLU A N 11
ATOM 12201 C CA . GLU A 1 20 ? 1.163 7.221 -0.785 1.00 1.13 20 GLU A CA 11
ATOM 12202 C C . GLU A 1 20 ? -0.171 7.998 -0.887 1.00 60.41 20 GLU A C 11
ATOM 12203 O O . GLU A 1 20 ? -0.550 8.695 0.055 1.00 51.45 20 GLU A O 11
ATOM 12215 N N . ARG A 1 21 ? -0.874 7.885 -2.035 1.00 31.13 21 ARG A N 11
ATOM 12216 C CA . ARG A 1 21 ? -2.248 8.431 -2.201 1.00 20.00 21 ARG A CA 11
ATOM 12217 C C . ARG A 1 21 ? -3.223 7.778 -1.198 1.00 31.35 21 ARG A C 11
ATOM 12218 O O . ARG A 1 21 ? -4.137 8.429 -0.678 1.00 52.42 21 ARG A O 11
ATOM 12239 N N . LYS A 1 22 ? -3.007 6.480 -0.942 1.00 2.45 22 LYS A N 11
ATOM 12240 C CA . LYS A 1 22 ? -3.813 5.694 0.008 1.00 53.41 22 LYS A CA 11
ATOM 12241 C C . LYS A 1 22 ? -3.307 5.905 1.466 1.00 35.32 22 LYS A C 11
ATOM 12242 O O . LYS A 1 22 ? -4.110 6.004 2.405 1.00 30.04 22 LYS A O 11
ATOM 12261 N N . PHE A 1 23 ? -1.968 6.005 1.611 1.00 70.42 23 PHE A N 11
ATOM 12262 C CA . PHE A 1 23 ? -1.277 6.182 2.914 1.00 61.05 23 PHE A CA 11
ATOM 12263 C C . PHE A 1 23 ? -1.591 7.551 3.573 1.00 52.54 23 PHE A C 11
ATOM 12264 O O . PHE A 1 23 ? -1.711 7.650 4.797 1.00 31.10 23 PHE A O 11
ATOM 12281 N N . SER A 1 24 ? -1.702 8.603 2.746 1.00 41.24 24 SER A N 11
ATOM 12282 C CA . SER A 1 24 ? -2.054 9.969 3.200 1.00 53.14 24 SER A CA 11
ATOM 12283 C C . SER A 1 24 ? -3.476 10.050 3.782 1.00 4.14 24 SER A C 11
ATOM 12284 O O . SER A 1 24 ? -3.754 10.893 4.641 1.00 13.13 24 SER A O 11
ATOM 12292 N N . HIS A 1 25 ? -4.381 9.184 3.300 1.00 62.51 25 HIS A N 11
ATOM 12293 C CA . HIS A 1 25 ? -5.767 9.100 3.813 1.00 11.34 25 HIS A CA 11
ATOM 12294 C C . HIS A 1 25 ? -5.842 8.177 5.055 1.00 42.20 25 HIS A C 11
ATOM 12295 O O . HIS A 1 25 ? -6.618 8.432 5.981 1.00 54.55 25 HIS A O 11
ATOM 12310 N N . GLN A 1 26 ? -5.030 7.103 5.050 1.00 20.34 26 GLN A N 11
ATOM 12311 C CA . GLN A 1 26 ? -4.940 6.149 6.176 1.00 30.23 26 GLN A CA 11
ATOM 12312 C C . GLN A 1 26 ? -3.562 5.437 6.180 1.00 52.13 26 GLN A C 11
ATOM 12313 O O . GLN A 1 26 ? -3.102 4.922 5.157 1.00 34.10 26 GLN A O 11
ATOM 12327 N N . LYS A 1 27 ? -2.927 5.402 7.356 1.00 42.42 27 LYS A N 11
ATOM 12328 C CA . LYS A 1 27 ? -1.561 4.864 7.537 1.00 14.24 27 LYS A CA 11
ATOM 12329 C C . LYS A 1 27 ? -1.533 3.315 7.509 1.00 45.30 27 LYS A C 11
ATOM 12330 O O . LYS A 1 27 ? -0.481 2.707 7.300 1.00 22.22 27 LYS A O 11
ATOM 12349 N N . TYR A 1 28 ? -2.702 2.696 7.721 1.00 33.34 28 TYR A N 11
ATOM 12350 C CA . TYR A 1 28 ? -2.874 1.226 7.711 1.00 33.11 28 TYR A CA 11
ATOM 12351 C C . TYR A 1 28 ? -4.210 0.841 7.039 1.00 74.33 28 TYR A C 11
ATOM 12352 O O . TYR A 1 28 ? -5.235 1.484 7.266 1.00 21.55 28 TYR A O 11
ATOM 12370 N N . LEU A 1 29 ? -4.174 -0.210 6.198 1.00 34.33 29 LEU A N 11
ATOM 12371 C CA . LEU A 1 29 ? -5.351 -0.709 5.443 1.00 35.35 29 LEU A CA 11
ATOM 12372 C C . LEU A 1 29 ? -6.056 -1.876 6.168 1.00 23.14 29 LEU A C 11
ATOM 12373 O O . LEU A 1 29 ? -5.517 -2.478 7.100 1.00 42.00 29 LEU A O 11
ATOM 12389 N N . SER A 1 30 ? -7.275 -2.183 5.704 1.00 24.12 30 SER A N 11
ATOM 12390 C CA . SER A 1 30 ? -7.976 -3.442 6.034 1.00 71.43 30 SER A CA 11
ATOM 12391 C C . SER A 1 30 ? -7.584 -4.502 4.988 1.00 23.33 30 SER A C 11
ATOM 12392 O O . SER A 1 30 ? -7.059 -4.153 3.930 1.00 41.30 30 SER A O 11
ATOM 12400 N N . ALA A 1 31 ? -7.837 -5.792 5.282 1.00 1.23 31 ALA A N 11
ATOM 12401 C CA . ALA A 1 31 ? -7.536 -6.914 4.347 1.00 35.03 31 ALA A CA 11
ATOM 12402 C C . ALA A 1 31 ? -8.203 -6.740 2.938 1.00 11.02 31 ALA A C 11
ATOM 12403 O O . ALA A 1 31 ? -7.527 -6.968 1.924 1.00 54.12 31 ALA A O 11
ATOM 12410 N N . PRO A 1 32 ? -9.530 -6.332 2.829 1.00 52.23 32 PRO A N 11
ATOM 12411 C CA . PRO A 1 32 ? -10.147 -5.991 1.516 1.00 75.44 32 PRO A CA 11
ATOM 12412 C C . PRO A 1 32 ? -9.424 -4.845 0.762 1.00 11.02 32 PRO A C 11
ATOM 12413 O O . PRO A 1 32 ? -9.222 -4.941 -0.449 1.00 22.54 32 PRO A O 11
ATOM 12424 N N . GLU A 1 33 ? -9.032 -3.780 1.501 1.00 65.35 33 GLU A N 11
ATOM 12425 C CA . GLU A 1 33 ? -8.355 -2.576 0.927 1.00 25.41 33 GLU A CA 11
ATOM 12426 C C . GLU A 1 33 ? -6.919 -2.884 0.447 1.00 62.23 33 GLU A C 11
ATOM 12427 O O . GLU A 1 33 ? -6.438 -2.300 -0.530 1.00 54.12 33 GLU A O 11
ATOM 12439 N N . ARG A 1 34 ? -6.254 -3.787 1.179 1.00 14.45 34 ARG A N 11
ATOM 12440 C CA . ARG A 1 34 ? -4.879 -4.240 0.897 1.00 11.32 34 ARG A CA 11
ATOM 12441 C C . ARG A 1 34 ? -4.824 -5.020 -0.441 1.00 73.34 34 ARG A C 11
ATOM 12442 O O . ARG A 1 34 ? -3.932 -4.806 -1.264 1.00 34.22 34 ARG A O 11
ATOM 12463 N N . ALA A 1 35 ? -5.823 -5.906 -0.635 1.00 24.03 35 ALA A N 11
ATOM 12464 C CA . ALA A 1 35 ? -6.021 -6.653 -1.896 1.00 23.52 35 ALA A CA 11
ATOM 12465 C C . ALA A 1 35 ? -6.532 -5.735 -3.033 1.00 12.43 35 ALA A C 11
ATOM 12466 O O . ALA A 1 35 ? -6.180 -5.926 -4.202 1.00 74.53 35 ALA A O 11
ATOM 12473 N N . HIS A 1 36 ? -7.375 -4.746 -2.664 1.00 43.52 36 HIS A N 11
ATOM 12474 C CA . HIS A 1 36 ? -7.942 -3.741 -3.596 1.00 0.42 36 HIS A CA 11
ATOM 12475 C C . HIS A 1 36 ? -6.822 -2.885 -4.231 1.00 51.32 36 HIS A C 11
ATOM 12476 O O . HIS A 1 36 ? -6.873 -2.563 -5.415 1.00 71.15 36 HIS A O 11
ATOM 12491 N N . LEU A 1 37 ? -5.817 -2.526 -3.419 1.00 43.50 37 LEU A N 11
ATOM 12492 C CA . LEU A 1 37 ? -4.656 -1.727 -3.867 1.00 1.54 37 LEU A CA 11
ATOM 12493 C C . LEU A 1 37 ? -3.618 -2.612 -4.593 1.00 50.34 37 LEU A C 11
ATOM 12494 O O . LEU A 1 37 ? -3.004 -2.185 -5.584 1.00 62.31 37 LEU A O 11
ATOM 12510 N N . ALA A 1 38 ? -3.446 -3.855 -4.089 1.00 24.03 38 ALA A N 11
ATOM 12511 C CA . ALA A 1 38 ? -2.534 -4.859 -4.674 1.00 23.24 38 ALA A CA 11
ATOM 12512 C C . ALA A 1 38 ? -2.865 -5.157 -6.154 1.00 41.25 38 ALA A C 11
ATOM 12513 O O . ALA A 1 38 ? -1.978 -5.114 -7.004 1.00 64.33 38 ALA A O 11
ATOM 12520 N N . LYS A 1 39 ? -4.149 -5.450 -6.453 1.00 4.10 39 LYS A N 11
ATOM 12521 C CA . LYS A 1 39 ? -4.601 -5.772 -7.831 1.00 13.13 39 LYS A CA 11
ATOM 12522 C C . LYS A 1 39 ? -4.373 -4.600 -8.825 1.00 41.24 39 LYS A C 11
ATOM 12523 O O . LYS A 1 39 ? -3.952 -4.824 -9.968 1.00 24.25 39 LYS A O 11
ATOM 12542 N N . ASN A 1 40 ? -4.640 -3.355 -8.372 1.00 34.04 40 ASN A N 11
ATOM 12543 C CA . ASN A 1 40 ? -4.422 -2.132 -9.185 1.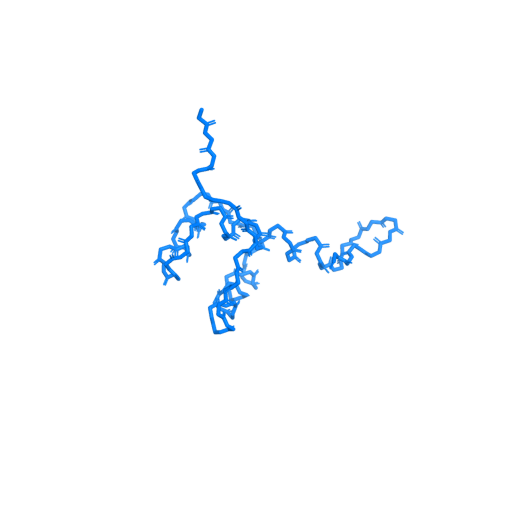00 24.22 40 ASN A CA 11
ATOM 12544 C C . ASN A 1 40 ? -2.947 -1.999 -9.625 1.00 60.22 40 ASN A C 11
ATOM 12545 O O . ASN A 1 40 ? -2.648 -1.745 -10.798 1.00 41.54 40 ASN A O 11
ATOM 12556 N N . LEU A 1 41 ? -2.040 -2.213 -8.664 1.00 23.34 41 LEU A N 11
ATOM 12557 C CA . LEU A 1 41 ? -0.585 -2.014 -8.852 1.00 42.24 41 LEU A CA 11
ATOM 12558 C C . LEU A 1 41 ? 0.152 -3.335 -9.190 1.00 62.25 41 LEU A C 11
ATOM 12559 O O . LEU A 1 41 ? 1.379 -3.348 -9.278 1.00 21.11 41 LEU A O 11
ATOM 12575 N N . LYS A 1 42 ? -0.610 -4.435 -9.413 1.00 71.22 42 LYS A N 11
ATOM 12576 C CA . LYS A 1 42 ? -0.067 -5.790 -9.718 1.00 41.24 42 LYS A CA 11
ATOM 12577 C C . LYS A 1 42 ? 0.892 -6.321 -8.608 1.00 71.34 42 LYS A C 11
ATOM 12578 O O . LYS A 1 42 ? 1.701 -7.222 -8.847 1.00 71.55 42 LYS A O 11
ATOM 12597 N N . LEU A 1 43 ? 0.753 -5.768 -7.387 1.00 11.14 43 LEU A N 11
ATOM 12598 C CA . LEU A 1 43 ? 1.513 -6.198 -6.194 1.00 0.24 43 LEU A CA 11
ATOM 12599 C C . LEU A 1 43 ? 0.802 -7.374 -5.501 1.00 54.03 43 LEU A C 11
ATOM 12600 O O . LEU A 1 43 ? -0.306 -7.750 -5.878 1.00 60.41 43 LEU A O 11
ATOM 12616 N N . THR A 1 44 ? 1.445 -7.943 -4.485 1.00 61.11 44 THR A N 11
ATOM 12617 C CA . THR A 1 44 ? 0.818 -8.959 -3.617 1.00 10.14 44 THR A CA 11
ATOM 12618 C C . THR A 1 44 ? 0.333 -8.271 -2.330 1.00 34.55 44 THR A C 11
ATOM 12619 O O . THR A 1 44 ? 0.836 -7.188 -1.975 1.00 11.50 44 THR A O 11
ATOM 12630 N N . GLU A 1 45 ? -0.633 -8.894 -1.625 1.00 15.04 45 GLU A N 11
ATOM 12631 C CA . GLU A 1 45 ? -1.078 -8.414 -0.288 1.00 14.10 45 GLU A CA 11
ATOM 12632 C C . GLU A 1 45 ? 0.090 -8.368 0.717 1.00 21.45 45 GLU A C 11
ATOM 12633 O O . GLU A 1 45 ? 0.095 -7.549 1.636 1.00 22.15 45 GLU A O 11
ATOM 12645 N N . THR A 1 46 ? 1.075 -9.257 0.509 1.00 64.35 46 THR A N 11
ATOM 12646 C CA . THR A 1 46 ? 2.323 -9.278 1.273 1.00 14.32 46 THR A CA 11
ATOM 12647 C C . THR A 1 46 ? 3.116 -7.971 1.063 1.00 12.12 46 THR A C 11
ATOM 12648 O O . THR A 1 46 ? 3.430 -7.298 2.025 1.00 61.22 46 THR A O 11
ATOM 12659 N N . GLN A 1 47 ? 3.374 -7.603 -0.211 1.00 21.11 47 GLN A N 11
ATOM 12660 C CA . GLN A 1 47 ? 4.192 -6.413 -0.578 1.00 24.21 47 GLN A CA 11
ATOM 12661 C C . GLN A 1 47 ? 3.537 -5.079 -0.154 1.00 13.13 47 GLN A C 11
ATOM 12662 O O . GLN A 1 47 ? 4.238 -4.152 0.266 1.00 11.04 47 GLN A O 11
ATOM 12676 N N . VAL A 1 48 ? 2.200 -4.986 -0.296 1.00 14.34 48 VAL A N 11
ATOM 12677 C CA . VAL A 1 48 ? 1.421 -3.816 0.182 1.00 62.33 48 VAL A CA 11
ATOM 12678 C C . VAL A 1 48 ? 1.522 -3.693 1.727 1.00 20.44 48 VAL A C 11
ATOM 12679 O O . VAL A 1 48 ? 1.770 -2.606 2.258 1.00 65.12 48 VAL A O 11
ATOM 12692 N N . LYS A 1 49 ? 1.371 -4.841 2.426 1.00 1.31 49 LYS A N 11
ATOM 12693 C CA . LYS A 1 49 ? 1.552 -4.933 3.893 1.00 24.21 49 LYS A CA 11
ATOM 12694 C C . LYS A 1 49 ? 2.978 -4.502 4.319 1.00 5.53 49 LYS A C 11
ATOM 12695 O O . LYS A 1 49 ? 3.137 -3.777 5.297 1.00 1.23 49 LYS A O 11
ATOM 12714 N N . ILE A 1 50 ? 3.997 -4.948 3.554 1.00 52.21 50 ILE A N 11
ATOM 12715 C CA . ILE A 1 50 ? 5.419 -4.635 3.811 1.00 34.14 50 ILE A CA 11
ATOM 12716 C C . ILE A 1 50 ? 5.691 -3.127 3.673 1.00 64.00 50 ILE A C 11
ATOM 12717 O O . ILE A 1 50 ? 6.319 -2.536 4.555 1.00 42.20 50 ILE A O 11
ATOM 12733 N N . TRP A 1 51 ? 5.216 -2.518 2.564 1.00 1.32 51 TRP A N 11
ATOM 12734 C CA . TRP A 1 51 ? 5.409 -1.081 2.304 1.00 73.13 51 TRP A CA 11
ATOM 12735 C C . TRP A 1 51 ? 4.768 -0.235 3.416 1.00 63.22 51 TRP A C 11
ATOM 12736 O O . TRP A 1 51 ? 5.446 0.593 4.006 1.00 31.00 51 TRP A O 11
ATOM 12757 N N . PHE A 1 52 ? 3.461 -0.464 3.688 1.00 31.05 52 PHE A N 11
ATOM 12758 C CA . PHE A 1 52 ? 2.719 0.252 4.759 1.00 72.11 52 PHE A CA 11
ATOM 12759 C C . PHE A 1 52 ? 3.362 0.054 6.160 1.00 1.32 52 PHE A C 11
ATOM 12760 O O . PHE A 1 52 ? 3.388 0.985 6.968 1.00 22.30 52 PHE A O 11
ATOM 12777 N N . GLN A 1 53 ? 3.894 -1.161 6.422 1.00 61.42 53 GLN A N 11
ATOM 12778 C CA . GLN A 1 53 ? 4.570 -1.509 7.701 1.00 2.13 53 GLN A CA 11
ATOM 12779 C C . GLN A 1 53 ? 5.878 -0.700 7.883 1.00 42.42 53 GLN A C 11
ATOM 12780 O O . GLN A 1 53 ? 6.087 -0.056 8.924 1.00 32.42 53 GLN A O 11
ATOM 12794 N N . ASN A 1 54 ? 6.743 -0.743 6.848 1.00 53.03 54 ASN A N 11
ATOM 12795 C CA . ASN A 1 54 ? 7.985 0.062 6.777 1.00 40.35 54 ASN A CA 11
ATOM 12796 C C . ASN A 1 54 ? 7.674 1.565 6.876 1.00 43.34 54 ASN A C 11
ATOM 12797 O O . ASN A 1 54 ? 8.348 2.294 7.585 1.00 74.21 54 ASN A O 11
ATOM 12808 N N . ARG A 1 55 ? 6.618 1.989 6.170 1.00 13.15 55 ARG A N 11
ATOM 12809 C CA . ARG A 1 55 ? 6.224 3.404 6.034 1.00 23.33 55 ARG A CA 11
ATOM 12810 C C . ARG A 1 55 ? 5.740 4.007 7.380 1.00 35.32 55 ARG A C 11
ATOM 12811 O O . ARG A 1 55 ? 5.993 5.181 7.669 1.00 5.32 55 ARG A O 11
ATOM 12832 N N . ARG A 1 56 ? 5.046 3.184 8.193 1.00 42.12 56 ARG A N 11
ATOM 12833 C CA . ARG A 1 56 ? 4.646 3.568 9.566 1.00 10.24 56 ARG A CA 11
ATOM 12834 C C . ARG A 1 56 ? 5.869 3.580 10.507 1.00 64.31 56 ARG A C 11
ATOM 12835 O O . ARG A 1 56 ? 5.887 4.314 11.498 1.00 45.22 56 ARG A O 11
ATOM 12856 N N . TYR A 1 57 ? 6.880 2.753 10.183 1.00 34.44 57 TYR A N 11
ATOM 12857 C CA . TYR A 1 57 ? 8.180 2.748 10.884 1.00 24.12 57 TYR A CA 11
ATOM 12858 C C . TYR A 1 57 ? 9.057 3.958 10.448 1.00 21.42 57 TYR A C 11
ATOM 12859 O O . TYR A 1 57 ? 9.899 4.425 11.214 1.00 23.22 57 TYR A O 11
ATOM 12877 N N . LYS A 1 58 ? 8.829 4.481 9.217 1.00 22.04 58 LYS A N 11
ATOM 12878 C CA . LYS A 1 58 ? 9.564 5.663 8.681 1.00 73.34 58 LYS A CA 11
ATOM 12879 C C . LYS A 1 58 ? 9.094 6.979 9.343 1.00 42.35 58 LYS A C 11
ATOM 12880 O O . LYS A 1 58 ? 9.767 8.011 9.242 1.00 65.43 58 LYS A O 11
ATOM 12899 N N . THR A 1 59 ? 7.940 6.925 10.024 1.00 21.55 59 THR A N 11
ATOM 12900 C CA . THR A 1 59 ? 7.376 8.066 10.786 1.00 1.25 59 THR A CA 11
ATOM 12901 C C . THR A 1 59 ? 7.289 7.688 12.288 1.00 64.14 59 THR A C 11
ATOM 12902 O O . THR A 1 59 ? 7.577 6.535 12.646 1.00 31.23 59 THR A O 11
ATOM 12913 N N . LYS A 1 60 ? 6.925 8.665 13.159 1.00 74.14 60 LYS A N 11
ATOM 12914 C CA . LYS A 1 60 ? 6.921 8.506 14.647 1.00 3.31 60 LYS A CA 11
ATOM 12915 C C . LYS A 1 60 ? 8.336 8.198 15.211 1.00 10.45 60 LYS A C 11
ATOM 12916 O O . LYS A 1 60 ? 8.470 7.747 16.355 1.00 73.43 60 LYS A O 11
ATOM 12935 N N . ARG A 1 61 ? 9.382 8.471 14.409 1.00 21.34 61 ARG A N 11
ATOM 12936 C CA . ARG A 1 61 ? 10.791 8.271 14.808 1.00 74.22 61 ARG A CA 11
ATOM 12937 C C . ARG A 1 61 ? 11.170 9.188 16.003 1.00 33.35 61 ARG A C 11
ATOM 12938 O O . ARG A 1 61 ? 10.612 10.279 16.153 1.00 72.11 61 ARG A O 11
ATOM 12959 N N . LYS A 1 62 ? 12.106 8.712 16.845 1.00 41.30 62 LYS A N 11
ATOM 12960 C CA . LYS A 1 62 ? 12.570 9.401 18.080 1.00 25.11 62 LYS A CA 11
ATOM 12961 C C . LYS A 1 62 ? 13.038 10.867 17.827 1.00 2.40 62 LYS A C 11
ATOM 12962 O O . LYS A 1 62 ? 13.321 11.248 16.692 1.00 52.11 62 LYS A O 11
ATOM 12981 N N . GLN A 1 63 ? 13.078 11.676 18.911 1.00 52.53 63 GLN A N 11
ATOM 12982 C CA . GLN A 1 63 ? 13.606 13.068 18.913 1.00 65.14 63 GLN A CA 11
ATOM 12983 C C . GLN A 1 63 ? 15.006 13.157 18.252 1.00 4.44 63 GLN A C 11
ATOM 12984 O O . GLN A 1 63 ? 15.803 12.217 18.342 1.00 31.24 63 GLN A O 11
ATOM 12998 N N . LEU A 1 64 ? 15.290 14.307 17.607 1.00 74.32 64 LEU A N 11
ATOM 12999 C CA . LEU A 1 64 ? 16.571 14.559 16.900 1.00 54.51 64 LEU A CA 11
ATOM 13000 C C . LEU A 1 64 ? 17.792 14.498 17.862 1.00 72.32 64 LEU A C 11
ATOM 13001 O O . LEU A 1 64 ? 18.913 14.180 17.442 1.00 20.53 64 LEU A O 11
ATOM 13017 N N . SER A 1 65 ? 17.552 14.793 19.153 1.00 1.12 65 SER A N 11
ATOM 13018 C CA . SER A 1 65 ? 18.557 14.625 20.224 1.00 53.51 65 SER A CA 11
ATOM 13019 C C . SER A 1 65 ? 18.955 13.142 20.380 1.00 15.14 65 SER A C 11
ATOM 13020 O O . SER A 1 65 ? 20.127 12.835 20.565 1.00 11.24 65 SER A O 11
ATOM 13028 N N . SER A 1 66 ? 17.935 12.248 20.303 1.00 44.42 66 SER A N 11
ATOM 13029 C CA . SER A 1 66 ? 18.058 10.768 20.485 1.00 34.21 66 SER A CA 11
ATOM 13030 C C . SER A 1 66 ? 18.718 10.389 21.839 1.00 1.40 66 SER A C 11
ATOM 13031 O O . SER A 1 66 ? 19.277 9.301 21.989 1.00 73.41 66 SER A O 11
ATOM 13039 N N . GLU A 1 67 ? 18.589 11.300 22.833 1.00 32.20 67 GLU A N 11
ATOM 13040 C CA . GLU A 1 67 ? 19.174 11.143 24.183 1.00 71.43 67 GLU A CA 11
ATOM 13041 C C . GLU A 1 67 ? 18.500 9.988 24.961 1.00 52.21 67 GLU A C 11
ATOM 13042 O O . GLU A 1 67 ? 19.165 9.034 25.381 1.00 42.54 67 GLU A O 11
ATOM 13054 N N . LEU A 1 68 ? 17.172 10.116 25.162 1.00 3.15 68 LEU A N 11
ATOM 13055 C CA . LEU A 1 68 ? 16.330 9.072 25.784 1.00 54.41 68 LEU A CA 11
ATOM 13056 C C . LEU A 1 68 ? 16.474 7.711 25.044 1.00 3.25 68 LEU A C 11
ATOM 13057 O O . LEU A 1 68 ? 16.466 7.662 23.814 1.00 63.13 68 LEU A O 11
ATOM 13073 N N . GLY A 1 69 ? 16.645 6.622 25.815 1.00 63.02 69 GLY A N 11
ATOM 13074 C CA . GLY A 1 69 ? 16.829 5.266 25.258 1.00 73.32 69 GLY A CA 11
ATOM 13075 C C . GLY A 1 69 ? 16.018 4.210 25.997 1.00 73.02 69 GLY A C 11
ATOM 13076 O O . GLY A 1 69 ? 15.744 4.347 27.196 1.00 51.42 69 GLY A O 11
ATOM 13080 N N . MET A 1 1 ? 38.882 -11.994 -1.435 1.00 54.42 1 MET A N 12
ATOM 13081 C CA . MET A 1 1 ? 38.084 -13.234 -1.247 1.00 13.42 1 MET A CA 12
ATOM 13082 C C . MET A 1 1 ? 36.885 -12.982 -0.304 1.00 10.54 1 MET A C 12
ATOM 13083 O O . MET A 1 1 ? 36.994 -12.213 0.656 1.00 74.11 1 MET A O 12
ATOM 13099 N N . GLY A 1 2 ? 35.748 -13.638 -0.597 1.00 53.14 2 GLY A N 12
ATOM 13100 C CA . GLY A 1 2 ? 34.511 -13.512 0.193 1.00 52.13 2 GLY A CA 12
ATOM 13101 C C . GLY A 1 2 ? 33.269 -13.271 -0.671 1.00 65.35 2 GLY A C 12
ATOM 13102 O O . GLY A 1 2 ? 33.331 -13.336 -1.903 1.00 73.41 2 GLY A O 12
ATOM 13106 N N . HIS A 1 3 ? 32.128 -13.004 -0.014 1.00 51.14 3 HIS A N 12
ATOM 13107 C CA . HIS A 1 3 ? 30.840 -12.709 -0.689 1.00 44.25 3 HIS A CA 12
ATOM 13108 C C . HIS A 1 3 ? 30.081 -11.598 0.066 1.00 2.43 3 HIS A C 12
ATOM 13109 O O . HIS A 1 3 ? 29.945 -11.652 1.291 1.00 33.10 3 HIS A O 12
ATOM 13124 N N . HIS A 1 4 ? 29.604 -10.589 -0.684 1.00 64.25 4 HIS A N 12
ATOM 13125 C CA . HIS A 1 4 ? 28.876 -9.428 -0.134 1.00 1.23 4 HIS A CA 12
ATOM 13126 C C . HIS A 1 4 ? 28.128 -8.702 -1.274 1.00 43.42 4 HIS A C 12
ATOM 13127 O O . HIS A 1 4 ? 28.760 -8.200 -2.204 1.00 51.24 4 HIS A O 12
ATOM 13142 N N . HIS A 1 5 ? 26.785 -8.645 -1.193 1.00 23.11 5 HIS A N 12
ATOM 13143 C CA . HIS A 1 5 ? 25.946 -7.994 -2.224 1.00 63.25 5 HIS A CA 12
ATOM 13144 C C . HIS A 1 5 ? 24.592 -7.545 -1.625 1.00 32.32 5 HIS A C 12
ATOM 13145 O O . HIS A 1 5 ? 23.758 -8.383 -1.274 1.00 51.53 5 HIS A O 12
ATOM 13160 N N . HIS A 1 6 ? 24.393 -6.225 -1.496 1.00 1.51 6 HIS A N 12
ATOM 13161 C CA . HIS A 1 6 ? 23.112 -5.642 -1.049 1.00 15.40 6 HIS A CA 12
ATOM 13162 C C . HIS A 1 6 ? 22.204 -5.343 -2.262 1.00 60.32 6 HIS A C 12
ATOM 13163 O O . HIS A 1 6 ? 22.601 -4.600 -3.161 1.00 65.32 6 HIS A O 12
ATOM 13178 N N . HIS A 1 7 ? 21.000 -5.940 -2.288 1.00 61.42 7 HIS A N 12
ATOM 13179 C CA . HIS A 1 7 ? 19.971 -5.629 -3.307 1.00 11.33 7 HIS A CA 12
ATOM 13180 C C . HIS A 1 7 ? 19.026 -4.511 -2.799 1.00 0.22 7 HIS A C 12
ATOM 13181 O O . HIS A 1 7 ? 18.768 -4.410 -1.588 1.00 60.32 7 HIS A O 12
ATOM 13196 N N . HIS A 1 8 ? 18.521 -3.669 -3.716 1.00 1.30 8 HIS A N 12
ATOM 13197 C CA . HIS A 1 8 ? 17.489 -2.661 -3.388 1.00 64.23 8 HIS A CA 12
ATOM 13198 C C . HIS A 1 8 ? 16.083 -3.175 -3.798 1.00 72.14 8 HIS A C 12
ATOM 13199 O O . HIS A 1 8 ? 15.819 -3.429 -4.982 1.00 70.41 8 HIS A O 12
ATOM 13214 N N . SER A 1 9 ? 15.193 -3.365 -2.806 1.00 45.11 9 SER A N 12
ATOM 13215 C CA . SER A 1 9 ? 13.809 -3.839 -3.041 1.00 24.50 9 SER A CA 12
ATOM 13216 C C . SER A 1 9 ? 12.792 -2.726 -2.733 1.00 24.25 9 SER A C 12
ATOM 13217 O O . SER A 1 9 ? 12.250 -2.637 -1.627 1.00 24.05 9 SER A O 12
ATOM 13225 N N . HIS A 1 10 ? 12.588 -1.836 -3.714 1.00 15.33 10 HIS A N 12
ATOM 13226 C CA . HIS A 1 10 ? 11.563 -0.774 -3.664 1.00 44.03 10 HIS A CA 12
ATOM 13227 C C . HIS A 1 10 ? 10.577 -0.938 -4.832 1.00 22.24 10 HIS A C 12
ATOM 13228 O O . HIS A 1 10 ? 10.964 -1.367 -5.925 1.00 71.14 10 HIS A O 12
ATOM 13243 N N . MET A 1 11 ? 9.300 -0.617 -4.584 1.00 40.04 11 MET A N 12
ATOM 13244 C CA . MET A 1 11 ? 8.241 -0.608 -5.617 1.00 34.04 11 MET A CA 12
ATOM 13245 C C . MET A 1 11 ? 8.541 0.405 -6.763 1.00 4.32 11 MET A C 12
ATOM 13246 O O . MET A 1 11 ? 9.421 1.259 -6.632 1.00 74.41 11 MET A O 12
ATOM 13260 N N . SER A 1 12 ? 7.786 0.302 -7.879 1.00 43.21 12 SER A N 12
ATOM 13261 C CA . SER A 1 12 ? 7.970 1.182 -9.077 1.00 72.03 12 SER A CA 12
ATOM 13262 C C . SER A 1 12 ? 7.617 2.654 -8.734 1.00 60.31 12 SER A C 12
ATOM 13263 O O . SER A 1 12 ? 6.882 2.889 -7.790 1.00 4.51 12 SER A O 12
ATOM 13271 N N . HIS A 1 13 ? 8.123 3.632 -9.520 1.00 22.03 13 HIS A N 12
ATOM 13272 C CA . HIS A 1 13 ? 8.018 5.086 -9.187 1.00 21.32 13 HIS A CA 12
ATOM 13273 C C . HIS A 1 13 ? 6.547 5.555 -9.001 1.00 44.45 13 HIS A C 12
ATOM 13274 O O . HIS A 1 13 ? 6.162 5.979 -7.908 1.00 61.31 13 HIS A O 12
ATOM 13289 N N . THR A 1 14 ? 5.741 5.453 -10.078 1.00 41.32 14 THR A N 12
ATOM 13290 C CA . THR A 1 14 ? 4.301 5.825 -10.071 1.00 41.12 14 THR A CA 12
ATOM 13291 C C . THR A 1 14 ? 3.505 4.986 -9.040 1.00 1.44 14 THR A C 12
ATOM 13292 O O . THR A 1 14 ? 2.571 5.478 -8.400 1.00 60.23 14 THR A O 12
ATOM 13303 N N . GLN A 1 15 ? 3.943 3.730 -8.869 1.00 51.11 15 GLN A N 12
ATOM 13304 C CA . GLN A 1 15 ? 3.347 2.752 -7.937 1.00 14.33 15 GLN A CA 12
ATOM 13305 C C . GLN A 1 15 ? 3.508 3.172 -6.454 1.00 22.45 15 GLN A C 12
ATOM 13306 O O . GLN A 1 15 ? 2.558 3.063 -5.673 1.00 10.10 15 GLN A O 12
ATOM 13320 N N . VAL A 1 16 ? 4.725 3.638 -6.081 1.00 73.13 16 VAL A N 12
ATOM 13321 C CA . VAL A 1 16 ? 5.015 4.160 -4.729 1.00 52.52 16 VAL A CA 12
ATOM 13322 C C . VAL A 1 16 ? 4.126 5.378 -4.430 1.00 12.31 16 VAL A C 12
ATOM 13323 O O . VAL A 1 16 ? 3.555 5.470 -3.352 1.00 23.53 16 VAL A O 12
ATOM 13336 N N . ILE A 1 17 ? 3.998 6.284 -5.423 1.00 52.43 17 ILE A N 12
ATOM 13337 C CA . ILE A 1 17 ? 3.150 7.493 -5.320 1.00 43.45 17 ILE A CA 12
ATOM 13338 C C . ILE A 1 17 ? 1.660 7.107 -5.079 1.00 11.01 17 ILE A C 12
ATOM 13339 O O . ILE A 1 17 ? 0.980 7.744 -4.281 1.00 41.31 17 ILE A O 12
ATOM 13355 N N . GLU A 1 18 ? 1.189 6.029 -5.752 1.00 11.52 18 GLU A N 12
ATOM 13356 C CA . GLU A 1 18 ? -0.181 5.477 -5.563 1.00 43.41 18 GLU A CA 12
ATOM 13357 C C . GLU A 1 18 ? -0.391 4.907 -4.139 1.00 22.12 18 GLU A C 12
ATOM 13358 O O . GLU A 1 18 ? -1.445 5.120 -3.520 1.00 14.10 18 GLU A O 12
ATOM 13370 N N . LEU A 1 19 ? 0.621 4.170 -3.649 1.00 62.43 19 LEU A N 12
ATOM 13371 C CA . LEU A 1 19 ? 0.666 3.657 -2.265 1.00 1.14 19 LEU A CA 12
ATOM 13372 C C . LEU A 1 19 ? 0.638 4.830 -1.245 1.00 60.22 19 LEU A C 12
ATOM 13373 O O . LEU A 1 19 ? -0.039 4.753 -0.223 1.00 3.42 19 LEU A O 12
ATOM 13389 N N . GLU A 1 20 ? 1.382 5.920 -1.560 1.00 45.02 20 GLU A N 12
ATOM 13390 C CA . GLU A 1 20 ? 1.464 7.151 -0.734 1.00 1.35 20 GLU A CA 12
ATOM 13391 C C . GLU A 1 20 ? 0.120 7.914 -0.692 1.00 61.23 20 GLU A C 12
ATOM 13392 O O . GLU A 1 20 ? -0.222 8.501 0.332 1.00 54.42 20 GLU A O 12
ATOM 13404 N N . ARG A 1 21 ? -0.621 7.919 -1.825 1.00 43.31 21 ARG A N 12
ATOM 13405 C CA . ARG A 1 21 ? -1.989 8.491 -1.904 1.00 32.45 21 ARG A CA 12
ATOM 13406 C C . ARG A 1 21 ? -2.939 7.798 -0.902 1.00 60.41 21 ARG A C 12
ATOM 13407 O O . ARG A 1 21 ? -3.776 8.441 -0.273 1.00 40.31 21 ARG A O 12
ATOM 13428 N N . LYS A 1 22 ? -2.775 6.479 -0.757 1.00 73.21 22 LYS A N 12
ATOM 13429 C CA . LYS A 1 22 ? -3.591 5.663 0.158 1.00 75.20 22 LYS A CA 12
ATOM 13430 C C . LYS A 1 22 ? -3.082 5.767 1.630 1.00 33.53 22 LYS A C 12
ATOM 13431 O O . LYS A 1 22 ? -3.888 5.788 2.565 1.00 3.41 22 LYS A O 12
ATOM 13450 N N . PHE A 1 23 ? -1.745 5.858 1.806 1.00 63.02 23 PHE A N 12
ATOM 13451 C CA . PHE A 1 23 ? -1.085 5.991 3.136 1.00 43.54 23 PHE A CA 12
ATOM 13452 C C . PHE A 1 23 ? -1.387 7.357 3.805 1.00 24.43 23 PHE A C 12
ATOM 13453 O O . PHE A 1 23 ? -1.534 7.446 5.036 1.00 41.00 23 PHE A O 12
ATOM 13470 N N . SER A 1 24 ? -1.446 8.418 2.980 1.00 31.53 24 SER A N 12
ATOM 13471 C CA . SER A 1 24 ? -1.788 9.790 3.423 1.00 12.51 24 SER A CA 12
ATOM 13472 C C . SER A 1 24 ? -3.245 9.883 3.922 1.00 24.12 24 SER A C 12
ATOM 13473 O O . SER A 1 24 ? -3.563 10.715 4.777 1.00 61.04 24 SER A O 12
ATOM 13481 N N . HIS A 1 25 ? -4.132 9.021 3.385 1.00 22.22 25 HIS A N 12
ATOM 13482 C CA . HIS A 1 25 ? -5.530 8.907 3.857 1.00 2.30 25 HIS A CA 12
ATOM 13483 C C . HIS A 1 25 ? -5.632 8.011 5.114 1.00 32.51 25 HIS A C 12
ATOM 13484 O O . HIS A 1 25 ? -6.354 8.337 6.056 1.00 3.51 25 HIS A O 12
ATOM 13499 N N . GLN A 1 26 ? -4.901 6.889 5.112 1.00 24.23 26 GLN A N 12
ATOM 13500 C CA . GLN A 1 26 ? -4.947 5.886 6.205 1.00 42.12 26 GLN A CA 12
ATOM 13501 C C . GLN A 1 26 ? -3.603 5.124 6.340 1.00 35.03 26 GLN A C 12
ATOM 13502 O O . GLN A 1 26 ? -3.009 4.683 5.356 1.00 21.53 26 GLN A O 12
ATOM 13516 N N . LYS A 1 27 ? -3.146 4.985 7.588 1.00 41.42 27 LYS A N 12
ATOM 13517 C CA . LYS A 1 27 ? -1.833 4.397 7.935 1.00 1.34 27 LYS A CA 12
ATOM 13518 C C . LYS A 1 27 ? -1.772 2.863 7.753 1.00 73.42 27 LYS A C 12
ATOM 13519 O O . LYS A 1 27 ? -0.679 2.299 7.601 1.00 33.41 27 LYS A O 12
ATOM 13538 N N . TYR A 1 28 ? -2.939 2.203 7.818 1.00 55.23 28 TYR A N 12
ATOM 13539 C CA . TYR A 1 28 ? -3.073 0.739 7.633 1.00 31.34 28 TYR A CA 12
ATOM 13540 C C . TYR A 1 28 ? -4.338 0.419 6.821 1.00 54.41 28 TYR A C 12
ATOM 13541 O O . TYR A 1 28 ? -5.369 1.085 6.975 1.00 25.43 28 TYR A O 12
ATOM 13559 N N . LEU A 1 29 ? -4.249 -0.604 5.960 1.00 14.11 29 LEU A N 12
ATOM 13560 C CA . LEU A 1 29 ? -5.393 -1.090 5.164 1.00 51.14 29 LEU A CA 12
ATOM 13561 C C . LEU A 1 29 ? -6.066 -2.299 5.835 1.00 70.55 29 LEU A C 12
ATOM 13562 O O . LEU A 1 29 ? -5.425 -3.049 6.578 1.00 33.44 29 LEU A O 12
ATOM 13578 N N . SER A 1 30 ? -7.364 -2.476 5.567 1.00 43.42 30 SER A N 12
ATOM 13579 C CA . SER A 1 30 ? -8.077 -3.732 5.878 1.00 31.34 30 SER A CA 12
ATOM 13580 C C . SER A 1 30 ? -7.845 -4.731 4.729 1.00 23.44 30 SER A C 12
ATOM 13581 O O . SER A 1 30 ? -7.332 -4.349 3.676 1.00 21.31 30 SER A O 12
ATOM 13589 N N . ALA A 1 31 ? -8.219 -6.001 4.941 1.00 31.55 31 ALA A N 12
ATOM 13590 C CA . ALA A 1 31 ? -8.052 -7.078 3.931 1.00 2.41 31 ALA A CA 12
ATOM 13591 C C . ALA A 1 31 ? -8.700 -6.750 2.537 1.00 4.03 31 ALA A C 12
ATOM 13592 O O . ALA A 1 31 ? -8.054 -6.995 1.516 1.00 63.23 31 ALA A O 12
ATOM 13599 N N . PRO A 1 32 ? -9.970 -6.188 2.449 1.00 4.13 32 PRO A N 12
ATOM 13600 C CA . PRO A 1 32 ? -10.533 -5.718 1.152 1.00 12.20 32 PRO A CA 12
ATOM 13601 C C . PRO A 1 32 ? -9.701 -4.583 0.485 1.00 45.22 32 PRO A C 12
ATOM 13602 O O . PRO A 1 32 ? -9.334 -4.698 -0.683 1.00 30.13 32 PRO A O 12
ATOM 13613 N N . GLU A 1 33 ? -9.386 -3.508 1.245 1.00 61.41 33 GLU A N 12
ATOM 13614 C CA . GLU A 1 33 ? -8.628 -2.327 0.731 1.00 74.33 33 GLU A CA 12
ATOM 13615 C C . GLU A 1 33 ? -7.212 -2.707 0.233 1.00 3.53 33 GLU A C 12
ATOM 13616 O O . GLU A 1 33 ? -6.730 -2.178 -0.771 1.00 41.14 33 GLU A O 12
ATOM 13628 N N . ARG A 1 34 ? -6.569 -3.632 0.948 1.00 45.12 34 ARG A N 12
ATOM 13629 C CA . ARG A 1 34 ? -5.203 -4.091 0.640 1.00 5.52 34 ARG A CA 12
ATOM 13630 C C . ARG A 1 34 ? -5.179 -4.970 -0.630 1.00 43.35 34 ARG A C 12
ATOM 13631 O O . ARG A 1 34 ? -4.283 -4.836 -1.464 1.00 1.40 34 ARG A O 12
ATOM 13652 N N . ALA A 1 35 ? -6.186 -5.862 -0.752 1.00 61.22 35 ALA A N 12
ATOM 13653 C CA . ALA A 1 35 ? -6.371 -6.732 -1.935 1.00 34.23 35 ALA A CA 12
ATOM 13654 C C . ALA A 1 35 ? -6.649 -5.916 -3.217 1.00 22.53 35 ALA A C 12
ATOM 13655 O O . ALA A 1 35 ? -6.018 -6.142 -4.262 1.00 42.30 35 ALA A O 12
ATOM 13662 N N . HIS A 1 36 ? -7.591 -4.955 -3.110 1.00 23.53 36 HIS A N 12
ATOM 13663 C CA . HIS A 1 36 ? -7.975 -4.074 -4.228 1.00 12.13 36 HIS A CA 12
ATOM 13664 C C . HIS A 1 36 ? -6.791 -3.193 -4.694 1.00 71.30 36 HIS A C 12
ATOM 13665 O O . HIS A 1 36 ? -6.521 -3.119 -5.890 1.00 13.03 36 HIS A O 12
ATOM 13680 N N . LEU A 1 37 ? -6.063 -2.567 -3.736 1.00 71.34 37 LEU A N 12
ATOM 13681 C CA . LEU A 1 37 ? -4.893 -1.704 -4.056 1.00 12.24 37 LEU A CA 12
ATOM 13682 C C . LEU A 1 37 ? -3.744 -2.532 -4.691 1.00 51.53 37 LEU A C 12
ATOM 13683 O O . LEU A 1 37 ? -3.086 -2.077 -5.636 1.00 3.41 37 LEU A O 12
ATOM 13699 N N . ALA A 1 38 ? -3.537 -3.759 -4.163 1.00 2.01 38 ALA A N 12
ATOM 13700 C CA . ALA A 1 38 ? -2.519 -4.704 -4.665 1.00 63.13 38 ALA A CA 12
ATOM 13701 C C . ALA A 1 38 ? -2.735 -5.058 -6.153 1.00 12.41 38 ALA A C 12
ATOM 13702 O O . ALA A 1 38 ? -1.830 -4.883 -6.966 1.00 71.25 38 ALA A O 12
ATOM 13709 N N . LYS A 1 39 ? -3.956 -5.514 -6.506 1.00 33.44 39 LYS A N 12
ATOM 13710 C CA . LYS A 1 39 ? -4.276 -5.943 -7.894 1.00 14.10 39 LYS A CA 12
ATOM 13711 C C . LYS A 1 39 ? -4.264 -4.760 -8.904 1.00 14.52 39 LYS A C 12
ATOM 13712 O O . LYS A 1 39 ? -3.941 -4.955 -10.082 1.00 44.23 39 LYS A O 12
ATOM 13731 N N . ASN A 1 40 ? -4.606 -3.535 -8.425 1.00 43.42 40 ASN A N 12
ATOM 13732 C CA . ASN A 1 40 ? -4.476 -2.282 -9.226 1.00 54.30 40 ASN A CA 12
ATOM 13733 C C . ASN A 1 40 ? -3.011 -2.050 -9.657 1.00 1.11 40 ASN A C 12
ATOM 13734 O O . ASN A 1 40 ? -2.727 -1.756 -10.824 1.00 35.35 40 ASN A O 12
ATOM 13745 N N . LEU A 1 41 ? -2.094 -2.203 -8.685 1.00 11.25 41 LEU A N 12
ATOM 13746 C CA . LEU A 1 41 ? -0.643 -1.952 -8.865 1.00 13.40 41 LEU A CA 12
ATOM 13747 C C . LEU A 1 41 ? 0.133 -3.233 -9.261 1.00 74.32 41 LEU A C 12
ATOM 13748 O O . LEU A 1 41 ? 1.349 -3.188 -9.443 1.00 54.44 41 LEU A O 12
ATOM 13764 N N . LYS A 1 42 ? -0.591 -4.368 -9.420 1.00 61.41 42 LYS A N 12
ATOM 13765 C CA . LYS A 1 42 ? -0.010 -5.693 -9.744 1.00 21.32 42 LYS A CA 12
ATOM 13766 C C . LYS A 1 42 ? 0.949 -6.225 -8.631 1.00 3.21 42 LYS A C 12
ATOM 13767 O O . LYS A 1 42 ? 1.700 -7.177 -8.851 1.00 71.52 42 LYS A O 12
ATOM 13786 N N . LEU A 1 43 ? 0.848 -5.632 -7.422 1.00 14.21 43 LEU A N 12
ATOM 13787 C CA . LEU A 1 43 ? 1.565 -6.084 -6.207 1.00 61.24 43 LEU A CA 12
ATOM 13788 C C . LEU A 1 43 ? 0.801 -7.233 -5.517 1.00 32.31 43 LEU A C 12
ATOM 13789 O O . LEU A 1 43 ? -0.294 -7.610 -5.939 1.00 30.12 43 LEU A O 12
ATOM 13805 N N . THR A 1 44 ? 1.385 -7.763 -4.439 1.00 4.41 44 THR A N 12
ATOM 13806 C CA . THR A 1 44 ? 0.709 -8.728 -3.546 1.00 24.51 44 THR A CA 12
ATOM 13807 C C . THR A 1 44 ? 0.309 -8.017 -2.244 1.00 54.54 44 THR A C 12
ATOM 13808 O O . THR A 1 44 ? 0.895 -6.982 -1.895 1.00 63.14 44 THR A O 12
ATOM 13819 N N . GLU A 1 45 ? -0.687 -8.575 -1.526 1.00 50.13 45 GLU A N 12
ATOM 13820 C CA . GLU A 1 45 ? -1.094 -8.075 -0.188 1.00 23.25 45 GLU A CA 12
ATOM 13821 C C . GLU A 1 45 ? 0.081 -8.092 0.819 1.00 14.22 45 GLU A C 12
ATOM 13822 O O . GLU A 1 45 ? 0.125 -7.271 1.742 1.00 11.24 45 GLU A O 12
ATOM 13834 N N . THR A 1 46 ? 1.026 -9.033 0.621 1.00 22.44 46 THR A N 12
ATOM 13835 C CA . THR A 1 46 ? 2.254 -9.124 1.424 1.00 31.40 46 THR A CA 12
ATOM 13836 C C . THR A 1 46 ? 3.146 -7.880 1.191 1.00 24.22 46 THR A C 12
ATOM 13837 O O . THR A 1 46 ? 3.489 -7.186 2.144 1.00 50.43 46 THR A O 12
ATOM 13848 N N . GLN A 1 47 ? 3.453 -7.586 -0.101 1.00 33.44 47 GLN A N 12
ATOM 13849 C CA . GLN A 1 47 ? 4.295 -6.427 -0.512 1.00 31.33 47 GLN A CA 12
ATOM 13850 C C . GLN A 1 47 ? 3.721 -5.078 -0.021 1.00 41.43 47 GLN A C 12
ATOM 13851 O O . GLN A 1 47 ? 4.452 -4.258 0.543 1.00 0.43 47 GLN A O 12
ATOM 13865 N N . VAL A 1 48 ? 2.410 -4.872 -0.264 1.00 34.30 48 VAL A N 12
ATOM 13866 C CA . VAL A 1 48 ? 1.684 -3.650 0.147 1.00 1.33 48 VAL A CA 12
ATOM 13867 C C . VAL A 1 48 ? 1.756 -3.441 1.681 1.00 52.23 48 VAL A C 12
ATOM 13868 O O . VAL A 1 48 ? 2.073 -2.349 2.146 1.00 73.02 48 VAL A O 12
ATOM 13881 N N . LYS A 1 49 ? 1.509 -4.523 2.448 1.00 0.34 49 LYS A N 12
ATOM 13882 C CA . LYS A 1 49 ? 1.495 -4.469 3.930 1.00 74.23 49 LYS A CA 12
ATOM 13883 C C . LYS A 1 49 ? 2.921 -4.235 4.510 1.00 11.32 49 LYS A C 12
ATOM 13884 O O . LYS A 1 49 ? 3.070 -3.550 5.534 1.00 70.42 49 LYS A O 12
ATOM 13903 N N . ILE A 1 50 ? 3.960 -4.806 3.845 1.00 72.21 50 ILE A N 12
ATOM 13904 C CA . ILE A 1 50 ? 5.384 -4.554 4.190 1.00 32.13 50 ILE A CA 12
ATOM 13905 C C . ILE A 1 50 ? 5.726 -3.066 3.983 1.00 21.14 50 ILE A C 12
ATOM 13906 O O . ILE A 1 50 ? 6.333 -2.456 4.856 1.00 43.32 50 ILE A O 12
ATOM 13922 N N . TRP A 1 51 ? 5.304 -2.498 2.829 1.00 71.43 51 TRP A N 12
ATOM 13923 C CA . TRP A 1 51 ? 5.515 -1.072 2.501 1.00 61.11 51 TRP A CA 12
ATOM 13924 C C . TRP A 1 51 ? 4.883 -0.163 3.586 1.00 41.43 51 TRP A C 12
ATOM 13925 O O . TRP A 1 51 ? 5.590 0.634 4.191 1.00 34.31 51 TRP A O 12
ATOM 13946 N N . PHE A 1 52 ? 3.557 -0.331 3.841 1.00 12.13 52 PHE A N 12
ATOM 13947 C CA . PHE A 1 52 ? 2.816 0.419 4.901 1.00 73.53 52 PHE A CA 12
ATOM 13948 C C . PHE A 1 52 ? 3.517 0.318 6.280 1.00 72.52 52 PHE A C 12
ATOM 13949 O O . PHE A 1 52 ? 3.614 1.312 7.004 1.00 21.52 52 PHE A O 12
ATOM 13966 N N . GLN A 1 53 ? 4.037 -0.886 6.599 1.00 11.44 53 GLN A N 12
ATOM 13967 C CA . GLN A 1 53 ? 4.804 -1.156 7.839 1.00 24.00 53 GLN A CA 12
ATOM 13968 C C . GLN A 1 53 ? 6.114 -0.319 7.924 1.00 31.21 53 GLN A C 12
ATOM 13969 O O . GLN A 1 53 ? 6.380 0.329 8.952 1.00 24.43 53 GLN A O 12
ATOM 13983 N N . ASN A 1 54 ? 6.925 -0.355 6.844 1.00 34.31 54 ASN A N 12
ATOM 13984 C CA . ASN A 1 54 ? 8.210 0.384 6.757 1.00 44.34 54 ASN A CA 12
ATOM 13985 C C . ASN A 1 54 ? 7.978 1.893 6.920 1.00 20.50 54 ASN A C 12
ATOM 13986 O O . ASN A 1 54 ? 8.614 2.551 7.744 1.00 52.22 54 ASN A O 12
ATOM 13997 N N . ARG A 1 55 ? 7.015 2.397 6.136 1.00 71.15 55 ARG A N 12
ATOM 13998 C CA . ARG A 1 55 ? 6.622 3.814 6.106 1.00 23.53 55 ARG A CA 12
ATOM 13999 C C . ARG A 1 55 ? 6.118 4.307 7.468 1.00 43.25 55 ARG A C 12
ATOM 14000 O O . ARG A 1 55 ? 6.367 5.447 7.820 1.00 41.11 55 ARG A O 12
ATOM 14021 N N . ARG A 1 56 ? 5.450 3.417 8.234 1.00 3.31 56 ARG A N 12
ATOM 14022 C CA . ARG A 1 56 ? 4.997 3.706 9.611 1.00 4.30 56 ARG A CA 12
ATOM 14023 C C . ARG A 1 56 ? 6.189 3.931 10.557 1.00 3.01 56 ARG A C 12
ATOM 14024 O O . ARG A 1 56 ? 6.219 4.897 11.317 1.00 24.41 56 ARG A O 12
ATOM 14045 N N . TYR A 1 57 ? 7.171 3.028 10.484 1.00 61.31 57 TYR A N 12
ATOM 14046 C CA . TYR A 1 57 ? 8.420 3.142 11.261 1.00 50.14 57 TYR A CA 12
ATOM 14047 C C . TYR A 1 57 ? 9.267 4.360 10.792 1.00 30.12 57 TYR A C 12
ATOM 14048 O O . TYR A 1 57 ? 10.028 4.938 11.564 1.00 30.30 57 TYR A O 12
ATOM 14066 N N . LYS A 1 58 ? 9.094 4.744 9.517 1.00 44.23 58 LYS A N 12
ATOM 14067 C CA . LYS A 1 58 ? 9.817 5.877 8.900 1.00 42.40 58 LYS A CA 12
ATOM 14068 C C . LYS A 1 58 ? 9.074 7.234 9.062 1.00 45.25 58 LYS A C 12
ATOM 14069 O O . LYS A 1 58 ? 9.651 8.282 8.747 1.00 33.34 58 LYS A O 12
ATOM 14088 N N . THR A 1 59 ? 7.793 7.222 9.528 1.00 75.34 59 THR A N 12
ATOM 14089 C CA . THR A 1 59 ? 7.039 8.482 9.821 1.00 21.54 59 THR A CA 12
ATOM 14090 C C . THR A 1 59 ? 7.727 9.319 10.929 1.00 1.44 59 THR A C 12
ATOM 14091 O O . THR A 1 59 ? 8.652 8.865 11.603 1.00 0.15 59 THR A O 12
ATOM 14102 N N . LYS A 1 60 ? 7.208 10.532 11.143 1.00 63.45 60 LYS A N 12
ATOM 14103 C CA . LYS A 1 60 ? 7.671 11.438 12.217 1.00 32.42 60 LYS A CA 12
ATOM 14104 C C . LYS A 1 60 ? 7.175 10.967 13.627 1.00 14.23 60 LYS A C 12
ATOM 14105 O O . LYS A 1 60 ? 7.477 11.600 14.647 1.00 52.02 60 LYS A O 12
ATOM 14124 N N . ARG A 1 61 ? 6.413 9.849 13.674 1.00 75.25 61 ARG A N 12
ATOM 14125 C CA . ARG A 1 61 ? 5.930 9.233 14.932 1.00 50.14 61 ARG A CA 12
ATOM 14126 C C . ARG A 1 61 ? 6.456 7.775 15.064 1.00 74.30 61 ARG A C 12
ATOM 14127 O O . ARG A 1 61 ? 6.292 6.962 14.148 1.00 70.44 61 ARG A O 12
ATOM 14148 N N . LYS A 1 62 ? 7.078 7.458 16.219 1.00 51.35 62 LYS A N 12
ATOM 14149 C CA . LYS A 1 62 ? 7.632 6.107 16.509 1.00 22.11 62 LYS A CA 12
ATOM 14150 C C . LYS A 1 62 ? 6.572 5.206 17.212 1.00 60.40 62 LYS A C 12
ATOM 14151 O O . LYS A 1 62 ? 5.627 5.712 17.829 1.00 5.31 62 LYS A O 12
ATOM 14170 N N . GLN A 1 63 ? 6.739 3.871 17.100 1.00 22.20 63 GLN A N 12
ATOM 14171 C CA . GLN A 1 63 ? 5.826 2.862 17.711 1.00 1.01 63 GLN A CA 12
ATOM 14172 C C . GLN A 1 63 ? 6.616 1.810 18.532 1.00 63.13 63 GLN A C 12
ATOM 14173 O O . GLN A 1 63 ? 7.849 1.803 18.512 1.00 51.12 63 GLN A O 12
ATOM 14187 N N . LEU A 1 64 ? 5.880 0.926 19.247 1.00 3.22 64 LEU A N 12
ATOM 14188 C CA . LEU A 1 64 ? 6.459 -0.161 20.088 1.00 41.44 64 LEU A CA 12
ATOM 14189 C C . LEU A 1 64 ? 7.333 -1.146 19.268 1.00 33.33 64 LEU A C 12
ATOM 14190 O O . LEU A 1 64 ? 8.386 -1.586 19.743 1.00 13.43 64 LEU A O 12
ATOM 14206 N N . SER A 1 65 ? 6.877 -1.493 18.053 1.00 73.22 65 SER A N 12
ATOM 14207 C CA . SER A 1 65 ? 7.647 -2.357 17.135 1.00 53.33 65 SER A CA 12
ATOM 14208 C C . SER A 1 65 ? 8.791 -1.567 16.463 1.00 63.42 65 SER A C 12
ATOM 14209 O O . SER A 1 65 ? 8.604 -0.416 16.051 1.00 43.10 65 SER A O 12
ATOM 14217 N N . SER A 1 66 ? 9.968 -2.202 16.343 1.00 1.12 66 SER A N 12
ATOM 14218 C CA . SER A 1 66 ? 11.152 -1.604 15.695 1.00 1.44 66 SER A CA 12
ATOM 14219 C C . SER A 1 66 ? 11.562 -2.423 14.464 1.00 73.23 66 SER A C 12
ATOM 14220 O O . SER A 1 66 ? 12.233 -3.454 14.594 1.00 62.14 66 SER A O 12
ATOM 14228 N N . GLU A 1 67 ? 11.135 -1.973 13.272 1.00 10.12 67 GLU A N 12
ATOM 14229 C CA . GLU A 1 67 ? 11.496 -2.627 11.994 1.00 65.21 67 GLU A CA 12
ATOM 14230 C C . GLU A 1 67 ? 12.871 -2.086 11.503 1.00 12.12 67 GLU A C 12
ATOM 14231 O O . GLU A 1 67 ? 12.952 -1.291 10.558 1.00 55.20 67 GLU A O 12
ATOM 14243 N N . LEU A 1 68 ? 13.942 -2.519 12.200 1.00 65.22 68 LEU A N 12
ATOM 14244 C CA . LEU A 1 68 ? 15.354 -2.141 11.912 1.00 42.12 68 LEU A CA 12
ATOM 14245 C C . LEU A 1 68 ? 16.297 -2.957 12.832 1.00 63.22 68 LEU A C 12
ATOM 14246 O O . LEU A 1 68 ? 15.870 -3.418 13.894 1.00 63.31 68 LEU A O 12
ATOM 14262 N N . GLY A 1 69 ? 17.560 -3.148 12.413 1.00 22.14 69 GLY A N 12
ATOM 14263 C CA . GLY A 1 69 ? 18.544 -3.917 13.195 1.00 53.13 69 GLY A CA 12
ATOM 14264 C C . GLY A 1 69 ? 19.379 -3.047 14.123 1.00 31.21 69 GLY A C 12
ATOM 14265 O O . GLY A 1 69 ? 20.028 -2.094 13.686 1.00 12.34 69 GLY A O 12
ATOM 14269 N N . MET A 1 1 ? 30.912 -17.202 8.726 1.00 34.12 1 MET A N 13
ATOM 14270 C CA . MET A 1 1 ? 29.516 -16.729 8.940 1.00 32.32 1 MET A CA 13
ATOM 14271 C C . MET A 1 1 ? 29.038 -15.808 7.783 1.00 20.34 1 MET A C 13
ATOM 14272 O O . MET A 1 1 ? 28.107 -15.018 7.971 1.00 40.32 1 MET A O 13
ATOM 14288 N N . GLY A 1 2 ? 29.660 -15.934 6.586 1.00 20.43 2 GLY A N 13
ATOM 14289 C CA . GLY A 1 2 ? 29.398 -15.015 5.457 1.00 5.11 2 GLY A CA 13
ATOM 14290 C C . GLY A 1 2 ? 28.017 -15.177 4.793 1.00 71.23 2 GLY A C 13
ATOM 14291 O O . GLY A 1 2 ? 27.911 -15.710 3.684 1.00 20.01 2 GLY A O 13
ATOM 14295 N N . HIS A 1 3 ? 26.964 -14.690 5.474 1.00 33.22 3 HIS A N 13
ATOM 14296 C CA . HIS A 1 3 ? 25.584 -14.700 4.960 1.00 2.01 3 HIS A CA 13
ATOM 14297 C C . HIS A 1 3 ? 25.397 -13.583 3.900 1.00 24.13 3 HIS A C 13
ATOM 14298 O O . HIS A 1 3 ? 25.514 -12.391 4.219 1.00 1.24 3 HIS A O 13
ATOM 14313 N N . HIS A 1 4 ? 25.117 -13.983 2.649 1.00 70.02 4 HIS A N 13
ATOM 14314 C CA . HIS A 1 4 ? 24.874 -13.046 1.535 1.00 50.41 4 HIS A CA 13
ATOM 14315 C C . HIS A 1 4 ? 23.531 -12.305 1.733 1.00 65.42 4 HIS A C 13
ATOM 14316 O O . HIS A 1 4 ? 22.476 -12.950 1.817 1.00 72.34 4 HIS A O 13
ATOM 14331 N N . HIS A 1 5 ? 23.587 -10.956 1.829 1.00 5.22 5 HIS A N 13
ATOM 14332 C CA . HIS A 1 5 ? 22.386 -10.118 2.048 1.00 24.13 5 HIS A CA 13
ATOM 14333 C C . HIS A 1 5 ? 21.373 -10.255 0.879 1.00 60.34 5 HIS A C 13
ATOM 14334 O O . HIS A 1 5 ? 21.702 -9.968 -0.281 1.00 43.51 5 HIS A O 13
ATOM 14349 N N . HIS A 1 6 ? 20.156 -10.738 1.192 1.00 13.41 6 HIS A N 13
ATOM 14350 C CA . HIS A 1 6 ? 19.077 -10.876 0.204 1.00 51.10 6 HIS A CA 13
ATOM 14351 C C . HIS A 1 6 ? 18.579 -9.472 -0.214 1.00 25.32 6 HIS A C 13
ATOM 14352 O O . HIS A 1 6 ? 17.958 -8.773 0.597 1.00 1.43 6 HIS A O 13
ATOM 14367 N N . HIS A 1 7 ? 18.880 -9.057 -1.464 1.00 11.35 7 HIS A N 13
ATOM 14368 C CA . HIS A 1 7 ? 18.413 -7.763 -2.002 1.00 41.22 7 HIS A CA 13
ATOM 14369 C C . HIS A 1 7 ? 16.866 -7.776 -2.170 1.00 33.41 7 HIS A C 13
ATOM 14370 O O . HIS A 1 7 ? 16.324 -8.253 -3.172 1.00 51.12 7 HIS A O 13
ATOM 14385 N N . HIS A 1 8 ? 16.175 -7.299 -1.117 1.00 74.44 8 HIS A N 13
ATOM 14386 C CA . HIS A 1 8 ? 14.706 -7.261 -1.046 1.00 21.14 8 HIS A CA 13
ATOM 14387 C C . HIS A 1 8 ? 14.152 -6.191 -2.012 1.00 42.34 8 HIS A C 13
ATOM 14388 O O . HIS A 1 8 ? 14.658 -5.062 -2.049 1.00 74.30 8 HIS A O 13
ATOM 14403 N N . SER A 1 9 ? 13.124 -6.563 -2.785 1.00 11.13 9 SER A N 13
ATOM 14404 C CA . SER A 1 9 ? 12.542 -5.689 -3.828 1.00 21.43 9 SER A CA 13
ATOM 14405 C C . SER A 1 9 ? 11.798 -4.471 -3.239 1.00 34.42 9 SER A C 13
ATOM 14406 O O . SER A 1 9 ? 11.041 -4.593 -2.268 1.00 71.52 9 SER A O 13
ATOM 14414 N N . HIS A 1 10 ? 12.051 -3.290 -3.824 1.00 55.23 10 HIS A N 13
ATOM 14415 C CA . HIS A 1 10 ? 11.260 -2.071 -3.571 1.00 24.44 10 HIS A CA 13
ATOM 14416 C C . HIS A 1 10 ? 10.222 -1.864 -4.697 1.00 61.42 10 HIS A C 13
ATOM 14417 O O . HIS A 1 10 ? 10.404 -2.334 -5.831 1.00 74.23 10 HIS A O 13
ATOM 14432 N N . MET A 1 11 ? 9.121 -1.192 -4.353 1.00 2.43 11 MET A N 13
ATOM 14433 C CA . MET A 1 11 ? 8.061 -0.811 -5.312 1.00 35.42 11 MET A CA 13
ATOM 14434 C C . MET A 1 11 ? 8.542 0.252 -6.345 1.00 43.13 11 MET A C 13
ATOM 14435 O O . MET A 1 11 ? 9.520 0.972 -6.105 1.00 44.32 11 MET A O 13
ATOM 14449 N N . SER A 1 12 ? 7.827 0.343 -7.486 1.00 45.11 12 SER A N 13
ATOM 14450 C CA . SER A 1 12 ? 8.185 1.260 -8.611 1.00 74.52 12 SER A CA 13
ATOM 14451 C C . SER A 1 12 ? 7.842 2.726 -8.259 1.00 4.34 12 SER A C 13
ATOM 14452 O O . SER A 1 12 ? 6.954 2.955 -7.457 1.00 25.00 12 SER A O 13
ATOM 14460 N N . HIS A 1 13 ? 8.523 3.705 -8.897 1.00 15.12 13 HIS A N 13
ATOM 14461 C CA . HIS A 1 13 ? 8.420 5.147 -8.527 1.00 40.43 13 HIS A CA 13
ATOM 14462 C C . HIS A 1 13 ? 6.959 5.694 -8.589 1.00 13.30 13 HIS A C 13
ATOM 14463 O O . HIS A 1 13 ? 6.443 6.194 -7.585 1.00 12.10 13 HIS A O 13
ATOM 14478 N N . THR A 1 14 ? 6.316 5.596 -9.773 1.00 55.15 14 THR A N 13
ATOM 14479 C CA . THR A 1 14 ? 4.907 6.039 -9.977 1.00 73.02 14 THR A CA 13
ATOM 14480 C C . THR A 1 14 ? 3.916 5.227 -9.096 1.00 30.43 14 THR A C 13
ATOM 14481 O O . THR A 1 14 ? 2.859 5.723 -8.702 1.00 42.23 14 THR A O 13
ATOM 14492 N N . GLN A 1 15 ? 4.294 3.980 -8.783 1.00 5.03 15 GLN A N 13
ATOM 14493 C CA . GLN A 1 15 ? 3.509 3.075 -7.921 1.00 34.21 15 GLN A CA 13
ATOM 14494 C C . GLN A 1 15 ? 3.575 3.501 -6.432 1.00 10.23 15 GLN A C 13
ATOM 14495 O O . GLN A 1 15 ? 2.576 3.412 -5.725 1.00 14.45 15 GLN A O 13
ATOM 14509 N N . VAL A 1 16 ? 4.758 3.960 -5.974 1.00 5.30 16 VAL A N 13
ATOM 14510 C CA . VAL A 1 16 ? 4.959 4.491 -4.600 1.00 73.23 16 VAL A CA 13
ATOM 14511 C C . VAL A 1 16 ? 4.149 5.794 -4.402 1.00 65.15 16 VAL A C 13
ATOM 14512 O O . VAL A 1 16 ? 3.643 6.050 -3.309 1.00 72.13 16 VAL A O 13
ATOM 14525 N N . ILE A 1 17 ? 4.006 6.587 -5.488 1.00 74.22 17 ILE A N 13
ATOM 14526 C CA . ILE A 1 17 ? 3.082 7.745 -5.528 1.00 60.33 17 ILE A CA 13
ATOM 14527 C C . ILE A 1 17 ? 1.633 7.299 -5.199 1.00 31.01 17 ILE A C 13
ATOM 14528 O O . ILE A 1 17 ? 1.003 7.860 -4.309 1.00 70.23 17 ILE A O 13
ATOM 14544 N N . GLU A 1 18 ? 1.153 6.256 -5.905 1.00 50.51 18 GLU A N 13
ATOM 14545 C CA . GLU A 1 18 ? -0.210 5.691 -5.722 1.00 25.22 18 GLU A CA 13
ATOM 14546 C C . GLU A 1 18 ? -0.416 5.124 -4.292 1.00 11.15 18 GLU A C 13
ATOM 14547 O O . GLU A 1 18 ? -1.465 5.328 -3.667 1.00 72.10 18 GLU A O 13
ATOM 14559 N N . LEU A 1 19 ? 0.609 4.409 -3.806 1.00 70.24 19 LEU A N 13
ATOM 14560 C CA . LEU A 1 19 ? 0.665 3.862 -2.436 1.00 10.04 19 LEU A CA 13
ATOM 14561 C C . LEU A 1 19 ? 0.595 4.993 -1.369 1.00 61.14 19 LEU A C 13
ATOM 14562 O O . LEU A 1 19 ? -0.019 4.815 -0.318 1.00 44.11 19 LEU A O 13
ATOM 14578 N N . GLU A 1 20 ? 1.235 6.154 -1.662 1.00 73.31 20 GLU A N 13
ATOM 14579 C CA . GLU A 1 20 ? 1.237 7.335 -0.755 1.00 33.30 20 GLU A CA 13
ATOM 14580 C C . GLU A 1 20 ? -0.077 8.141 -0.828 1.00 50.02 20 GLU A C 13
ATOM 14581 O O . GLU A 1 20 ? -0.451 8.780 0.151 1.00 22.42 20 GLU A O 13
ATOM 14593 N N . ARG A 1 21 ? -0.754 8.137 -1.990 1.00 61.24 21 ARG A N 13
ATOM 14594 C CA . ARG A 1 21 ? -2.112 8.725 -2.132 1.00 51.54 21 ARG A CA 13
ATOM 14595 C C . ARG A 1 21 ? -3.107 8.005 -1.190 1.00 11.42 21 ARG A C 13
ATOM 14596 O O . ARG A 1 21 ? -4.045 8.610 -0.667 1.00 1.53 21 ARG A O 13
ATOM 14617 N N . LYS A 1 22 ? -2.861 6.701 -0.977 1.00 14.33 22 LYS A N 13
ATOM 14618 C CA . LYS A 1 22 ? -3.608 5.868 -0.017 1.00 24.25 22 LYS A CA 13
ATOM 14619 C C . LYS A 1 22 ? -3.100 6.084 1.440 1.00 32.40 22 LYS A C 13
ATOM 14620 O O . LYS A 1 22 ? -3.897 6.252 2.373 1.00 65.44 22 LYS A O 13
ATOM 14639 N N . PHE A 1 23 ? -1.763 6.116 1.596 1.00 43.33 23 PHE A N 13
ATOM 14640 C CA . PHE A 1 23 ? -1.077 6.194 2.915 1.00 74.31 23 PHE A CA 13
ATOM 14641 C C . PHE A 1 23 ? -1.316 7.551 3.634 1.00 75.32 23 PHE A C 13
ATOM 14642 O O . PHE A 1 23 ? -1.337 7.614 4.864 1.00 22.53 23 PHE A O 13
ATOM 14659 N N . SER A 1 24 ? -1.471 8.631 2.853 1.00 41.41 24 SER A N 13
ATOM 14660 C CA . SER A 1 24 ? -1.767 9.984 3.384 1.00 3.54 24 SER A CA 13
ATOM 14661 C C . SER A 1 24 ? -3.195 10.083 3.964 1.00 35.22 24 SER A C 13
ATOM 14662 O O . SER A 1 24 ? -3.439 10.828 4.922 1.00 24.01 24 SER A O 13
ATOM 14670 N N . HIS A 1 25 ? -4.136 9.324 3.369 1.00 24.45 25 HIS A N 13
ATOM 14671 C CA . HIS A 1 25 ? -5.543 9.267 3.833 1.00 62.21 25 HIS A CA 13
ATOM 14672 C C . HIS A 1 25 ? -5.698 8.325 5.044 1.00 75.12 25 HIS A C 13
ATOM 14673 O O . HIS A 1 25 ? -6.484 8.604 5.958 1.00 3.10 25 HIS A O 13
ATOM 14688 N N . GLN A 1 26 ? -4.948 7.204 5.036 1.00 31.40 26 GLN A N 13
ATOM 14689 C CA . GLN A 1 26 ? -5.001 6.191 6.114 1.00 75.23 26 GLN A CA 13
ATOM 14690 C C . GLN A 1 26 ? -3.695 5.363 6.192 1.00 11.52 26 GLN A C 13
ATOM 14691 O O . GLN A 1 26 ? -3.084 5.024 5.174 1.00 32.43 26 GLN A O 13
ATOM 14705 N N . LYS A 1 27 ? -3.286 5.042 7.423 1.00 22.10 27 LYS A N 13
ATOM 14706 C CA . LYS A 1 27 ? -2.045 4.278 7.699 1.00 33.32 27 LYS A CA 13
ATOM 14707 C C . LYS A 1 27 ? -2.311 2.757 7.777 1.00 31.22 27 LYS A C 13
ATOM 14708 O O . LYS A 1 27 ? -1.392 1.946 7.596 1.00 63.13 27 LYS A O 13
ATOM 14727 N N . TYR A 1 28 ? -3.575 2.380 8.058 1.00 72.02 28 TYR A N 13
ATOM 14728 C CA . TYR A 1 28 ? -3.976 0.968 8.286 1.00 71.34 28 TYR A CA 13
ATOM 14729 C C . TYR A 1 28 ? -5.093 0.550 7.288 1.00 63.44 28 TYR A C 13
ATOM 14730 O O . TYR A 1 28 ? -6.207 1.089 7.330 1.00 24.40 28 TYR A O 13
ATOM 14748 N N . LEU A 1 29 ? -4.782 -0.401 6.392 1.00 35.12 29 LEU A N 13
ATOM 14749 C CA . LEU A 1 29 ? -5.760 -0.976 5.429 1.00 65.04 29 LEU A CA 13
ATOM 14750 C C . LEU A 1 29 ? -6.437 -2.244 6.006 1.00 62.31 29 LEU A C 13
ATOM 14751 O O . LEU A 1 29 ? -5.809 -3.012 6.745 1.00 73.22 29 LEU A O 13
ATOM 14767 N N . SER A 1 30 ? -7.718 -2.461 5.648 1.00 21.12 30 SER A N 13
ATOM 14768 C CA . SER A 1 30 ? -8.434 -3.720 5.939 1.00 43.32 30 SER A CA 13
ATOM 14769 C C . SER A 1 30 ? -7.979 -4.825 4.960 1.00 5.30 30 SER A C 13
ATOM 14770 O O . SER A 1 30 ? -7.219 -4.554 4.019 1.00 5.15 30 SER A O 13
ATOM 14778 N N . ALA A 1 31 ? -8.447 -6.066 5.179 1.00 74.22 31 ALA A N 13
ATOM 14779 C CA . ALA A 1 31 ? -8.187 -7.187 4.246 1.00 41.44 31 ALA A CA 13
ATOM 14780 C C . ALA A 1 31 ? -8.687 -6.888 2.793 1.00 61.23 31 ALA A C 13
ATOM 14781 O O . ALA A 1 31 ? -7.902 -7.062 1.850 1.00 64.14 31 ALA A O 13
ATOM 14788 N N . PRO A 1 32 ? -9.970 -6.409 2.571 1.00 34.34 32 PRO A N 13
ATOM 14789 C CA . PRO A 1 32 ? -10.424 -5.994 1.220 1.00 31.44 32 PRO A CA 13
ATOM 14790 C C . PRO A 1 32 ? -9.556 -4.864 0.604 1.00 21.10 32 PRO A C 13
ATOM 14791 O O . PRO A 1 32 ? -9.094 -5.015 -0.511 1.00 25.21 32 PRO A O 13
ATOM 14802 N N . GLU A 1 33 ? -9.321 -3.760 1.347 1.00 4.41 33 GLU A N 13
ATOM 14803 C CA . GLU A 1 33 ? -8.610 -2.551 0.832 1.00 43.30 33 GLU A CA 13
ATOM 14804 C C . GLU A 1 33 ? -7.125 -2.823 0.464 1.00 0.52 33 GLU A C 13
ATOM 14805 O O . GLU A 1 33 ? -6.623 -2.292 -0.534 1.00 34.34 33 GLU A O 13
ATOM 14817 N N . ARG A 1 34 ? -6.429 -3.636 1.272 1.00 31.34 34 ARG A N 13
ATOM 14818 C CA . ARG A 1 34 ? -5.039 -4.067 0.988 1.00 42.31 34 ARG A CA 13
ATOM 14819 C C . ARG A 1 34 ? -4.979 -4.927 -0.304 1.00 24.54 34 ARG A C 13
ATOM 14820 O O . ARG A 1 34 ? -4.062 -4.772 -1.125 1.00 53.44 34 ARG A O 13
ATOM 14841 N N . ALA A 1 35 ? -5.985 -5.804 -0.484 1.00 21.32 35 ALA A N 13
ATOM 14842 C CA . ALA A 1 35 ? -6.150 -6.614 -1.713 1.00 71.31 35 ALA A CA 13
ATOM 14843 C C . ALA A 1 35 ? -6.572 -5.752 -2.937 1.00 54.04 35 ALA A C 13
ATOM 14844 O O . ALA A 1 35 ? -6.136 -6.018 -4.063 1.00 21.40 35 ALA A O 13
ATOM 14851 N N . HIS A 1 36 ? -7.397 -4.707 -2.695 1.00 45.32 36 HIS A N 13
ATOM 14852 C CA . HIS A 1 36 ? -7.865 -3.770 -3.751 1.00 42.32 36 HIS A CA 13
ATOM 14853 C C . HIS A 1 36 ? -6.684 -2.942 -4.298 1.00 73.23 36 HIS A C 13
ATOM 14854 O O . HIS A 1 36 ? -6.603 -2.669 -5.492 1.00 53.31 36 HIS A O 13
ATOM 14869 N N . LEU A 1 37 ? -5.780 -2.556 -3.391 1.00 43.31 37 LEU A N 13
ATOM 14870 C CA . LEU A 1 37 ? -4.577 -1.783 -3.730 1.00 45.31 37 LEU A CA 13
ATOM 14871 C C . LEU A 1 37 ? -3.531 -2.682 -4.437 1.00 30.15 37 LEU A C 13
ATOM 14872 O O . LEU A 1 37 ? -2.863 -2.248 -5.386 1.00 22.43 37 LEU A O 13
ATOM 14888 N N . ALA A 1 38 ? -3.428 -3.940 -3.959 1.00 52.45 38 ALA A N 13
ATOM 14889 C CA . ALA A 1 38 ? -2.519 -4.961 -4.525 1.00 22.11 38 ALA A CA 13
ATOM 14890 C C . ALA A 1 38 ? -2.804 -5.236 -6.022 1.00 2.42 38 ALA A C 13
ATOM 14891 O O . ALA A 1 38 ? -1.909 -5.109 -6.857 1.00 11.15 38 ALA A O 13
ATOM 14898 N N . LYS A 1 39 ? -4.064 -5.596 -6.346 1.00 71.11 39 LYS A N 13
ATOM 14899 C CA . LYS A 1 39 ? -4.470 -5.951 -7.734 1.00 13.42 39 LYS A CA 13
ATOM 14900 C C . LYS A 1 39 ? -4.281 -4.784 -8.739 1.00 34.22 39 LYS A C 13
ATOM 14901 O O . LYS A 1 39 ? -3.782 -4.994 -9.849 1.00 74.21 39 LYS A O 13
ATOM 14920 N N . ASN A 1 40 ? -4.664 -3.565 -8.323 1.00 30.43 40 ASN A N 13
ATOM 14921 C CA . ASN A 1 40 ? -4.560 -2.343 -9.158 1.00 54.02 40 ASN A CA 13
ATOM 14922 C C . ASN A 1 40 ? -3.090 -1.998 -9.511 1.00 71.33 40 ASN A C 13
ATOM 14923 O O . ASN A 1 40 ? -2.790 -1.568 -10.631 1.00 43.13 40 ASN A O 13
ATOM 14934 N N . LEU A 1 41 ? -2.186 -2.195 -8.539 1.00 61.02 41 LEU A N 13
ATOM 14935 C CA . LEU A 1 41 ? -0.742 -1.891 -8.693 1.00 52.21 41 LEU A CA 13
ATOM 14936 C C . LEU A 1 41 ? 0.095 -3.137 -9.076 1.00 43.35 41 LEU A C 13
ATOM 14937 O O . LEU A 1 41 ? 1.325 -3.065 -9.117 1.00 55.35 41 LEU A O 13
ATOM 14953 N N . LYS A 1 42 ? -0.584 -4.263 -9.383 1.00 41.14 42 LYS A N 13
ATOM 14954 C CA . LYS A 1 42 ? 0.062 -5.558 -9.740 1.00 13.14 42 LYS A CA 13
ATOM 14955 C C . LYS A 1 42 ? 1.041 -6.085 -8.646 1.00 41.44 42 LYS A C 13
ATOM 14956 O O . LYS A 1 42 ? 1.935 -6.888 -8.926 1.00 50.41 42 LYS A O 13
ATOM 14975 N N . LEU A 1 43 ? 0.810 -5.650 -7.400 1.00 50.41 43 LEU A N 13
ATOM 14976 C CA . LEU A 1 43 ? 1.531 -6.138 -6.206 1.00 21.14 43 LEU A CA 13
ATOM 14977 C C . LEU A 1 43 ? 0.827 -7.383 -5.620 1.00 53.34 43 LEU A C 13
ATOM 14978 O O . LEU A 1 43 ? -0.204 -7.843 -6.134 1.00 72.42 43 LEU A O 13
ATOM 14994 N N . THR A 1 44 ? 1.398 -7.925 -4.535 1.00 0.43 44 THR A N 13
ATOM 14995 C CA . THR A 1 44 ? 0.731 -8.949 -3.698 1.00 71.33 44 THR A CA 13
ATOM 14996 C C . THR A 1 44 ? 0.295 -8.302 -2.371 1.00 61.41 44 THR A C 13
ATOM 14997 O O . THR A 1 44 ? 0.804 -7.236 -2.002 1.00 42.42 44 THR A O 13
ATOM 15008 N N . GLU A 1 45 ? -0.639 -8.948 -1.655 1.00 20.34 45 GLU A N 13
ATOM 15009 C CA . GLU A 1 45 ? -1.091 -8.484 -0.319 1.00 44.20 45 GLU A CA 13
ATOM 15010 C C . GLU A 1 45 ? 0.078 -8.429 0.696 1.00 21.23 45 GLU A C 13
ATOM 15011 O O . GLU A 1 45 ? 0.124 -7.541 1.558 1.00 10.32 45 GLU A O 13
ATOM 15023 N N . THR A 1 46 ? 1.029 -9.377 0.562 1.00 3.54 46 THR A N 13
ATOM 15024 C CA . THR A 1 46 ? 2.254 -9.412 1.388 1.00 2.32 46 THR A CA 13
ATOM 15025 C C . THR A 1 46 ? 3.125 -8.162 1.131 1.00 55.44 46 THR A C 13
ATOM 15026 O O . THR A 1 46 ? 3.562 -7.519 2.081 1.00 3.34 46 THR A O 13
ATOM 15037 N N . GLN A 1 47 ? 3.322 -7.812 -0.161 1.00 14.03 47 GLN A N 13
ATOM 15038 C CA . GLN A 1 47 ? 4.141 -6.641 -0.570 1.00 15.02 47 GLN A CA 13
ATOM 15039 C C . GLN A 1 47 ? 3.532 -5.298 -0.109 1.00 21.30 47 GLN A C 13
ATOM 15040 O O . GLN A 1 47 ? 4.263 -4.428 0.367 1.00 72.42 47 GLN A O 13
ATOM 15054 N N . VAL A 1 48 ? 2.206 -5.139 -0.254 1.00 32.13 48 VAL A N 13
ATOM 15055 C CA . VAL A 1 48 ? 1.482 -3.951 0.263 1.00 10.41 48 VAL A CA 13
ATOM 15056 C C . VAL A 1 48 ? 1.696 -3.822 1.799 1.00 42.33 48 VAL A C 13
ATOM 15057 O O . VAL A 1 48 ? 2.003 -2.736 2.300 1.00 31.25 48 VAL A O 13
ATOM 15070 N N . LYS A 1 49 ? 1.604 -4.961 2.517 1.00 5.33 49 LYS A N 13
ATOM 15071 C CA . LYS A 1 49 ? 1.878 -5.019 3.973 1.00 51.52 49 LYS A CA 13
ATOM 15072 C C . LYS A 1 49 ? 3.344 -4.612 4.307 1.00 70.41 49 LYS A C 13
ATOM 15073 O O . LYS A 1 49 ? 3.577 -3.906 5.290 1.00 21.43 49 LYS A O 13
ATOM 15092 N N . ILE A 1 50 ? 4.313 -5.063 3.472 1.00 13.21 50 ILE A N 13
ATOM 15093 C CA . ILE A 1 50 ? 5.756 -4.744 3.642 1.00 73.12 50 ILE A CA 13
ATOM 15094 C C . ILE A 1 50 ? 5.991 -3.217 3.549 1.00 22.23 50 ILE A C 13
ATOM 15095 O O . ILE A 1 50 ? 6.469 -2.605 4.512 1.00 73.14 50 ILE A O 13
ATOM 15111 N N . TRP A 1 51 ? 5.618 -2.629 2.381 1.00 21.22 51 TRP A N 13
ATOM 15112 C CA . TRP A 1 51 ? 5.768 -1.179 2.108 1.00 31.45 51 TRP A CA 13
ATOM 15113 C C . TRP A 1 51 ? 5.146 -0.359 3.255 1.00 31.02 51 TRP A C 13
ATOM 15114 O O . TRP A 1 51 ? 5.863 0.362 3.933 1.00 61.25 51 TRP A O 13
ATOM 15135 N N . PHE A 1 52 ? 3.832 -0.560 3.513 1.00 45.34 52 PHE A N 13
ATOM 15136 C CA . PHE A 1 52 ? 3.095 0.158 4.587 1.00 55.13 52 PHE A CA 13
ATOM 15137 C C . PHE A 1 52 ? 3.755 0.005 5.990 1.00 22.13 52 PHE A C 13
ATOM 15138 O O . PHE A 1 52 ? 3.806 0.975 6.737 1.00 23.33 52 PHE A O 13
ATOM 15155 N N . GLN A 1 53 ? 4.287 -1.194 6.316 1.00 11.33 53 GLN A N 13
ATOM 15156 C CA . GLN A 1 53 ? 4.943 -1.460 7.632 1.00 24.14 53 GLN A CA 13
ATOM 15157 C C . GLN A 1 53 ? 6.212 -0.588 7.827 1.00 2.53 53 GLN A C 13
ATOM 15158 O O . GLN A 1 53 ? 6.352 0.100 8.851 1.00 25.32 53 GLN A O 13
ATOM 15172 N N . ASN A 1 54 ? 7.126 -0.623 6.834 1.00 42.21 54 ASN A N 13
ATOM 15173 C CA . ASN A 1 54 ? 8.368 0.192 6.859 1.00 52.12 54 ASN A CA 13
ATOM 15174 C C . ASN A 1 54 ? 8.050 1.705 6.813 1.00 1.23 54 ASN A C 13
ATOM 15175 O O . ASN A 1 54 ? 8.651 2.495 7.536 1.00 22.42 54 ASN A O 13
ATOM 15186 N N . ARG A 1 55 ? 7.079 2.079 5.969 1.00 23.03 55 ARG A N 13
ATOM 15187 C CA . ARG A 1 55 ? 6.633 3.482 5.818 1.00 12.34 55 ARG A CA 13
ATOM 15188 C C . ARG A 1 55 ? 6.025 4.035 7.120 1.00 64.44 55 ARG A C 13
ATOM 15189 O O . ARG A 1 55 ? 6.187 5.212 7.411 1.00 1.41 55 ARG A O 13
ATOM 15210 N N . ARG A 1 56 ? 5.338 3.170 7.897 1.00 33.54 56 ARG A N 13
ATOM 15211 C CA . ARG A 1 56 ? 4.799 3.539 9.224 1.00 31.13 56 ARG A CA 13
ATOM 15212 C C . ARG A 1 56 ? 5.956 3.829 10.206 1.00 54.22 56 ARG A C 13
ATOM 15213 O O . ARG A 1 56 ? 5.890 4.775 10.993 1.00 11.25 56 ARG A O 13
ATOM 15234 N N . TYR A 1 57 ? 7.033 3.026 10.103 1.00 53.42 57 TYR A N 13
ATOM 15235 C CA . TYR A 1 57 ? 8.290 3.237 10.862 1.00 30.12 57 TYR A CA 13
ATOM 15236 C C . TYR A 1 57 ? 9.021 4.526 10.387 1.00 65.34 57 TYR A C 13
ATOM 15237 O O . TYR A 1 57 ? 9.744 5.173 11.158 1.00 55.51 57 TYR A O 13
ATOM 15255 N N . LYS A 1 58 ? 8.798 4.890 9.110 1.00 74.13 58 LYS A N 13
ATOM 15256 C CA . LYS A 1 58 ? 9.388 6.097 8.489 1.00 1.12 58 LYS A CA 13
ATOM 15257 C C . LYS A 1 58 ? 8.508 7.370 8.666 1.00 42.21 58 LYS A C 13
ATOM 15258 O O . LYS A 1 58 ? 8.977 8.473 8.371 1.00 64.01 58 LYS A O 13
ATOM 15277 N N . THR A 1 59 ? 7.228 7.227 9.097 1.00 32.21 59 THR A N 13
ATOM 15278 C CA . THR A 1 59 ? 6.308 8.395 9.270 1.00 31.24 59 THR A CA 13
ATOM 15279 C C . THR A 1 59 ? 6.685 9.266 10.498 1.00 64.32 59 THR A C 13
ATOM 15280 O O . THR A 1 59 ? 6.122 9.096 11.589 1.00 61.02 59 THR A O 13
ATOM 15291 N N . LYS A 1 60 ? 7.703 10.147 10.302 1.00 51.24 60 LYS A N 13
ATOM 15292 C CA . LYS A 1 60 ? 8.102 11.228 11.251 1.00 72.30 60 LYS A CA 13
ATOM 15293 C C . LYS A 1 60 ? 8.254 10.765 12.736 1.00 21.24 60 LYS A C 13
ATOM 15294 O O . LYS A 1 60 ? 8.061 11.558 13.667 1.00 71.24 60 LYS A O 13
ATOM 15313 N N . ARG A 1 61 ? 8.644 9.484 12.943 1.00 32.31 61 ARG A N 13
ATOM 15314 C CA . ARG A 1 61 ? 8.831 8.905 14.297 1.00 32.14 61 ARG A CA 13
ATOM 15315 C C . ARG A 1 61 ? 10.095 9.453 14.997 1.00 32.44 61 ARG A C 13
ATOM 15316 O O . ARG A 1 61 ? 10.929 10.128 14.377 1.00 23.34 61 ARG A O 13
ATOM 15337 N N . LYS A 1 62 ? 10.216 9.137 16.303 1.00 52.44 62 LYS A N 13
ATOM 15338 C CA . LYS A 1 62 ? 11.421 9.450 17.096 1.00 4.34 62 LYS A CA 13
ATOM 15339 C C . LYS A 1 62 ? 12.663 8.712 16.520 1.00 5.02 62 LYS A C 13
ATOM 15340 O O . LYS A 1 62 ? 12.582 7.539 16.127 1.00 63.43 62 LYS A O 13
ATOM 15359 N N . GLN A 1 63 ? 13.795 9.427 16.436 1.00 31.22 63 GLN A N 13
ATOM 15360 C CA . GLN A 1 63 ? 15.073 8.878 15.934 1.00 4.45 63 GLN A CA 13
ATOM 15361 C C . GLN A 1 63 ? 16.146 8.916 17.040 1.00 3.22 63 GLN A C 13
ATOM 15362 O O . GLN A 1 63 ? 15.833 9.163 18.215 1.00 62.24 63 GLN A O 13
ATOM 15376 N N . LEU A 1 64 ? 17.401 8.635 16.657 1.00 1.22 64 LEU A N 13
ATOM 15377 C CA . LEU A 1 64 ? 18.548 8.666 17.584 1.00 71.34 64 LEU A CA 13
ATOM 15378 C C . LEU A 1 64 ? 18.866 10.114 18.034 1.00 34.30 64 LEU A C 13
ATOM 15379 O O . LEU A 1 64 ? 19.299 10.333 19.173 1.00 41.40 64 LEU A O 13
ATOM 15395 N N . SER A 1 65 ? 18.610 11.087 17.116 1.00 50.43 65 SER A N 13
ATOM 15396 C CA . SER A 1 65 ? 18.820 12.557 17.314 1.00 35.23 65 SER A CA 13
ATOM 15397 C C . SER A 1 65 ? 20.321 12.927 17.357 1.00 63.15 65 SER A C 13
ATOM 15398 O O . SER A 1 65 ? 20.770 13.804 16.613 1.00 71.24 65 SER A O 13
ATOM 15406 N N . SER A 1 66 ? 21.084 12.289 18.257 1.00 40.43 66 SER A N 13
ATOM 15407 C CA . SER A 1 66 ? 22.562 12.295 18.214 1.00 31.14 66 SER A CA 13
ATOM 15408 C C . SER A 1 66 ? 23.048 11.110 17.336 1.00 62.55 66 SER A C 13
ATOM 15409 O O . SER A 1 66 ? 23.638 10.142 17.825 1.00 33.21 66 SER A O 13
ATOM 15417 N N . GLU A 1 67 ? 22.757 11.197 16.022 1.00 54.13 67 GLU A N 13
ATOM 15418 C CA . GLU A 1 67 ? 23.008 10.108 15.045 1.00 54.23 67 GLU A CA 13
ATOM 15419 C C . GLU A 1 67 ? 24.204 10.431 14.126 1.00 15.33 67 GLU A C 13
ATOM 15420 O O . GLU A 1 67 ? 24.307 11.536 13.579 1.00 31.22 67 GLU A O 13
ATOM 15432 N N . LEU A 1 68 ? 25.103 9.441 13.965 1.00 43.21 68 LEU A N 13
ATOM 15433 C CA . LEU A 1 68 ? 26.251 9.523 13.037 1.00 65.05 68 LEU A CA 13
ATOM 15434 C C . LEU A 1 68 ? 25.788 9.240 11.581 1.00 43.21 68 LEU A C 13
ATOM 15435 O O . LEU A 1 68 ? 26.211 9.919 10.635 1.00 5.10 68 LEU A O 13
ATOM 15451 N N . GLY A 1 69 ? 24.899 8.227 11.430 1.00 74.34 69 GLY A N 13
ATOM 15452 C CA . GLY A 1 69 ? 24.301 7.873 10.132 1.00 50.13 69 GLY A CA 13
ATOM 15453 C C . GLY A 1 69 ? 25.232 7.067 9.229 1.00 21.45 69 GLY A C 13
ATOM 15454 O O . GLY A 1 69 ? 24.900 5.953 8.804 1.00 52.04 69 GLY A O 13
ATOM 15458 N N . MET A 1 1 ? 23.101 -17.946 14.474 1.00 35.00 1 MET A N 14
ATOM 15459 C CA . MET A 1 1 ? 22.650 -17.137 15.643 1.00 64.54 1 MET A CA 14
ATOM 15460 C C . MET A 1 1 ? 21.706 -16.006 15.182 1.00 64.23 1 MET A C 14
ATOM 15461 O O . MET A 1 1 ? 21.856 -15.498 14.074 1.00 64.50 1 MET A O 14
ATOM 15477 N N . GLY A 1 2 ? 20.750 -15.615 16.044 1.00 5.11 2 GLY A N 14
ATOM 15478 C CA . GLY A 1 2 ? 19.784 -14.543 15.726 1.00 5.33 2 GLY A CA 14
ATOM 15479 C C . GLY A 1 2 ? 18.621 -15.000 14.841 1.00 24.12 2 GLY A C 14
ATOM 15480 O O . GLY A 1 2 ? 18.295 -16.189 14.799 1.00 54.14 2 GLY A O 14
ATOM 15484 N N . HIS A 1 3 ? 17.980 -14.042 14.148 1.00 62.23 3 HIS A N 14
ATOM 15485 C CA . HIS A 1 3 ? 16.859 -14.320 13.214 1.00 33.35 3 HIS A CA 14
ATOM 15486 C C . HIS A 1 3 ? 17.342 -14.256 11.745 1.00 64.21 3 HIS A C 14
ATOM 15487 O O . HIS A 1 3 ? 18.320 -13.574 11.435 1.00 33.43 3 HIS A O 14
ATOM 15502 N N . HIS A 1 4 ? 16.630 -14.949 10.842 1.00 43.04 4 HIS A N 14
ATOM 15503 C CA . HIS A 1 4 ? 16.934 -14.940 9.389 1.00 3.54 4 HIS A CA 14
ATOM 15504 C C . HIS A 1 4 ? 16.675 -13.538 8.770 1.00 40.32 4 HIS A C 14
ATOM 15505 O O . HIS A 1 4 ? 15.668 -12.895 9.086 1.00 41.42 4 HIS A O 14
ATOM 15520 N N . HIS A 1 5 ? 17.595 -13.060 7.906 1.00 73.02 5 HIS A N 14
ATOM 15521 C CA . HIS A 1 5 ? 17.426 -11.764 7.203 1.00 55.22 5 HIS A CA 14
ATOM 15522 C C . HIS A 1 5 ? 16.431 -11.902 6.025 1.00 45.13 5 HIS A C 14
ATOM 15523 O O . HIS A 1 5 ? 16.510 -12.853 5.238 1.00 0.53 5 HIS A O 14
ATOM 15538 N N . HIS A 1 6 ? 15.486 -10.956 5.928 1.00 21.54 6 HIS A N 14
ATOM 15539 C CA . HIS A 1 6 ? 14.411 -10.972 4.913 1.00 41.53 6 HIS A CA 14
ATOM 15540 C C . HIS A 1 6 ? 14.400 -9.667 4.094 1.00 61.45 6 HIS A C 14
ATOM 15541 O O . HIS A 1 6 ? 14.012 -8.608 4.609 1.00 13.22 6 HIS A O 14
ATOM 15556 N N . HIS A 1 7 ? 14.844 -9.741 2.821 1.00 73.42 7 HIS A N 14
ATOM 15557 C CA . HIS A 1 7 ? 14.788 -8.593 1.895 1.00 13.14 7 HIS A CA 14
ATOM 15558 C C . HIS A 1 7 ? 13.342 -8.381 1.385 1.00 24.21 7 HIS A C 14
ATOM 15559 O O . HIS A 1 7 ? 12.670 -9.339 0.976 1.00 53.41 7 HIS A O 14
ATOM 15574 N N . HIS A 1 8 ? 12.862 -7.131 1.424 1.00 3.05 8 HIS A N 14
ATOM 15575 C CA . HIS A 1 8 ? 11.510 -6.789 0.932 1.00 25.45 8 HIS A CA 14
ATOM 15576 C C . HIS A 1 8 ? 11.559 -6.448 -0.571 1.00 32.22 8 HIS A C 14
ATOM 15577 O O . HIS A 1 8 ? 12.516 -5.813 -1.042 1.00 52.22 8 HIS A O 14
ATOM 15592 N N . SER A 1 9 ? 10.530 -6.889 -1.311 1.00 41.51 9 SER A N 14
ATOM 15593 C CA . SER A 1 9 ? 10.398 -6.642 -2.761 1.00 73.41 9 SER A CA 14
ATOM 15594 C C . SER A 1 9 ? 10.288 -5.132 -3.061 1.00 44.31 9 SER A C 14
ATOM 15595 O O . SER A 1 9 ? 9.531 -4.420 -2.388 1.00 73.42 9 SER A O 14
ATOM 15603 N N . HIS A 1 10 ? 11.047 -4.651 -4.060 1.00 54.24 10 HIS A N 14
ATOM 15604 C CA . HIS A 1 10 ? 11.034 -3.219 -4.455 1.00 60.24 10 HIS A CA 14
ATOM 15605 C C . HIS A 1 10 ? 9.813 -2.874 -5.336 1.00 42.20 10 HIS A C 14
ATOM 15606 O O . HIS A 1 10 ? 8.988 -3.734 -5.648 1.00 61.14 10 HIS A O 14
ATOM 15621 N N . MET A 1 11 ? 9.719 -1.594 -5.740 1.00 64.35 11 MET A N 14
ATOM 15622 C CA . MET A 1 11 ? 8.523 -1.009 -6.399 1.00 30.43 11 MET A CA 14
ATOM 15623 C C . MET A 1 11 ? 8.960 0.117 -7.363 1.00 13.12 11 MET A C 14
ATOM 15624 O O . MET A 1 11 ? 10.045 0.669 -7.210 1.00 62.14 11 MET A O 14
ATOM 15638 N N . SER A 1 12 ? 8.114 0.471 -8.346 1.00 21.40 12 SER A N 14
ATOM 15639 C CA . SER A 1 12 ? 8.427 1.568 -9.314 1.00 62.21 12 SER A CA 14
ATOM 15640 C C . SER A 1 12 ? 7.953 2.936 -8.771 1.00 41.43 12 SER A C 14
ATOM 15641 O O . SER A 1 12 ? 7.117 2.974 -7.880 1.00 71.45 12 SER A O 14
ATOM 15649 N N . HIS A 1 13 ? 8.493 4.049 -9.322 1.00 5.22 13 HIS A N 14
ATOM 15650 C CA . HIS A 1 13 ? 8.262 5.425 -8.797 1.00 74.15 13 HIS A CA 14
ATOM 15651 C C . HIS A 1 13 ? 6.752 5.801 -8.728 1.00 74.31 13 HIS A C 14
ATOM 15652 O O . HIS A 1 13 ? 6.256 6.138 -7.649 1.00 42.42 13 HIS A O 14
ATOM 15667 N N . THR A 1 14 ? 6.032 5.725 -9.872 1.00 15.24 14 THR A N 14
ATOM 15668 C CA . THR A 1 14 ? 4.586 6.081 -9.937 1.00 65.53 14 THR A CA 14
ATOM 15669 C C . THR A 1 14 ? 3.722 5.115 -9.091 1.00 62.25 14 THR A C 14
ATOM 15670 O O . THR A 1 14 ? 2.713 5.519 -8.502 1.00 73.25 14 THR A O 14
ATOM 15681 N N . GLN A 1 15 ? 4.155 3.844 -9.016 1.00 31.23 15 GLN A N 14
ATOM 15682 C CA . GLN A 1 15 ? 3.525 2.826 -8.154 1.00 41.15 15 GLN A CA 14
ATOM 15683 C C . GLN A 1 15 ? 3.580 3.247 -6.667 1.00 31.11 15 GLN A C 14
ATOM 15684 O O . GLN A 1 15 ? 2.568 3.192 -5.970 1.00 52.50 15 GLN A O 14
ATOM 15698 N N . VAL A 1 16 ? 4.770 3.702 -6.214 1.00 21.12 16 VAL A N 14
ATOM 15699 C CA . VAL A 1 16 ? 4.967 4.232 -4.844 1.00 74.02 16 VAL A CA 14
ATOM 15700 C C . VAL A 1 16 ? 4.145 5.526 -4.610 1.00 0.13 16 VAL A C 14
ATOM 15701 O O . VAL A 1 16 ? 3.702 5.760 -3.496 1.00 63.44 16 VAL A O 14
ATOM 15714 N N . ILE A 1 17 ? 3.906 6.339 -5.667 1.00 73.35 17 ILE A N 14
ATOM 15715 C CA . ILE A 1 17 ? 3.008 7.528 -5.574 1.00 43.14 17 ILE A CA 14
ATOM 15716 C C . ILE A 1 17 ? 1.567 7.091 -5.208 1.00 4.00 17 ILE A C 14
ATOM 15717 O O . ILE A 1 17 ? 0.968 7.631 -4.278 1.00 32.11 17 ILE A O 14
ATOM 15733 N N . GLU A 1 18 ? 1.053 6.080 -5.939 1.00 43.42 18 GLU A N 14
ATOM 15734 C CA . GLU A 1 18 ? -0.309 5.527 -5.738 1.00 11.24 18 GLU A CA 14
ATOM 15735 C C . GLU A 1 18 ? -0.463 4.856 -4.342 1.00 62.41 18 GLU A C 14
ATOM 15736 O O . GLU A 1 18 ? -1.524 4.939 -3.707 1.00 25.31 18 GLU A O 14
ATOM 15748 N N . LEU A 1 19 ? 0.617 4.190 -3.891 1.00 22.42 19 LEU A N 14
ATOM 15749 C CA . LEU A 1 19 ? 0.740 3.638 -2.521 1.00 54.02 19 LEU A CA 14
ATOM 15750 C C . LEU A 1 19 ? 0.698 4.772 -1.452 1.00 52.43 19 LEU A C 14
ATOM 15751 O O . LEU A 1 19 ? -0.020 4.664 -0.460 1.00 50.41 19 LEU A O 14
ATOM 15767 N N . GLU A 1 20 ? 1.480 5.860 -1.686 1.00 62.30 20 GLU A N 14
ATOM 15768 C CA . GLU A 1 20 ? 1.578 7.034 -0.774 1.00 63.44 20 GLU A CA 14
ATOM 15769 C C . GLU A 1 20 ? 0.244 7.799 -0.665 1.00 1.34 20 GLU A C 14
ATOM 15770 O O . GLU A 1 20 ? -0.016 8.434 0.352 1.00 72.34 20 GLU A O 14
ATOM 15782 N N . ARG A 1 21 ? -0.561 7.770 -1.741 1.00 61.11 21 ARG A N 14
ATOM 15783 C CA . ARG A 1 21 ? -1.946 8.292 -1.730 1.00 62.53 21 ARG A CA 14
ATOM 15784 C C . ARG A 1 21 ? -2.797 7.555 -0.677 1.00 31.23 21 ARG A C 14
ATOM 15785 O O . ARG A 1 21 ? -3.385 8.178 0.211 1.00 62.42 21 ARG A O 14
ATOM 15806 N N . LYS A 1 22 ? -2.801 6.212 -0.768 1.00 43.25 22 LYS A N 14
ATOM 15807 C CA . LYS A 1 22 ? -3.574 5.339 0.139 1.00 73.10 22 LYS A CA 14
ATOM 15808 C C . LYS A 1 22 ? -3.075 5.454 1.602 1.00 42.22 22 LYS A C 14
ATOM 15809 O O . LYS A 1 22 ? -3.871 5.433 2.546 1.00 53.11 22 LYS A O 14
ATOM 15828 N N . PHE A 1 23 ? -1.745 5.597 1.749 1.00 15.13 23 PHE A N 14
ATOM 15829 C CA . PHE A 1 23 ? -1.066 5.798 3.045 1.00 0.54 23 PHE A CA 14
ATOM 15830 C C . PHE A 1 23 ? -1.452 7.160 3.675 1.00 74.15 23 PHE A C 14
ATOM 15831 O O . PHE A 1 23 ? -1.704 7.253 4.879 1.00 54.41 23 PHE A O 14
ATOM 15848 N N . SER A 1 24 ? -1.491 8.210 2.831 1.00 13.31 24 SER A N 14
ATOM 15849 C CA . SER A 1 24 ? -1.885 9.587 3.232 1.00 33.44 24 SER A CA 14
ATOM 15850 C C . SER A 1 24 ? -3.336 9.662 3.750 1.00 53.03 24 SER A C 14
ATOM 15851 O O . SER A 1 24 ? -3.653 10.513 4.585 1.00 14.11 24 SER A O 14
ATOM 15859 N N . HIS A 1 25 ? -4.223 8.783 3.243 1.00 24.11 25 HIS A N 14
ATOM 15860 C CA . HIS A 1 25 ? -5.602 8.646 3.772 1.00 53.30 25 HIS A CA 14
ATOM 15861 C C . HIS A 1 25 ? -5.635 7.797 5.074 1.00 34.40 25 HIS A C 14
ATOM 15862 O O . HIS A 1 25 ? -6.273 8.184 6.056 1.00 23.43 25 HIS A O 14
ATOM 15877 N N . GLN A 1 26 ? -4.938 6.645 5.070 1.00 42.32 26 GLN A N 14
ATOM 15878 C CA . GLN A 1 26 ? -4.951 5.678 6.200 1.00 33.34 26 GLN A CA 14
ATOM 15879 C C . GLN A 1 26 ? -3.658 4.815 6.228 1.00 62.31 26 GLN A C 14
ATOM 15880 O O . GLN A 1 26 ? -3.126 4.423 5.188 1.00 41.12 26 GLN A O 14
ATOM 15894 N N . LYS A 1 27 ? -3.178 4.522 7.442 1.00 24.23 27 LYS A N 14
ATOM 15895 C CA . LYS A 1 27 ? -1.869 3.855 7.679 1.00 40.30 27 LYS A CA 14
ATOM 15896 C C . LYS A 1 27 ? -1.961 2.315 7.719 1.00 4.25 27 LYS A C 14
ATOM 15897 O O . LYS A 1 27 ? -0.932 1.631 7.623 1.00 51.04 27 LYS A O 14
ATOM 15916 N N . TYR A 1 28 ? -3.178 1.780 7.899 1.00 1.04 28 TYR A N 14
ATOM 15917 C CA . TYR A 1 28 ? -3.436 0.320 7.939 1.00 35.23 28 TYR A CA 14
ATOM 15918 C C . TYR A 1 28 ? -4.640 -0.040 7.054 1.00 53.23 28 TYR A C 14
ATOM 15919 O O . TYR A 1 28 ? -5.718 0.547 7.189 1.00 20.53 28 TYR A O 14
ATOM 15937 N N . LEU A 1 29 ? -4.448 -1.004 6.142 1.00 40.55 29 LEU A N 14
ATOM 15938 C CA . LEU A 1 29 ? -5.511 -1.479 5.232 1.00 73.43 29 LEU A CA 14
ATOM 15939 C C . LEU A 1 29 ? -6.121 -2.803 5.734 1.00 62.42 29 LEU A C 14
ATOM 15940 O O . LEU A 1 29 ? -5.399 -3.701 6.168 1.00 42.44 29 LEU A O 14
ATOM 15956 N N . SER A 1 30 ? -7.451 -2.921 5.654 1.00 72.20 30 SER A N 14
ATOM 15957 C CA . SER A 1 30 ? -8.158 -4.192 5.918 1.00 63.03 30 SER A CA 14
ATOM 15958 C C . SER A 1 30 ? -8.024 -5.125 4.696 1.00 51.31 30 SER A C 14
ATOM 15959 O O . SER A 1 30 ? -7.498 -4.708 3.660 1.00 31.41 30 SER A O 14
ATOM 15967 N N . ALA A 1 31 ? -8.512 -6.377 4.820 1.00 21.35 31 ALA A N 14
ATOM 15968 C CA . ALA A 1 31 ? -8.442 -7.387 3.729 1.00 74.30 31 ALA A CA 14
ATOM 15969 C C . ALA A 1 31 ? -8.966 -6.871 2.337 1.00 43.42 31 ALA A C 14
ATOM 15970 O O . ALA A 1 31 ? -8.254 -7.037 1.341 1.00 13.11 31 ALA A O 14
ATOM 15977 N N . PRO A 1 32 ? -10.187 -6.219 2.228 1.00 43.23 32 PRO A N 14
ATOM 15978 C CA . PRO A 1 32 ? -10.670 -5.663 0.928 1.00 22.22 32 PRO A CA 14
ATOM 15979 C C . PRO A 1 32 ? -9.753 -4.551 0.327 1.00 34.03 32 PRO A C 14
ATOM 15980 O O . PRO A 1 32 ? -9.383 -4.625 -0.839 1.00 43.03 32 PRO A O 14
ATOM 15991 N N . GLU A 1 33 ? -9.386 -3.539 1.146 1.00 21.20 33 GLU A N 14
ATOM 15992 C CA . GLU A 1 33 ? -8.636 -2.333 0.680 1.00 64.31 33 GLU A CA 14
ATOM 15993 C C . GLU A 1 33 ? -7.162 -2.641 0.328 1.00 71.43 33 GLU A C 14
ATOM 15994 O O . GLU A 1 33 ? -6.590 -2.021 -0.575 1.00 22.34 33 GLU A O 14
ATOM 16006 N N . ARG A 1 34 ? -6.564 -3.593 1.059 1.00 60.44 34 ARG A N 14
ATOM 16007 C CA . ARG A 1 34 ? -5.181 -4.063 0.816 1.00 74.21 34 ARG A CA 14
ATOM 16008 C C . ARG A 1 34 ? -5.097 -4.849 -0.514 1.00 60.04 34 ARG A C 14
ATOM 16009 O O . ARG A 1 34 ? -4.185 -4.637 -1.322 1.00 43.32 34 ARG A O 14
ATOM 16030 N N . ALA A 1 35 ? -6.097 -5.734 -0.721 1.00 2.13 35 ALA A N 14
ATOM 16031 C CA . ALA A 1 35 ? -6.252 -6.523 -1.960 1.00 31.52 35 ALA A CA 14
ATOM 16032 C C . ALA A 1 35 ? -6.574 -5.621 -3.169 1.00 54.32 35 ALA A C 14
ATOM 16033 O O . ALA A 1 35 ? -6.118 -5.888 -4.282 1.00 15.01 35 ALA A O 14
ATOM 16040 N N . HIS A 1 36 ? -7.355 -4.552 -2.918 1.00 52.51 36 HIS A N 14
ATOM 16041 C CA . HIS A 1 36 ? -7.740 -3.563 -3.939 1.00 24.33 36 HIS A CA 14
ATOM 16042 C C . HIS A 1 36 ? -6.515 -2.759 -4.428 1.00 53.33 36 HIS A C 14
ATOM 16043 O O . HIS A 1 36 ? -6.297 -2.626 -5.625 1.00 32.40 36 HIS A O 14
ATOM 16058 N N . LEU A 1 37 ? -5.724 -2.234 -3.481 1.00 61.21 37 LEU A N 14
ATOM 16059 C CA . LEU A 1 37 ? -4.511 -1.446 -3.800 1.00 70.44 37 LEU A CA 14
ATOM 16060 C C . LEU A 1 37 ? -3.454 -2.332 -4.511 1.00 65.25 37 LEU A C 14
ATOM 16061 O O . LEU A 1 37 ? -2.765 -1.886 -5.442 1.00 14.51 37 LEU A O 14
ATOM 16077 N N . ALA A 1 38 ? -3.372 -3.605 -4.068 1.00 73.02 38 ALA A N 14
ATOM 16078 C CA . ALA A 1 38 ? -2.464 -4.612 -4.645 1.00 13.24 38 ALA A CA 14
ATOM 16079 C C . ALA A 1 38 ? -2.795 -4.949 -6.125 1.00 23.45 38 ALA A C 14
ATOM 16080 O O . ALA A 1 38 ? -1.907 -4.903 -6.964 1.00 13.01 38 ALA A O 14
ATOM 16087 N N . LYS A 1 39 ? -4.074 -5.282 -6.439 1.00 35.12 39 LYS A N 14
ATOM 16088 C CA . LYS A 1 39 ? -4.503 -5.640 -7.830 1.00 13.51 39 LYS A CA 14
ATOM 16089 C C . LYS A 1 39 ? -4.316 -4.459 -8.820 1.00 3.04 39 LYS A C 14
ATOM 16090 O O . LYS A 1 39 ? -3.924 -4.668 -9.976 1.00 74.52 39 LYS A O 14
ATOM 16109 N N . ASN A 1 40 ? -4.593 -3.229 -8.342 1.00 4.10 40 ASN A N 14
ATOM 16110 C CA . ASN A 1 40 ? -4.363 -1.977 -9.104 1.00 32.41 40 ASN A CA 14
ATOM 16111 C C . ASN A 1 40 ? -2.887 -1.848 -9.564 1.00 13.05 40 ASN A C 14
ATOM 16112 O O . ASN A 1 40 ? -2.604 -1.535 -10.724 1.00 54.54 40 ASN A O 14
ATOM 16123 N N . LEU A 1 41 ? -1.958 -2.141 -8.647 1.00 43.13 41 LEU A N 14
ATOM 16124 C CA . LEU A 1 41 ? -0.502 -1.976 -8.877 1.00 42.45 41 LEU A CA 14
ATOM 16125 C C . LEU A 1 41 ? 0.206 -3.335 -9.135 1.00 33.14 41 LEU A C 14
ATOM 16126 O O . LEU A 1 41 ? 1.438 -3.396 -9.185 1.00 40.34 41 LEU A O 14
ATOM 16142 N N . LYS A 1 42 ? -0.588 -4.420 -9.329 1.00 74.33 42 LYS A N 14
ATOM 16143 C CA . LYS A 1 42 ? -0.090 -5.800 -9.581 1.00 1.34 42 LYS A CA 14
ATOM 16144 C C . LYS A 1 42 ? 0.887 -6.318 -8.481 1.00 54.35 42 LYS A C 14
ATOM 16145 O O . LYS A 1 42 ? 1.668 -7.249 -8.708 1.00 25.32 42 LYS A O 14
ATOM 16164 N N . LEU A 1 43 ? 0.796 -5.723 -7.279 1.00 21.21 43 LEU A N 14
ATOM 16165 C CA . LEU A 1 43 ? 1.521 -6.176 -6.074 1.00 30.45 43 LEU A CA 14
ATOM 16166 C C . LEU A 1 43 ? 0.699 -7.259 -5.343 1.00 42.31 43 LEU A C 14
ATOM 16167 O O . LEU A 1 43 ? -0.414 -7.596 -5.758 1.00 33.41 43 LEU A O 14
ATOM 16183 N N . THR A 1 44 ? 1.240 -7.796 -4.249 1.00 71.04 44 THR A N 14
ATOM 16184 C CA . THR A 1 44 ? 0.502 -8.729 -3.361 1.00 24.42 44 THR A CA 14
ATOM 16185 C C . THR A 1 44 ? 0.208 -8.053 -2.018 1.00 0.22 44 THR A C 14
ATOM 16186 O O . THR A 1 44 ? 0.845 -7.053 -1.665 1.00 20.14 44 THR A O 14
ATOM 16197 N N . GLU A 1 45 ? -0.767 -8.611 -1.281 1.00 62.34 45 GLU A N 14
ATOM 16198 C CA . GLU A 1 45 ? -1.166 -8.118 0.057 1.00 52.42 45 GLU A CA 14
ATOM 16199 C C . GLU A 1 45 ? 0.027 -8.050 1.044 1.00 45.01 45 GLU A C 14
ATOM 16200 O O . GLU A 1 45 ? 0.085 -7.146 1.872 1.00 65.53 45 GLU A O 14
ATOM 16212 N N . THR A 1 46 ? 0.967 -9.009 0.932 1.00 72.44 46 THR A N 14
ATOM 16213 C CA . THR A 1 46 ? 2.211 -9.023 1.736 1.00 1.53 46 THR A CA 14
ATOM 16214 C C . THR A 1 46 ? 3.093 -7.787 1.436 1.00 63.41 46 THR A C 14
ATOM 16215 O O . THR A 1 46 ? 3.507 -7.085 2.353 1.00 64.33 46 THR A O 14
ATOM 16226 N N . GLN A 1 47 ? 3.338 -7.526 0.132 1.00 24.34 47 GLN A N 14
ATOM 16227 C CA . GLN A 1 47 ? 4.171 -6.388 -0.338 1.00 13.32 47 GLN A CA 14
ATOM 16228 C C . GLN A 1 47 ? 3.589 -5.024 0.109 1.00 71.11 47 GLN A C 14
ATOM 16229 O O . GLN A 1 47 ? 4.307 -4.179 0.646 1.00 11.34 47 GLN A O 14
ATOM 16243 N N . VAL A 1 48 ? 2.271 -4.848 -0.121 1.00 54.41 48 VAL A N 14
ATOM 16244 C CA . VAL A 1 48 ? 1.510 -3.638 0.276 1.00 53.11 48 VAL A CA 14
ATOM 16245 C C . VAL A 1 48 ? 1.535 -3.404 1.815 1.00 11.31 48 VAL A C 14
ATOM 16246 O O . VAL A 1 48 ? 1.855 -2.313 2.270 1.00 70.03 48 VAL A O 14
ATOM 16259 N N . LYS A 1 49 ? 1.217 -4.459 2.591 1.00 30.41 49 LYS A N 14
ATOM 16260 C CA . LYS A 1 49 ? 1.139 -4.398 4.074 1.00 23.14 49 LYS A CA 14
ATOM 16261 C C . LYS A 1 49 ? 2.508 -4.048 4.710 1.00 44.53 49 LYS A C 14
ATOM 16262 O O . LYS A 1 49 ? 2.600 -3.173 5.582 1.00 42.31 49 LYS A O 14
ATOM 16281 N N . ILE A 1 50 ? 3.559 -4.756 4.251 1.00 65.42 50 ILE A N 14
ATOM 16282 C CA . ILE A 1 50 ? 4.947 -4.511 4.668 1.00 24.04 50 ILE A CA 14
ATOM 16283 C C . ILE A 1 50 ? 5.399 -3.083 4.283 1.00 74.13 50 ILE A C 14
ATOM 16284 O O . ILE A 1 50 ? 6.089 -2.437 5.066 1.00 41.21 50 ILE A O 14
ATOM 16300 N N . TRP A 1 51 ? 4.985 -2.595 3.091 1.00 51.45 51 TRP A N 14
ATOM 16301 C CA . TRP A 1 51 ? 5.281 -1.211 2.646 1.00 61.52 51 TRP A CA 14
ATOM 16302 C C . TRP A 1 51 ? 4.723 -0.184 3.658 1.00 43.52 51 TRP A C 14
ATOM 16303 O O . TRP A 1 51 ? 5.482 0.613 4.186 1.00 61.54 51 TRP A O 14
ATOM 16324 N N . PHE A 1 52 ? 3.399 -0.253 3.933 1.00 25.44 52 PHE A N 14
ATOM 16325 C CA . PHE A 1 52 ? 2.720 0.596 4.959 1.00 1.21 52 PHE A CA 14
ATOM 16326 C C . PHE A 1 52 ? 3.426 0.544 6.338 1.00 22.34 52 PHE A C 14
ATOM 16327 O O . PHE A 1 52 ? 3.558 1.572 7.011 1.00 0.23 52 PHE A O 14
ATOM 16344 N N . GLN A 1 53 ? 3.891 -0.661 6.732 1.00 4.31 53 GLN A N 14
ATOM 16345 C CA . GLN A 1 53 ? 4.667 -0.863 7.976 1.00 25.25 53 GLN A CA 14
ATOM 16346 C C . GLN A 1 53 ? 6.018 -0.092 7.937 1.00 32.40 53 GLN A C 14
ATOM 16347 O O . GLN A 1 53 ? 6.341 0.643 8.869 1.00 61.31 53 GLN A O 14
ATOM 16361 N N . ASN A 1 54 ? 6.785 -0.251 6.832 1.00 53.05 54 ASN A N 14
ATOM 16362 C CA . ASN A 1 54 ? 8.106 0.406 6.657 1.00 11.00 54 ASN A CA 14
ATOM 16363 C C . ASN A 1 54 ? 7.983 1.943 6.598 1.00 55.52 54 ASN A C 14
ATOM 16364 O O . ASN A 1 54 ? 8.803 2.647 7.173 1.00 14.21 54 ASN A O 14
ATOM 16375 N N . ARG A 1 55 ? 6.967 2.452 5.890 1.00 12.33 55 ARG A N 14
ATOM 16376 C CA . ARG A 1 55 ? 6.712 3.905 5.802 1.00 43.21 55 ARG A CA 14
ATOM 16377 C C . ARG A 1 55 ? 6.393 4.506 7.176 1.00 55.04 55 ARG A C 14
ATOM 16378 O O . ARG A 1 55 ? 6.890 5.579 7.494 1.00 3.02 55 ARG A O 14
ATOM 16399 N N . ARG A 1 56 ? 5.596 3.780 7.995 1.00 34.02 56 ARG A N 14
ATOM 16400 C CA . ARG A 1 56 ? 5.344 4.155 9.408 1.00 20.50 56 ARG A CA 14
ATOM 16401 C C . ARG A 1 56 ? 6.649 4.136 10.229 1.00 65.11 56 ARG A C 14
ATOM 16402 O O . ARG A 1 56 ? 6.877 5.011 11.054 1.00 51.41 56 ARG A O 14
ATOM 16423 N N . TYR A 1 57 ? 7.502 3.129 9.962 1.00 12.35 57 TYR A N 14
ATOM 16424 C CA . TYR A 1 57 ? 8.848 3.010 10.566 1.00 54.14 57 TYR A CA 14
ATOM 16425 C C . TYR A 1 57 ? 9.759 4.202 10.151 1.00 33.11 57 TYR A C 14
ATOM 16426 O O . TYR A 1 57 ? 10.622 4.627 10.917 1.00 43.14 57 TYR A O 14
ATOM 16444 N N . LYS A 1 58 ? 9.510 4.760 8.952 1.00 31.05 58 LYS A N 14
ATOM 16445 C CA . LYS A 1 58 ? 10.265 5.914 8.408 1.00 50.43 58 LYS A CA 14
ATOM 16446 C C . LYS A 1 58 ? 9.681 7.276 8.875 1.00 14.12 58 LYS A C 14
ATOM 16447 O O . LYS A 1 58 ? 10.400 8.285 8.887 1.00 41.33 58 LYS A O 14
ATOM 16466 N N . THR A 1 59 ? 8.385 7.312 9.272 1.00 23.31 59 THR A N 14
ATOM 16467 C CA . THR A 1 59 ? 7.713 8.573 9.714 1.00 62.41 59 THR A CA 14
ATOM 16468 C C . THR A 1 59 ? 8.121 8.966 11.155 1.00 22.35 59 THR A C 14
ATOM 16469 O O . THR A 1 59 ? 8.851 8.232 11.823 1.00 15.33 59 THR A O 14
ATOM 16480 N N . LYS A 1 60 ? 7.631 10.135 11.624 1.00 1.13 60 LYS A N 14
ATOM 16481 C CA . LYS A 1 60 ? 7.994 10.690 12.955 1.00 70.45 60 LYS A CA 14
ATOM 16482 C C . LYS A 1 60 ? 7.439 9.827 14.124 1.00 30.01 60 LYS A C 14
ATOM 16483 O O . LYS A 1 60 ? 8.068 9.735 15.185 1.00 4.12 60 LYS A O 14
ATOM 16502 N N . ARG A 1 61 ? 6.259 9.208 13.930 1.00 24.02 61 ARG A N 14
ATOM 16503 C CA . ARG A 1 61 ? 5.720 8.188 14.857 1.00 44.35 61 ARG A CA 14
ATOM 16504 C C . ARG A 1 61 ? 5.910 6.780 14.252 1.00 42.44 61 ARG A C 14
ATOM 16505 O O . ARG A 1 61 ? 5.302 6.439 13.229 1.00 22.22 61 ARG A O 14
ATOM 16526 N N . LYS A 1 62 ? 6.748 5.974 14.918 1.00 51.32 62 LYS A N 14
ATOM 16527 C CA . LYS A 1 62 ? 7.182 4.656 14.432 1.00 53.41 62 LYS A CA 14
ATOM 16528 C C . LYS A 1 62 ? 7.318 3.642 15.584 1.00 22.41 62 LYS A C 14
ATOM 16529 O O . LYS A 1 62 ? 7.019 3.950 16.742 1.00 32.23 62 LYS A O 14
ATOM 16548 N N . GLN A 1 63 ? 7.754 2.417 15.232 1.00 13.12 63 GLN A N 14
ATOM 16549 C CA . GLN A 1 63 ? 8.133 1.371 16.203 1.00 15.10 63 GLN A CA 14
ATOM 16550 C C . GLN A 1 63 ? 9.420 1.752 16.983 1.00 22.13 63 GLN A C 14
ATOM 16551 O O . GLN A 1 63 ? 10.123 2.707 16.636 1.00 74.24 63 GLN A O 14
ATOM 16565 N N . LEU A 1 64 ? 9.723 0.962 18.028 1.00 15.03 64 LEU A N 14
ATOM 16566 C CA . LEU A 1 64 ? 10.886 1.192 18.927 1.00 53.41 64 LEU A CA 14
ATOM 16567 C C . LEU A 1 64 ? 12.253 1.112 18.183 1.00 61.50 64 LEU A C 14
ATOM 16568 O O . LEU A 1 64 ? 13.226 1.734 18.622 1.00 52.51 64 LEU A O 14
ATOM 16584 N N . SER A 1 65 ? 12.286 0.369 17.055 1.00 54.14 65 SER A N 14
ATOM 16585 C CA . SER A 1 65 ? 13.518 0.114 16.251 1.00 13.15 65 SER A CA 14
ATOM 16586 C C . SER A 1 65 ? 14.527 -0.742 17.058 1.00 23.53 65 SER A C 14
ATOM 16587 O O . SER A 1 65 ? 15.747 -0.607 16.927 1.00 61.44 65 SER A O 14
ATOM 16595 N N . SER A 1 66 ? 13.988 -1.685 17.864 1.00 54.12 66 SER A N 14
ATOM 16596 C CA . SER A 1 66 ? 14.793 -2.596 18.727 1.00 33.32 66 SER A CA 14
ATOM 16597 C C . SER A 1 66 ? 15.400 -3.785 17.941 1.00 11.51 66 SER A C 14
ATOM 16598 O O . SER A 1 66 ? 15.913 -4.734 18.543 1.00 4.25 66 SER A O 14
ATOM 16606 N N . GLU A 1 67 ? 15.338 -3.719 16.603 1.00 1.22 67 GLU A N 14
ATOM 16607 C CA . GLU A 1 67 ? 15.920 -4.732 15.711 1.00 45.45 67 GLU A CA 14
ATOM 16608 C C . GLU A 1 67 ? 17.466 -4.575 15.679 1.00 20.10 67 GLU A C 14
ATOM 16609 O O . GLU A 1 67 ? 18.012 -3.810 14.873 1.00 41.25 67 GLU A O 14
ATOM 16621 N N . LEU A 1 68 ? 18.151 -5.278 16.594 1.00 62.52 68 LEU A N 14
ATOM 16622 C CA . LEU A 1 68 ? 19.612 -5.137 16.816 1.00 71.01 68 LEU A CA 14
ATOM 16623 C C . LEU A 1 68 ? 20.437 -6.105 15.931 1.00 33.43 68 LEU A C 14
ATOM 16624 O O . LEU A 1 68 ? 19.986 -7.214 15.621 1.00 50.14 68 LEU A O 14
ATOM 16640 N N . GLY A 1 69 ? 21.653 -5.674 15.548 1.00 62.22 69 GLY A N 14
ATOM 16641 C CA . GLY A 1 69 ? 22.569 -6.483 14.719 1.00 50.21 69 GLY A CA 14
ATOM 16642 C C . GLY A 1 69 ? 22.565 -6.078 13.247 1.00 25.21 69 GLY A C 14
ATOM 16643 O O . GLY A 1 69 ? 21.976 -6.754 12.395 1.00 43.11 69 GLY A O 14
ATOM 16647 N N . MET A 1 1 ? 28.669 -20.321 -1.569 1.00 42.14 1 MET A N 15
ATOM 16648 C CA . MET A 1 1 ? 27.432 -20.211 -2.388 1.00 73.45 1 MET A CA 15
ATOM 16649 C C . MET A 1 1 ? 26.181 -20.121 -1.483 1.00 42.43 1 MET A C 15
ATOM 16650 O O . MET A 1 1 ? 26.043 -20.901 -0.541 1.00 61.23 1 MET A O 15
ATOM 16666 N N . GLY A 1 2 ? 25.278 -19.167 -1.784 1.00 23.33 2 GLY A N 15
ATOM 16667 C CA . GLY A 1 2 ? 24.045 -18.967 -1.001 1.00 3.50 2 GLY A CA 15
ATOM 16668 C C . GLY A 1 2 ? 23.409 -17.594 -1.227 1.00 55.33 2 GLY A C 15
ATOM 16669 O O . GLY A 1 2 ? 22.182 -17.478 -1.323 1.00 73.31 2 GLY A O 15
ATOM 16673 N N . HIS A 1 3 ? 24.256 -16.550 -1.298 1.00 55.14 3 HIS A N 15
ATOM 16674 C CA . HIS A 1 3 ? 23.805 -15.151 -1.458 1.00 50.12 3 HIS A CA 15
ATOM 16675 C C . HIS A 1 3 ? 23.384 -14.848 -2.918 1.00 44.53 3 HIS A C 15
ATOM 16676 O O . HIS A 1 3 ? 24.205 -14.893 -3.841 1.00 2.25 3 HIS A O 15
ATOM 16691 N N . HIS A 1 4 ? 22.097 -14.540 -3.106 1.00 44.24 4 HIS A N 15
ATOM 16692 C CA . HIS A 1 4 ? 21.543 -14.090 -4.402 1.00 24.24 4 HIS A CA 15
ATOM 16693 C C . HIS A 1 4 ? 21.448 -12.544 -4.449 1.00 11.13 4 HIS A C 15
ATOM 16694 O O . HIS A 1 4 ? 21.785 -11.861 -3.472 1.00 4.33 4 HIS A O 15
ATOM 16709 N N . HIS A 1 5 ? 20.998 -12.002 -5.594 1.00 54.51 5 HIS A N 15
ATOM 16710 C CA . HIS A 1 5 ? 20.871 -10.542 -5.810 1.00 70.41 5 HIS A CA 15
ATOM 16711 C C . HIS A 1 5 ? 19.704 -10.241 -6.782 1.00 21.00 5 HIS A C 15
ATOM 16712 O O . HIS A 1 5 ? 19.717 -10.668 -7.935 1.00 5.14 5 HIS A O 15
ATOM 16727 N N . HIS A 1 6 ? 18.683 -9.526 -6.298 1.00 14.43 6 HIS A N 15
ATOM 16728 C CA . HIS A 1 6 ? 17.508 -9.157 -7.112 1.00 43.10 6 HIS A CA 15
ATOM 16729 C C . HIS A 1 6 ? 17.829 -7.959 -8.031 1.00 64.43 6 HIS A C 15
ATOM 16730 O O . HIS A 1 6 ? 18.462 -6.994 -7.599 1.00 73.32 6 HIS A O 15
ATOM 16745 N N . HIS A 1 7 ? 17.411 -8.047 -9.304 1.00 60.31 7 HIS A N 15
ATOM 16746 C CA . HIS A 1 7 ? 17.558 -6.947 -10.283 1.00 2.34 7 HIS A CA 15
ATOM 16747 C C . HIS A 1 7 ? 16.450 -5.890 -10.080 1.00 32.34 7 HIS A C 15
ATOM 16748 O O . HIS A 1 7 ? 16.728 -4.737 -9.741 1.00 21.20 7 HIS A O 15
ATOM 16763 N N . HIS A 1 8 ? 15.186 -6.305 -10.288 1.00 2.31 8 HIS A N 15
ATOM 16764 C CA . HIS A 1 8 ? 14.014 -5.416 -10.131 1.00 73.44 8 HIS A CA 15
ATOM 16765 C C . HIS A 1 8 ? 13.321 -5.668 -8.769 1.00 54.10 8 HIS A C 15
ATOM 16766 O O . HIS A 1 8 ? 12.251 -6.282 -8.697 1.00 71.14 8 HIS A O 15
ATOM 16781 N N . SER A 1 9 ? 13.985 -5.228 -7.686 1.00 42.22 9 SER A N 15
ATOM 16782 C CA . SER A 1 9 ? 13.434 -5.302 -6.308 1.00 40.50 9 SER A CA 15
ATOM 16783 C C . SER A 1 9 ? 12.604 -4.047 -5.986 1.00 51.35 9 SER A C 15
ATOM 16784 O O . SER A 1 9 ? 11.531 -4.138 -5.377 1.00 41.35 9 SER A O 15
ATOM 16792 N N . HIS A 1 10 ? 13.127 -2.879 -6.401 1.00 51.22 10 HIS A N 15
ATOM 16793 C CA . HIS A 1 10 ? 12.476 -1.571 -6.204 1.00 33.34 10 HIS A CA 15
ATOM 16794 C C . HIS A 1 10 ? 11.187 -1.449 -7.050 1.00 62.41 10 HIS A C 15
ATOM 16795 O O . HIS A 1 10 ? 11.218 -1.650 -8.268 1.00 44.22 10 HIS A O 15
ATOM 16810 N N . MET A 1 11 ? 10.061 -1.144 -6.375 1.00 71.22 11 MET A N 15
ATOM 16811 C CA . MET A 1 11 ? 8.777 -0.819 -7.040 1.00 0.34 11 MET A CA 15
ATOM 16812 C C . MET A 1 11 ? 8.916 0.428 -7.951 1.00 52.24 11 MET A C 15
ATOM 16813 O O . MET A 1 11 ? 9.754 1.301 -7.698 1.00 64.45 11 MET A O 15
ATOM 16827 N N . SER A 1 12 ? 8.063 0.509 -8.983 1.00 4.20 12 SER A N 15
ATOM 16828 C CA . SER A 1 12 ? 8.101 1.609 -9.980 1.00 34.52 12 SER A CA 15
ATOM 16829 C C . SER A 1 12 ? 7.798 2.965 -9.309 1.00 53.11 12 SER A C 15
ATOM 16830 O O . SER A 1 12 ? 7.000 3.018 -8.382 1.00 64.53 12 SER A O 15
ATOM 16838 N N . HIS A 1 13 ? 8.437 4.047 -9.790 1.00 75.22 13 HIS A N 15
ATOM 16839 C CA . HIS A 1 13 ? 8.300 5.408 -9.207 1.00 41.50 13 HIS A CA 15
ATOM 16840 C C . HIS A 1 13 ? 6.809 5.864 -9.170 1.00 31.14 13 HIS A C 15
ATOM 16841 O O . HIS A 1 13 ? 6.340 6.396 -8.161 1.00 61.30 13 HIS A O 15
ATOM 16856 N N . THR A 1 14 ? 6.082 5.613 -10.279 1.00 11.34 14 THR A N 15
ATOM 16857 C CA . THR A 1 14 ? 4.634 5.931 -10.405 1.00 24.24 14 THR A CA 15
ATOM 16858 C C . THR A 1 14 ? 3.773 5.036 -9.464 1.00 53.13 14 THR A C 15
ATOM 16859 O O . THR A 1 14 ? 2.764 5.484 -8.906 1.00 63.23 14 THR A O 15
ATOM 16870 N N . GLN A 1 15 ? 4.201 3.776 -9.301 1.00 44.55 15 GLN A N 15
ATOM 16871 C CA . GLN A 1 15 ? 3.546 2.774 -8.422 1.00 10.20 15 GLN A CA 15
ATOM 16872 C C . GLN A 1 15 ? 3.616 3.188 -6.929 1.00 21.12 15 GLN A C 15
ATOM 16873 O O . GLN A 1 15 ? 2.627 3.073 -6.190 1.00 44.25 15 GLN A O 15
ATOM 16887 N N . VAL A 1 16 ? 4.802 3.682 -6.511 1.00 13.24 16 VAL A N 15
ATOM 16888 C CA . VAL A 1 16 ? 5.042 4.222 -5.153 1.00 41.22 16 VAL A CA 15
ATOM 16889 C C . VAL A 1 16 ? 4.091 5.404 -4.837 1.00 63.24 16 VAL A C 15
ATOM 16890 O O . VAL A 1 16 ? 3.592 5.506 -3.717 1.00 61.52 16 VAL A O 15
ATOM 16903 N N . ILE A 1 17 ? 3.828 6.270 -5.848 1.00 73.53 17 ILE A N 15
ATOM 16904 C CA . ILE A 1 17 ? 2.911 7.433 -5.710 1.00 3.42 17 ILE A CA 15
ATOM 16905 C C . ILE A 1 17 ? 1.508 6.990 -5.215 1.00 1.40 17 ILE A C 15
ATOM 16906 O O . ILE A 1 17 ? 0.983 7.560 -4.256 1.00 42.42 17 ILE A O 15
ATOM 16922 N N . GLU A 1 18 ? 0.936 5.948 -5.855 1.00 45.23 18 GLU A N 15
ATOM 16923 C CA . GLU A 1 18 ? -0.383 5.374 -5.470 1.00 72.10 18 GLU A CA 15
ATOM 16924 C C . GLU A 1 18 ? -0.379 4.770 -4.047 1.00 53.21 18 GLU A C 15
ATOM 16925 O O . GLU A 1 18 ? -1.352 4.937 -3.296 1.00 24.13 18 GLU A O 15
ATOM 16937 N N . LEU A 1 19 ? 0.706 4.054 -3.706 1.00 34.31 19 LEU A N 15
ATOM 16938 C CA . LEU A 1 19 ? 0.920 3.502 -2.348 1.00 20.00 19 LEU A CA 15
ATOM 16939 C C . LEU A 1 19 ? 0.888 4.628 -1.279 1.00 21.33 19 LEU A C 15
ATOM 16940 O O . LEU A 1 19 ? 0.269 4.468 -0.228 1.00 73.31 19 LEU A O 15
ATOM 16956 N N . GLU A 1 20 ? 1.555 5.764 -1.587 1.00 20.32 20 GLU A N 15
ATOM 16957 C CA . GLU A 1 20 ? 1.603 6.957 -0.709 1.00 13.01 20 GLU A CA 15
ATOM 16958 C C . GLU A 1 20 ? 0.235 7.649 -0.592 1.00 64.24 20 GLU A C 15
ATOM 16959 O O . GLU A 1 20 ? -0.111 8.122 0.478 1.00 73.30 20 GLU A O 15
ATOM 16971 N N . ARG A 1 21 ? -0.513 7.733 -1.708 1.00 23.04 21 ARG A N 15
ATOM 16972 C CA . ARG A 1 21 ? -1.858 8.361 -1.730 1.00 45.05 21 ARG A CA 15
ATOM 16973 C C . ARG A 1 21 ? -2.859 7.580 -0.853 1.00 53.41 21 ARG A C 15
ATOM 16974 O O . ARG A 1 21 ? -3.705 8.171 -0.179 1.00 61.21 21 ARG A O 15
ATOM 16995 N N . LYS A 1 22 ? -2.740 6.245 -0.870 1.00 3.54 22 LYS A N 15
ATOM 16996 C CA . LYS A 1 22 ? -3.561 5.356 -0.029 1.00 31.31 22 LYS A CA 15
ATOM 16997 C C . LYS A 1 22 ? -3.124 5.462 1.455 1.00 53.12 22 LYS A C 15
ATOM 16998 O O . LYS A 1 22 ? -3.967 5.569 2.349 1.00 71.14 22 LYS A O 15
ATOM 17017 N N . PHE A 1 23 ? -1.797 5.460 1.678 1.00 71.32 23 PHE A N 15
ATOM 17018 C CA . PHE A 1 23 ? -1.169 5.551 3.021 1.00 21.32 23 PHE A CA 15
ATOM 17019 C C . PHE A 1 23 ? -1.494 6.882 3.744 1.00 11.22 23 PHE A C 15
ATOM 17020 O O . PHE A 1 23 ? -1.836 6.890 4.930 1.00 51.41 23 PHE A O 15
ATOM 17037 N N . SER A 1 24 ? -1.390 7.993 3.010 1.00 4.31 24 SER A N 15
ATOM 17038 C CA . SER A 1 24 ? -1.597 9.358 3.548 1.00 10.11 24 SER A CA 15
ATOM 17039 C C . SER A 1 24 ? -3.054 9.596 3.972 1.00 71.23 24 SER A C 15
ATOM 17040 O O . SER A 1 24 ? -3.310 10.379 4.886 1.00 50.44 24 SER A O 15
ATOM 17048 N N . HIS A 1 25 ? -4.008 8.912 3.310 1.00 34.13 25 HIS A N 15
ATOM 17049 C CA . HIS A 1 25 ? -5.448 8.994 3.647 1.00 65.25 25 HIS A CA 15
ATOM 17050 C C . HIS A 1 25 ? -5.845 7.943 4.718 1.00 2.44 25 HIS A C 15
ATOM 17051 O O . HIS A 1 25 ? -6.752 8.192 5.514 1.00 14.20 25 HIS A O 15
ATOM 17066 N N . GLN A 1 26 ? -5.165 6.777 4.729 1.00 13.12 26 GLN A N 15
ATOM 17067 C CA . GLN A 1 26 ? -5.404 5.703 5.731 1.00 22.13 26 GLN A CA 15
ATOM 17068 C C . GLN A 1 26 ? -4.091 4.922 6.028 1.00 1.02 26 GLN A C 15
ATOM 17069 O O . GLN A 1 26 ? -3.432 4.379 5.131 1.00 53.53 26 GLN A O 15
ATOM 17083 N N . LYS A 1 27 ? -3.708 4.905 7.303 1.00 23.14 27 LYS A N 15
ATOM 17084 C CA . LYS A 1 27 ? -2.457 4.286 7.784 1.00 1.04 27 LYS A CA 15
ATOM 17085 C C . LYS A 1 27 ? -2.587 2.759 7.998 1.00 52.55 27 LYS A C 15
ATOM 17086 O O . LYS A 1 27 ? -1.571 2.050 8.090 1.00 52.42 27 LYS A O 15
ATOM 17105 N N . TYR A 1 28 ? -3.832 2.273 8.125 1.00 70.51 28 TYR A N 15
ATOM 17106 C CA . TYR A 1 28 ? -4.155 0.828 8.188 1.00 72.53 28 TYR A CA 15
ATOM 17107 C C . TYR A 1 28 ? -5.050 0.425 7.001 1.00 74.11 28 TYR A C 15
ATOM 17108 O O . TYR A 1 28 ? -6.040 1.105 6.694 1.00 3.30 28 TYR A O 15
ATOM 17126 N N . LEU A 1 29 ? -4.680 -0.677 6.342 1.00 51.44 29 LEU A N 15
ATOM 17127 C CA . LEU A 1 29 ? -5.502 -1.331 5.311 1.00 20.33 29 LEU A CA 15
ATOM 17128 C C . LEU A 1 29 ? -6.251 -2.528 5.913 1.00 65.53 29 LEU A C 15
ATOM 17129 O O . LEU A 1 29 ? -5.649 -3.375 6.578 1.00 71.12 29 LEU A O 15
ATOM 17145 N N . SER A 1 30 ? -7.563 -2.596 5.669 1.00 71.23 30 SER A N 15
ATOM 17146 C CA . SER A 1 30 ? -8.367 -3.797 5.967 1.00 4.45 30 SER A CA 15
ATOM 17147 C C . SER A 1 30 ? -8.115 -4.856 4.873 1.00 20.53 30 SER A C 15
ATOM 17148 O O . SER A 1 30 ? -7.526 -4.533 3.835 1.00 32.01 30 SER A O 15
ATOM 17156 N N . ALA A 1 31 ? -8.554 -6.108 5.109 1.00 2.21 31 ALA A N 15
ATOM 17157 C CA . ALA A 1 31 ? -8.357 -7.231 4.154 1.00 72.01 31 ALA A CA 15
ATOM 17158 C C . ALA A 1 31 ? -8.867 -6.900 2.706 1.00 14.53 31 ALA A C 15
ATOM 17159 O O . ALA A 1 31 ? -8.126 -7.130 1.742 1.00 33.01 31 ALA A O 15
ATOM 17166 N N . PRO A 1 32 ? -10.123 -6.344 2.513 1.00 41.21 32 PRO A N 15
ATOM 17167 C CA . PRO A 1 32 ? -10.568 -5.870 1.176 1.00 75.32 32 PRO A CA 15
ATOM 17168 C C . PRO A 1 32 ? -9.721 -4.695 0.616 1.00 52.52 32 PRO A C 15
ATOM 17169 O O . PRO A 1 32 ? -9.355 -4.716 -0.555 1.00 24.33 32 PRO A O 15
ATOM 17180 N N . GLU A 1 33 ? -9.403 -3.693 1.469 1.00 51.45 33 GLU A N 15
ATOM 17181 C CA . GLU A 1 33 ? -8.678 -2.451 1.065 1.00 33.03 33 GLU A CA 15
ATOM 17182 C C . GLU A 1 33 ? -7.278 -2.729 0.482 1.00 53.00 33 GLU A C 15
ATOM 17183 O O . GLU A 1 33 ? -6.873 -2.138 -0.539 1.00 15.24 33 GLU A O 15
ATOM 17195 N N . ARG A 1 34 ? -6.551 -3.620 1.167 1.00 75.23 34 ARG A N 15
ATOM 17196 C CA . ARG A 1 34 ? -5.188 -4.026 0.797 1.00 24.41 34 ARG A CA 15
ATOM 17197 C C . ARG A 1 34 ? -5.193 -4.834 -0.520 1.00 71.04 34 ARG A C 15
ATOM 17198 O O . ARG A 1 34 ? -4.294 -4.689 -1.345 1.00 4.41 34 ARG A O 15
ATOM 17219 N N . ALA A 1 35 ? -6.239 -5.670 -0.690 1.00 31.14 35 ALA A N 15
ATOM 17220 C CA . ALA A 1 35 ? -6.470 -6.452 -1.920 1.00 53.44 35 ALA A CA 15
ATOM 17221 C C . ALA A 1 35 ? -6.740 -5.534 -3.135 1.00 53.41 35 ALA A C 15
ATOM 17222 O O . ALA A 1 35 ? -6.176 -5.747 -4.215 1.00 15.10 35 ALA A O 15
ATOM 17229 N N . HIS A 1 36 ? -7.605 -4.504 -2.932 1.00 24.01 36 HIS A N 15
ATOM 17230 C CA . HIS A 1 36 ? -7.929 -3.494 -3.968 1.00 40.12 36 HIS A CA 15
ATOM 17231 C C . HIS A 1 36 ? -6.653 -2.765 -4.446 1.00 41.00 36 HIS A C 15
ATOM 17232 O O . HIS A 1 36 ? -6.387 -2.693 -5.644 1.00 63.21 36 HIS A O 15
ATOM 17247 N N . LEU A 1 37 ? -5.855 -2.247 -3.486 1.00 72.12 37 LEU A N 15
ATOM 17248 C CA . LEU A 1 37 ? -4.611 -1.498 -3.800 1.00 11.21 37 LEU A CA 15
ATOM 17249 C C . LEU A 1 37 ? -3.561 -2.400 -4.505 1.00 54.33 37 LEU A C 15
ATOM 17250 O O . LEU A 1 37 ? -2.906 -1.974 -5.467 1.00 71.33 37 LEU A O 15
ATOM 17266 N N . ALA A 1 38 ? -3.434 -3.652 -4.015 1.00 13.55 38 ALA A N 15
ATOM 17267 C CA . ALA A 1 38 ? -2.485 -4.648 -4.554 1.00 71.33 38 ALA A CA 15
ATOM 17268 C C . ALA A 1 38 ? -2.768 -4.977 -6.038 1.00 41.25 38 ALA A C 15
ATOM 17269 O O . ALA A 1 38 ? -1.853 -4.937 -6.859 1.00 75.31 38 ALA A O 15
ATOM 17276 N N . LYS A 1 39 ? -4.039 -5.280 -6.382 1.00 10.31 39 LYS A N 15
ATOM 17277 C CA . LYS A 1 39 ? -4.422 -5.650 -7.773 1.00 22.32 39 LYS A CA 15
ATOM 17278 C C . LYS A 1 39 ? -4.299 -4.455 -8.758 1.00 54.45 39 LYS A C 15
ATOM 17279 O O . LYS A 1 39 ? -3.906 -4.641 -9.924 1.00 74.52 39 LYS A O 15
ATOM 17298 N N . ASN A 1 40 ? -4.619 -3.234 -8.273 1.00 73.34 40 ASN A N 15
ATOM 17299 C CA . ASN A 1 40 ? -4.481 -1.982 -9.061 1.00 31.31 40 ASN A CA 15
ATOM 17300 C C . ASN A 1 40 ? -3.010 -1.679 -9.416 1.00 34.21 40 ASN A C 15
ATOM 17301 O O . ASN A 1 40 ? -2.729 -1.068 -10.449 1.00 23.13 40 ASN A O 15
ATOM 17312 N N . LEU A 1 41 ? -2.077 -2.094 -8.540 1.00 10.20 41 LEU A N 15
ATOM 17313 C CA . LEU A 1 41 ? -0.618 -1.903 -8.747 1.00 32.11 41 LEU A CA 15
ATOM 17314 C C . LEU A 1 41 ? 0.105 -3.218 -9.112 1.00 33.20 41 LEU A C 15
ATOM 17315 O O . LEU A 1 41 ? 1.329 -3.229 -9.225 1.00 60.45 41 LEU A O 15
ATOM 17331 N N . LYS A 1 42 ? -0.658 -4.318 -9.305 1.00 50.22 42 LYS A N 15
ATOM 17332 C CA . LYS A 1 42 ? -0.114 -5.655 -9.683 1.00 64.25 42 LYS A CA 15
ATOM 17333 C C . LYS A 1 42 ? 0.892 -6.228 -8.634 1.00 11.23 42 LYS A C 15
ATOM 17334 O O . LYS A 1 42 ? 1.682 -7.125 -8.940 1.00 42.45 42 LYS A O 15
ATOM 17353 N N . LEU A 1 43 ? 0.820 -5.707 -7.391 1.00 32.22 43 LEU A N 15
ATOM 17354 C CA . LEU A 1 43 ? 1.618 -6.178 -6.231 1.00 5.12 43 LEU A CA 15
ATOM 17355 C C . LEU A 1 43 ? 0.888 -7.317 -5.484 1.00 51.12 43 LEU A C 15
ATOM 17356 O O . LEU A 1 43 ? -0.239 -7.683 -5.827 1.00 51.23 43 LEU A O 15
ATOM 17372 N N . THR A 1 44 ? 1.540 -7.858 -4.445 1.00 12.21 44 THR A N 15
ATOM 17373 C CA . THR A 1 44 ? 0.905 -8.820 -3.517 1.00 71.44 44 THR A CA 15
ATOM 17374 C C . THR A 1 44 ? 0.544 -8.091 -2.218 1.00 14.24 44 THR A C 15
ATOM 17375 O O . THR A 1 44 ? 1.209 -7.111 -1.850 1.00 13.42 44 THR A O 15
ATOM 17386 N N . GLU A 1 45 ? -0.504 -8.573 -1.528 1.00 32.21 45 GLU A N 15
ATOM 17387 C CA . GLU A 1 45 ? -0.918 -8.040 -0.205 1.00 40.44 45 GLU A CA 15
ATOM 17388 C C . GLU A 1 45 ? 0.230 -8.090 0.842 1.00 32.32 45 GLU A C 15
ATOM 17389 O O . GLU A 1 45 ? 0.260 -7.277 1.772 1.00 73.51 45 GLU A O 15
ATOM 17401 N N . THR A 1 46 ? 1.166 -9.047 0.666 1.00 10.12 46 THR A N 15
ATOM 17402 C CA . THR A 1 46 ? 2.403 -9.131 1.464 1.00 63.23 46 THR A CA 15
ATOM 17403 C C . THR A 1 46 ? 3.262 -7.859 1.272 1.00 72.32 46 THR A C 15
ATOM 17404 O O . THR A 1 46 ? 3.521 -7.137 2.234 1.00 1.12 46 THR A O 15
ATOM 17415 N N . GLN A 1 47 ? 3.654 -7.589 0.001 1.00 3.53 47 GLN A N 15
ATOM 17416 C CA . GLN A 1 47 ? 4.495 -6.422 -0.380 1.00 13.23 47 GLN A CA 15
ATOM 17417 C C . GLN A 1 47 ? 3.877 -5.084 0.083 1.00 65.32 47 GLN A C 15
ATOM 17418 O O . GLN A 1 47 ? 4.567 -4.230 0.635 1.00 40.32 47 GLN A O 15
ATOM 17432 N N . VAL A 1 48 ? 2.572 -4.928 -0.174 1.00 50.13 48 VAL A N 15
ATOM 17433 C CA . VAL A 1 48 ? 1.803 -3.718 0.181 1.00 75.33 48 VAL A CA 15
ATOM 17434 C C . VAL A 1 48 ? 1.791 -3.462 1.715 1.00 4.12 48 VAL A C 15
ATOM 17435 O O . VAL A 1 48 ? 2.029 -2.330 2.164 1.00 11.31 48 VAL A O 15
ATOM 17448 N N . LYS A 1 49 ? 1.538 -4.527 2.510 1.00 12.41 49 LYS A N 15
ATOM 17449 C CA . LYS A 1 49 ? 1.487 -4.422 3.989 1.00 10.44 49 LYS A CA 15
ATOM 17450 C C . LYS A 1 49 ? 2.879 -4.080 4.575 1.00 62.12 49 LYS A C 15
ATOM 17451 O O . LYS A 1 49 ? 2.980 -3.275 5.504 1.00 64.14 49 LYS A O 15
ATOM 17470 N N . ILE A 1 50 ? 3.939 -4.710 4.017 1.00 61.15 50 ILE A N 15
ATOM 17471 C CA . ILE A 1 50 ? 5.344 -4.419 4.379 1.00 42.21 50 ILE A CA 15
ATOM 17472 C C . ILE A 1 50 ? 5.704 -2.952 4.056 1.00 54.33 50 ILE A C 15
ATOM 17473 O O . ILE A 1 50 ? 6.369 -2.299 4.853 1.00 3.04 50 ILE A O 15
ATOM 17489 N N . TRP A 1 51 ? 5.240 -2.451 2.890 1.00 20.23 51 TRP A N 15
ATOM 17490 C CA . TRP A 1 51 ? 5.462 -1.050 2.459 1.00 31.24 51 TRP A CA 15
ATOM 17491 C C . TRP A 1 51 ? 4.901 -0.065 3.512 1.00 41.13 51 TRP A C 15
ATOM 17492 O O . TRP A 1 51 ? 5.634 0.778 4.032 1.00 42.25 51 TRP A O 15
ATOM 17513 N N . PHE A 1 52 ? 3.588 -0.199 3.806 1.00 64.01 52 PHE A N 15
ATOM 17514 C CA . PHE A 1 52 ? 2.889 0.602 4.847 1.00 3.35 52 PHE A CA 15
ATOM 17515 C C . PHE A 1 52 ? 3.620 0.537 6.211 1.00 51.41 52 PHE A C 15
ATOM 17516 O O . PHE A 1 52 ? 3.909 1.574 6.811 1.00 74.01 52 PHE A O 15
ATOM 17533 N N . GLN A 1 53 ? 3.962 -0.693 6.642 1.00 41.23 53 GLN A N 15
ATOM 17534 C CA . GLN A 1 53 ? 4.676 -0.977 7.913 1.00 73.34 53 GLN A CA 15
ATOM 17535 C C . GLN A 1 53 ? 6.046 -0.250 7.997 1.00 21.42 53 GLN A C 15
ATOM 17536 O O . GLN A 1 53 ? 6.390 0.330 9.037 1.00 41.43 53 GLN A O 15
ATOM 17550 N N . ASN A 1 54 ? 6.804 -0.276 6.882 1.00 40.43 54 ASN A N 15
ATOM 17551 C CA . ASN A 1 54 ? 8.116 0.393 6.765 1.00 22.34 54 ASN A CA 15
ATOM 17552 C C . ASN A 1 54 ? 7.985 1.926 6.877 1.00 30.11 54 ASN A C 15
ATOM 17553 O O . ASN A 1 54 ? 8.713 2.549 7.643 1.00 14.54 54 ASN A O 15
ATOM 17564 N N . ARG A 1 55 ? 7.047 2.517 6.110 1.00 53.14 55 ARG A N 15
ATOM 17565 C CA . ARG A 1 55 ? 6.774 3.978 6.149 1.00 44.14 55 ARG A CA 15
ATOM 17566 C C . ARG A 1 55 ? 6.321 4.464 7.552 1.00 42.23 55 ARG A C 15
ATOM 17567 O O . ARG A 1 55 ? 6.669 5.577 7.952 1.00 10.21 55 ARG A O 15
ATOM 17588 N N . ARG A 1 56 ? 5.548 3.627 8.291 1.00 62.51 56 ARG A N 15
ATOM 17589 C CA . ARG A 1 56 ? 5.131 3.943 9.683 1.00 75.40 56 ARG A CA 15
ATOM 17590 C C . ARG A 1 56 ? 6.350 3.943 10.632 1.00 13.13 56 ARG A C 15
ATOM 17591 O O . ARG A 1 56 ? 6.484 4.817 11.498 1.00 23.32 56 ARG A O 15
ATOM 17612 N N . TYR A 1 57 ? 7.225 2.942 10.444 1.00 43.05 57 TYR A N 15
ATOM 17613 C CA . TYR A 1 57 ? 8.464 2.783 11.231 1.00 71.13 57 TYR A CA 15
ATOM 17614 C C . TYR A 1 57 ? 9.511 3.873 10.866 1.00 41.43 57 TYR A C 15
ATOM 17615 O O . TYR A 1 57 ? 10.366 4.218 11.681 1.00 53.15 57 TYR A O 15
ATOM 17633 N N . LYS A 1 58 ? 9.415 4.423 9.635 1.00 3.03 58 LYS A N 15
ATOM 17634 C CA . LYS A 1 58 ? 10.334 5.471 9.135 1.00 53.51 58 LYS A CA 15
ATOM 17635 C C . LYS A 1 58 ? 9.881 6.895 9.503 1.00 63.42 58 LYS A C 15
ATOM 17636 O O . LYS A 1 58 ? 10.708 7.807 9.525 1.00 2.11 58 LYS A O 15
ATOM 17655 N N . THR A 1 59 ? 8.581 7.093 9.786 1.00 62.22 59 THR A N 15
ATOM 17656 C CA . THR A 1 59 ? 8.050 8.429 10.163 1.00 43.22 59 THR A CA 15
ATOM 17657 C C . THR A 1 59 ? 7.972 8.556 11.693 1.00 73.43 59 THR A C 15
ATOM 17658 O O . THR A 1 59 ? 7.627 7.599 12.387 1.00 51.25 59 THR A O 15
ATOM 17669 N N . LYS A 1 60 ? 8.325 9.743 12.210 1.00 41.43 60 LYS A N 15
ATOM 17670 C CA . LYS A 1 60 ? 8.167 10.082 13.640 1.00 41.52 60 LYS A CA 15
ATOM 17671 C C . LYS A 1 60 ? 6.670 10.182 14.025 1.00 43.40 60 LYS A C 15
ATOM 17672 O O . LYS A 1 60 ? 6.310 9.993 15.190 1.00 51.53 60 LYS A O 15
ATOM 17691 N N . ARG A 1 61 ? 5.807 10.450 13.021 1.00 74.24 61 ARG A N 15
ATOM 17692 C CA . ARG A 1 61 ? 4.340 10.482 13.193 1.00 61.13 61 ARG A CA 15
ATOM 17693 C C . ARG A 1 61 ? 3.770 9.058 13.407 1.00 13.20 61 ARG A C 15
ATOM 17694 O O . ARG A 1 61 ? 3.380 8.367 12.457 1.00 0.01 61 ARG A O 15
ATOM 17715 N N . LYS A 1 62 ? 3.787 8.625 14.671 1.00 4.43 62 LYS A N 15
ATOM 17716 C CA . LYS A 1 62 ? 3.219 7.331 15.105 1.00 62.21 62 LYS A CA 15
ATOM 17717 C C . LYS A 1 62 ? 1.744 7.486 15.530 1.00 11.50 62 LYS A C 15
ATOM 17718 O O . LYS A 1 62 ? 1.318 8.565 15.934 1.00 54.02 62 LYS A O 15
ATOM 17737 N N . GLN A 1 63 ? 0.969 6.390 15.451 1.00 74.54 63 GLN A N 15
ATOM 17738 C CA . GLN A 1 63 ? -0.432 6.351 15.947 1.00 4.34 63 GLN A CA 15
ATOM 17739 C C . GLN A 1 63 ? -0.541 5.595 17.297 1.00 42.42 63 GLN A C 15
ATOM 17740 O O . GLN A 1 63 ? -1.633 5.190 17.708 1.00 45.33 63 GLN A O 15
ATOM 17754 N N . LEU A 1 64 ? 0.591 5.449 18.008 1.00 23.11 64 LEU A N 15
ATOM 17755 C CA . LEU A 1 64 ? 0.632 4.827 19.355 1.00 73.03 64 LEU A CA 15
ATOM 17756 C C . LEU A 1 64 ? 1.286 5.796 20.373 1.00 22.32 64 LEU A C 15
ATOM 17757 O O . LEU A 1 64 ? 0.716 6.074 21.432 1.00 20.42 64 LEU A O 15
ATOM 17773 N N . SER A 1 65 ? 2.487 6.300 20.033 1.00 42.14 65 SER A N 15
ATOM 17774 C CA . SER A 1 65 ? 3.197 7.338 20.826 1.00 15.12 65 SER A CA 15
ATOM 17775 C C . SER A 1 65 ? 4.013 8.264 19.894 1.00 73.11 65 SER A C 15
ATOM 17776 O O . SER A 1 65 ? 5.085 7.881 19.401 1.00 31.23 65 SER A O 15
ATOM 17784 N N . SER A 1 66 ? 3.488 9.472 19.644 1.00 62.23 66 SER A N 15
ATOM 17785 C CA . SER A 1 66 ? 4.118 10.460 18.723 1.00 64.43 66 SER A CA 15
ATOM 17786 C C . SER A 1 66 ? 4.237 11.849 19.400 1.00 22.42 66 SER A C 15
ATOM 17787 O O . SER A 1 66 ? 4.026 11.957 20.615 1.00 31.22 66 SER A O 15
ATOM 17795 N N . GLU A 1 67 ? 4.593 12.897 18.602 1.00 24.31 67 GLU A N 15
ATOM 17796 C CA . GLU A 1 67 ? 4.819 14.286 19.086 1.00 73.35 67 GLU A CA 15
ATOM 17797 C C . GLU A 1 67 ? 5.978 14.336 20.119 1.00 4.34 67 GLU A C 15
ATOM 17798 O O . GLU A 1 67 ? 5.971 15.138 21.058 1.00 23.12 67 GLU A O 15
ATOM 17810 N N . LEU A 1 68 ? 6.982 13.472 19.897 1.00 11.41 68 LEU A N 15
ATOM 17811 C CA . LEU A 1 68 ? 8.147 13.320 20.788 1.00 75.42 68 LEU A CA 15
ATOM 17812 C C . LEU A 1 68 ? 9.127 14.512 20.616 1.00 14.14 68 LEU A C 15
ATOM 17813 O O . LEU A 1 68 ? 9.365 14.962 19.488 1.00 41.54 68 LEU A O 15
ATOM 17829 N N . GLY A 1 69 ? 9.683 15.010 21.741 1.00 4.33 69 GLY A N 15
ATOM 17830 C CA . GLY A 1 69 ? 10.519 16.230 21.764 1.00 0.11 69 GLY A CA 15
ATOM 17831 C C . GLY A 1 69 ? 11.773 16.170 20.892 1.00 53.12 69 GLY A C 15
ATOM 17832 O O . GLY A 1 69 ? 12.646 15.328 21.085 1.00 61.50 69 GLY A O 15
ATOM 17836 N N . MET A 1 1 ? 17.502 -11.299 20.483 1.00 0.00 1 MET A N 16
ATOM 17837 C CA . MET A 1 1 ? 16.953 -12.489 19.774 1.00 22.01 1 MET A CA 16
ATOM 17838 C C . MET A 1 1 ? 15.774 -12.090 18.850 1.00 21.41 1 MET A C 16
ATOM 17839 O O . MET A 1 1 ? 15.378 -10.918 18.807 1.00 54.42 1 MET A O 16
ATOM 17855 N N . GLY A 1 2 ? 15.221 -13.083 18.121 1.00 50.44 2 GLY A N 16
ATOM 17856 C CA . GLY A 1 2 ? 14.116 -12.855 17.175 1.00 10.13 2 GLY A CA 16
ATOM 17857 C C . GLY A 1 2 ? 14.598 -12.287 15.835 1.00 32.14 2 GLY A C 16
ATOM 17858 O O . GLY A 1 2 ? 14.809 -11.076 15.710 1.00 11.15 2 GLY A O 16
ATOM 17862 N N . HIS A 1 3 ? 14.787 -13.169 14.835 1.00 61.44 3 HIS A N 16
ATOM 17863 C CA . HIS A 1 3 ? 15.263 -12.776 13.490 1.00 41.31 3 HIS A CA 16
ATOM 17864 C C . HIS A 1 3 ? 14.157 -12.022 12.697 1.00 30.04 3 HIS A C 16
ATOM 17865 O O . HIS A 1 3 ? 13.355 -12.634 11.983 1.00 22.12 3 HIS A O 16
ATOM 17880 N N . HIS A 1 4 ? 14.107 -10.690 12.866 1.00 1.23 4 HIS A N 16
ATOM 17881 C CA . HIS A 1 4 ? 13.136 -9.825 12.159 1.00 22.33 4 HIS A CA 16
ATOM 17882 C C . HIS A 1 4 ? 13.753 -9.216 10.872 1.00 61.30 4 HIS A C 16
ATOM 17883 O O . HIS A 1 4 ? 14.714 -8.436 10.924 1.00 33.12 4 HIS A O 16
ATOM 17898 N N . HIS A 1 5 ? 13.192 -9.603 9.718 1.00 51.12 5 HIS A N 16
ATOM 17899 C CA . HIS A 1 5 ? 13.590 -9.092 8.392 1.00 25.30 5 HIS A CA 16
ATOM 17900 C C . HIS A 1 5 ? 12.341 -8.626 7.616 1.00 23.32 5 HIS A C 16
ATOM 17901 O O . HIS A 1 5 ? 11.495 -9.446 7.250 1.00 64.44 5 HIS A O 16
ATOM 17916 N N . HIS A 1 6 ? 12.220 -7.306 7.401 1.00 52.11 6 HIS A N 16
ATOM 17917 C CA . HIS A 1 6 ? 11.181 -6.735 6.526 1.00 11.01 6 HIS A CA 16
ATOM 17918 C C . HIS A 1 6 ? 11.637 -6.846 5.048 1.00 12.3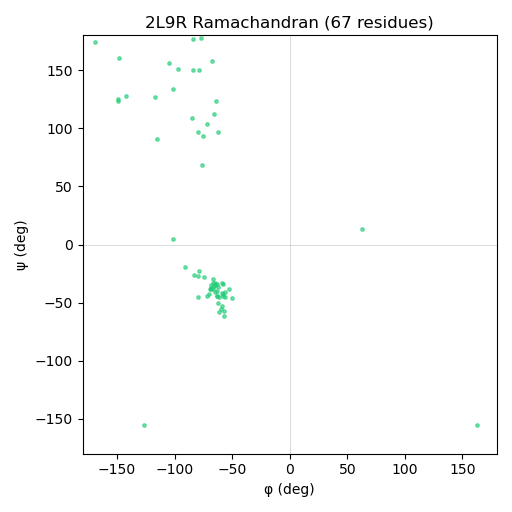3 6 HIS A C 16
ATOM 17919 O O . HIS A 1 6 ? 12.670 -6.270 4.668 1.00 15.24 6 HIS A O 16
ATOM 17934 N N . HIS A 1 7 ? 10.883 -7.607 4.228 1.00 4.24 7 HIS A N 16
ATOM 17935 C CA . HIS A 1 7 ? 11.230 -7.835 2.811 1.00 4.03 7 HIS A CA 16
ATOM 17936 C C . HIS A 1 7 ? 11.047 -6.546 1.972 1.00 43.51 7 HIS A C 16
ATOM 17937 O O . HIS A 1 7 ? 9.926 -6.053 1.813 1.00 24.44 7 HIS A O 16
ATOM 17952 N N . HIS A 1 8 ? 12.165 -6.024 1.440 1.00 13.14 8 HIS A N 16
ATOM 17953 C CA . HIS A 1 8 ? 12.169 -4.829 0.578 1.00 33.33 8 HIS A CA 16
ATOM 17954 C C . HIS A 1 8 ? 11.504 -5.135 -0.784 1.00 32.43 8 HIS A C 16
ATOM 17955 O O . HIS A 1 8 ? 12.143 -5.655 -1.710 1.00 73.34 8 HIS A O 16
ATOM 17970 N N . SER A 1 9 ? 10.196 -4.863 -0.863 1.00 71.44 9 SER A N 16
ATOM 17971 C CA . SER A 1 9 ? 9.424 -5.017 -2.103 1.00 34.11 9 SER A CA 16
ATOM 17972 C C . SER A 1 9 ? 9.841 -3.944 -3.130 1.00 13.10 9 SER A C 16
ATOM 17973 O O . SER A 1 9 ? 9.517 -2.763 -2.961 1.00 11.54 9 SER A O 16
ATOM 17981 N N . HIS A 1 10 ? 10.591 -4.362 -4.166 1.00 1.52 10 HIS A N 16
ATOM 17982 C CA . HIS A 1 10 ? 11.042 -3.463 -5.249 1.00 23.13 10 HIS A CA 16
ATOM 17983 C C . HIS A 1 10 ? 9.830 -2.909 -6.026 1.00 2.23 10 HIS A C 16
ATOM 17984 O O . HIS A 1 10 ? 8.957 -3.667 -6.462 1.00 74.21 10 HIS A O 16
ATOM 17999 N N . MET A 1 11 ? 9.811 -1.583 -6.216 1.00 14.03 11 MET A N 16
ATOM 18000 C CA . MET A 1 11 ? 8.633 -0.840 -6.724 1.00 73.22 11 MET A CA 16
ATOM 18001 C C . MET A 1 11 ? 9.095 0.348 -7.591 1.00 73.40 11 MET A C 16
ATOM 18002 O O . MET A 1 11 ? 10.195 0.888 -7.395 1.00 23.50 11 MET A O 16
ATOM 18016 N N . SER A 1 12 ? 8.235 0.765 -8.527 1.00 0.25 12 SER A N 16
ATOM 18017 C CA . SER A 1 12 ? 8.517 1.922 -9.411 1.00 71.14 12 SER A CA 16
ATOM 18018 C C . SER A 1 12 ? 8.114 3.225 -8.691 1.00 71.54 12 SER A C 16
ATOM 18019 O O . SER A 1 12 ? 7.249 3.190 -7.813 1.00 13.34 12 SER A O 16
ATOM 18027 N N . HIS A 1 13 ? 8.738 4.370 -9.058 1.00 4.31 13 HIS A N 16
ATOM 18028 C CA . HIS A 1 13 ? 8.524 5.660 -8.355 1.00 64.34 13 HIS A CA 16
ATOM 18029 C C . HIS A 1 13 ? 7.032 6.088 -8.372 1.00 13.41 13 HIS A C 16
ATOM 18030 O O . HIS A 1 13 ? 6.502 6.521 -7.347 1.00 53.40 13 HIS A O 16
ATOM 18045 N N . THR A 1 14 ? 6.369 5.926 -9.537 1.00 54.33 14 THR A N 16
ATOM 18046 C CA . THR A 1 14 ? 4.931 6.235 -9.705 1.00 74.13 14 THR A CA 16
ATOM 18047 C C . THR A 1 14 ? 4.059 5.353 -8.778 1.00 61.03 14 THR A C 16
ATOM 18048 O O . THR A 1 14 ? 3.104 5.834 -8.173 1.00 1.54 14 THR A O 16
ATOM 18059 N N . GLN A 1 15 ? 4.438 4.070 -8.666 1.00 34.31 15 GLN A N 16
ATOM 18060 C CA . GLN A 1 15 ? 3.735 3.066 -7.842 1.00 41.41 15 GLN A CA 16
ATOM 18061 C C . GLN A 1 15 ? 3.810 3.415 -6.339 1.00 71.54 15 GLN A C 16
ATOM 18062 O O . GLN A 1 15 ? 2.815 3.287 -5.621 1.00 23.03 15 GLN A O 16
ATOM 18076 N N . VAL A 1 16 ? 5.004 3.857 -5.886 1.00 72.54 16 VAL A N 16
ATOM 18077 C CA . VAL A 1 16 ? 5.215 4.345 -4.504 1.00 51.11 16 VAL A CA 16
ATOM 18078 C C . VAL A 1 16 ? 4.344 5.592 -4.226 1.00 14.13 16 VAL A C 16
ATOM 18079 O O . VAL A 1 16 ? 3.773 5.704 -3.144 1.00 24.43 16 VAL A O 16
ATOM 18092 N N . ILE A 1 17 ? 4.211 6.496 -5.230 1.00 0.21 17 ILE A N 16
ATOM 18093 C CA . ILE A 1 17 ? 3.294 7.661 -5.150 1.00 13.15 17 ILE A CA 16
ATOM 18094 C C . ILE A 1 17 ? 1.830 7.202 -4.926 1.00 74.11 17 ILE A C 16
ATOM 18095 O O . ILE A 1 17 ? 1.160 7.728 -4.053 1.00 43.42 17 ILE A O 16
ATOM 18111 N N . GLU A 1 18 ? 1.368 6.198 -5.708 1.00 51.52 18 GLU A N 16
ATOM 18112 C CA . GLU A 1 18 ? -0.003 5.632 -5.596 1.00 74.30 18 GLU A CA 16
ATOM 18113 C C . GLU A 1 18 ? -0.263 5.043 -4.186 1.00 61.54 18 GLU A C 16
ATOM 18114 O O . GLU A 1 18 ? -1.328 5.244 -3.595 1.00 40.21 18 GLU A O 16
ATOM 18126 N N . LEU A 1 19 ? 0.738 4.312 -3.669 1.00 22.33 19 LEU A N 16
ATOM 18127 C CA . LEU A 1 19 ? 0.740 3.773 -2.295 1.00 71.11 19 LEU A CA 16
ATOM 18128 C C . LEU A 1 19 ? 0.678 4.913 -1.239 1.00 2.32 19 LEU A C 16
ATOM 18129 O O . LEU A 1 19 ? 0.017 4.774 -0.213 1.00 41.44 19 LEU A O 16
ATOM 18145 N N . GLU A 1 20 ? 1.385 6.038 -1.517 1.00 53.41 20 GLU A N 16
ATOM 18146 C CA . GLU A 1 20 ? 1.437 7.221 -0.619 1.00 43.41 20 GLU A CA 16
ATOM 18147 C C . GLU A 1 20 ? 0.121 8.027 -0.642 1.00 43.04 20 GLU A C 16
ATOM 18148 O O . GLU A 1 20 ? -0.249 8.640 0.370 1.00 41.30 20 GLU A O 16
ATOM 18160 N N . ARG A 1 21 ? -0.577 8.018 -1.797 1.00 10.43 21 ARG A N 16
ATOM 18161 C CA . ARG A 1 21 ? -1.930 8.597 -1.927 1.00 61.41 21 ARG A CA 16
ATOM 18162 C C . ARG A 1 21 ? -2.900 7.864 -0.978 1.00 70.42 21 ARG A C 16
ATOM 18163 O O . ARG A 1 21 ? -3.709 8.491 -0.294 1.00 61.53 21 ARG A O 16
ATOM 18184 N N . LYS A 1 22 ? -2.758 6.524 -0.932 1.00 50.34 22 LYS A N 16
ATOM 18185 C CA . LYS A 1 22 ? -3.539 5.649 -0.037 1.00 71.24 22 LYS A CA 16
ATOM 18186 C C . LYS A 1 22 ? -3.145 5.860 1.444 1.00 21.32 22 LYS A C 16
ATOM 18187 O O . LYS A 1 22 ? -4.007 5.930 2.329 1.00 21.23 22 LYS A O 16
ATOM 18206 N N . PHE A 1 23 ? -1.823 5.970 1.675 1.00 74.14 23 PHE A N 16
ATOM 18207 C CA . PHE A 1 23 ? -1.218 6.217 3.003 1.00 52.15 23 PHE A CA 16
ATOM 18208 C C . PHE A 1 23 ? -1.736 7.541 3.615 1.00 43.40 23 PHE A C 16
ATOM 18209 O O . PHE A 1 23 ? -1.877 7.662 4.835 1.00 31.34 23 PHE A O 16
ATOM 18226 N N . SER A 1 24 ? -2.017 8.526 2.740 1.00 2.23 24 SER A N 16
ATOM 18227 C CA . SER A 1 24 ? -2.608 9.823 3.132 1.00 64.34 24 SER A CA 16
ATOM 18228 C C . SER A 1 24 ? -4.024 9.666 3.742 1.00 24.13 24 SER A C 16
ATOM 18229 O O . SER A 1 24 ? -4.379 10.411 4.665 1.00 72.15 24 SER A O 16
ATOM 18237 N N . HIS A 1 25 ? -4.837 8.703 3.239 1.00 4.45 25 HIS A N 16
ATOM 18238 C CA . HIS A 1 25 ? -6.186 8.427 3.803 1.00 65.41 25 HIS A CA 16
ATOM 18239 C C . HIS A 1 25 ? -6.089 7.593 5.103 1.00 12.33 25 HIS A C 16
ATOM 18240 O O . HIS A 1 25 ? -6.724 7.920 6.111 1.00 73.21 25 HIS A O 16
ATOM 18255 N N . GLN A 1 26 ? -5.285 6.510 5.063 1.00 3.12 26 GLN A N 16
ATOM 18256 C CA . GLN A 1 26 ? -5.067 5.616 6.227 1.00 1.43 26 GLN A CA 16
ATOM 18257 C C . GLN A 1 26 ? -3.726 4.843 6.118 1.00 5.24 26 GLN A C 16
ATOM 18258 O O . GLN A 1 26 ? -3.280 4.470 5.029 1.00 42.21 26 GLN A O 16
ATOM 18272 N N . LYS A 1 27 ? -3.110 4.609 7.283 1.00 25.10 27 LYS A N 16
ATOM 18273 C CA . LYS A 1 27 ? -1.733 4.076 7.406 1.00 60.42 27 LYS A CA 16
ATOM 18274 C C . LYS A 1 27 ? -1.657 2.542 7.295 1.00 41.42 27 LYS A C 16
ATOM 18275 O O . LYS A 1 27 ? -0.580 1.992 7.058 1.00 33.32 27 LYS A O 16
ATOM 18294 N N . TYR A 1 28 ? -2.784 1.864 7.540 1.00 62.44 28 TYR A N 16
ATOM 18295 C CA . TYR A 1 28 ? -2.908 0.395 7.397 1.00 43.42 28 TYR A CA 16
ATOM 18296 C C . TYR A 1 28 ? -4.275 0.057 6.775 1.00 72.14 28 TYR A C 16
ATOM 18297 O O . TYR A 1 28 ? -5.308 0.508 7.279 1.00 4.20 28 TYR A O 16
ATOM 18315 N N . LEU A 1 29 ? -4.286 -0.744 5.700 1.00 24.33 29 LEU A N 16
ATOM 18316 C CA . LEU A 1 29 ? -5.531 -1.137 4.998 1.00 62.10 29 LEU A CA 16
ATOM 18317 C C . LEU A 1 29 ? -6.213 -2.380 5.619 1.00 61.22 29 LEU A C 16
ATOM 18318 O O . LEU A 1 29 ? -5.584 -3.190 6.314 1.00 62.21 29 LEU A O 16
ATOM 18334 N N . SER A 1 30 ? -7.523 -2.500 5.352 1.00 61.44 30 SER A N 16
ATOM 18335 C CA . SER A 1 30 ? -8.318 -3.700 5.678 1.00 70.34 30 SER A CA 16
ATOM 18336 C C . SER A 1 30 ? -8.071 -4.788 4.629 1.00 10.15 30 SER A C 16
ATOM 18337 O O . SER A 1 30 ? -7.623 -4.476 3.532 1.00 60.42 30 SER A O 16
ATOM 18345 N N . ALA A 1 31 ? -8.390 -6.055 4.955 1.00 13.14 31 ALA A N 16
ATOM 18346 C CA . ALA A 1 31 ? -8.183 -7.213 4.044 1.00 21.10 31 ALA A CA 16
ATOM 18347 C C . ALA A 1 31 ? -8.819 -7.025 2.618 1.00 53.30 31 ALA A C 16
ATOM 18348 O O . ALA A 1 31 ? -8.153 -7.340 1.621 1.00 43.11 31 ALA A O 16
ATOM 18355 N N . PRO A 1 32 ? -10.099 -6.510 2.477 1.00 74.31 32 PRO A N 16
ATOM 18356 C CA . PRO A 1 32 ? -10.652 -6.115 1.154 1.00 51.25 32 PRO A CA 16
ATOM 18357 C C . PRO A 1 32 ? -9.819 -5.026 0.413 1.00 41.15 32 PRO A C 16
ATOM 18358 O O . PRO A 1 32 ? -9.385 -5.249 -0.714 1.00 3.11 32 PRO A O 16
ATOM 18369 N N . GLU A 1 33 ? -9.593 -3.859 1.066 1.00 42.42 33 GLU A N 16
ATOM 18370 C CA . GLU A 1 33 ? -8.950 -2.674 0.420 1.00 41.13 33 GLU A CA 16
ATOM 18371 C C . GLU A 1 33 ? -7.423 -2.843 0.192 1.00 14.42 33 GLU A C 16
ATOM 18372 O O . GLU A 1 33 ? -6.838 -2.146 -0.644 1.00 21.25 33 GLU A O 16
ATOM 18384 N N . ARG A 1 34 ? -6.796 -3.778 0.925 1.00 60.21 34 ARG A N 16
ATOM 18385 C CA . ARG A 1 34 ? -5.368 -4.134 0.754 1.00 53.03 34 ARG A CA 16
ATOM 18386 C C . ARG A 1 34 ? -5.190 -4.974 -0.530 1.00 0.12 34 ARG A C 16
ATOM 18387 O O . ARG A 1 34 ? -4.262 -4.750 -1.311 1.00 11.25 34 ARG A O 16
ATOM 18408 N N . ALA A 1 35 ? -6.126 -5.924 -0.733 1.00 41.43 35 ALA A N 16
ATOM 18409 C CA . ALA A 1 35 ? -6.232 -6.743 -1.961 1.00 74.12 35 ALA A CA 16
ATOM 18410 C C . ALA A 1 35 ? -6.692 -5.886 -3.176 1.00 73.11 35 ALA A C 16
ATOM 18411 O O . ALA A 1 35 ? -6.270 -6.123 -4.313 1.00 43.04 35 ALA A O 16
ATOM 18418 N N . HIS A 1 36 ? -7.561 -4.896 -2.891 1.00 63.30 36 HIS A N 16
ATOM 18419 C CA . HIS A 1 36 ? -8.076 -3.915 -3.869 1.00 34.20 36 HIS A CA 16
ATOM 18420 C C . HIS A 1 36 ? -6.922 -3.063 -4.450 1.00 4.34 36 HIS A C 16
ATOM 18421 O O . HIS A 1 36 ? -6.821 -2.911 -5.663 1.00 23.22 36 HIS A O 16
ATOM 18436 N N . LEU A 1 37 ? -6.063 -2.513 -3.570 1.00 14.42 37 LEU A N 16
ATOM 18437 C CA . LEU A 1 37 ? -4.888 -1.711 -3.994 1.00 72.35 37 LEU A CA 16
ATOM 18438 C C . LEU A 1 37 ? -3.798 -2.615 -4.631 1.00 42.30 37 LEU A C 16
ATOM 18439 O O . LEU A 1 37 ? -3.112 -2.207 -5.583 1.00 73.01 37 LEU A O 16
ATOM 18455 N N . ALA A 1 38 ? -3.666 -3.850 -4.095 1.00 54.12 38 ALA A N 16
ATOM 18456 C CA . ALA A 1 38 ? -2.714 -4.862 -4.594 1.00 11.23 38 ALA A CA 16
ATOM 18457 C C . ALA A 1 38 ? -2.923 -5.179 -6.091 1.00 0.33 38 ALA A C 16
ATOM 18458 O O . ALA A 1 38 ? -1.994 -5.067 -6.878 1.00 20.44 38 ALA A O 16
ATOM 18465 N N . LYS A 1 39 ? -4.161 -5.555 -6.474 1.00 52.50 39 LYS A N 16
ATOM 18466 C CA . LYS A 1 39 ? -4.503 -5.921 -7.876 1.00 22.21 39 LYS A CA 16
ATOM 18467 C C . LYS A 1 39 ? -4.286 -4.745 -8.866 1.00 20.41 39 LYS A C 16
ATOM 18468 O O . LYS A 1 39 ? -3.844 -4.951 -10.007 1.00 30.13 39 LYS A O 16
ATOM 18487 N N . ASN A 1 40 ? -4.583 -3.512 -8.398 1.00 24.53 40 ASN A N 16
ATOM 18488 C CA . ASN A 1 40 ? -4.429 -2.277 -9.198 1.00 42.52 40 ASN A CA 16
ATOM 18489 C C . ASN A 1 40 ? -2.949 -1.999 -9.542 1.00 22.44 40 ASN A C 16
ATOM 18490 O O . ASN A 1 40 ? -2.626 -1.589 -10.664 1.00 13.21 40 ASN A O 16
ATOM 18501 N N . LEU A 1 41 ? -2.058 -2.232 -8.567 1.00 74.43 41 LEU A N 16
ATOM 18502 C CA . LEU A 1 41 ? -0.597 -2.000 -8.723 1.00 65.33 41 LEU A CA 16
ATOM 18503 C C . LEU A 1 41 ? 0.175 -3.321 -8.973 1.00 21.14 41 LEU A C 16
ATOM 18504 O O . LEU A 1 41 ? 1.408 -3.324 -8.980 1.00 64.54 41 LEU A O 16
ATOM 18520 N N . LYS A 1 42 ? -0.571 -4.437 -9.181 1.00 1.44 42 LYS A N 16
ATOM 18521 C CA . LYS A 1 42 ? -0.013 -5.801 -9.401 1.00 20.22 42 LYS A CA 16
ATOM 18522 C C . LYS A 1 42 ? 0.901 -6.301 -8.242 1.00 32.31 42 LYS A C 16
ATOM 18523 O O . LYS A 1 42 ? 1.712 -7.213 -8.421 1.00 44.44 42 LYS A O 16
ATOM 18542 N N . LEU A 1 43 ? 0.694 -5.724 -7.050 1.00 22.25 43 LEU A N 16
ATOM 18543 C CA . LEU A 1 43 ? 1.340 -6.151 -5.791 1.00 24.10 43 LEU A CA 16
ATOM 18544 C C . LEU A 1 43 ? 0.548 -7.305 -5.132 1.00 42.43 43 LEU A C 16
ATOM 18545 O O . LEU A 1 43 ? -0.520 -7.702 -5.608 1.00 73.45 43 LEU A O 16
ATOM 18561 N N . THR A 1 44 ? 1.082 -7.836 -4.032 1.00 62.40 44 THR A N 16
ATOM 18562 C CA . THR A 1 44 ? 0.380 -8.814 -3.172 1.00 54.13 44 THR A CA 16
ATOM 18563 C C . THR A 1 44 ? 0.023 -8.148 -1.837 1.00 32.14 44 THR A C 16
ATOM 18564 O O . THR A 1 44 ? 0.546 -7.070 -1.522 1.00 41.40 44 THR A O 16
ATOM 18575 N N . GLU A 1 45 ? -0.849 -8.792 -1.044 1.00 35.41 45 GLU A N 16
ATOM 18576 C CA . GLU A 1 45 ? -1.173 -8.322 0.325 1.00 72.25 45 GLU A CA 16
ATOM 18577 C C . GLU A 1 45 ? 0.064 -8.350 1.256 1.00 52.55 45 GLU A C 16
ATOM 18578 O O . GLU A 1 45 ? 0.073 -7.686 2.288 1.00 51.53 45 GLU A O 16
ATOM 18590 N N . THR A 1 46 ? 1.097 -9.130 0.877 1.00 60.21 46 THR A N 16
ATOM 18591 C CA . THR A 1 46 ? 2.411 -9.122 1.548 1.00 64.13 46 THR A CA 16
ATOM 18592 C C . THR A 1 46 ? 3.149 -7.798 1.252 1.00 10.32 46 THR A C 16
ATOM 18593 O O . THR A 1 46 ? 3.543 -7.088 2.171 1.00 15.30 46 THR A O 16
ATOM 18604 N N . GLN A 1 47 ? 3.292 -7.483 -0.050 1.00 51.14 47 GLN A N 16
ATOM 18605 C CA . GLN A 1 47 ? 4.026 -6.292 -0.538 1.00 55.24 47 GLN A CA 16
ATOM 18606 C C . GLN A 1 47 ? 3.404 -4.969 -0.030 1.00 45.42 47 GLN A C 16
ATOM 18607 O O . GLN A 1 47 ? 4.120 -4.088 0.457 1.00 62.14 47 GLN A O 16
ATOM 18621 N N . VAL A 1 48 ? 2.065 -4.859 -0.147 1.00 12.40 48 VAL A N 16
ATOM 18622 C CA . VAL A 1 48 ? 1.294 -3.697 0.345 1.00 3.42 48 VAL A CA 16
ATOM 18623 C C . VAL A 1 48 ? 1.435 -3.548 1.887 1.00 1.21 48 VAL A C 16
ATOM 18624 O O . VAL A 1 48 ? 1.793 -2.479 2.369 1.00 62.32 48 VAL A O 16
ATOM 18637 N N . LYS A 1 49 ? 1.201 -4.650 2.641 1.00 61.24 49 LYS A N 16
ATOM 18638 C CA . LYS A 1 49 ? 1.286 -4.654 4.128 1.00 34.34 49 LYS A CA 16
ATOM 18639 C C . LYS A 1 49 ? 2.686 -4.231 4.644 1.00 23.43 49 LYS A C 16
ATOM 18640 O O . LYS A 1 49 ? 2.787 -3.405 5.557 1.00 75.31 49 LYS A O 16
ATOM 18659 N N . ILE A 1 50 ? 3.752 -4.802 4.036 1.00 13.12 50 ILE A N 16
ATOM 18660 C CA . ILE A 1 50 ? 5.150 -4.487 4.395 1.00 32.32 50 ILE A CA 16
ATOM 18661 C C . ILE A 1 50 ? 5.485 -3.022 4.059 1.00 61.34 50 ILE A C 16
ATOM 18662 O O . ILE A 1 50 ? 6.160 -2.366 4.844 1.00 23.24 50 ILE A O 16
ATOM 18678 N N . TRP A 1 51 ? 5.004 -2.505 2.903 1.00 13.13 51 TRP A N 16
ATOM 18679 C CA . TRP A 1 51 ? 5.212 -1.083 2.541 1.00 62.31 51 TRP A CA 16
ATOM 18680 C C . TRP A 1 51 ? 4.587 -0.144 3.603 1.00 72.32 51 TRP A C 16
ATOM 18681 O O . TRP A 1 51 ? 5.278 0.713 4.125 1.00 25.43 51 TRP A O 16
ATOM 18702 N N . PHE A 1 52 ? 3.282 -0.323 3.904 1.00 61.31 52 PHE A N 16
ATOM 18703 C CA . PHE A 1 52 ? 2.550 0.517 4.900 1.00 61.42 52 PHE A CA 16
ATOM 18704 C C . PHE A 1 52 ? 3.151 0.422 6.329 1.00 14.54 52 PHE A C 16
ATOM 18705 O O . PHE A 1 52 ? 3.117 1.392 7.090 1.00 73.33 52 PHE A O 16
ATOM 18722 N N . GLN A 1 53 ? 3.688 -0.757 6.670 1.00 72.41 53 GLN A N 16
ATOM 18723 C CA . GLN A 1 53 ? 4.419 -1.006 7.938 1.00 22.13 53 GLN A CA 16
ATOM 18724 C C . GLN A 1 53 ? 5.771 -0.233 7.989 1.00 45.04 53 GLN A C 16
ATOM 18725 O O . GLN A 1 53 ? 6.013 0.579 8.895 1.00 0.01 53 GLN A O 16
ATOM 18739 N N . ASN A 1 54 ? 6.634 -0.513 6.996 1.00 73.24 54 ASN A N 16
ATOM 18740 C CA . ASN A 1 54 ? 7.992 0.061 6.886 1.00 54.23 54 ASN A CA 16
ATOM 18741 C C . ASN A 1 54 ? 7.961 1.585 6.713 1.00 32.12 54 ASN A C 16
ATOM 18742 O O . ASN A 1 54 ? 8.777 2.275 7.297 1.00 64.33 54 ASN A O 16
ATOM 18753 N N . ARG A 1 55 ? 7.026 2.079 5.887 1.00 62.40 55 ARG A N 16
ATOM 18754 C CA . ARG A 1 55 ? 6.858 3.520 5.595 1.00 1.24 55 ARG A CA 16
ATOM 18755 C C . ARG A 1 55 ? 6.704 4.353 6.885 1.00 63.21 55 ARG A C 16
ATOM 18756 O O . ARG A 1 55 ? 7.332 5.403 7.024 1.00 52.44 55 ARG A O 16
ATOM 18777 N N . ARG A 1 56 ? 5.877 3.845 7.824 1.00 51.34 56 ARG A N 16
ATOM 18778 C CA . ARG A 1 56 ? 5.705 4.455 9.156 1.00 50.12 56 ARG A CA 16
ATOM 18779 C C . ARG A 1 56 ? 7.022 4.415 9.972 1.00 4.23 56 ARG A C 16
ATOM 18780 O O . ARG A 1 56 ? 7.344 5.359 10.699 1.00 12.21 56 ARG A O 16
ATOM 18801 N N . TYR A 1 57 ? 7.774 3.302 9.840 1.00 3.41 57 TYR A N 16
ATOM 18802 C CA . TYR A 1 57 ? 9.111 3.135 10.465 1.00 13.42 57 TYR A CA 16
ATOM 18803 C C . TYR A 1 57 ? 10.165 4.114 9.856 1.00 20.14 57 TYR A C 16
ATOM 18804 O O . TYR A 1 57 ? 11.145 4.470 10.525 1.00 2.34 57 TYR A O 16
ATOM 18822 N N . LYS A 1 58 ? 9.970 4.522 8.579 1.00 42.40 58 LYS A N 16
ATOM 18823 C CA . LYS A 1 58 ? 10.867 5.495 7.893 1.00 54.12 58 LYS A CA 16
ATOM 18824 C C . LYS A 1 58 ? 10.548 6.951 8.309 1.00 74.44 58 LYS A C 16
ATOM 18825 O O . LYS A 1 58 ? 11.447 7.796 8.397 1.00 14.50 58 LYS A O 16
ATOM 18844 N N . THR A 1 59 ? 9.261 7.227 8.582 1.00 54.30 59 THR A N 16
ATOM 18845 C CA . THR A 1 59 ? 8.765 8.601 8.852 1.00 4.43 59 THR A CA 16
ATOM 18846 C C . THR A 1 59 ? 8.391 8.762 10.348 1.00 35.22 59 THR A C 16
ATOM 18847 O O . THR A 1 59 ? 8.630 7.856 11.157 1.00 54.41 59 THR A O 16
ATOM 18858 N N . LYS A 1 60 ? 7.854 9.937 10.714 1.00 21.51 60 LYS A N 16
ATOM 18859 C CA . LYS A 1 60 ? 7.279 10.190 12.054 1.00 0.30 60 LYS A CA 16
ATOM 18860 C C . LYS A 1 60 ? 6.117 9.201 12.371 1.00 21.13 60 LYS A C 16
ATOM 18861 O O . LYS A 1 60 ? 5.265 8.934 11.519 1.00 32.42 60 LYS A O 16
ATOM 18880 N N . ARG A 1 61 ? 6.090 8.666 13.600 1.00 22.43 61 ARG A N 16
ATOM 18881 C CA . ARG A 1 61 ? 5.124 7.615 14.002 1.00 4.14 61 ARG A CA 16
ATOM 18882 C C . ARG A 1 61 ? 4.663 7.798 15.472 1.00 12.11 61 ARG A C 16
ATOM 18883 O O . ARG A 1 61 ? 5.291 7.289 16.406 1.00 43.11 61 ARG A O 16
ATOM 18904 N N . LYS A 1 62 ? 3.567 8.570 15.657 1.00 31.34 62 LYS A N 16
ATOM 18905 C CA . LYS A 1 62 ? 2.946 8.822 16.990 1.00 64.32 62 LYS A CA 16
ATOM 18906 C C . LYS A 1 62 ? 2.390 7.507 17.602 1.00 43.04 62 LYS A C 16
ATOM 18907 O O . LYS A 1 62 ? 2.462 7.278 18.819 1.00 11.24 62 LYS A O 16
ATOM 18926 N N . GLN A 1 63 ? 1.840 6.654 16.726 1.00 11.04 63 GLN A N 16
ATOM 18927 C CA . GLN A 1 63 ? 1.429 5.275 17.062 1.00 64.13 63 GLN A CA 16
ATOM 18928 C C . GLN A 1 63 ? 2.672 4.335 17.067 1.00 34.43 63 GLN A C 16
ATOM 18929 O O . GLN A 1 63 ? 3.723 4.692 16.517 1.00 61.33 63 GLN A O 16
ATOM 18943 N N . LEU A 1 64 ? 2.538 3.130 17.668 1.00 41.42 64 LEU A N 16
ATOM 18944 C CA . LEU A 1 64 ? 3.671 2.184 17.898 1.00 75.42 64 LEU A CA 16
ATOM 18945 C C . LEU A 1 64 ? 3.951 1.327 16.634 1.00 73.22 64 LEU A C 16
ATOM 18946 O O . LEU A 1 64 ? 3.857 0.095 16.638 1.00 62.14 64 LEU A O 16
ATOM 18962 N N . SER A 1 65 ? 4.297 2.024 15.560 1.00 60.44 65 SER A N 16
ATOM 18963 C CA . SER A 1 65 ? 4.476 1.459 14.213 1.00 30.12 65 SER A CA 16
ATOM 18964 C C . SER A 1 65 ? 5.891 0.873 14.010 1.00 21.34 65 SER A C 16
ATOM 18965 O O . SER A 1 65 ? 6.835 1.628 13.772 1.00 43.52 65 SER A O 16
ATOM 18973 N N . SER A 1 66 ? 6.007 -0.477 14.079 1.00 10.12 66 SER A N 16
ATOM 18974 C CA . SER A 1 66 ? 7.312 -1.200 14.076 1.00 30.14 66 SER A CA 16
ATOM 18975 C C . SER A 1 66 ? 8.237 -0.669 15.197 1.00 61.21 66 SER A C 16
ATOM 18976 O O . SER A 1 66 ? 9.446 -0.476 15.004 1.00 31.44 66 SER A O 16
ATOM 18984 N N . GLU A 1 67 ? 7.636 -0.441 16.374 1.00 54.42 67 GLU A N 16
ATOM 18985 C CA . GLU A 1 67 ? 8.329 0.100 17.565 1.00 50.03 67 GLU A CA 16
ATOM 18986 C C . GLU A 1 67 ? 9.392 -0.893 18.112 1.00 71.34 67 GLU A C 16
ATOM 18987 O O . GLU A 1 67 ? 9.183 -2.116 18.101 1.00 75.24 67 GLU A O 16
ATOM 18999 N N . LEU A 1 68 ? 10.527 -0.344 18.591 1.00 75.05 68 LEU A N 16
ATOM 19000 C CA . LEU A 1 68 ? 11.644 -1.135 19.146 1.00 41.32 68 LEU A CA 16
ATOM 19001 C C . LEU A 1 68 ? 11.246 -1.834 20.471 1.00 52.11 68 LEU A C 16
ATOM 19002 O O . LEU A 1 68 ? 10.744 -1.196 21.403 1.00 63.31 68 LEU A O 16
ATOM 19018 N N . GLY A 1 69 ? 11.476 -3.153 20.526 1.00 74.45 69 GLY A N 16
ATOM 19019 C CA . GLY A 1 69 ? 11.140 -3.972 21.699 1.00 62.53 69 GLY A CA 16
ATOM 19020 C C . GLY A 1 69 ? 11.901 -5.293 21.736 1.00 5.22 69 GLY A C 16
ATOM 19021 O O . GLY A 1 69 ? 12.795 -5.537 20.923 1.00 14.33 69 GLY A O 16
ATOM 19025 N N . MET A 1 1 ? 31.235 2.914 -7.062 1.00 55.30 1 MET A N 17
ATOM 19026 C CA . MET A 1 1 ? 31.463 2.857 -8.536 1.00 4.02 1 MET A CA 17
ATOM 19027 C C . MET A 1 1 ? 30.103 2.872 -9.288 1.00 51.44 1 MET A C 17
ATOM 19028 O O . MET A 1 1 ? 29.101 2.386 -8.752 1.00 52.40 1 MET A O 17
ATOM 19044 N N . GLY A 1 2 ? 30.093 3.428 -10.524 1.00 51.14 2 GLY A N 17
ATOM 19045 C CA . GLY A 1 2 ? 28.866 3.582 -11.329 1.00 62.21 2 GLY A CA 17
ATOM 19046 C C . GLY A 1 2 ? 28.194 2.254 -11.740 1.00 0.44 2 GLY A C 17
ATOM 19047 O O . GLY A 1 2 ? 28.473 1.704 -12.814 1.00 52.54 2 GLY A O 17
ATOM 19051 N N . HIS A 1 3 ? 27.318 1.739 -10.855 1.00 70.22 3 HIS A N 17
ATOM 19052 C CA . HIS A 1 3 ? 26.490 0.533 -11.106 1.00 75.41 3 HIS A CA 17
ATOM 19053 C C . HIS A 1 3 ? 25.040 0.782 -10.650 1.00 24.43 3 HIS A C 17
ATOM 19054 O O . HIS A 1 3 ? 24.141 0.904 -11.489 1.00 50.13 3 HIS A O 17
ATOM 19069 N N . HIS A 1 4 ? 24.833 0.845 -9.308 1.00 64.40 4 HIS A N 17
ATOM 19070 C CA . HIS A 1 4 ? 23.509 1.099 -8.663 1.00 3.53 4 HIS A CA 17
ATOM 19071 C C . HIS A 1 4 ? 22.440 0.026 -9.060 1.00 52.44 4 HIS A C 17
ATOM 19072 O O . HIS A 1 4 ? 21.230 0.231 -8.886 1.00 2.04 4 HIS A O 17
ATOM 19087 N N . HIS A 1 5 ? 22.908 -1.143 -9.554 1.00 70.11 5 HIS A N 17
ATOM 19088 C CA . HIS A 1 5 ? 22.025 -2.189 -10.101 1.00 62.23 5 HIS A CA 17
ATOM 19089 C C . HIS A 1 5 ? 21.264 -2.937 -8.980 1.00 73.30 5 HIS A C 17
ATOM 19090 O O . HIS A 1 5 ? 21.856 -3.673 -8.186 1.00 21.35 5 HIS A O 17
ATOM 19105 N N . HIS A 1 6 ? 19.949 -2.702 -8.927 1.00 0.31 6 HIS A N 17
ATOM 19106 C CA . HIS A 1 6 ? 19.010 -3.449 -8.076 1.00 5.24 6 HIS A CA 17
ATOM 19107 C C . HIS A 1 6 ? 18.101 -4.342 -8.949 1.00 24.43 6 HIS A C 17
ATOM 19108 O O . HIS A 1 6 ? 18.192 -4.326 -10.186 1.00 22.34 6 HIS A O 17
ATOM 19123 N N . HIS A 1 7 ? 17.233 -5.127 -8.293 1.00 3.43 7 HIS A N 17
ATOM 19124 C CA . HIS A 1 7 ? 16.273 -6.013 -8.986 1.00 55.33 7 HIS A CA 17
ATOM 19125 C C . HIS A 1 7 ? 15.094 -5.201 -9.581 1.00 23.23 7 HIS A C 17
ATOM 19126 O O . HIS A 1 7 ? 14.461 -4.403 -8.874 1.00 51.10 7 HIS A O 17
ATOM 19141 N N . HIS A 1 8 ? 14.810 -5.427 -10.887 1.00 54.31 8 HIS A N 17
ATOM 19142 C CA . HIS A 1 8 ? 13.730 -4.730 -11.632 1.00 35.31 8 HIS A CA 17
ATOM 19143 C C . HIS A 1 8 ? 12.331 -5.057 -11.053 1.00 3.42 8 HIS A C 17
ATOM 19144 O O . HIS A 1 8 ? 11.403 -4.241 -11.144 1.00 61.22 8 HIS A O 17
ATOM 19159 N N . SER A 1 9 ? 12.189 -6.258 -10.472 1.00 54.45 9 SER A N 17
ATOM 19160 C CA . SER A 1 9 ? 10.944 -6.693 -9.805 1.00 54.24 9 SER A CA 17
ATOM 19161 C C . SER A 1 9 ? 10.794 -6.021 -8.414 1.00 44.42 9 SER A C 17
ATOM 19162 O O . SER A 1 9 ? 11.011 -6.646 -7.372 1.00 61.12 9 SER A O 17
ATOM 19170 N N . HIS A 1 10 ? 10.453 -4.716 -8.442 1.00 2.21 10 HIS A N 17
ATOM 19171 C CA . HIS A 1 10 ? 10.237 -3.858 -7.249 1.00 73.21 10 HIS A CA 17
ATOM 19172 C C . HIS A 1 10 ? 9.274 -2.699 -7.597 1.00 12.03 10 HIS A C 17
ATOM 19173 O O . HIS A 1 10 ? 8.907 -2.512 -8.759 1.00 71.24 10 HIS A O 17
ATOM 19188 N N . MET A 1 11 ? 8.900 -1.903 -6.581 1.00 62.12 11 MET A N 17
ATOM 19189 C CA . MET A 1 11 ? 7.925 -0.803 -6.743 1.00 12.30 11 MET A CA 17
ATOM 19190 C C . MET A 1 11 ? 8.574 0.419 -7.443 1.00 73.10 11 MET A C 17
ATOM 19191 O O . MET A 1 11 ? 9.639 0.882 -7.028 1.00 35.44 11 MET A O 17
ATOM 19205 N N . SER A 1 12 ? 7.905 0.938 -8.489 1.00 1.55 12 SER A N 17
ATOM 19206 C CA . SER A 1 12 ? 8.437 2.036 -9.351 1.00 15.50 12 SER A CA 17
ATOM 19207 C C . SER A 1 12 ? 7.849 3.397 -8.927 1.00 31.24 12 SER A C 17
ATOM 19208 O O . SER A 1 12 ? 6.868 3.419 -8.202 1.00 51.40 12 SER A O 17
ATOM 19216 N N . HIS A 1 13 ? 8.440 4.517 -9.409 1.00 13.01 13 HIS A N 17
ATOM 19217 C CA . HIS A 1 13 ? 8.104 5.909 -8.964 1.00 65.24 13 HIS A CA 17
ATOM 19218 C C . HIS A 1 13 ? 6.570 6.204 -8.940 1.00 12.43 13 HIS A C 17
ATOM 19219 O O . HIS A 1 13 ? 6.045 6.653 -7.921 1.00 11.34 13 HIS A O 17
ATOM 19234 N N . THR A 1 14 ? 5.881 5.925 -10.064 1.00 41.33 14 THR A N 17
ATOM 19235 C CA . THR A 1 14 ? 4.415 6.141 -10.209 1.00 4.30 14 THR A CA 17
ATOM 19236 C C . THR A 1 14 ? 3.610 5.264 -9.209 1.00 64.15 14 THR A C 17
ATOM 19237 O O . THR A 1 14 ? 2.646 5.729 -8.590 1.00 45.11 14 THR A O 17
ATOM 19248 N N . GLN A 1 15 ? 4.054 4.002 -9.049 1.00 71.20 15 GLN A N 17
ATOM 19249 C CA . GLN A 1 15 ? 3.428 3.008 -8.144 1.00 12.14 15 GLN A CA 17
ATOM 19250 C C . GLN A 1 15 ? 3.573 3.418 -6.658 1.00 24.52 15 GLN A C 17
ATOM 19251 O O . GLN A 1 15 ? 2.632 3.268 -5.872 1.00 41.10 15 GLN A O 17
ATOM 19265 N N . VAL A 1 16 ? 4.761 3.941 -6.305 1.00 22.01 16 VAL A N 17
ATOM 19266 C CA . VAL A 1 16 ? 5.060 4.478 -4.963 1.00 44.23 16 VAL A CA 17
ATOM 19267 C C . VAL A 1 16 ? 4.140 5.675 -4.629 1.00 54.40 16 VAL A C 17
ATOM 19268 O O . VAL A 1 16 ? 3.700 5.800 -3.497 1.00 62.43 16 VAL A O 17
ATOM 19281 N N . ILE A 1 17 ? 3.838 6.531 -5.634 1.00 22.52 17 ILE A N 17
ATOM 19282 C CA . ILE A 1 17 ? 2.886 7.662 -5.466 1.00 4.13 17 ILE A CA 17
ATOM 19283 C C . ILE A 1 17 ? 1.455 7.146 -5.144 1.00 4.21 17 ILE A C 17
ATOM 19284 O O . ILE A 1 17 ? 0.780 7.712 -4.294 1.00 54.02 17 ILE A O 17
ATOM 19300 N N . GLU A 1 18 ? 1.020 6.063 -5.817 1.00 53.24 18 GLU A N 17
ATOM 19301 C CA . GLU A 1 18 ? -0.310 5.438 -5.570 1.00 23.44 18 GLU A CA 17
ATOM 19302 C C . GLU A 1 18 ? -0.400 4.820 -4.154 1.00 60.00 18 GLU A C 17
ATOM 19303 O O . GLU A 1 18 ? -1.435 4.916 -3.483 1.00 35.22 18 GLU A O 17
ATOM 19315 N N . LEU A 1 19 ? 0.697 4.171 -3.736 1.00 32.31 19 LEU A N 17
ATOM 19316 C CA . LEU A 1 19 ? 0.877 3.662 -2.365 1.00 21.10 19 LEU A CA 17
ATOM 19317 C C . LEU A 1 19 ? 0.826 4.822 -1.331 1.00 54.11 19 LEU A C 17
ATOM 19318 O O . LEU A 1 19 ? 0.170 4.704 -0.299 1.00 1.04 19 LEU A O 17
ATOM 19334 N N . GLU A 1 20 ? 1.526 5.944 -1.639 1.00 60.43 20 GLU A N 17
ATOM 19335 C CA . GLU A 1 20 ? 1.546 7.173 -0.798 1.00 53.25 20 GLU A CA 17
ATOM 19336 C C . GLU A 1 20 ? 0.149 7.825 -0.704 1.00 50.34 20 GLU A C 17
ATOM 19337 O O . GLU A 1 20 ? -0.208 8.374 0.337 1.00 74.41 20 GLU A O 17
ATOM 19349 N N . ARG A 1 21 ? -0.607 7.789 -1.817 1.00 54.51 21 ARG A N 17
ATOM 19350 C CA . ARG A 1 21 ? -1.987 8.311 -1.883 1.00 31.23 21 ARG A CA 17
ATOM 19351 C C . ARG A 1 21 ? -2.888 7.569 -0.871 1.00 51.51 21 ARG A C 17
ATOM 19352 O O . ARG A 1 21 ? -3.557 8.193 -0.048 1.00 75.31 21 ARG A O 17
ATOM 19373 N N . LYS A 1 22 ? -2.843 6.231 -0.913 1.00 70.01 22 LYS A N 17
ATOM 19374 C CA . LYS A 1 22 ? -3.623 5.362 -0.006 1.00 74.41 22 LYS A CA 17
ATOM 19375 C C . LYS A 1 22 ? -3.139 5.497 1.474 1.00 13.33 22 LYS A C 17
ATOM 19376 O O . LYS A 1 22 ? -3.949 5.493 2.403 1.00 22.02 22 LYS A O 17
ATOM 19395 N N . PHE A 1 23 ? -1.809 5.649 1.646 1.00 25.15 23 PHE A N 17
ATOM 19396 C CA . PHE A 1 23 ? -1.135 5.803 2.966 1.00 70.35 23 PHE A CA 17
ATOM 19397 C C . PHE A 1 23 ? -1.503 7.135 3.669 1.00 71.52 23 PHE A C 17
ATOM 19398 O O . PHE A 1 23 ? -1.685 7.179 4.890 1.00 22.34 23 PHE A O 17
ATOM 19415 N N . SER A 1 24 ? -1.569 8.225 2.884 1.00 62.24 24 SER A N 17
ATOM 19416 C CA . SER A 1 24 ? -1.903 9.579 3.389 1.00 61.52 24 SER A CA 17
ATOM 19417 C C . SER A 1 24 ? -3.380 9.696 3.810 1.00 43.50 24 SER A C 17
ATOM 19418 O O . SER A 1 24 ? -3.723 10.552 4.632 1.00 45.53 24 SER A O 17
ATOM 19426 N N . HIS A 1 25 ? -4.255 8.852 3.231 1.00 55.25 25 HIS A N 17
ATOM 19427 C CA . HIS A 1 25 ? -5.679 8.776 3.634 1.00 14.41 25 HIS A CA 17
ATOM 19428 C C . HIS A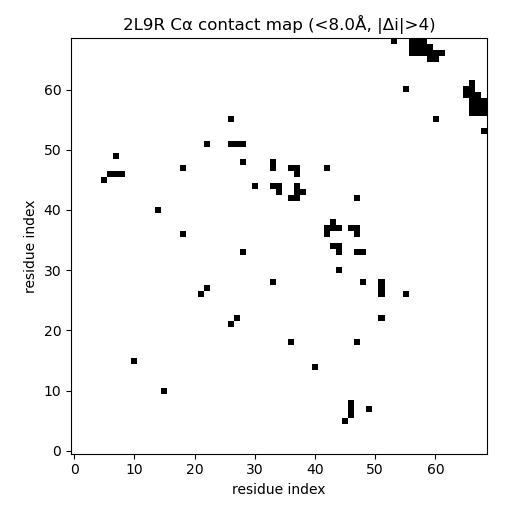 1 25 ? -5.857 7.887 4.889 1.00 41.21 25 HIS A C 17
ATOM 19429 O O . HIS A 1 25 ? -6.482 8.295 5.872 1.00 15.34 25 HIS A O 17
ATOM 19444 N N . GLN A 1 26 ? -5.286 6.669 4.843 1.00 12.34 26 GLN A N 17
ATOM 19445 C CA . GLN A 1 26 ? -5.267 5.727 5.989 1.00 63.14 26 GLN A CA 17
ATOM 19446 C C . GLN A 1 26 ? -3.902 4.992 6.075 1.00 23.04 26 GLN A C 17
ATOM 19447 O O . GLN A 1 26 ? -3.377 4.484 5.079 1.00 34.14 26 GLN A O 17
ATOM 19461 N N . LYS A 1 27 ? -3.349 4.945 7.288 1.00 53.13 27 LYS A N 17
ATOM 19462 C CA . LYS A 1 27 ? -1.990 4.422 7.562 1.00 11.24 27 LYS A CA 17
ATOM 19463 C C . LYS A 1 27 ? -1.920 2.876 7.591 1.00 42.31 27 LYS A C 17
ATOM 19464 O O . LYS A 1 27 ? -0.830 2.299 7.483 1.00 42.20 27 LYS A O 17
ATOM 19483 N N . TYR A 1 28 ? -3.080 2.222 7.767 1.00 63.11 28 TYR A N 17
ATOM 19484 C CA . TYR A 1 28 ? -3.189 0.745 7.878 1.00 44.43 28 TYR A CA 17
ATOM 19485 C C . TYR A 1 28 ? -4.397 0.244 7.060 1.00 43.13 28 TYR A C 17
ATOM 19486 O O . TYR A 1 28 ? -5.526 0.696 7.276 1.00 42.11 28 TYR A O 17
ATOM 19504 N N . LEU A 1 29 ? -4.156 -0.686 6.109 1.00 60.32 29 LEU A N 17
ATOM 19505 C CA . LEU A 1 29 ? -5.220 -1.212 5.218 1.00 72.15 29 LEU A CA 17
ATOM 19506 C C . LEU A 1 29 ? -5.866 -2.496 5.773 1.00 51.01 29 LEU A C 17
ATOM 19507 O O . LEU A 1 29 ? -5.166 -3.422 6.198 1.00 73.52 29 LEU A O 17
ATOM 19523 N N . SER A 1 30 ? -7.203 -2.559 5.720 1.00 62.22 30 SER A N 17
ATOM 19524 C CA . SER A 1 30 ? -7.945 -3.809 5.966 1.00 61.21 30 SER A CA 17
ATOM 19525 C C . SER A 1 30 ? -7.810 -4.734 4.741 1.00 62.51 30 SER A C 17
ATOM 19526 O O . SER A 1 30 ? -7.396 -4.281 3.670 1.00 75.22 30 SER A O 17
ATOM 19534 N N . ALA A 1 31 ? -8.188 -6.013 4.901 1.00 0.42 31 ALA A N 17
ATOM 19535 C CA . ALA A 1 31 ? -8.094 -7.036 3.826 1.00 5.23 31 ALA A CA 17
ATOM 19536 C C . ALA A 1 31 ? -8.708 -6.597 2.446 1.00 63.14 31 ALA A C 17
ATOM 19537 O O . ALA A 1 31 ? -8.066 -6.827 1.416 1.00 1.20 31 ALA A O 17
ATOM 19544 N N . PRO A 1 32 ? -9.943 -5.964 2.376 1.00 10.21 32 PRO A N 17
ATOM 19545 C CA . PRO A 1 32 ? -10.487 -5.434 1.088 1.00 52.42 32 PRO A CA 17
ATOM 19546 C C . PRO A 1 32 ? -9.615 -4.307 0.466 1.00 43.53 32 PRO A C 17
ATOM 19547 O O . PRO A 1 32 ? -9.380 -4.309 -0.741 1.00 3.55 32 PRO A O 17
ATOM 19558 N N . GLU A 1 33 ? -9.139 -3.359 1.305 1.00 2.01 33 GLU A N 17
ATOM 19559 C CA . GLU A 1 33 ? -8.354 -2.174 0.852 1.00 65.33 33 GLU A CA 17
ATOM 19560 C C . GLU A 1 33 ? -6.956 -2.586 0.341 1.00 54.44 33 GLU A C 17
ATOM 19561 O O . GLU A 1 33 ? -6.430 -2.027 -0.628 1.00 23.33 33 GLU A O 17
ATOM 19573 N N . ARG A 1 34 ? -6.381 -3.572 1.042 1.00 1.02 34 ARG A N 17
ATOM 19574 C CA . ARG A 1 34 ? -5.037 -4.107 0.797 1.00 3.22 34 ARG A CA 17
ATOM 19575 C C . ARG A 1 34 ? -5.009 -4.938 -0.504 1.00 73.42 34 ARG A C 17
ATOM 19576 O O . ARG A 1 34 ? -4.087 -4.808 -1.307 1.00 45.25 34 ARG A O 17
ATOM 19597 N N . ALA A 1 35 ? -6.053 -5.777 -0.689 1.00 33.51 35 ALA A N 17
ATOM 19598 C CA . ALA A 1 35 ? -6.260 -6.582 -1.917 1.00 52.13 35 ALA A CA 17
ATOM 19599 C C . ALA A 1 35 ? -6.545 -5.691 -3.146 1.00 33.05 35 ALA A C 17
ATOM 19600 O O . ALA A 1 35 ? -6.048 -5.960 -4.244 1.00 34.31 35 ALA A O 17
ATOM 19607 N N . HIS A 1 36 ? -7.350 -4.634 -2.925 1.00 52.52 36 HIS A N 17
ATOM 19608 C CA . HIS A 1 36 ? -7.702 -3.635 -3.956 1.00 35.42 36 HIS A CA 17
ATOM 19609 C C . HIS A 1 36 ? -6.444 -2.898 -4.467 1.00 15.33 36 HIS A C 17
ATOM 19610 O O . HIS A 1 36 ? -6.217 -2.818 -5.672 1.00 51.32 36 HIS A O 17
ATOM 19625 N N . LEU A 1 37 ? -5.631 -2.374 -3.531 1.00 55.50 37 LEU A N 17
ATOM 19626 C CA . LEU A 1 37 ? -4.407 -1.617 -3.876 1.00 1.41 37 LEU A CA 17
ATOM 19627 C C . LEU A 1 37 ? -3.339 -2.553 -4.496 1.00 53.03 37 LEU A C 17
ATOM 19628 O O . LEU A 1 37 ? -2.608 -2.153 -5.408 1.00 63.44 37 LEU A O 17
ATOM 19644 N N . ALA A 1 38 ? -3.291 -3.806 -3.998 1.00 1.34 38 ALA A N 17
ATOM 19645 C CA . ALA A 1 38 ? -2.382 -4.851 -4.508 1.00 12.52 38 ALA A CA 17
ATOM 19646 C C . ALA A 1 38 ? -2.617 -5.131 -6.005 1.00 31.52 38 ALA A C 17
ATOM 19647 O O . ALA A 1 38 ? -1.720 -4.942 -6.815 1.00 51.43 38 ALA A O 17
ATOM 19654 N N . LYS A 1 39 ? -3.851 -5.543 -6.361 1.00 0.00 39 LYS A N 17
ATOM 19655 C CA . LYS A 1 39 ? -4.197 -5.944 -7.748 1.00 62.42 39 LYS A CA 17
ATOM 19656 C C . LYS A 1 39 ? -4.075 -4.776 -8.761 1.00 70.11 39 LYS A C 17
ATOM 19657 O O . LYS A 1 39 ? -3.649 -4.982 -9.903 1.00 44.22 39 LYS A O 17
ATOM 19676 N N . ASN A 1 40 ? -4.453 -3.559 -8.322 1.00 13.13 40 ASN A N 17
ATOM 19677 C CA . ASN A 1 40 ? -4.357 -2.326 -9.144 1.00 61.22 40 ASN A CA 17
ATOM 19678 C C . ASN A 1 40 ? -2.886 -1.951 -9.456 1.00 2.24 40 ASN A C 17
ATOM 19679 O O . ASN A 1 40 ? -2.587 -1.384 -10.514 1.00 54.00 40 ASN A O 17
ATOM 19690 N N . LEU A 1 41 ? -1.979 -2.263 -8.517 1.00 74.31 41 LEU A N 17
ATOM 19691 C CA . LEU A 1 41 ? -0.521 -2.046 -8.682 1.00 70.22 41 LEU A CA 17
ATOM 19692 C C . LEU A 1 41 ? 0.214 -3.349 -9.083 1.00 13.03 41 LEU A C 17
ATOM 19693 O O . LEU A 1 41 ? 1.434 -3.351 -9.239 1.00 34.35 41 LEU A O 17
ATOM 19709 N N . LYS A 1 42 ? -0.548 -4.448 -9.284 1.00 50.12 42 LYS A N 17
ATOM 19710 C CA . LYS A 1 42 ? -0.009 -5.793 -9.619 1.00 24.41 42 LYS A CA 17
ATOM 19711 C C . LYS A 1 42 ? 0.994 -6.332 -8.547 1.00 75.42 42 LYS A C 17
ATOM 19712 O O . LYS A 1 42 ? 1.775 -7.255 -8.806 1.00 41.35 42 LYS A O 17
ATOM 19731 N N . LEU A 1 43 ? 0.901 -5.757 -7.333 1.00 51.11 43 LEU A N 17
ATOM 19732 C CA . LEU A 1 43 ? 1.616 -6.212 -6.124 1.00 62.04 43 LEU A CA 17
ATOM 19733 C C . LEU A 1 43 ? 0.777 -7.287 -5.389 1.00 32.24 43 LEU A C 17
ATOM 19734 O O . LEU A 1 43 ? -0.322 -7.643 -5.830 1.00 34.14 43 LEU A O 17
ATOM 19750 N N . THR A 1 44 ? 1.295 -7.802 -4.266 1.00 71.30 44 THR A N 17
ATOM 19751 C CA . THR A 1 44 ? 0.555 -8.753 -3.399 1.00 61.21 44 THR A CA 17
ATOM 19752 C C . THR A 1 44 ? 0.132 -8.064 -2.092 1.00 5.53 44 THR A C 17
ATOM 19753 O O . THR A 1 44 ? 0.686 -7.016 -1.729 1.00 33.14 44 THR A O 17
ATOM 19764 N N . GLU A 1 45 ? -0.852 -8.660 -1.393 1.00 74.40 45 GLU A N 17
ATOM 19765 C CA . GLU A 1 45 ? -1.308 -8.179 -0.066 1.00 32.33 45 GLU A CA 17
ATOM 19766 C C . GLU A 1 45 ? -0.159 -8.143 0.966 1.00 11.30 45 GLU A C 17
ATOM 19767 O O . GLU A 1 45 ? -0.137 -7.276 1.836 1.00 14.02 45 GLU A O 17
ATOM 19779 N N . THR A 1 46 ? 0.795 -9.085 0.847 1.00 33.20 46 THR A N 17
ATOM 19780 C CA . THR A 1 46 ? 1.973 -9.150 1.736 1.00 2.43 46 THR A CA 17
ATOM 19781 C C . THR A 1 46 ? 2.947 -7.979 1.452 1.00 2.44 46 THR A C 17
ATOM 19782 O O . THR A 1 46 ? 3.456 -7.362 2.384 1.00 71.00 46 THR A O 17
ATOM 19793 N N . GLN A 1 47 ? 3.162 -7.660 0.157 1.00 73.23 47 GLN A N 17
ATOM 19794 C CA . GLN A 1 47 ? 4.010 -6.512 -0.271 1.00 12.12 47 GLN A CA 17
ATOM 19795 C C . GLN A 1 47 ? 3.448 -5.163 0.222 1.00 63.44 47 GLN A C 17
ATOM 19796 O O . GLN A 1 47 ? 4.189 -4.331 0.740 1.00 11.13 47 GLN A O 17
ATOM 19810 N N . VAL A 1 48 ? 2.140 -4.965 0.019 1.00 41.32 48 VAL A N 17
ATOM 19811 C CA . VAL A 1 48 ? 1.419 -3.744 0.437 1.00 44.03 48 VAL A CA 17
ATOM 19812 C C . VAL A 1 48 ? 1.374 -3.613 1.989 1.00 32.24 48 VAL A C 17
ATOM 19813 O O . VAL A 1 48 ? 1.544 -2.513 2.525 1.00 5.11 48 VAL A O 17
ATOM 19826 N N . LYS A 1 49 ? 1.176 -4.751 2.689 1.00 62.42 49 LYS A N 17
ATOM 19827 C CA . LYS A 1 49 ? 1.236 -4.815 4.176 1.00 1.12 49 LYS A CA 17
ATOM 19828 C C . LYS A 1 49 ? 2.620 -4.358 4.706 1.00 73.12 49 LYS A C 17
ATOM 19829 O O . LYS A 1 49 ? 2.703 -3.496 5.581 1.00 4.22 49 LYS A O 17
ATOM 19848 N N . ILE A 1 50 ? 3.684 -4.960 4.145 1.00 15.32 50 ILE A N 17
ATOM 19849 C CA . ILE A 1 50 ? 5.085 -4.678 4.518 1.00 4.43 50 ILE A CA 17
ATOM 19850 C C . ILE A 1 50 ? 5.492 -3.230 4.146 1.00 11.40 50 ILE A C 17
ATOM 19851 O O . ILE A 1 50 ? 6.209 -2.588 4.908 1.00 43.43 50 ILE A O 17
ATOM 19867 N N . TRP A 1 51 ? 5.004 -2.717 2.995 1.00 73.44 51 TRP A N 17
ATOM 19868 C CA . TRP A 1 51 ? 5.259 -1.319 2.568 1.00 22.24 51 TRP A CA 17
ATOM 19869 C C . TRP A 1 51 ? 4.686 -0.323 3.607 1.00 24.25 51 TRP A C 17
ATOM 19870 O O . TRP A 1 51 ? 5.417 0.530 4.108 1.00 32.22 51 TRP A O 17
ATOM 19891 N N . PHE A 1 52 ? 3.373 -0.442 3.902 1.00 70.30 52 PHE A N 17
ATOM 19892 C CA . PHE A 1 52 ? 2.680 0.395 4.922 1.00 53.01 52 PHE A CA 17
ATOM 19893 C C . PHE A 1 52 ? 3.371 0.311 6.310 1.00 50.54 52 PHE A C 17
ATOM 19894 O O . PHE A 1 52 ? 3.609 1.336 6.945 1.00 70.34 52 PHE A O 17
ATOM 19911 N N . GLN A 1 53 ? 3.725 -0.921 6.723 1.00 61.32 53 GLN A N 17
ATOM 19912 C CA . GLN A 1 53 ? 4.469 -1.210 7.980 1.00 2.33 53 GLN A CA 17
ATOM 19913 C C . GLN A 1 53 ? 5.812 -0.433 8.054 1.00 45.52 53 GLN A C 17
ATOM 19914 O O . GLN A 1 53 ? 6.111 0.238 9.052 1.00 13.13 53 GLN A O 17
ATOM 19928 N N . ASN A 1 54 ? 6.604 -0.543 6.974 1.00 75.31 54 ASN A N 17
ATOM 19929 C CA . ASN A 1 54 ? 7.941 0.076 6.866 1.00 52.41 54 ASN A CA 17
ATOM 19930 C C . ASN A 1 54 ? 7.859 1.607 6.814 1.00 45.31 54 ASN A C 17
ATOM 19931 O O . ASN A 1 54 ? 8.649 2.290 7.450 1.00 14.15 54 ASN A O 17
ATOM 19942 N N . ARG A 1 55 ? 6.910 2.135 6.037 1.00 31.30 55 ARG A N 17
ATOM 19943 C CA . ARG A 1 55 ? 6.655 3.585 5.961 1.00 23.35 55 ARG A CA 17
ATOM 19944 C C . ARG A 1 55 ? 6.187 4.155 7.320 1.00 53.51 55 ARG A C 17
ATOM 19945 O O . ARG A 1 55 ? 6.469 5.295 7.611 1.00 74.33 55 ARG A O 17
ATOM 19966 N N . ARG A 1 56 ? 5.498 3.350 8.155 1.00 21.32 56 ARG A N 17
ATOM 19967 C CA . ARG A 1 56 ? 5.158 3.746 9.553 1.00 34.31 56 ARG A CA 17
ATOM 19968 C C . ARG A 1 56 ? 6.417 3.839 10.452 1.00 34.40 56 ARG A C 17
ATOM 19969 O O . ARG A 1 56 ? 6.430 4.545 11.468 1.00 74.42 56 ARG A O 17
ATOM 19990 N N . TYR A 1 57 ? 7.450 3.077 10.077 1.00 12.34 57 TYR A N 17
ATOM 19991 C CA . TYR A 1 57 ? 8.765 3.073 10.751 1.00 44.41 57 TYR A CA 17
ATOM 19992 C C . TYR A 1 57 ? 9.674 4.207 10.197 1.00 2.45 57 TYR A C 17
ATOM 19993 O O . TYR A 1 57 ? 10.532 4.729 10.912 1.00 5.11 57 TYR A O 17
ATOM 20011 N N . LYS A 1 58 ? 9.457 4.573 8.914 1.00 64.33 58 LYS A N 17
ATOM 20012 C CA . LYS A 1 58 ? 10.260 5.589 8.189 1.00 45.00 58 LYS A CA 17
ATOM 20013 C C . LYS A 1 58 ? 9.705 7.033 8.344 1.00 25.05 58 LYS A C 17
ATOM 20014 O O . LYS A 1 58 ? 10.467 8.001 8.239 1.00 23.24 58 LYS A O 17
ATOM 20033 N N . THR A 1 59 ? 8.379 7.176 8.567 1.00 54.00 59 THR A N 17
ATOM 20034 C CA . THR A 1 59 ? 7.725 8.505 8.747 1.00 32.40 59 THR A CA 17
ATOM 20035 C C . THR A 1 59 ? 8.000 9.083 10.155 1.00 71.45 59 THR A C 17
ATOM 20036 O O . THR A 1 59 ? 8.858 8.568 10.888 1.00 52.41 59 THR A O 17
ATOM 20047 N N . LYS A 1 60 ? 7.289 10.186 10.500 1.00 4.12 60 LYS A N 17
ATOM 20048 C CA . LYS A 1 60 ? 7.372 10.827 11.829 1.00 31.00 60 LYS A CA 17
ATOM 20049 C C . LYS A 1 60 ? 7.096 9.804 12.968 1.00 35.30 60 LYS A C 17
ATOM 20050 O O . LYS A 1 60 ? 5.943 9.469 13.263 1.00 72.44 60 LYS A O 17
ATOM 20069 N N . ARG A 1 61 ? 8.192 9.285 13.551 1.00 54.20 61 ARG A N 17
ATOM 20070 C CA . ARG A 1 61 ? 8.158 8.192 14.535 1.00 4.05 61 ARG A CA 17
ATOM 20071 C C . ARG A 1 61 ? 7.658 8.682 15.916 1.00 50.22 61 ARG A C 17
ATOM 20072 O O . ARG A 1 61 ? 7.039 7.917 16.666 1.00 51.13 61 ARG A O 17
ATOM 20093 N N . LYS A 1 62 ? 7.941 9.963 16.234 1.00 31.13 62 LYS A N 17
ATOM 20094 C CA . LYS A 1 62 ? 7.495 10.601 17.492 1.00 74.23 62 LYS A CA 17
ATOM 20095 C C . LYS A 1 62 ? 5.949 10.705 17.555 1.00 20.35 62 LYS A C 17
ATOM 20096 O O . LYS A 1 62 ? 5.330 11.351 16.703 1.00 55.12 62 LYS A O 17
ATOM 20115 N N . GLN A 1 63 ? 5.357 10.069 18.580 1.00 13.21 63 GLN A N 17
ATOM 20116 C CA . GLN A 1 63 ? 3.888 9.983 18.764 1.00 2.13 63 GLN A CA 17
ATOM 20117 C C . GLN A 1 63 ? 3.260 11.361 19.079 1.00 5.03 63 GLN A C 17
ATOM 20118 O O . GLN A 1 63 ? 2.196 11.710 18.547 1.00 21.35 63 GLN A O 17
ATOM 20132 N N . LEU A 1 64 ? 3.940 12.121 19.953 1.00 62.14 64 LEU A N 17
ATOM 20133 C CA . LEU A 1 64 ? 3.569 13.515 20.310 1.00 72.13 64 LEU A CA 17
ATOM 20134 C C . LEU A 1 64 ? 3.587 14.461 19.074 1.00 3.14 64 LEU A C 17
ATOM 20135 O O . LEU A 1 64 ? 2.827 15.436 19.022 1.00 72.14 64 LEU A O 17
ATOM 20151 N N . SER A 1 65 ? 4.443 14.143 18.076 1.00 25.02 65 SER A N 17
ATOM 20152 C CA . SER A 1 65 ? 4.608 14.954 16.847 1.00 71.02 65 SER A CA 17
ATOM 20153 C C . SER A 1 65 ? 3.473 14.682 15.815 1.00 12.52 65 SER A C 17
ATOM 20154 O O . SER A 1 65 ? 3.687 14.012 14.801 1.00 1.34 65 SER A O 17
ATOM 20162 N N . SER A 1 66 ? 2.261 15.192 16.134 1.00 13.33 66 SER A N 17
ATOM 20163 C CA . SER A 1 66 ? 1.061 15.173 15.250 1.00 31.00 66 SER A CA 17
ATOM 20164 C C . SER A 1 66 ? 0.585 13.741 14.854 1.00 51.21 66 SER A C 17
ATOM 20165 O O . SER A 1 66 ? 1.189 13.086 14.001 1.00 51.44 66 SER A O 17
ATOM 20173 N N . GLU A 1 67 ? -0.519 13.277 15.474 1.00 53.33 67 GLU A N 17
ATOM 20174 C CA . GLU A 1 67 ? -1.148 11.976 15.144 1.00 61.11 67 GLU A CA 17
ATOM 20175 C C . GLU A 1 67 ? -2.660 12.011 15.469 1.00 52.00 67 GLU A C 17
ATOM 20176 O O . GLU A 1 67 ? -3.076 12.604 16.477 1.00 70.01 67 GLU A O 17
ATOM 20188 N N . LEU A 1 68 ? -3.466 11.387 14.590 1.00 62.42 68 LEU A N 17
ATOM 20189 C CA . LEU A 1 68 ? -4.945 11.343 14.697 1.00 42.43 68 LEU A CA 17
ATOM 20190 C C . LEU A 1 68 ? -5.435 10.675 16.019 1.00 1.11 68 LEU A C 17
ATOM 20191 O O . LEU A 1 68 ? -5.049 9.543 16.342 1.00 20.04 68 LEU A O 17
ATOM 20207 N N . GLY A 1 69 ? -6.281 11.409 16.772 1.00 13.13 69 GLY A N 17
ATOM 20208 C CA . GLY A 1 69 ? -6.850 10.926 18.045 1.00 54.45 69 GLY A CA 17
ATOM 20209 C C . GLY A 1 69 ? -7.454 12.049 18.884 1.00 2.13 69 GLY A C 17
ATOM 20210 O O . GLY A 1 69 ? -6.754 12.931 19.390 1.00 75.44 69 GLY A O 17
ATOM 20214 N N . MET A 1 1 ? 38.730 -14.498 1.734 1.00 25.23 1 MET A N 18
ATOM 20215 C CA . MET A 1 1 ? 37.562 -14.376 0.820 1.00 51.51 1 MET A CA 18
ATOM 20216 C C . MET A 1 1 ? 36.251 -14.136 1.614 1.00 11.40 1 MET A C 18
ATOM 20217 O O . MET A 1 1 ? 36.124 -14.581 2.762 1.00 33.02 1 MET A O 18
ATOM 20233 N N . GLY A 1 2 ? 35.292 -13.428 0.987 1.00 13.54 2 GLY A N 18
ATOM 20234 C CA . GLY A 1 2 ? 33.977 -13.168 1.595 1.00 74.25 2 GLY A CA 18
ATOM 20235 C C . GLY A 1 2 ? 33.172 -12.091 0.867 1.00 21.20 2 GLY A C 18
ATOM 20236 O O . GLY A 1 2 ? 33.696 -11.014 0.586 1.00 43.01 2 GLY A O 18
ATOM 20240 N N . HIS A 1 3 ? 31.893 -12.395 0.557 1.00 50.34 3 HIS A N 18
ATOM 20241 C CA . HIS A 1 3 ? 30.932 -11.444 -0.054 1.00 3.44 3 HIS A CA 18
ATOM 20242 C C . HIS A 1 3 ? 29.480 -11.990 0.055 1.00 34.43 3 HIS A C 18
ATOM 20243 O O . HIS A 1 3 ? 29.209 -13.137 -0.309 1.00 22.12 3 HIS A O 18
ATOM 20258 N N . HIS A 1 4 ? 28.558 -11.158 0.565 1.00 55.32 4 HIS A N 18
ATOM 20259 C CA . HIS A 1 4 ? 27.122 -11.503 0.659 1.00 13.52 4 HIS A CA 18
ATOM 20260 C C . HIS A 1 4 ? 26.269 -10.333 0.125 1.00 41.40 4 HIS A C 18
ATOM 20261 O O . HIS A 1 4 ? 25.936 -9.395 0.859 1.00 31.12 4 HIS A O 18
ATOM 20276 N N . HIS A 1 5 ? 25.980 -10.370 -1.183 1.00 31.25 5 HIS A N 18
ATOM 20277 C CA . HIS A 1 5 ? 25.081 -9.404 -1.855 1.00 12.14 5 HIS A CA 18
ATOM 20278 C C . HIS A 1 5 ? 23.944 -10.158 -2.569 1.00 22.35 5 HIS A C 18
ATOM 20279 O O . HIS A 1 5 ? 24.197 -11.098 -3.324 1.00 22.24 5 HIS A O 18
ATOM 20294 N N . HIS A 1 6 ? 22.690 -9.749 -2.325 1.00 22.41 6 HIS A N 18
ATOM 20295 C CA . HIS A 1 6 ? 21.517 -10.294 -3.042 1.00 63.12 6 HIS A CA 18
ATOM 20296 C C . HIS A 1 6 ? 20.496 -9.175 -3.319 1.00 45.53 6 HIS A C 18
ATOM 20297 O O . HIS A 1 6 ? 20.201 -8.352 -2.443 1.00 61.04 6 HIS A O 18
ATOM 20312 N N . HIS A 1 7 ? 19.978 -9.152 -4.557 1.00 23.00 7 HIS A N 18
ATOM 20313 C CA . HIS A 1 7 ? 19.020 -8.136 -5.028 1.00 71.13 7 HIS A CA 18
ATOM 20314 C C . HIS A 1 7 ? 17.623 -8.300 -4.386 1.00 62.22 7 HIS A C 18
ATOM 20315 O O . HIS A 1 7 ? 17.324 -9.303 -3.731 1.00 14.21 7 HIS A O 18
ATOM 20330 N N . HIS A 1 8 ? 16.784 -7.271 -4.569 1.00 41.23 8 HIS A N 18
ATOM 20331 C CA . HIS A 1 8 ? 15.345 -7.307 -4.230 1.00 1.24 8 HIS A CA 18
ATOM 20332 C C . HIS A 1 8 ? 14.543 -6.600 -5.331 1.00 73.30 8 HIS A C 18
ATOM 20333 O O . HIS A 1 8 ? 14.853 -5.462 -5.687 1.00 52.33 8 HIS A O 18
ATOM 20348 N N . SER A 1 9 ? 13.524 -7.283 -5.871 1.00 21.12 9 SER A N 18
ATOM 20349 C CA . SER A 1 9 ? 12.598 -6.694 -6.854 1.00 30.03 9 SER A CA 18
ATOM 20350 C C . SER A 1 9 ? 11.695 -5.644 -6.170 1.00 65.34 9 SER A C 18
ATOM 20351 O O . SER A 1 9 ? 10.585 -5.950 -5.728 1.00 73.34 9 SER A O 18
ATOM 20359 N N . HIS A 1 10 ? 12.217 -4.416 -6.044 1.00 74.22 10 HIS A N 18
ATOM 20360 C CA . HIS A 1 10 ? 11.514 -3.300 -5.379 1.00 42.43 10 HIS A CA 18
ATOM 20361 C C . HIS A 1 10 ? 10.440 -2.671 -6.293 1.00 74.42 10 HIS A C 18
ATOM 20362 O O . HIS A 1 10 ? 10.430 -2.893 -7.502 1.00 31.21 10 HIS A O 18
ATOM 20377 N N . MET A 1 11 ? 9.535 -1.896 -5.683 1.00 23.01 11 MET A N 18
ATOM 20378 C CA . MET A 1 11 ? 8.451 -1.182 -6.395 1.00 35.32 11 MET A CA 18
ATOM 20379 C C . MET A 1 11 ? 8.981 0.043 -7.190 1.00 33.35 11 MET A C 18
ATOM 20380 O O . MET A 1 11 ? 10.111 0.497 -6.984 1.00 23.52 11 MET A O 18
ATOM 20394 N N . SER A 1 12 ? 8.142 0.569 -8.098 1.00 4.21 12 SER A N 18
ATOM 20395 C CA . SER A 1 12 ? 8.470 1.764 -8.921 1.00 72.12 12 SER A CA 18
ATOM 20396 C C . SER A 1 12 ? 8.213 3.053 -8.115 1.00 74.35 12 SER A C 18
ATOM 20397 O O . SER A 1 12 ? 7.418 3.031 -7.182 1.00 64.40 12 SER A O 18
ATOM 20405 N N . HIS A 1 13 ? 8.881 4.170 -8.487 1.00 33.15 13 HIS A N 18
ATOM 20406 C CA . HIS A 1 13 ? 8.680 5.495 -7.838 1.00 72.22 13 HIS A CA 18
ATOM 20407 C C . HIS A 1 13 ? 7.215 5.976 -7.997 1.00 11.11 13 HIS A C 18
ATOM 20408 O O . HIS A 1 13 ? 6.609 6.459 -7.037 1.00 4.21 13 HIS A O 18
ATOM 20423 N N . THR A 1 14 ? 6.661 5.799 -9.215 1.00 11.04 14 THR A N 18
ATOM 20424 C CA . THR A 1 14 ? 5.260 6.157 -9.538 1.00 44.11 14 THR A CA 18
ATOM 20425 C C . THR A 1 14 ? 4.273 5.286 -8.726 1.00 24.24 14 THR A C 18
ATOM 20426 O O . THR A 1 14 ? 3.231 5.759 -8.268 1.00 53.20 14 THR A O 18
ATOM 20437 N N . GLN A 1 15 ? 4.648 4.008 -8.553 1.00 74.30 15 GLN A N 18
ATOM 20438 C CA . GLN A 1 15 ? 3.884 3.016 -7.775 1.00 52.41 15 GLN A CA 18
ATOM 20439 C C . GLN A 1 15 ? 3.864 3.353 -6.267 1.00 71.43 15 GLN A C 18
ATOM 20440 O O . GLN A 1 15 ? 2.846 3.153 -5.600 1.00 42.25 15 GLN A O 18
ATOM 20454 N N . VAL A 1 16 ? 5.000 3.858 -5.744 1.00 44.13 16 VAL A N 18
ATOM 20455 C CA . VAL A 1 16 ? 5.091 4.354 -4.354 1.00 50.13 16 VAL A CA 18
ATOM 20456 C C . VAL A 1 16 ? 4.216 5.614 -4.168 1.00 32.31 16 VAL A C 18
ATOM 20457 O O . VAL A 1 16 ? 3.600 5.770 -3.124 1.00 64.54 16 VAL A O 18
ATOM 20470 N N . ILE A 1 17 ? 4.149 6.486 -5.200 1.00 25.52 17 ILE A N 18
ATOM 20471 C CA . ILE A 1 17 ? 3.245 7.664 -5.201 1.00 44.01 17 ILE A CA 18
ATOM 20472 C C . ILE A 1 17 ? 1.772 7.215 -5.048 1.00 23.31 17 ILE A C 18
ATOM 20473 O O . ILE A 1 17 ? 1.034 7.777 -4.248 1.00 5.41 17 ILE A O 18
ATOM 20489 N N . GLU A 1 18 ? 1.387 6.171 -5.807 1.00 41.04 18 GLU A N 18
ATOM 20490 C CA . GLU A 1 18 ? 0.055 5.526 -5.720 1.00 4.53 18 GLU A CA 18
ATOM 20491 C C . GLU A 1 18 ? -0.230 4.981 -4.295 1.00 40.03 18 GLU A C 18
ATOM 20492 O O . GLU A 1 18 ? -1.301 5.221 -3.724 1.00 12.32 18 GLU A O 18
ATOM 20504 N N . LEU A 1 19 ? 0.748 4.241 -3.746 1.00 30.43 19 LEU A N 18
ATOM 20505 C CA . LEU A 1 19 ? 0.718 3.734 -2.358 1.00 34.11 19 LEU A CA 18
ATOM 20506 C C . LEU A 1 19 ? 0.543 4.889 -1.332 1.00 2.44 19 LEU A C 18
ATOM 20507 O O . LEU A 1 19 ? -0.204 4.752 -0.365 1.00 65.43 19 LEU A O 18
ATOM 20523 N N . GLU A 1 20 ? 1.240 6.025 -1.577 1.00 34.24 20 GLU A N 18
ATOM 20524 C CA . GLU A 1 20 ? 1.191 7.230 -0.716 1.00 61.42 20 GLU A CA 18
ATOM 20525 C C . GLU A 1 20 ? -0.141 7.994 -0.863 1.00 40.23 20 GLU A C 18
ATOM 20526 O O . GLU A 1 20 ? -0.561 8.670 0.069 1.00 63.33 20 GLU A O 18
ATOM 20538 N N . ARG A 1 21 ? -0.787 7.889 -2.037 1.00 43.40 21 ARG A N 18
ATOM 20539 C CA . ARG A 1 21 ? -2.142 8.442 -2.268 1.00 34.21 21 ARG A CA 18
ATOM 20540 C C . ARG A 1 21 ? -3.177 7.731 -1.368 1.00 51.35 21 ARG A C 18
ATOM 20541 O O . ARG A 1 21 ? -4.133 8.348 -0.899 1.00 21.41 21 ARG A O 18
ATOM 20562 N N . LYS A 1 22 ? -2.947 6.426 -1.122 1.00 22.11 22 LYS A N 18
ATOM 20563 C CA . LYS A 1 22 ? -3.751 5.619 -0.183 1.00 52.23 22 LYS A CA 18
ATOM 20564 C C . LYS A 1 22 ? -3.316 5.876 1.294 1.00 71.43 22 LYS A C 18
ATOM 20565 O O . LYS A 1 22 ? -4.160 5.963 2.202 1.00 72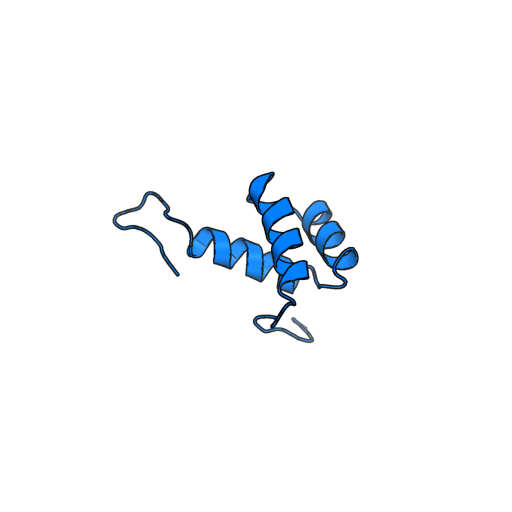.11 22 LYS A O 18
ATOM 20584 N N . PHE A 1 23 ? -1.989 6.026 1.495 1.00 43.13 23 PHE A N 18
ATOM 20585 C CA . PHE A 1 23 ? -1.351 6.269 2.817 1.00 63.24 23 PHE A CA 18
ATOM 20586 C C . PHE A 1 23 ? -1.796 7.620 3.420 1.00 1.23 23 PHE A C 18
ATOM 20587 O O . PHE A 1 23 ? -1.895 7.768 4.644 1.00 74.33 23 PHE A O 18
ATOM 20604 N N . SER A 1 24 ? -2.048 8.603 2.530 1.00 41.02 24 SER A N 18
ATOM 20605 C CA . SER A 1 24 ? -2.602 9.930 2.881 1.00 34.41 24 SER A CA 18
ATOM 20606 C C . SER A 1 24 ? -3.956 9.828 3.614 1.00 65.51 24 SER A C 18
ATOM 20607 O O . SER A 1 24 ? -4.237 10.624 4.514 1.00 11.14 24 SER A O 18
ATOM 20615 N N . HIS A 1 25 ? -4.792 8.843 3.224 1.00 3.34 25 HIS A N 18
ATOM 20616 C CA . HIS A 1 25 ? -6.087 8.574 3.893 1.00 32.12 25 HIS A CA 18
ATOM 20617 C C . HIS A 1 25 ? -5.900 7.707 5.163 1.00 73.23 25 HIS A C 18
ATOM 20618 O O . HIS A 1 25 ? -6.480 7.998 6.215 1.00 65.11 25 HIS A O 18
ATOM 20633 N N . GLN A 1 26 ? -5.084 6.640 5.051 1.00 34.31 26 GLN A N 18
ATOM 20634 C CA . GLN A 1 26 ? -4.894 5.649 6.140 1.00 31.25 26 GLN A CA 18
ATOM 20635 C C . GLN A 1 26 ? -3.468 5.028 6.103 1.00 63.20 26 GLN A C 18
ATOM 20636 O O . GLN A 1 26 ? -2.959 4.656 5.045 1.00 71.11 26 GLN A O 18
ATOM 20650 N N . LYS A 1 27 ? -2.848 4.924 7.291 1.00 1.10 27 LYS A N 18
ATOM 20651 C CA . LYS A 1 27 ? -1.440 4.470 7.461 1.00 4.43 27 LYS A CA 18
ATOM 20652 C C . LYS A 1 27 ? -1.250 2.948 7.258 1.00 35.42 27 LYS A C 18
ATOM 20653 O O . LYS A 1 27 ? -0.125 2.479 7.061 1.00 4.11 27 LYS A O 18
ATOM 20672 N N . TYR A 1 28 ? -2.350 2.195 7.352 1.00 5.15 28 TYR A N 18
ATOM 20673 C CA . TYR A 1 28 ? -2.385 0.734 7.108 1.00 35.05 28 TYR A CA 18
ATOM 20674 C C . TYR A 1 28 ? -3.788 0.326 6.620 1.00 4.34 28 TYR A C 18
ATOM 20675 O O . TYR A 1 28 ? -4.760 1.050 6.839 1.00 42.22 28 TYR A O 18
ATOM 20693 N N . LEU A 1 29 ? -3.892 -0.835 5.941 1.00 22.35 29 LEU A N 18
ATOM 20694 C CA . LEU A 1 29 ? -5.143 -1.262 5.257 1.00 5.00 29 LEU A CA 18
ATOM 20695 C C . LEU A 1 29 ? -5.810 -2.476 5.951 1.00 53.32 29 LEU A C 18
ATOM 20696 O O . LEU A 1 29 ? -5.149 -3.246 6.647 1.00 22.35 29 LEU A O 18
ATOM 20712 N N . SER A 1 30 ? -7.129 -2.628 5.736 1.00 45.54 30 SER A N 18
ATOM 20713 C CA . SER A 1 30 ? -7.861 -3.879 6.061 1.00 54.33 30 SER A CA 18
ATOM 20714 C C . SER A 1 30 ? -7.668 -4.884 4.908 1.00 21.20 30 SER A C 18
ATOM 20715 O O . SER A 1 30 ? -7.187 -4.503 3.849 1.00 53.55 30 SER A O 18
ATOM 20723 N N . ALA A 1 31 ? -8.058 -6.154 5.113 1.00 62.12 31 ALA A N 18
ATOM 20724 C CA . ALA A 1 31 ? -7.948 -7.223 4.081 1.00 14.11 31 ALA A CA 18
ATOM 20725 C C . ALA A 1 31 ? -8.633 -6.863 2.712 1.00 13.21 31 ALA A C 18
ATOM 20726 O O . ALA A 1 31 ? -8.022 -7.096 1.660 1.00 23.41 31 ALA A O 18
ATOM 20733 N N . PRO A 1 32 ? -9.904 -6.301 2.681 1.00 71.41 32 PRO A N 18
ATOM 20734 C CA . PRO A 1 32 ? -10.519 -5.781 1.423 1.00 43.04 32 PRO A CA 18
ATOM 20735 C C . PRO A 1 32 ? -9.669 -4.686 0.716 1.00 3.51 32 PRO A C 18
ATOM 20736 O O . PRO A 1 32 ? -9.390 -4.793 -0.477 1.00 61.41 32 PRO A O 18
ATOM 20747 N N . GLU A 1 33 ? -9.252 -3.650 1.479 1.00 52.51 33 GLU A N 18
ATOM 20748 C CA . GLU A 1 33 ? -8.467 -2.501 0.944 1.00 20.45 33 GLU A CA 18
ATOM 20749 C C . GLU A 1 33 ? -7.068 -2.940 0.442 1.00 3.20 33 GLU A C 18
ATOM 20750 O O . GLU A 1 33 ? -6.554 -2.405 -0.539 1.00 3.21 33 GLU A O 18
ATOM 20762 N N . ARG A 1 34 ? -6.481 -3.920 1.140 1.00 71.31 34 ARG A N 18
ATOM 20763 C CA . ARG A 1 34 ? -5.130 -4.450 0.857 1.00 53.10 34 ARG A CA 18
ATOM 20764 C C . ARG A 1 34 ? -5.105 -5.219 -0.484 1.00 75.14 34 ARG A C 18
ATOM 20765 O O . ARG A 1 34 ? -4.214 -5.012 -1.314 1.00 15.24 34 ARG A O 18
ATOM 20786 N N . ALA A 1 35 ? -6.112 -6.098 -0.672 1.00 41.01 35 ALA A N 18
ATOM 20787 C CA . ALA A 1 35 ? -6.316 -6.863 -1.920 1.00 32.03 35 ALA A CA 18
ATOM 20788 C C . ALA A 1 35 ? -6.680 -5.939 -3.107 1.00 11.22 35 ALA A C 18
ATOM 20789 O O . ALA A 1 35 ? -6.163 -6.109 -4.219 1.00 30.20 35 ALA A O 18
ATOM 20796 N N . HIS A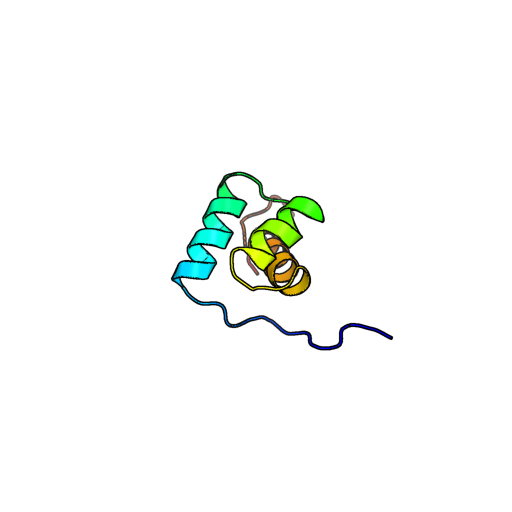 1 36 ? -7.565 -4.958 -2.834 1.00 74.35 36 HIS A N 18
ATOM 20797 C CA . HIS A 1 36 ? -8.040 -3.971 -3.828 1.00 40.03 36 HIS A CA 18
ATOM 20798 C C . HIS A 1 36 ? -6.876 -3.100 -4.359 1.00 14.21 36 HIS A C 18
ATOM 20799 O O . HIS A 1 36 ? -6.771 -2.865 -5.560 1.00 35.41 36 HIS A O 18
ATOM 20814 N N . LEU A 1 37 ? -6.014 -2.626 -3.445 1.00 13.25 37 LEU A N 18
ATOM 20815 C CA . LEU A 1 37 ? -4.837 -1.806 -3.803 1.00 63.04 37 LEU A CA 18
ATOM 20816 C C . LEU A 1 37 ? -3.786 -2.652 -4.552 1.00 64.42 37 LEU A C 18
ATOM 20817 O O . LEU A 1 37 ? -3.199 -2.196 -5.541 1.00 34.31 37 LEU A O 18
ATOM 20833 N N . ALA A 1 38 ? -3.570 -3.890 -4.058 1.00 21.52 38 ALA A N 18
ATOM 20834 C CA . ALA A 1 38 ? -2.615 -4.847 -4.642 1.00 5.01 38 ALA A CA 18
ATOM 20835 C C . ALA A 1 38 ? -2.897 -5.125 -6.135 1.00 53.12 38 ALA A C 18
ATOM 20836 O O . ALA A 1 38 ? -2.005 -4.986 -6.968 1.00 21.01 38 ALA A O 18
ATOM 20843 N N . LYS A 1 39 ? -4.152 -5.481 -6.471 1.00 40.12 39 LYS A N 18
ATOM 20844 C CA . LYS A 1 39 ? -4.552 -5.788 -7.868 1.00 0.33 39 LYS A CA 18
ATOM 20845 C C . LYS A 1 39 ? -4.439 -4.547 -8.799 1.00 65.12 39 LYS A C 18
ATOM 20846 O O . LYS A 1 39 ? -4.120 -4.683 -9.989 1.00 71.34 39 LYS A O 18
ATOM 20865 N N . ASN A 1 40 ? -4.695 -3.338 -8.249 1.00 45.33 40 ASN A N 18
ATOM 20866 C CA . ASN A 1 40 ? -4.534 -2.058 -8.992 1.00 34.54 40 ASN A CA 18
ATOM 20867 C C . ASN A 1 40 ? -3.052 -1.776 -9.332 1.00 41.51 40 ASN A C 18
ATOM 20868 O O . ASN A 1 40 ? -2.725 -1.378 -10.452 1.00 25.05 40 ASN A O 18
ATOM 20879 N N . LEU A 1 41 ? -2.161 -1.995 -8.348 1.00 53.20 41 LEU A N 18
ATOM 20880 C CA . LEU A 1 41 ? -0.716 -1.668 -8.474 1.00 13.40 41 LEU A CA 18
ATOM 20881 C C . LEU A 1 41 ? 0.134 -2.907 -8.848 1.00 24.53 41 LEU A C 18
ATOM 20882 O O . LEU A 1 41 ? 1.363 -2.837 -8.846 1.00 32.42 41 LEU A O 18
ATOM 20898 N N . LYS A 1 42 ? -0.534 -4.033 -9.191 1.00 32.44 42 LYS A N 18
ATOM 20899 C CA . LYS A 1 42 ? 0.125 -5.304 -9.592 1.00 52.52 42 LYS A CA 18
ATOM 20900 C C . LYS A 1 42 ? 1.042 -5.893 -8.474 1.00 3.33 42 LYS A C 18
ATOM 20901 O O . LYS A 1 42 ? 1.963 -6.669 -8.742 1.00 53.44 42 LYS A O 18
ATOM 20920 N N . LEU A 1 43 ? 0.733 -5.528 -7.219 1.00 55.40 43 LEU A N 18
ATOM 20921 C CA . LEU A 1 43 ? 1.397 -6.051 -6.006 1.00 22.43 43 LEU A CA 18
ATOM 20922 C C . LEU A 1 43 ? 0.630 -7.267 -5.443 1.00 43.42 43 LEU A C 18
ATOM 20923 O O . LEU A 1 43 ? -0.413 -7.665 -5.971 1.00 62.34 43 LEU A O 18
ATOM 20939 N N . THR A 1 44 ? 1.162 -7.845 -4.362 1.00 73.01 44 THR A N 18
ATOM 20940 C CA . THR A 1 44 ? 0.459 -8.866 -3.555 1.00 61.24 44 THR A CA 18
ATOM 20941 C C . THR A 1 44 ? 0.033 -8.243 -2.219 1.00 13.40 44 THR A C 18
ATOM 20942 O O . THR A 1 44 ? 0.518 -7.156 -1.849 1.00 24.13 44 THR A O 18
ATOM 20953 N N . GLU A 1 45 ? -0.858 -8.933 -1.490 1.00 40.55 45 GLU A N 18
ATOM 20954 C CA . GLU A 1 45 ? -1.290 -8.507 -0.138 1.00 51.43 45 GLU A CA 18
ATOM 20955 C C . GLU A 1 45 ? -0.111 -8.495 0.861 1.00 23.41 45 GLU A C 18
ATOM 20956 O O . GLU A 1 45 ? -0.117 -7.728 1.832 1.00 53.24 45 GLU A O 18
ATOM 20968 N N . THR A 1 46 ? 0.896 -9.352 0.603 1.00 10.50 46 THR A N 18
ATOM 20969 C CA . THR A 1 46 ? 2.159 -9.368 1.360 1.00 44.31 46 THR A CA 18
ATOM 20970 C C . THR A 1 46 ? 2.915 -8.037 1.158 1.00 2.44 46 THR A C 18
ATOM 20971 O O . THR A 1 46 ? 3.192 -7.332 2.122 1.00 45.01 46 THR A O 18
ATOM 20982 N N . GLN A 1 47 ? 3.173 -7.696 -0.127 1.00 24.12 47 GLN A N 18
ATOM 20983 C CA . GLN A 1 47 ? 3.933 -6.487 -0.539 1.00 1.24 47 GLN A CA 18
ATOM 20984 C C . GLN A 1 47 ? 3.314 -5.169 -0.012 1.00 10.13 47 GLN A C 18
ATOM 20985 O O . GLN A 1 47 ? 4.034 -4.300 0.496 1.00 74.31 47 GLN A O 18
ATOM 20999 N N . VAL A 1 48 ? 1.982 -5.041 -0.162 1.00 65.21 48 VAL A N 18
ATOM 21000 C CA . VAL A 1 48 ? 1.215 -3.870 0.323 1.00 31.14 48 VAL A CA 18
ATOM 21001 C C . VAL A 1 48 ? 1.347 -3.705 1.858 1.00 24.33 48 VAL A C 18
ATOM 21002 O O . VAL A 1 48 ? 1.670 -2.616 2.343 1.00 54.21 48 VAL A O 18
ATOM 21015 N N . LYS A 1 49 ? 1.126 -4.810 2.601 1.00 61.01 49 LYS A N 18
ATOM 21016 C CA . LYS A 1 49 ? 1.232 -4.831 4.081 1.00 53.22 49 LYS A CA 18
ATOM 21017 C C . LYS A 1 49 ? 2.657 -4.434 4.560 1.00 74.10 49 LYS A C 18
ATOM 21018 O O . LYS A 1 49 ? 2.806 -3.672 5.529 1.00 23.25 49 LYS A O 18
ATOM 21037 N N . ILE A 1 50 ? 3.687 -4.932 3.835 1.00 3.35 50 ILE A N 18
ATOM 21038 C CA . ILE A 1 50 ? 5.104 -4.606 4.094 1.00 64.51 50 ILE A CA 18
ATOM 21039 C C . ILE A 1 50 ? 5.365 -3.094 3.934 1.00 54.23 50 ILE A C 18
ATOM 21040 O O . ILE A 1 50 ? 5.934 -2.478 4.834 1.00 12.40 50 ILE A O 18
ATOM 21056 N N . TRP A 1 51 ? 4.942 -2.503 2.791 1.00 42.23 51 TRP A N 18
ATOM 21057 C CA . TRP A 1 51 ? 5.167 -1.065 2.523 1.00 24.31 51 TRP A CA 18
ATOM 21058 C C . TRP A 1 51 ? 4.480 -0.189 3.587 1.00 62.11 51 TRP A C 18
ATOM 21059 O O . TRP A 1 51 ? 5.130 0.656 4.171 1.00 64.05 51 TRP A O 18
ATOM 21080 N N . PHE A 1 52 ? 3.168 -0.399 3.821 1.00 72.32 52 PHE A N 18
ATOM 21081 C CA . PHE A 1 52 ? 2.403 0.378 4.836 1.00 73.32 52 PHE A CA 18
ATOM 21082 C C . PHE A 1 52 ? 2.995 0.251 6.259 1.00 55.34 52 PHE A C 18
ATOM 21083 O O . PHE A 1 52 ? 2.949 1.211 7.028 1.00 3.32 52 PHE A O 18
ATOM 21100 N N . GLN A 1 53 ? 3.566 -0.926 6.595 1.00 22.51 53 GLN A N 18
ATOM 21101 C CA . GLN A 1 53 ? 4.263 -1.133 7.888 1.00 70.34 53 GLN A CA 18
ATOM 21102 C C . GLN A 1 53 ? 5.588 -0.316 7.953 1.00 13.30 53 GLN A C 18
ATOM 21103 O O . GLN A 1 53 ? 5.746 0.564 8.808 1.00 50.41 53 GLN A O 18
ATOM 21117 N N . ASN A 1 54 ? 6.518 -0.599 7.013 1.00 61.21 54 ASN A N 18
ATOM 21118 C CA . ASN A 1 54 ? 7.858 0.044 6.959 1.00 53.24 54 ASN A CA 18
ATOM 21119 C C . ASN A 1 54 ? 7.791 1.572 6.716 1.00 72.35 54 ASN A C 18
ATOM 21120 O O . ASN A 1 54 ? 8.649 2.296 7.189 1.00 14.35 54 ASN A O 18
ATOM 21131 N N . ARG A 1 55 ? 6.794 2.038 5.953 1.00 3.30 55 ARG A N 18
ATOM 21132 C CA . ARG A 1 55 ? 6.600 3.481 5.663 1.00 54.35 55 ARG A CA 18
ATOM 21133 C C . ARG A 1 55 ? 6.321 4.307 6.941 1.00 75.14 55 ARG A C 18
ATOM 21134 O O . ARG A 1 55 ? 6.823 5.423 7.086 1.00 74.11 55 ARG A O 18
ATOM 21155 N N . ARG A 1 56 ? 5.518 3.735 7.854 1.00 72.34 56 ARG A N 18
ATOM 21156 C CA . ARG A 1 56 ? 5.270 4.309 9.200 1.00 23.00 56 ARG A CA 18
ATOM 21157 C C . ARG A 1 56 ? 6.575 4.359 10.038 1.00 71.13 56 ARG A C 18
ATOM 21158 O O . ARG A 1 56 ? 6.760 5.241 10.894 1.00 63.14 56 ARG A O 18
ATOM 21179 N N . TYR A 1 57 ? 7.467 3.393 9.767 1.00 51.11 57 TYR A N 18
ATOM 21180 C CA . TYR A 1 57 ? 8.818 3.333 10.353 1.00 62.13 57 TYR A CA 18
ATOM 21181 C C . TYR A 1 57 ? 9.790 4.344 9.662 1.00 4.23 57 TYR A C 18
ATOM 21182 O O . TYR A 1 57 ? 10.753 4.814 10.276 1.00 64.33 57 TYR A O 18
ATOM 21200 N N . LYS A 1 58 ? 9.528 4.664 8.378 1.00 60.53 58 LYS A N 18
ATOM 21201 C CA . LYS A 1 58 ? 10.316 5.657 7.598 1.00 24.12 58 LYS A CA 18
ATOM 21202 C C . LYS A 1 58 ? 9.901 7.108 7.935 1.00 23.34 58 LYS A C 18
ATOM 21203 O O . LYS A 1 58 ? 10.693 8.043 7.768 1.00 34.30 58 LYS A O 18
ATOM 21222 N N . THR A 1 59 ? 8.651 7.281 8.405 1.00 44.03 59 THR A N 18
ATOM 21223 C CA . THR A 1 59 ? 8.129 8.588 8.879 1.00 62.23 59 THR A CA 18
ATOM 21224 C C . THR A 1 59 ? 8.509 8.791 10.369 1.00 0.12 59 THR A C 18
ATOM 21225 O O . THR A 1 59 ? 9.014 7.867 11.018 1.00 42.01 59 THR A O 18
ATOM 21236 N N . LYS A 1 60 ? 8.204 9.975 10.931 1.00 62.23 60 LYS A N 18
ATOM 21237 C CA . LYS A 1 60 ? 8.559 10.323 12.341 1.00 3.25 60 LYS A CA 18
ATOM 21238 C C . LYS A 1 60 ? 7.556 9.698 13.382 1.00 25.21 60 LYS A C 18
ATOM 21239 O O . LYS A 1 60 ? 7.392 10.191 14.501 1.00 33.13 60 LYS A O 18
ATOM 21258 N N . ARG A 1 61 ? 6.924 8.568 13.017 1.00 61.30 61 ARG A N 18
ATOM 21259 C CA . ARG A 1 61 ? 5.913 7.886 13.858 1.00 62.25 61 ARG A CA 18
ATOM 21260 C C . ARG A 1 61 ? 6.544 6.718 14.644 1.00 12.25 61 ARG A C 18
ATOM 21261 O O . ARG A 1 61 ? 6.318 6.571 15.848 1.00 31.01 61 ARG A O 18
ATOM 21282 N N . LYS A 1 62 ? 7.329 5.888 13.940 1.00 31.40 62 LYS A N 18
ATOM 21283 C CA . LYS A 1 62 ? 8.102 4.785 14.550 1.00 23.14 62 LYS A CA 18
ATOM 21284 C C . LYS A 1 62 ? 9.578 4.891 14.097 1.00 53.32 62 LYS A C 18
ATOM 21285 O O . LYS A 1 62 ? 9.921 4.520 12.988 1.00 60.34 62 LYS A O 18
ATOM 21304 N N . GLN A 1 63 ? 10.440 5.437 14.957 1.00 72.23 63 GLN A N 18
ATOM 21305 C CA . GLN A 1 63 ? 11.863 5.695 14.621 1.00 44.22 63 GLN A CA 18
ATOM 21306 C C . GLN A 1 63 ? 12.794 4.739 15.393 1.00 34.25 63 GLN A C 18
ATOM 21307 O O . GLN A 1 63 ? 12.359 4.016 16.294 1.00 3.22 63 GLN A O 18
ATOM 21321 N N . LEU A 1 64 ? 14.083 4.752 15.021 1.00 41.05 64 LEU A N 18
ATOM 21322 C CA . LEU A 1 64 ? 15.132 3.944 15.681 1.00 2.03 64 LEU A CA 18
ATOM 21323 C C . LEU A 1 64 ? 16.322 4.849 16.082 1.00 64.20 64 LEU A C 18
ATOM 21324 O O . LEU A 1 64 ? 17.383 4.848 15.443 1.00 73.41 64 LEU A O 18
ATOM 21340 N N . SER A 1 65 ? 16.105 5.668 17.125 1.00 10.44 65 SER A N 18
ATOM 21341 C CA . SER A 1 65 ? 17.119 6.623 17.636 1.00 60.41 65 SER A CA 18
ATOM 21342 C C . SER A 1 65 ? 18.092 5.929 18.623 1.00 41.12 65 SER A C 18
ATOM 21343 O O . SER A 1 65 ? 17.917 5.990 19.846 1.00 53.23 65 SER A O 18
ATOM 21351 N N . SER A 1 66 ? 19.080 5.210 18.063 1.00 44.04 66 SER A N 18
ATOM 21352 C CA . SER A 1 66 ? 20.139 4.519 18.842 1.00 3.41 66 SER A CA 18
ATOM 21353 C C . SER A 1 66 ? 21.457 5.315 18.801 1.00 33.52 66 SER A C 18
ATOM 21354 O O . SER A 1 66 ? 21.880 5.774 17.731 1.00 50.23 66 SER A O 18
ATOM 21362 N N . GLU A 1 67 ? 22.099 5.488 19.972 1.00 3.04 67 GLU A N 18
ATOM 21363 C CA . GLU A 1 67 ? 23.419 6.140 20.056 1.00 72.23 67 GLU A CA 18
ATOM 21364 C C . GLU A 1 67 ? 24.531 5.121 19.702 1.00 14.31 67 GLU A C 18
ATOM 21365 O O . GLU A 1 67 ? 24.979 4.348 20.559 1.00 11.11 67 GLU A O 18
ATOM 21377 N N . LEU A 1 68 ? 24.918 5.101 18.412 1.00 43.54 68 LEU A N 18
ATOM 21378 C CA . LEU A 1 68 ? 25.923 4.161 17.874 1.00 24.52 68 LEU A CA 18
ATOM 21379 C C . LEU A 1 68 ? 26.307 4.553 16.428 1.00 71.14 68 LEU A C 18
ATOM 21380 O O . LEU A 1 68 ? 25.428 4.824 15.610 1.00 1.14 68 LEU A O 18
ATOM 21396 N N . GLY A 1 69 ? 27.620 4.560 16.121 1.00 30.20 69 GLY A N 18
ATOM 21397 C CA . GLY A 1 69 ? 28.115 4.897 14.776 1.00 32.14 69 GLY A CA 18
ATOM 21398 C C . GLY A 1 69 ? 27.980 6.382 14.438 1.00 11.54 69 GLY A C 18
ATOM 21399 O O . GLY A 1 69 ? 27.749 6.760 13.285 1.00 44.35 69 GLY A O 18
ATOM 21403 N N . MET A 1 1 ? 19.756 17.487 -9.273 1.00 33.11 1 MET A N 19
ATOM 21404 C CA . MET A 1 1 ? 18.899 16.778 -10.266 1.00 1.42 1 MET A CA 19
ATOM 21405 C C . MET A 1 1 ? 17.803 15.974 -9.538 1.00 33.43 1 MET A C 19
ATOM 21406 O O . MET A 1 1 ? 18.117 15.082 -8.743 1.00 5.11 1 MET A O 19
ATOM 21422 N N . GLY A 1 2 ? 16.522 16.290 -9.823 1.00 65.53 2 GLY A N 19
ATOM 21423 C CA . GLY A 1 2 ? 15.378 15.632 -9.166 1.00 4.13 2 GLY A CA 19
ATOM 21424 C C . GLY A 1 2 ? 14.987 14.289 -9.801 1.00 53.41 2 GLY A C 19
ATOM 21425 O O . GLY A 1 2 ? 13.870 14.136 -10.313 1.00 23.44 2 GLY A O 19
ATOM 21429 N N . HIS A 1 3 ? 15.921 13.318 -9.753 1.00 12.11 3 HIS A N 19
ATOM 21430 C CA . HIS A 1 3 ? 15.722 11.935 -10.259 1.00 23.35 3 HIS A CA 19
ATOM 21431 C C . HIS A 1 3 ? 16.867 11.014 -9.766 1.00 72.53 3 HIS A C 19
ATOM 21432 O O . HIS A 1 3 ? 17.870 11.492 -9.225 1.00 12.24 3 HIS A O 19
ATOM 21447 N N . HIS A 1 4 ? 16.717 9.696 -9.988 1.00 30.42 4 HIS A N 19
ATOM 21448 C CA . HIS A 1 4 ? 17.672 8.667 -9.503 1.00 30.23 4 HIS A CA 19
ATOM 21449 C C . HIS A 1 4 ? 17.633 7.389 -10.378 1.00 54.54 4 HIS A C 19
ATOM 21450 O O . HIS A 1 4 ? 16.835 7.287 -11.316 1.00 42.13 4 HIS A O 19
ATOM 21465 N N . HIS A 1 5 ? 18.498 6.413 -10.039 1.00 24.02 5 HIS A N 19
ATOM 21466 C CA . HIS A 1 5 ? 18.549 5.099 -10.713 1.00 41.33 5 HIS A CA 19
ATOM 21467 C C . HIS A 1 5 ? 17.361 4.209 -10.269 1.00 15.10 5 HIS A C 19
ATOM 21468 O O . HIS A 1 5 ? 17.015 4.181 -9.081 1.00 62.42 5 HIS A O 19
ATOM 21483 N N . HIS A 1 6 ? 16.76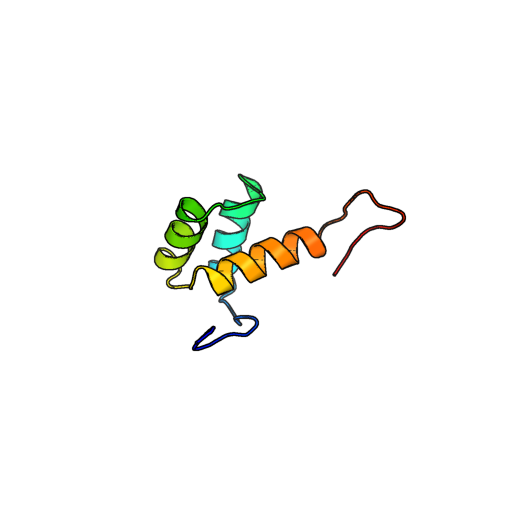0 3.472 -11.224 1.00 4.55 6 HIS A N 19
ATOM 21484 C CA . HIS A 1 6 ? 15.615 2.586 -10.949 1.00 72.42 6 HIS A CA 19
ATOM 21485 C C . HIS A 1 6 ? 16.075 1.323 -10.182 1.00 24.41 6 HIS A C 19
ATOM 21486 O O . HIS A 1 6 ? 16.731 0.436 -10.745 1.00 63.33 6 HIS A O 19
ATOM 21501 N N . HIS A 1 7 ? 15.742 1.274 -8.879 1.00 33.33 7 HIS A N 19
ATOM 21502 C CA . HIS A 1 7 ? 16.067 0.131 -8.009 1.00 32.44 7 HIS A CA 19
ATOM 21503 C C . HIS A 1 7 ? 15.131 -1.064 -8.312 1.00 70.23 7 HIS A C 19
ATOM 21504 O O . HIS A 1 7 ? 14.044 -1.197 -7.736 1.00 15.34 7 HIS A O 19
ATOM 21519 N N . HIS A 1 8 ? 15.567 -1.891 -9.285 1.00 50.25 8 HIS A N 19
ATOM 21520 C CA . HIS A 1 8 ? 14.872 -3.128 -9.703 1.00 53.02 8 HIS A CA 19
ATOM 21521 C C . HIS A 1 8 ? 14.954 -4.210 -8.588 1.00 10.41 8 HIS A C 19
ATOM 21522 O O . HIS A 1 8 ? 15.791 -5.117 -8.627 1.00 0.00 8 HIS A O 19
ATOM 21537 N N . SER A 1 9 ? 14.084 -4.056 -7.579 1.00 34.11 9 SER A N 19
ATOM 21538 C CA . SER A 1 9 ? 14.089 -4.876 -6.341 1.00 13.15 9 SER A CA 19
ATOM 21539 C C . SER A 1 9 ? 12.873 -4.495 -5.476 1.00 45.30 9 SER A C 19
ATOM 21540 O O . SER A 1 9 ? 12.170 -5.356 -4.937 1.00 31.03 9 SER A O 19
ATOM 21548 N N . HIS A 1 10 ? 12.649 -3.174 -5.355 1.00 42.24 10 HIS A N 19
ATOM 21549 C CA . HIS A 1 10 ? 11.490 -2.594 -4.640 1.00 42.23 10 HIS A CA 19
ATOM 21550 C C . HIS A 1 10 ? 10.422 -2.095 -5.644 1.00 24.40 10 HIS A C 19
ATOM 21551 O O . HIS A 1 10 ? 10.503 -2.388 -6.839 1.00 25.53 10 HIS A O 19
ATOM 21566 N N . MET A 1 11 ? 9.413 -1.370 -5.131 1.00 2.22 11 MET A N 19
ATOM 21567 C CA . MET A 1 11 ? 8.348 -0.755 -5.956 1.00 15.41 11 MET A CA 19
ATOM 21568 C C . MET A 1 11 ? 8.911 0.350 -6.904 1.00 13.20 11 MET A C 19
ATOM 21569 O O . MET A 1 11 ? 9.964 0.945 -6.631 1.00 52.21 11 MET A O 19
ATOM 21583 N N . SER A 1 12 ? 8.185 0.631 -7.998 1.00 72.11 12 SER A N 19
ATOM 21584 C CA . SER A 1 12 ? 8.596 1.643 -9.016 1.00 14.33 12 SER A CA 19
ATOM 21585 C C . SER A 1 12 ? 7.980 3.016 -8.666 1.00 74.32 12 SER A C 19
ATOM 21586 O O . SER A 1 12 ? 6.986 3.050 -7.951 1.00 21.22 12 SER A O 19
ATOM 21594 N N . HIS A 1 13 ? 8.538 4.129 -9.210 1.00 14.03 13 HIS A N 19
ATOM 21595 C CA . HIS A 1 13 ? 8.196 5.523 -8.781 1.00 13.11 13 HIS A CA 19
ATOM 21596 C C . HIS A 1 13 ? 6.668 5.803 -8.702 1.00 74.35 13 HIS A C 19
ATOM 21597 O O . HIS A 1 13 ? 6.163 6.159 -7.634 1.00 61.40 13 HIS A O 19
ATOM 21612 N N . THR A 1 14 ? 5.950 5.625 -9.829 1.00 53.10 14 THR A N 19
ATOM 21613 C CA . THR A 1 14 ? 4.491 5.909 -9.911 1.00 21.43 14 THR A CA 19
ATOM 21614 C C . THR A 1 14 ? 3.698 5.008 -8.937 1.00 32.23 14 THR A C 19
ATOM 21615 O O . THR A 1 14 ? 2.814 5.479 -8.236 1.00 32.40 14 THR A O 19
ATOM 21626 N N . GLN A 1 15 ? 4.102 3.723 -8.872 1.00 34.05 15 GLN A N 19
ATOM 21627 C CA . GLN A 1 15 ? 3.494 2.697 -7.991 1.00 74.21 15 GLN A CA 19
ATOM 21628 C C . GLN A 1 15 ? 3.600 3.084 -6.489 1.00 30.01 15 GLN A C 19
ATOM 21629 O O . GLN A 1 15 ? 2.621 2.965 -5.742 1.00 11.11 15 GLN A O 19
ATOM 21643 N N . VAL A 1 16 ? 4.799 3.553 -6.078 1.00 12.04 16 VAL A N 19
ATOM 21644 C CA . VAL A 1 16 ? 5.061 4.086 -4.716 1.00 73.11 16 VAL A CA 19
ATOM 21645 C C . VAL A 1 16 ? 4.119 5.277 -4.403 1.00 63.51 16 VAL A C 19
ATOM 21646 O O . VAL A 1 16 ? 3.581 5.357 -3.302 1.00 10.23 16 VAL A O 19
ATOM 21659 N N . ILE A 1 17 ? 3.906 6.167 -5.407 1.00 12.34 17 ILE A N 19
ATOM 21660 C CA . ILE A 1 17 ? 2.996 7.340 -5.278 1.00 4.31 17 ILE A CA 19
ATOM 21661 C C . ILE A 1 17 ? 1.534 6.891 -5.034 1.00 4.44 17 ILE A C 19
ATOM 21662 O O . ILE A 1 17 ? 0.847 7.475 -4.204 1.00 40.04 17 ILE A O 19
ATOM 21678 N N . GLU A 1 18 ? 1.081 5.837 -5.753 1.00 75.31 18 GLU A N 19
ATOM 21679 C CA . GLU A 1 18 ? -0.300 5.292 -5.615 1.00 25.05 18 GLU A CA 19
ATOM 21680 C C . GLU A 1 18 ? -0.534 4.751 -4.185 1.00 51.31 18 GLU A C 19
ATOM 21681 O O . GLU A 1 18 ? -1.593 4.965 -3.578 1.00 3.10 18 GLU A O 19
ATOM 21693 N N . LEU A 1 19 ? 0.494 4.055 -3.671 1.00 53.34 19 LEU A N 19
ATOM 21694 C CA . LEU A 1 19 ? 0.549 3.577 -2.280 1.00 51.54 19 LEU A CA 19
ATOM 21695 C C . LEU A 1 19 ? 0.596 4.774 -1.279 1.00 5.23 19 LEU A C 19
ATOM 21696 O O . LEU A 1 19 ? -0.003 4.706 -0.210 1.00 44.41 19 LEU A O 19
ATOM 21712 N N . GLU A 1 20 ? 1.304 5.876 -1.659 1.00 64.13 20 GLU A N 19
ATOM 21713 C CA . GLU A 1 20 ? 1.418 7.119 -0.836 1.00 40.01 20 GLU A CA 19
ATOM 21714 C C . GLU A 1 20 ? 0.081 7.886 -0.717 1.00 53.44 20 GLU A C 19
ATOM 21715 O O . GLU A 1 20 ? -0.154 8.536 0.299 1.00 12.35 20 GLU A O 19
ATOM 21727 N N . ARG A 1 21 ? -0.747 7.853 -1.785 1.00 2.15 21 ARG A N 19
ATOM 21728 C CA . ARG A 1 21 ? -2.116 8.432 -1.768 1.00 21.24 21 ARG A CA 19
ATOM 21729 C C . ARG A 1 21 ? -2.943 7.791 -0.630 1.00 34.42 21 ARG A C 19
ATOM 21730 O O . ARG A 1 21 ? -3.498 8.479 0.232 1.00 52.03 21 ARG A O 19
ATOM 21751 N N . LYS A 1 22 ? -2.958 6.445 -0.648 1.00 24.24 22 LYS A N 19
ATOM 21752 C CA . LYS A 1 22 ? -3.668 5.610 0.334 1.00 52.51 22 LYS A CA 19
ATOM 21753 C C . LYS A 1 22 ? -3.077 5.787 1.757 1.00 64.50 22 LYS A C 19
ATOM 21754 O O . LYS A 1 22 ? -3.816 5.882 2.737 1.00 11.05 22 LYS A O 19
ATOM 21773 N N . PHE A 1 23 ? -1.738 5.876 1.824 1.00 63.41 23 PHE A N 19
ATOM 21774 C CA . PHE A 1 23 ? -0.972 6.043 3.078 1.00 73.01 23 PHE A CA 19
ATOM 21775 C C . PHE A 1 23 ? -1.253 7.414 3.748 1.00 34.14 23 PHE A C 19
ATOM 21776 O O . PHE A 1 23 ? -1.333 7.522 4.983 1.00 74.54 23 PHE A O 19
ATOM 21793 N N . SER A 1 24 ? -1.369 8.459 2.905 1.00 41.32 24 SER A N 19
ATOM 21794 C CA . SER A 1 24 ? -1.696 9.841 3.331 1.00 4.22 24 SER A CA 19
ATOM 21795 C C . SER A 1 24 ? -3.095 9.936 3.962 1.00 1.11 24 SER A C 19
ATOM 21796 O O . SER A 1 24 ? -3.322 10.759 4.851 1.00 24.34 24 SER A O 19
ATOM 21804 N N . HIS A 1 25 ? -4.032 9.102 3.482 1.00 72.31 25 HIS A N 19
ATOM 21805 C CA . HIS A 1 25 ? -5.394 9.026 4.048 1.00 31.12 25 HIS A CA 19
ATOM 21806 C C . HIS A 1 25 ? -5.413 8.175 5.342 1.00 20.42 25 HIS A C 19
ATOM 21807 O O . HIS A 1 25 ? -5.965 8.584 6.368 1.00 13.01 25 HIS A O 19
ATOM 21822 N N . GLN A 1 26 ? -4.771 6.997 5.271 1.00 21.10 26 GLN A N 19
ATOM 21823 C CA . GLN A 1 26 ? -4.797 5.985 6.342 1.00 72.54 26 GLN A CA 19
ATOM 21824 C C . GLN A 1 26 ? -3.473 5.176 6.392 1.00 32.22 26 GLN A C 19
ATOM 21825 O O . GLN A 1 26 ? -2.921 4.773 5.365 1.00 13.23 26 GLN A O 19
ATOM 21839 N N . LYS A 1 27 ? -2.980 4.964 7.613 1.00 53.33 27 LYS A N 19
ATOM 21840 C CA . LYS A 1 27 ? -1.755 4.186 7.884 1.00 55.32 27 LYS A CA 19
ATOM 21841 C C . LYS A 1 27 ? -2.050 2.670 7.844 1.00 21.31 27 LYS A C 19
ATOM 21842 O O . LYS A 1 27 ? -1.293 1.890 7.258 1.00 20.53 27 LYS A O 19
ATOM 21861 N N . TYR A 1 28 ? -3.159 2.284 8.497 1.00 33.34 28 TYR A N 19
ATOM 21862 C CA . TYR A 1 28 ? -3.625 0.882 8.588 1.00 41.10 28 TYR A CA 19
ATOM 21863 C C . TYR A 1 28 ? -4.626 0.568 7.453 1.00 52.33 28 TYR A C 19
ATOM 21864 O O . TYR A 1 28 ? -5.547 1.352 7.202 1.00 1.41 28 TYR A O 19
ATOM 21882 N N . LEU A 1 29 ? -4.428 -0.566 6.755 1.00 22.43 29 LEU A N 19
ATOM 21883 C CA . LEU A 1 29 ? -5.366 -1.040 5.702 1.00 30.55 29 LEU A CA 19
ATOM 21884 C C . LEU A 1 29 ? -6.176 -2.259 6.176 1.00 51.42 29 LEU A C 19
ATOM 21885 O O . LEU A 1 29 ? -5.642 -3.131 6.870 1.00 12.04 29 LEU A O 19
ATOM 21901 N N . SER A 1 30 ? -7.449 -2.327 5.756 1.00 72.52 30 SER A N 19
ATOM 21902 C CA . SER A 1 30 ? -8.282 -3.536 5.912 1.00 24.43 30 SER A CA 19
ATOM 21903 C C . SER A 1 30 ? -7.916 -4.554 4.806 1.00 0.14 30 SER A C 19
ATOM 21904 O O . SER A 1 30 ? -7.346 -4.167 3.774 1.00 52.43 30 SER A O 19
ATOM 21912 N N . ALA A 1 31 ? -8.251 -5.841 5.023 1.00 61.40 31 ALA A N 19
ATOM 21913 C CA . ALA A 1 31 ? -7.956 -6.939 4.060 1.00 71.21 31 ALA A CA 19
ATOM 21914 C C . ALA A 1 31 ? -8.540 -6.688 2.618 1.00 53.34 31 ALA A C 19
ATOM 21915 O O . ALA A 1 31 ? -7.796 -6.862 1.639 1.00 31.32 31 ALA A O 19
ATOM 21922 N N . PRO A 1 32 ? -9.851 -6.256 2.439 1.00 43.23 32 PRO A N 19
ATOM 21923 C CA . PRO A 1 32 ? -10.388 -5.889 1.092 1.00 62.34 32 PRO A CA 19
ATOM 21924 C C . PRO A 1 32 ? -9.641 -4.690 0.441 1.00 73.14 32 PRO A C 19
ATOM 21925 O O . PRO A 1 32 ? -9.258 -4.775 -0.727 1.00 43.22 32 PRO A O 19
ATOM 21936 N N . GLU A 1 33 ? -9.410 -3.597 1.210 1.00 50.22 33 GLU A N 19
ATOM 21937 C CA . GLU A 1 33 ? -8.725 -2.371 0.705 1.00 34.34 33 GLU A CA 19
ATOM 21938 C C . GLU A 1 33 ? -7.320 -2.677 0.154 1.00 33.24 33 GLU A C 19
ATOM 21939 O O . GLU A 1 33 ? -6.938 -2.196 -0.916 1.00 64.41 33 GLU A O 19
ATOM 21951 N N . ARG A 1 34 ? -6.564 -3.482 0.920 1.00 11.13 34 ARG A N 19
ATOM 21952 C CA . ARG A 1 34 ? -5.191 -3.877 0.581 1.00 52.34 34 ARG A CA 19
ATOM 21953 C C . ARG A 1 34 ? -5.149 -4.810 -0.656 1.00 24.10 34 ARG A C 19
ATOM 21954 O O . ARG A 1 34 ? -4.240 -4.701 -1.483 1.00 51.52 34 ARG A O 19
ATOM 21975 N N . ALA A 1 35 ? -6.141 -5.719 -0.758 1.00 34.30 35 ALA A N 19
ATOM 21976 C CA . ALA A 1 35 ? -6.295 -6.635 -1.912 1.00 34.03 35 ALA A CA 19
ATOM 21977 C C . ALA A 1 35 ? -6.583 -5.860 -3.223 1.00 25.24 35 ALA A C 19
ATOM 21978 O O . ALA A 1 35 ? -5.965 -6.133 -4.257 1.00 60.31 35 ALA A O 19
ATOM 21985 N N . HIS A 1 36 ? -7.514 -4.883 -3.155 1.00 31.45 36 HIS A N 19
ATOM 21986 C CA . HIS A 1 36 ? -7.855 -4.006 -4.303 1.00 62.12 36 HIS A CA 19
ATOM 21987 C C . HIS A 1 36 ? -6.655 -3.115 -4.712 1.00 32.14 36 HIS A C 19
ATOM 21988 O O . HIS A 1 36 ? -6.354 -2.992 -5.893 1.00 42.42 36 HIS A O 19
ATOM 22003 N N . LEU A 1 37 ? -5.961 -2.542 -3.716 1.00 1.14 37 LEU A N 19
ATOM 22004 C CA . LEU A 1 37 ? -4.771 -1.682 -3.942 1.00 22.33 37 LEU A CA 19
ATOM 22005 C C . LEU A 1 37 ? -3.601 -2.492 -4.581 1.00 12.31 37 LEU A C 19
ATOM 22006 O O . LEU A 1 37 ? -2.876 -1.987 -5.451 1.00 74.44 37 LEU A O 19
ATOM 22022 N N . ALA A 1 38 ? -3.474 -3.763 -4.151 1.00 35.41 38 ALA A N 19
ATOM 22023 C CA . ALA A 1 38 ? -2.450 -4.707 -4.644 1.00 11.55 38 ALA A CA 19
ATOM 22024 C C . ALA A 1 38 ? -2.680 -5.068 -6.130 1.00 12.35 38 ALA A C 19
ATOM 22025 O O . ALA A 1 38 ? -1.778 -4.919 -6.953 1.00 64.42 38 ALA A O 19
ATOM 22032 N N . LYS A 1 39 ? -3.915 -5.507 -6.462 1.00 71.55 39 LYS A N 19
ATOM 22033 C CA . LYS A 1 39 ? -4.271 -5.935 -7.838 1.00 22.01 39 LYS A CA 19
ATOM 22034 C C . LYS A 1 39 ? -4.227 -4.761 -8.854 1.00 32.31 39 LYS A C 19
ATOM 22035 O O . LYS A 1 39 ? -3.907 -4.971 -10.029 1.00 62.04 39 LYS A O 19
ATOM 22054 N N . ASN A 1 40 ? -4.518 -3.528 -8.383 1.00 12.25 40 ASN A N 19
ATOM 22055 C CA . ASN A 1 40 ? -4.392 -2.297 -9.210 1.00 12.24 40 ASN A CA 19
ATOM 22056 C C . ASN A 1 40 ? -2.925 -2.023 -9.629 1.00 20.45 40 ASN A C 19
ATOM 22057 O O . ASN A 1 40 ? -2.682 -1.419 -10.674 1.00 54.12 40 ASN A O 19
ATOM 22068 N N . LEU A 1 41 ? -1.962 -2.443 -8.794 1.00 34.52 41 LEU A N 19
ATOM 22069 C CA . LEU A 1 41 ? -0.514 -2.231 -9.047 1.00 62.23 41 LEU A CA 19
ATOM 22070 C C . LEU A 1 41 ? 0.246 -3.547 -9.349 1.00 1.13 41 LEU A C 19
ATOM 22071 O O . LEU A 1 41 ? 1.481 -3.553 -9.348 1.00 54.43 41 LEU A O 19
ATOM 22087 N N . LYS A 1 42 ? -0.496 -4.653 -9.615 1.00 43.55 42 LYS A N 19
ATOM 22088 C CA . LYS A 1 42 ? 0.089 -6.010 -9.861 1.00 31.02 42 LYS A CA 19
ATOM 22089 C C . LYS A 1 42 ? 0.937 -6.546 -8.661 1.00 23.24 42 LYS A C 19
ATOM 22090 O O . LYS A 1 42 ? 1.660 -7.536 -8.803 1.00 32.23 42 LYS A O 19
ATOM 22109 N N . LEU A 1 43 ? 0.800 -5.907 -7.486 1.00 2.21 43 LEU A N 19
ATOM 22110 C CA . LEU A 1 43 ? 1.485 -6.316 -6.237 1.00 42.15 43 LEU A CA 19
ATOM 22111 C C . LEU A 1 43 ? 0.682 -7.406 -5.495 1.00 53.01 43 LEU A C 19
ATOM 22112 O O . LEU A 1 43 ? -0.412 -7.793 -5.915 1.00 4.35 43 LEU A O 19
ATOM 22128 N N . THR A 1 44 ? 1.238 -7.887 -4.376 1.00 24.41 44 THR A N 19
ATOM 22129 C CA . THR A 1 44 ? 0.535 -8.806 -3.454 1.00 24.31 44 THR A CA 19
ATOM 22130 C C . THR A 1 44 ? 0.147 -8.051 -2.173 1.00 5.24 44 THR A C 19
ATOM 22131 O O . THR A 1 44 ? 0.704 -6.981 -1.880 1.00 53.42 44 THR A O 19
ATOM 22142 N N . GLU A 1 45 ? -0.799 -8.624 -1.410 1.00 63.31 45 GLU A N 19
ATOM 22143 C CA . GLU A 1 45 ? -1.207 -8.091 -0.085 1.00 21.31 45 GLU A CA 19
ATOM 22144 C C . GLU A 1 45 ? -0.005 -8.046 0.896 1.00 52.10 45 GLU A C 19
ATOM 22145 O O . GLU A 1 45 ? 0.021 -7.221 1.799 1.00 62.11 45 GLU A O 19
ATOM 22157 N N . THR A 1 46 ? 0.992 -8.928 0.686 1.00 20.32 46 THR A N 19
ATOM 22158 C CA . THR A 1 46 ? 2.234 -8.949 1.488 1.00 35.13 46 THR A CA 19
ATOM 22159 C C . THR A 1 46 ? 3.141 -7.753 1.132 1.00 32.10 46 THR A C 19
ATOM 22160 O O . THR A 1 46 ? 3.610 -7.064 2.029 1.00 75.51 46 THR A O 19
ATOM 22171 N N . GLN A 1 47 ? 3.352 -7.503 -0.176 1.00 33.43 47 GLN A N 19
ATOM 22172 C CA . GLN A 1 47 ? 4.184 -6.367 -0.667 1.00 63.20 47 GLN A CA 19
ATOM 22173 C C . GLN A 1 47 ? 3.623 -5.007 -0.190 1.00 71.35 47 GLN A C 19
ATOM 22174 O O . GLN A 1 47 ? 4.378 -4.144 0.259 1.00 64.14 47 GLN A O 19
ATOM 22188 N N . VAL A 1 48 ? 2.292 -4.849 -0.298 1.00 30.13 48 VAL A N 19
ATOM 22189 C CA . VAL A 1 48 ? 1.578 -3.645 0.179 1.00 14.43 48 VAL A CA 19
ATOM 22190 C C . VAL A 1 48 ? 1.666 -3.514 1.733 1.00 22.11 48 VAL A C 19
ATOM 22191 O O . VAL A 1 48 ? 1.896 -2.422 2.248 1.00 12.43 48 VAL A O 19
ATOM 22204 N N . LYS A 1 49 ? 1.509 -4.647 2.455 1.00 21.55 49 LYS A N 19
ATOM 22205 C CA . LYS A 1 49 ? 1.635 -4.694 3.942 1.00 55.51 49 LYS A CA 19
ATOM 22206 C C . LYS A 1 49 ? 3.058 -4.269 4.399 1.00 11.41 49 LYS A C 19
ATOM 22207 O O . LYS A 1 49 ? 3.201 -3.490 5.348 1.00 15.12 49 LYS A O 19
ATOM 22226 N N . ILE A 1 50 ? 4.089 -4.787 3.699 1.00 15.20 50 ILE A N 19
ATOM 22227 C CA . ILE A 1 50 ? 5.508 -4.487 3.985 1.00 52.13 50 ILE A CA 19
ATOM 22228 C C . ILE A 1 50 ? 5.811 -2.996 3.726 1.00 51.42 50 ILE A C 19
ATOM 22229 O O . ILE A 1 50 ? 6.391 -2.331 4.584 1.00 43.45 50 ILE A O 19
ATOM 22245 N N . TRP A 1 51 ? 5.375 -2.488 2.551 1.00 73.41 51 TRP A N 19
ATOM 22246 C CA . TRP A 1 51 ? 5.548 -1.073 2.158 1.00 13.32 51 TRP A CA 19
ATOM 22247 C C . TRP A 1 51 ? 4.973 -0.144 3.254 1.00 13.24 51 TRP A C 19
ATOM 22248 O O . TRP A 1 51 ? 5.699 0.659 3.838 1.00 11.42 51 TRP A O 19
ATOM 22269 N N . PHE A 1 52 ? 3.668 -0.323 3.554 1.00 72.32 52 PHE A N 19
ATOM 22270 C CA . PHE A 1 52 ? 2.949 0.452 4.591 1.00 34.33 52 PHE A CA 19
ATOM 22271 C C . PHE A 1 52 ? 3.579 0.305 5.998 1.00 53.14 52 PHE A C 19
ATOM 22272 O O . PHE A 1 52 ? 3.559 1.261 6.767 1.00 51.20 52 PHE A O 19
ATOM 22289 N N . GLN A 1 53 ? 4.138 -0.881 6.328 1.00 64.11 53 GLN A N 19
ATOM 22290 C CA . GLN A 1 53 ? 4.767 -1.116 7.655 1.00 4.53 53 GLN A CA 19
ATOM 22291 C C . GLN A 1 53 ? 6.087 -0.329 7.816 1.00 44.01 53 GLN A C 19
ATOM 22292 O O . GLN A 1 53 ? 6.283 0.355 8.825 1.00 51.23 53 GLN A O 19
ATOM 22306 N N . ASN A 1 54 ? 6.979 -0.433 6.810 1.00 14.34 54 ASN A N 19
ATOM 22307 C CA . ASN A 1 54 ? 8.234 0.356 6.757 1.00 24.13 54 ASN A CA 19
ATOM 22308 C C . ASN A 1 54 ? 7.958 1.873 6.727 1.00 4.22 54 ASN A C 19
ATOM 22309 O O . ASN A 1 54 ? 8.685 2.649 7.338 1.00 33.53 54 ASN A O 19
ATOM 22320 N N . ARG A 1 55 ? 6.917 2.273 5.980 1.00 63.25 55 ARG A N 19
ATOM 22321 C CA . ARG A 1 55 ? 6.492 3.683 5.879 1.00 32.22 55 ARG A CA 19
ATOM 22322 C C . ARG A 1 55 ? 5.912 4.212 7.216 1.00 42.13 55 ARG A C 19
ATOM 22323 O O . ARG A 1 55 ? 6.137 5.370 7.565 1.00 5.10 55 ARG A O 19
ATOM 22344 N N . ARG A 1 56 ? 5.186 3.359 7.973 1.00 14.30 56 ARG A N 19
ATOM 22345 C CA . ARG A 1 56 ? 4.683 3.724 9.327 1.00 31.43 56 ARG A CA 19
ATOM 22346 C C . ARG A 1 56 ? 5.854 3.807 10.330 1.00 74.40 56 ARG A C 19
ATOM 22347 O O . ARG A 1 56 ? 5.820 4.595 11.277 1.00 33.03 56 ARG A O 19
ATOM 22368 N N . TYR A 1 57 ? 6.884 2.989 10.094 1.00 2.31 57 TYR A N 19
ATOM 22369 C CA . TYR A 1 57 ? 8.144 3.032 10.857 1.00 50.40 57 TYR A CA 19
ATOM 22370 C C . TYR A 1 57 ? 9.009 4.254 10.427 1.00 60.32 57 TYR A C 19
ATOM 22371 O O . TYR A 1 57 ? 9.826 4.754 11.197 1.00 1.41 57 TYR A O 19
ATOM 22389 N N . LYS A 1 58 ? 8.817 4.709 9.173 1.00 50.14 58 LYS A N 19
ATOM 22390 C CA . LYS A 1 58 ? 9.514 5.889 8.604 1.00 51.20 58 LYS A CA 19
ATOM 22391 C C . LYS A 1 58 ? 8.736 7.220 8.798 1.00 24.02 58 LYS A C 19
ATOM 22392 O O . LYS A 1 58 ? 9.239 8.281 8.415 1.00 10.24 58 LYS A O 19
ATOM 22411 N N . THR A 1 59 ? 7.498 7.174 9.351 1.00 63.14 59 THR A N 19
ATOM 22412 C CA . THR A 1 59 ? 6.790 8.420 9.782 1.00 12.41 59 THR A CA 19
ATOM 22413 C C . THR A 1 59 ? 7.586 9.141 10.898 1.00 15.44 59 THR A C 19
ATOM 22414 O O . THR A 1 59 ? 8.428 8.516 11.552 1.00 61.32 59 THR A O 19
ATOM 22425 N N . LYS A 1 60 ? 7.297 10.444 11.117 1.00 41.05 60 LYS A N 19
ATOM 22426 C CA . LYS A 1 60 ? 8.020 11.287 12.106 1.00 34.52 60 LYS A CA 19
ATOM 22427 C C . LYS A 1 60 ? 8.088 10.624 13.516 1.00 44.40 60 LYS A C 19
ATOM 22428 O O . LYS A 1 60 ? 7.064 10.252 14.090 1.00 21.23 60 LYS A O 19
ATOM 22447 N N . ARG A 1 61 ? 9.315 10.442 14.035 1.00 13.51 61 ARG A N 19
ATOM 22448 C CA . ARG A 1 61 ? 9.573 9.752 15.324 1.00 24.00 61 ARG A CA 19
ATOM 22449 C C . ARG A 1 61 ? 10.487 10.595 16.236 1.00 22.35 61 ARG A C 19
ATOM 22450 O O . ARG A 1 61 ? 11.313 11.382 15.758 1.00 41.31 61 ARG A O 19
ATOM 22471 N N . LYS A 1 62 ? 10.318 10.410 17.556 1.00 43.31 62 LYS A N 19
ATOM 22472 C CA . LYS A 1 62 ? 11.220 10.965 18.579 1.00 25.53 62 LYS A CA 19
ATOM 22473 C C . LYS A 1 62 ? 12.564 10.191 18.557 1.00 45.01 62 LYS A C 19
ATOM 22474 O O . LYS A 1 62 ? 12.688 9.113 19.147 1.00 63.13 62 LYS A O 19
ATOM 22493 N N . GLN A 1 63 ? 13.533 10.728 17.804 1.00 74.52 63 GLN A N 19
ATOM 22494 C CA . GLN A 1 63 ? 14.873 10.121 17.613 1.00 23.02 63 GLN A CA 19
ATOM 22495 C C . GLN A 1 63 ? 15.897 11.216 17.224 1.00 72.10 63 GLN A C 19
ATOM 22496 O O . GLN A 1 63 ? 15.580 12.411 17.283 1.00 35.21 63 GLN A O 19
ATOM 22510 N N . LEU A 1 64 ? 17.134 10.814 16.866 1.00 65.32 64 LEU A N 19
ATOM 22511 C CA . LEU A 1 64 ? 18.190 11.764 16.433 1.00 24.11 64 LEU A CA 19
ATOM 22512 C C . LEU A 1 64 ? 17.884 12.247 14.992 1.00 54.34 64 LEU A C 19
ATOM 22513 O O . LEU A 1 64 ? 17.684 13.444 14.753 1.00 34.11 64 LEU A O 19
ATOM 22529 N N . SER A 1 65 ? 17.828 11.292 14.049 1.00 61.52 65 SER A N 19
ATOM 22530 C CA . SER A 1 65 ? 17.527 11.559 12.624 1.00 20.23 65 SER A CA 19
ATOM 22531 C C . SER A 1 65 ? 16.177 10.920 12.232 1.00 62.53 65 SER A C 19
ATOM 22532 O O . SER A 1 65 ? 16.089 9.699 12.048 1.00 31.43 65 SER A O 19
ATOM 22540 N N . SER A 1 66 ? 15.119 11.751 12.154 1.00 42.32 66 SER A N 19
ATOM 22541 C CA . SER A 1 66 ? 13.763 11.297 11.775 1.00 62.45 66 SER A CA 19
ATOM 22542 C C . SER A 1 66 ? 13.682 11.028 10.260 1.00 33.12 66 SER A C 19
ATOM 22543 O O . SER A 1 66 ? 13.339 11.915 9.468 1.00 51.31 66 SER A O 19
ATOM 22551 N N . GLU A 1 67 ? 14.050 9.797 9.877 1.00 61.24 67 GLU A N 19
ATOM 22552 C CA . GLU A 1 67 ? 14.123 9.363 8.469 1.00 33.13 67 GLU A CA 19
ATOM 22553 C C . GLU A 1 67 ? 12.719 9.148 7.865 1.00 2.33 67 GLU A C 19
ATOM 22554 O O . GLU A 1 67 ? 11.996 8.244 8.280 1.00 13.33 67 GLU A O 19
ATOM 22566 N N . LEU A 1 68 ? 12.352 9.997 6.881 1.00 34.11 68 LEU A N 19
ATOM 22567 C CA . LEU A 1 68 ? 11.033 9.945 6.196 1.00 11.33 68 LEU A CA 19
ATOM 22568 C C . LEU A 1 68 ? 10.904 8.753 5.211 1.00 54.01 68 LEU A C 19
ATOM 22569 O O . LEU A 1 68 ? 11.888 8.074 4.927 1.00 43.31 68 LEU A O 19
ATOM 22585 N N . GLY A 1 69 ? 9.674 8.537 4.683 1.00 61.42 69 GLY A N 19
ATOM 22586 C CA . GLY A 1 69 ? 9.379 7.412 3.771 1.00 4.44 69 GLY A CA 19
ATOM 22587 C C . GLY A 1 69 ? 10.099 7.490 2.427 1.00 22.42 69 GLY A C 19
ATOM 22588 O O . GLY A 1 69 ? 10.932 6.631 2.093 1.00 70.14 69 GLY A O 19
ATOM 22592 N N . MET A 1 1 ? 20.703 5.605 16.310 1.00 12.10 1 MET A N 20
ATOM 22593 C CA . MET A 1 1 ? 20.755 6.340 15.015 1.00 11.11 1 MET A CA 20
ATOM 22594 C C . MET A 1 1 ? 20.207 5.450 13.880 1.00 45.05 1 MET A C 20
ATOM 22595 O O . MET A 1 1 ? 20.927 4.617 13.329 1.00 5.23 1 MET A O 20
ATOM 22611 N N . GLY A 1 2 ? 18.905 5.604 13.569 1.00 63.04 2 GLY A N 20
ATOM 22612 C CA . GLY A 1 2 ? 18.244 4.824 12.508 1.00 33.33 2 GLY A CA 20
ATOM 22613 C C . GLY A 1 2 ? 18.378 5.449 11.116 1.00 73.14 2 GLY A C 20
ATOM 22614 O O . GLY A 1 2 ? 17.385 5.890 10.533 1.00 42.43 2 GLY A O 20
ATOM 22618 N N . HIS A 1 3 ? 19.619 5.492 10.589 1.00 40.22 3 HIS A N 20
ATOM 22619 C CA . HIS A 1 3 ? 19.919 5.994 9.219 1.00 23.24 3 HIS A CA 20
ATOM 22620 C C . HIS A 1 3 ? 20.480 4.845 8.344 1.00 35.02 3 HIS A C 20
ATOM 22621 O O . HIS A 1 3 ? 21.649 4.854 7.935 1.00 1.21 3 HIS A O 20
ATOM 22636 N N . HIS A 1 4 ? 19.628 3.835 8.094 1.00 52.24 4 HIS A N 20
ATOM 22637 C CA . HIS A 1 4 ? 19.989 2.621 7.323 1.00 0.55 4 HIS A CA 20
ATOM 22638 C C . HIS A 1 4 ? 18.792 2.171 6.440 1.00 3.11 4 HIS A C 20
ATOM 22639 O O . HIS A 1 4 ? 17.885 1.465 6.893 1.00 50.34 4 HIS A O 20
ATOM 22654 N N . HIS A 1 5 ? 18.798 2.613 5.170 1.00 60.11 5 HIS A N 20
ATOM 22655 C CA . HIS A 1 5 ? 17.659 2.424 4.243 1.00 74.44 5 HIS A CA 20
ATOM 22656 C C . HIS A 1 5 ? 17.618 0.986 3.671 1.00 21.23 5 HIS A C 20
ATOM 22657 O O . HIS A 1 5 ? 16.622 0.279 3.852 1.00 5.34 5 HIS A O 20
ATOM 22672 N N . HIS A 1 6 ? 18.718 0.581 2.991 1.00 63.53 6 HIS A N 20
ATOM 22673 C CA . HIS A 1 6 ? 18.867 -0.753 2.353 1.00 2.41 6 HIS A CA 20
ATOM 22674 C C . HIS A 1 6 ? 17.805 -0.958 1.229 1.00 72.11 6 HIS A C 20
ATOM 22675 O O . HIS A 1 6 ? 16.697 -1.451 1.484 1.00 2.24 6 HIS A O 20
ATOM 22690 N N . HIS A 1 7 ? 18.156 -0.542 -0.009 1.00 61.44 7 HIS A N 20
ATOM 22691 C CA . HIS A 1 7 ? 17.225 -0.546 -1.169 1.00 65.42 7 HIS A CA 20
ATOM 22692 C C . HIS A 1 7 ? 16.701 -1.970 -1.524 1.00 60.50 7 HIS A C 20
ATOM 22693 O O . HIS A 1 7 ? 17.481 -2.878 -1.827 1.00 1.15 7 HIS A O 20
ATOM 22708 N N . HIS A 1 8 ? 15.367 -2.135 -1.453 1.00 74.35 8 HIS A N 20
ATOM 22709 C CA . HIS A 1 8 ? 14.668 -3.408 -1.760 1.00 44.31 8 HIS A CA 20
ATOM 22710 C C . HIS A 1 8 ? 13.243 -3.149 -2.326 1.00 14.12 8 HIS A C 20
ATOM 22711 O O . HIS A 1 8 ? 12.495 -4.107 -2.573 1.00 34.22 8 HIS A O 20
ATOM 22726 N N . SER A 1 9 ? 12.874 -1.850 -2.512 1.00 44.04 9 SER A N 20
ATOM 22727 C CA . SER A 1 9 ? 11.543 -1.448 -3.037 1.00 70.32 9 SER A CA 20
ATOM 22728 C C . SER A 1 9 ? 11.306 -2.018 -4.452 1.00 31.23 9 SER A C 20
ATOM 22729 O O . SER A 1 9 ? 11.782 -1.466 -5.450 1.00 74.13 9 SER A O 20
ATOM 22737 N N . HIS A 1 10 ? 10.597 -3.156 -4.501 1.00 12.21 10 HIS A N 20
ATOM 22738 C CA . HIS A 1 10 ? 10.206 -3.836 -5.754 1.00 32.41 10 HIS A CA 20
ATOM 22739 C C . HIS A 1 10 ? 9.228 -2.972 -6.587 1.00 43.40 10 HIS A C 20
ATOM 22740 O O . HIS A 1 10 ? 9.106 -3.145 -7.802 1.00 13.22 10 HIS A O 20
ATOM 22755 N N . MET A 1 11 ? 8.532 -2.056 -5.892 1.00 14.22 11 MET A N 20
ATOM 22756 C CA . MET A 1 11 ? 7.572 -1.111 -6.488 1.00 15.23 11 MET A CA 20
ATOM 22757 C C . MET A 1 11 ? 8.253 -0.119 -7.463 1.00 51.41 11 MET A C 20
ATOM 22758 O O . MET A 1 11 ? 9.403 0.278 -7.271 1.00 63.44 11 MET A O 20
ATOM 22772 N N . SER A 1 12 ? 7.507 0.289 -8.505 1.00 2.30 12 SER A N 20
ATOM 22773 C CA . SER A 1 12 ? 7.964 1.298 -9.502 1.00 44.51 12 SER A CA 20
ATOM 22774 C C . SER A 1 12 ? 7.727 2.734 -8.964 1.00 44.21 12 SER A C 20
ATOM 22775 O O . SER A 1 12 ? 6.982 2.900 -8.008 1.00 5.34 12 SER A O 20
ATOM 22783 N N . HIS A 1 13 ? 8.337 3.766 -9.600 1.00 71.22 13 HIS A N 20
ATOM 22784 C CA . HIS A 1 13 ? 8.254 5.196 -9.144 1.00 23.20 13 HIS A CA 20
ATOM 22785 C C . HIS A 1 13 ? 6.783 5.675 -8.944 1.00 43.03 13 HIS A C 20
ATOM 22786 O O . HIS A 1 13 ? 6.404 6.098 -7.843 1.00 32.15 13 HIS A O 20
ATOM 22801 N N . THR A 1 14 ? 5.973 5.585 -10.020 1.00 3.52 14 THR A N 20
ATOM 22802 C CA . THR A 1 14 ? 4.533 5.967 -10.008 1.00 52.41 14 THR A CA 20
ATOM 22803 C C . THR A 1 14 ? 3.714 5.072 -9.041 1.00 11.33 14 THR A C 20
ATOM 22804 O O . THR A 1 14 ? 2.787 5.534 -8.374 1.00 42.41 14 THR A O 20
ATOM 22815 N N . GLN A 1 15 ? 4.102 3.791 -8.974 1.00 44.41 15 GLN A N 20
ATOM 22816 C CA . GLN A 1 15 ? 3.442 2.761 -8.146 1.00 30.01 15 GLN A CA 20
ATOM 22817 C C . GLN A 1 15 ? 3.605 3.049 -6.628 1.00 44.32 15 GLN A C 20
ATOM 22818 O O . GLN A 1 15 ? 2.667 2.843 -5.847 1.00 52.13 15 GLN A O 20
ATOM 22832 N N . VAL A 1 16 ? 4.800 3.544 -6.232 1.00 51.32 16 VAL A N 20
ATOM 22833 C CA . VAL A 1 16 ? 5.058 4.048 -4.861 1.00 45.14 16 VAL A CA 20
ATOM 22834 C C . VAL A 1 16 ? 4.162 5.272 -4.554 1.00 14.42 16 VAL A C 20
ATOM 22835 O O . VAL A 1 16 ? 3.577 5.337 -3.480 1.00 13.45 16 VAL A O 20
ATOM 22848 N N . ILE A 1 17 ? 4.033 6.209 -5.533 1.00 52.15 17 ILE A N 20
ATOM 22849 C CA . ILE A 1 17 ? 3.159 7.415 -5.409 1.00 71.22 17 ILE A CA 20
ATOM 22850 C C . ILE A 1 17 ? 1.692 7.016 -5.101 1.00 44.35 17 ILE A C 20
ATOM 22851 O O . ILE A 1 17 ? 1.047 7.620 -4.243 1.00 31.25 17 ILE A O 20
ATOM 22867 N N . GLU A 1 18 ? 1.204 5.968 -5.784 1.00 30.42 18 GLU A N 20
ATOM 22868 C CA . GLU A 1 18 ? -0.159 5.420 -5.585 1.00 31.03 18 GLU A CA 20
ATOM 22869 C C . GLU A 1 18 ? -0.351 4.848 -4.160 1.00 44.33 18 GLU A C 20
ATOM 22870 O O . GLU A 1 18 ? -1.391 5.075 -3.519 1.00 22.42 18 GLU A O 20
ATOM 22882 N N . LEU A 1 19 ? 0.665 4.105 -3.683 1.00 1.33 19 LEU A N 20
ATOM 22883 C CA . LEU A 1 19 ? 0.719 3.597 -2.295 1.00 40.10 19 LEU A CA 20
ATOM 22884 C C . LEU A 1 19 ? 0.787 4.770 -1.266 1.00 32.14 19 LEU A C 20
ATOM 22885 O O . LEU A 1 19 ? 0.217 4.669 -0.183 1.00 72.03 19 LEU A O 20
ATOM 22901 N N . GLU A 1 20 ? 1.489 5.879 -1.632 1.00 12.43 20 GLU A N 20
ATOM 22902 C CA . GLU A 1 20 ? 1.654 7.083 -0.767 1.00 21.21 20 GLU A CA 20
ATOM 22903 C C . GLU A 1 20 ? 0.329 7.863 -0.610 1.00 5.43 20 GLU A C 20
ATOM 22904 O O . GLU A 1 20 ? 0.045 8.392 0.466 1.00 54.51 20 GLU A O 20
ATOM 22916 N N . ARG A 1 21 ? -0.463 7.933 -1.702 1.00 55.22 21 ARG A N 20
ATOM 22917 C CA . ARG A 1 21 ? -1.814 8.551 -1.698 1.00 3.41 21 ARG A CA 20
ATOM 22918 C C . ARG A 1 21 ? -2.753 7.826 -0.706 1.00 22.20 21 ARG A C 20
ATOM 22919 O O . ARG A 1 21 ? -3.502 8.462 0.046 1.00 71.33 21 ARG A O 20
ATOM 22940 N N . LYS A 1 22 ? -2.678 6.485 -0.710 1.00 4.34 22 LYS A N 20
ATOM 22941 C CA . LYS A 1 22 ? -3.494 5.622 0.168 1.00 60.10 22 LYS A CA 20
ATOM 22942 C C . LYS A 1 22 ? -2.989 5.677 1.635 1.00 53.30 22 LYS A C 20
ATOM 22943 O O . LYS A 1 22 ? -3.792 5.756 2.580 1.00 53.10 22 LYS A O 20
ATOM 22962 N N . PHE A 1 23 ? -1.654 5.666 1.796 1.00 5.31 23 PHE A N 20
ATOM 22963 C CA . PHE A 1 23 ? -0.987 5.752 3.112 1.00 33.41 23 PHE A CA 20
ATOM 22964 C C . PHE A 1 23 ? -1.268 7.100 3.812 1.00 14.24 23 PHE A C 20
ATOM 22965 O O . PHE A 1 23 ? -1.455 7.150 5.034 1.00 40.13 23 PHE A O 20
ATOM 22982 N N . SER A 1 24 ? -1.291 8.184 3.020 1.00 53.11 24 SER A N 20
ATOM 22983 C CA . SER A 1 24 ? -1.575 9.553 3.511 1.00 60.02 24 SER A CA 20
ATOM 22984 C C . SER A 1 24 ? -2.974 9.662 4.157 1.00 41.52 24 SER A C 20
ATOM 22985 O O . SER A 1 24 ? -3.216 10.538 4.994 1.00 52.05 24 SER A O 20
ATOM 22993 N N . HIS A 1 25 ? -3.894 8.770 3.754 1.00 23.33 25 HIS A N 20
ATOM 22994 C CA . HIS A 1 25 ? -5.246 8.688 4.341 1.00 24.11 25 HIS A CA 20
ATOM 22995 C C . HIS A 1 25 ? -5.288 7.692 5.533 1.00 63.42 25 HIS A C 20
ATOM 22996 O O . HIS A 1 25 ? -5.935 7.966 6.550 1.00 22.11 25 HIS A O 20
ATOM 23011 N N . GLN A 1 26 ? -4.587 6.540 5.402 1.00 54.21 26 GLN A N 20
ATOM 23012 C CA . GLN A 1 26 ? -4.622 5.464 6.427 1.00 32.21 26 GLN A CA 20
ATOM 23013 C C . GLN A 1 26 ? -3.290 4.656 6.508 1.00 30.15 26 GLN A C 20
ATOM 23014 O O . GLN A 1 26 ? -2.702 4.287 5.488 1.00 64.23 26 GLN A O 20
ATOM 23028 N N . LYS A 1 27 ? -2.837 4.403 7.753 1.00 51.11 27 LYS A N 20
ATOM 23029 C CA . LYS A 1 27 ? -1.604 3.632 8.053 1.00 41.03 27 LYS A CA 20
ATOM 23030 C C . LYS A 1 27 ? -1.803 2.117 7.806 1.00 31.24 27 LYS A C 20
ATOM 23031 O O . LYS A 1 27 ? -0.903 1.424 7.317 1.00 43.12 27 LYS A O 20
ATOM 23050 N N . TYR A 1 28 ? -2.980 1.618 8.213 1.00 63.52 28 TYR A N 20
ATOM 23051 C CA . TYR A 1 28 ? -3.365 0.195 8.097 1.00 62.43 28 TYR A CA 20
ATOM 23052 C C . TYR A 1 28 ? -4.535 0.056 7.101 1.00 50.12 28 TYR A C 20
ATOM 23053 O O . TYR A 1 28 ? -5.464 0.873 7.118 1.00 71.22 28 TYR A O 20
ATOM 23071 N N . LEU A 1 29 ? -4.491 -0.975 6.239 1.00 73.11 29 LEU A N 20
ATOM 23072 C CA . LEU A 1 29 ? -5.552 -1.233 5.232 1.00 12.00 29 LEU A CA 20
ATOM 23073 C C . LEU A 1 29 ? -6.533 -2.323 5.704 1.00 14.03 29 LEU A C 20
ATOM 23074 O O . LEU A 1 29 ? -6.137 -3.272 6.387 1.00 33.11 29 LEU A O 20
ATOM 23090 N N . SER A 1 30 ? -7.817 -2.193 5.323 1.00 24.52 30 SER A N 20
ATOM 23091 C CA . SER A 1 30 ? -8.803 -3.282 5.509 1.00 52.13 30 SER A CA 20
ATOM 23092 C C . SER A 1 30 ? -8.502 -4.424 4.516 1.00 41.32 30 SER A C 20
ATOM 23093 O O . SER A 1 30 ? -7.810 -4.207 3.517 1.00 21.34 30 SER A O 20
ATOM 23101 N N . ALA A 1 31 ? -9.035 -5.631 4.787 1.00 74.34 31 ALA A N 20
ATOM 23102 C CA . ALA A 1 31 ? -8.858 -6.812 3.902 1.00 74.11 31 ALA A CA 20
ATOM 23103 C C . ALA A 1 31 ? -9.297 -6.538 2.425 1.00 24.04 31 ALA A C 20
ATOM 23104 O O . ALA A 1 31 ? -8.552 -6.913 1.507 1.00 24.25 31 ALA A O 20
ATOM 23111 N N . PRO A 1 32 ? -10.491 -5.879 2.150 1.00 43.13 32 PRO A N 20
ATOM 23112 C CA . PRO A 1 32 ? -10.819 -5.409 0.785 1.00 32.20 32 PRO A CA 20
ATOM 23113 C C . PRO A 1 32 ? -9.795 -4.379 0.235 1.00 20.22 32 PRO A C 20
ATOM 23114 O O . PRO A 1 32 ? -9.269 -4.572 -0.852 1.00 11.11 32 PRO A O 20
ATOM 23125 N N . GLU A 1 33 ? -9.484 -3.319 1.010 1.00 54.15 33 GLU A N 20
ATOM 23126 C CA . GLU A 1 33 ? -8.646 -2.183 0.530 1.00 73.32 33 GLU A CA 20
ATOM 23127 C C . GLU A 1 33 ? -7.192 -2.593 0.184 1.00 43.14 33 GLU A C 20
ATOM 23128 O O . GLU A 1 33 ? -6.596 -2.029 -0.733 1.00 41.10 33 GLU A O 20
ATOM 23140 N N . ARG A 1 34 ? -6.638 -3.569 0.927 1.00 33.42 34 ARG A N 20
ATOM 23141 C CA . ARG A 1 34 ? -5.265 -4.073 0.698 1.00 22.54 34 ARG A CA 20
ATOM 23142 C C . ARG A 1 34 ? -5.209 -4.964 -0.559 1.00 34.43 34 ARG A C 20
ATOM 23143 O O . ARG A 1 34 ? -4.273 -4.867 -1.358 1.00 54.14 34 ARG A O 20
ATOM 23164 N N . ALA A 1 35 ? -6.232 -5.828 -0.714 1.00 71.44 35 ALA A N 20
ATOM 23165 C CA . ALA A 1 35 ? -6.390 -6.713 -1.888 1.00 21.13 35 ALA A CA 20
ATOM 23166 C C . ALA A 1 35 ? -6.662 -5.907 -3.185 1.00 20.53 35 ALA A C 20
ATOM 23167 O O . ALA A 1 35 ? -6.118 -6.223 -4.256 1.00 60.53 35 ALA A O 20
ATOM 23174 N N . HIS A 1 36 ? -7.494 -4.854 -3.063 1.00 32.12 36 HIS A N 20
ATOM 23175 C CA . HIS A 1 36 ? -7.839 -3.953 -4.183 1.00 52.22 36 HIS A CA 20
ATOM 23176 C C . HIS A 1 36 ? -6.614 -3.127 -4.618 1.00 34.21 36 HIS A C 20
ATOM 23177 O O . HIS A 1 36 ? -6.304 -3.076 -5.798 1.00 2.04 36 HIS A O 20
ATOM 23192 N N . LEU A 1 37 ? -5.913 -2.511 -3.643 1.00 11.54 37 LEU A N 20
ATOM 23193 C CA . LEU A 1 37 ? -4.689 -1.707 -3.907 1.00 64.33 37 LEU A CA 20
ATOM 23194 C C . LEU A 1 37 ? -3.567 -2.588 -4.515 1.00 53.01 37 LEU A C 20
ATOM 23195 O O . LEU A 1 37 ? -2.814 -2.144 -5.395 1.00 75.43 37 LEU A O 20
ATOM 23211 N N . ALA A 1 38 ? -3.499 -3.850 -4.044 1.00 21.54 38 ALA A N 20
ATOM 23212 C CA . ALA A 1 38 ? -2.573 -4.865 -4.574 1.00 74.30 38 ALA A CA 20
ATOM 23213 C C . ALA A 1 38 ? -2.848 -5.152 -6.070 1.00 4.20 38 ALA A C 20
ATOM 23214 O O . ALA A 1 38 ? -1.932 -5.093 -6.881 1.00 44.33 38 ALA A O 20
ATOM 23221 N N . LYS A 1 39 ? -4.123 -5.430 -6.442 1.00 34.21 39 LYS A N 20
ATOM 23222 C CA . LYS A 1 39 ? -4.478 -5.747 -7.857 1.00 73.51 39 LYS A CA 20
ATOM 23223 C C . LYS A 1 39 ? -4.444 -4.495 -8.783 1.00 5.22 39 LYS A C 20
ATOM 23224 O O . LYS A 1 39 ? -4.193 -4.627 -9.994 1.00 25.41 39 LYS A O 20
ATOM 23243 N N . ASN A 1 40 ? -4.675 -3.289 -8.206 1.00 50.51 40 ASN A N 20
ATOM 23244 C CA . ASN A 1 40 ? -4.560 -1.993 -8.938 1.00 21.30 40 ASN A CA 20
ATOM 23245 C C . ASN A 1 40 ? -3.115 -1.756 -9.428 1.00 42.34 40 ASN A C 20
ATOM 23246 O O . ASN A 1 40 ? -2.885 -1.156 -10.483 1.00 22.41 40 ASN A O 20
ATOM 23257 N N . LEU A 1 41 ? -2.149 -2.207 -8.617 1.00 51.04 41 LEU A N 20
ATOM 23258 C CA . LEU A 1 41 ? -0.706 -2.049 -8.890 1.00 34.03 41 LEU A CA 20
ATOM 23259 C C . LEU A 1 41 ? -0.020 -3.400 -9.227 1.00 64.10 41 LEU A C 20
ATOM 23260 O O . LEU A 1 41 ? 1.200 -3.447 -9.371 1.00 5.13 41 LEU A O 20
ATOM 23276 N N . LYS A 1 42 ? -0.815 -4.492 -9.350 1.00 61.44 42 LYS A N 20
ATOM 23277 C CA . LYS A 1 42 ? -0.315 -5.866 -9.668 1.00 64.32 42 LYS A CA 20
ATOM 23278 C C . LYS A 1 42 ? 0.758 -6.376 -8.644 1.00 31.43 42 LYS A C 20
ATOM 23279 O O . LYS A 1 42 ? 1.584 -7.241 -8.959 1.00 41.43 42 LYS A O 20
ATOM 23298 N N . LEU A 1 43 ? 0.691 -5.832 -7.410 1.00 51.54 43 LEU A N 20
ATOM 23299 C CA . LEU A 1 43 ? 1.533 -6.237 -6.254 1.00 10.11 43 LEU A CA 20
ATOM 23300 C C . LEU A 1 43 ? 0.841 -7.342 -5.418 1.00 72.54 43 LEU A C 20
ATOM 23301 O O . LEU A 1 43 ? -0.304 -7.709 -5.675 1.00 12.42 43 LEU A O 20
ATOM 23317 N N . THR A 1 44 ? 1.541 -7.837 -4.390 1.00 11.32 44 THR A N 20
ATOM 23318 C CA . THR A 1 44 ? 0.982 -8.810 -3.422 1.00 54.11 44 THR A CA 20
ATOM 23319 C C . THR A 1 44 ? 0.592 -8.079 -2.126 1.00 51.53 44 THR A C 20
ATOM 23320 O O . THR A 1 44 ? 1.253 -7.109 -1.748 1.00 71.14 44 THR A O 20
ATOM 23331 N N . GLU A 1 45 ? -0.467 -8.568 -1.449 1.00 4.30 45 GLU A N 20
ATOM 23332 C CA . GLU A 1 45 ? -0.920 -8.040 -0.135 1.00 11.11 45 GLU A CA 20
ATOM 23333 C C . GLU A 1 45 ? 0.206 -8.063 0.929 1.00 53.14 45 GLU A C 20
ATOM 23334 O O . GLU A 1 45 ? 0.217 -7.231 1.841 1.00 25.41 45 GLU A O 20
ATOM 23346 N N . THR A 1 46 ? 1.139 -9.027 0.793 1.00 20.22 46 THR A N 20
ATOM 23347 C CA . THR A 1 46 ? 2.347 -9.117 1.635 1.00 2.23 46 THR A CA 20
ATOM 23348 C C . THR A 1 46 ? 3.257 -7.879 1.426 1.00 31.12 46 THR A C 20
ATOM 23349 O O . THR A 1 46 ? 3.555 -7.174 2.386 1.00 72.50 46 THR A O 20
ATOM 23360 N N . GLN A 1 47 ? 3.662 -7.611 0.159 1.00 41.30 47 GLN A N 20
ATOM 23361 C CA . GLN A 1 47 ? 4.538 -6.458 -0.186 1.00 24.44 47 GLN A CA 20
ATOM 23362 C C . GLN A 1 47 ? 3.888 -5.096 0.153 1.00 23.32 47 GLN A C 20
ATOM 23363 O O . GLN A 1 47 ? 4.582 -4.179 0.581 1.00 53.22 47 GLN A O 20
ATOM 23377 N N . VAL A 1 48 ? 2.571 -4.973 -0.085 1.00 31.24 48 VAL A N 20
ATOM 23378 C CA . VAL A 1 48 ? 1.797 -3.761 0.262 1.00 14.13 48 VAL A CA 20
ATOM 23379 C C . VAL A 1 48 ? 1.816 -3.515 1.797 1.00 51.23 48 VAL A C 20
ATOM 23380 O O . VAL A 1 48 ? 2.061 -2.399 2.247 1.00 52.33 48 VAL A O 20
ATOM 23393 N N . LYS A 1 49 ? 1.602 -4.592 2.577 1.00 41.23 49 LYS A N 20
ATOM 23394 C CA . LYS A 1 49 ? 1.670 -4.564 4.064 1.00 0.21 49 LYS A CA 20
ATOM 23395 C C . LYS A 1 49 ? 3.095 -4.186 4.575 1.00 35.02 49 LYS A C 20
ATOM 23396 O O . LYS A 1 49 ? 3.235 -3.432 5.546 1.00 20.42 49 LYS A O 20
ATOM 23415 N N . ILE A 1 50 ? 4.137 -4.720 3.896 1.00 24.32 50 ILE A N 20
ATOM 23416 C CA . ILE A 1 50 ? 5.563 -4.427 4.202 1.00 72.20 50 ILE A CA 20
ATOM 23417 C C . ILE A 1 50 ? 5.923 -2.958 3.862 1.00 13.23 50 ILE A C 20
ATOM 23418 O O . ILE A 1 50 ? 6.625 -2.293 4.629 1.00 73.23 50 ILE A O 20
ATOM 23434 N N . TRP A 1 51 ? 5.433 -2.463 2.712 1.00 3.20 51 TRP A N 20
ATOM 23435 C CA . TRP A 1 51 ? 5.641 -1.065 2.284 1.00 72.10 51 TRP A CA 20
ATOM 23436 C C . TRP A 1 51 ? 5.047 -0.107 3.345 1.00 2.10 51 TRP A C 20
ATOM 23437 O O . TRP A 1 51 ? 5.753 0.750 3.883 1.00 63.11 51 TRP A O 20
ATOM 23458 N N . PHE A 1 52 ? 3.751 -0.316 3.656 1.00 54.24 52 PHE A N 20
ATOM 23459 C CA . PHE A 1 52 ? 3.034 0.411 4.728 1.00 60.45 52 PHE A CA 20
ATOM 23460 C C . PHE A 1 52 ? 3.733 0.260 6.111 1.00 24.33 52 PHE A C 20
ATOM 23461 O O . PHE A 1 52 ? 3.705 1.188 6.907 1.00 74.32 52 PHE A O 20
ATOM 23478 N N . GLN A 1 53 ? 4.386 -0.903 6.366 1.00 51.11 53 GLN A N 20
ATOM 23479 C CA . GLN A 1 53 ? 5.195 -1.143 7.598 1.00 44.35 53 GLN A CA 20
ATOM 23480 C C . GLN A 1 53 ? 6.365 -0.135 7.722 1.00 3.44 53 GLN A C 20
ATOM 23481 O O . GLN A 1 53 ? 6.495 0.559 8.740 1.00 31.03 53 GLN A O 20
ATOM 23495 N N . ASN A 1 54 ? 7.201 -0.064 6.662 1.00 14.41 54 ASN A N 20
ATOM 23496 C CA . ASN A 1 54 ? 8.364 0.853 6.610 1.00 71.14 54 ASN A CA 20
ATOM 23497 C C . ASN A 1 54 ? 7.937 2.337 6.677 1.00 23.04 54 ASN A C 20
ATOM 23498 O O . ASN A 1 54 ? 8.587 3.157 7.330 1.00 43.22 54 ASN A O 20
ATOM 23509 N N . ARG A 1 55 ? 6.842 2.674 5.985 1.00 31.45 55 ARG A N 20
ATOM 23510 C CA . ARG A 1 55 ? 6.294 4.039 5.997 1.00 23.32 55 ARG A CA 20
ATOM 23511 C C . ARG A 1 55 ? 5.667 4.419 7.368 1.00 3.31 55 ARG A C 20
ATOM 23512 O O . ARG A 1 55 ? 5.662 5.599 7.734 1.00 14.33 55 ARG A O 20
ATOM 23533 N N . ARG A 1 56 ? 5.143 3.429 8.131 1.00 41.33 56 ARG A N 20
ATOM 23534 C CA . ARG A 1 56 ? 4.698 3.653 9.536 1.00 54.54 56 ARG A CA 20
ATOM 23535 C C . ARG A 1 56 ? 5.922 3.872 10.459 1.00 4.30 56 ARG A C 20
ATOM 23536 O O . ARG A 1 56 ? 5.862 4.642 11.426 1.00 2.25 56 ARG A O 20
ATOM 23557 N N . TYR A 1 57 ? 7.027 3.181 10.131 1.00 54.11 57 TYR A N 20
ATOM 23558 C CA . TYR A 1 57 ? 8.353 3.391 10.757 1.00 33.35 57 TYR A CA 20
ATOM 23559 C C . TYR A 1 57 ? 8.955 4.770 10.346 1.00 11.31 57 TYR A C 20
ATOM 23560 O O . TYR A 1 57 ? 9.771 5.341 11.075 1.00 61.44 57 TYR A O 20
ATOM 23578 N N . LYS A 1 58 ? 8.529 5.303 9.178 1.00 1.25 58 LYS A N 20
ATOM 23579 C CA . LYS A 1 58 ? 8.919 6.663 8.715 1.00 64.54 58 LYS A CA 20
ATOM 23580 C C . LYS A 1 58 ? 8.079 7.768 9.422 1.00 34.33 58 LYS A C 20
ATOM 23581 O O . LYS A 1 58 ? 8.535 8.908 9.530 1.00 1.24 58 LYS A O 20
ATOM 23600 N N . THR A 1 59 ? 6.867 7.419 9.916 1.00 51.41 59 THR A N 20
ATOM 23601 C CA . THR A 1 59 ? 5.945 8.395 10.571 1.00 14.44 59 THR A CA 20
ATOM 23602 C C . THR A 1 59 ? 6.116 8.341 12.102 1.00 11.12 59 THR A C 20
ATOM 23603 O O . THR A 1 59 ? 6.568 7.321 12.640 1.00 2.31 59 THR A O 20
ATOM 23614 N N . LYS A 1 60 ? 5.768 9.468 12.788 1.00 3.44 60 LYS A N 20
ATOM 23615 C CA . LYS A 1 60 ? 6.071 9.726 14.234 1.00 54.35 60 LYS A CA 20
ATOM 23616 C C . LYS A 1 60 ? 7.599 9.992 14.457 1.00 2.42 60 LYS A C 20
ATOM 23617 O O . LYS A 1 60 ? 8.054 10.248 15.577 1.00 63.45 60 LYS A O 20
ATOM 23636 N N . ARG A 1 61 ? 8.374 9.967 13.352 1.00 71.55 61 ARG A N 20
ATOM 23637 C CA . ARG A 1 61 ? 9.802 10.306 13.333 1.00 24.42 61 ARG A CA 20
ATOM 23638 C C . ARG A 1 61 ? 9.956 11.844 13.363 1.00 55.35 61 ARG A C 20
ATOM 23639 O O . ARG A 1 61 ? 9.559 12.521 12.404 1.00 4.22 61 ARG A O 20
ATOM 23660 N N . LYS A 1 62 ? 10.508 12.374 14.468 1.00 11.42 62 LYS A N 20
ATOM 23661 C CA . LYS A 1 62 ? 10.607 13.829 14.708 1.00 2.32 62 LYS A CA 20
ATOM 23662 C C . LYS A 1 62 ? 11.626 14.500 13.747 1.00 33.14 62 LYS A C 20
ATOM 23663 O O . LYS A 1 62 ? 12.828 14.567 14.025 1.00 31.43 62 LYS A O 20
ATOM 23682 N N . GLN A 1 63 ? 11.127 14.916 12.575 1.00 71.03 63 GLN A N 20
ATOM 23683 C CA . GLN A 1 63 ? 11.872 15.744 11.591 1.00 62.21 63 GLN A CA 20
ATOM 23684 C C . GLN A 1 63 ? 11.365 17.207 11.649 1.00 63.42 63 GLN A C 20
ATOM 23685 O O . GLN A 1 63 ? 12.064 18.146 11.261 1.00 71.34 63 GLN A O 20
ATOM 23699 N N . LEU A 1 64 ? 10.124 17.365 12.141 1.00 51.43 64 LEU A N 20
ATOM 23700 C CA . LEU A 1 64 ? 9.480 18.659 12.402 1.00 31.51 64 LEU A CA 20
ATOM 23701 C C . LEU A 1 64 ? 9.364 18.822 13.932 1.00 52.04 64 LEU A C 20
ATOM 23702 O O . LEU A 1 64 ? 8.346 18.476 14.544 1.00 54.55 64 LEU A O 20
ATOM 23718 N N . SER A 1 65 ? 10.473 19.248 14.543 1.00 41.44 65 SER A N 20
ATOM 23719 C CA . SER A 1 65 ? 10.562 19.523 15.997 1.00 71.14 65 SER A CA 20
ATOM 23720 C C . SER A 1 65 ? 9.622 20.679 16.423 1.00 72.30 65 SER A C 20
ATOM 23721 O O . SER A 1 65 ? 9.176 21.475 15.583 1.00 1.01 65 SER A O 20
ATOM 23729 N N . SER A 1 66 ? 9.338 20.757 17.740 1.00 5.45 66 SER A N 20
ATOM 23730 C CA . SER A 1 66 ? 8.466 21.800 18.341 1.00 43.42 66 SER A CA 20
ATOM 23731 C C . SER A 1 66 ? 9.028 23.219 18.053 1.00 45.00 66 SER A C 20
ATOM 23732 O O . SER A 1 66 ? 9.985 23.653 18.696 1.00 33.33 66 SER A O 20
ATOM 23740 N N . GLU A 1 67 ? 8.435 23.907 17.057 1.00 0.53 67 GLU A N 20
ATOM 23741 C CA . GLU A 1 67 ? 8.967 25.175 16.502 1.00 23.12 67 GLU A CA 20
ATOM 23742 C C . GLU A 1 67 ? 8.873 26.355 17.498 1.00 53.43 67 GLU A C 20
ATOM 23743 O O . GLU A 1 67 ? 8.082 26.318 18.447 1.00 24.32 67 GLU A O 20
ATOM 23755 N N . LEU A 1 68 ? 9.715 27.385 17.268 1.00 1.41 68 LEU A N 20
ATOM 23756 C CA . LEU A 1 68 ? 9.858 28.557 18.165 1.00 61.25 68 LEU A CA 20
ATOM 23757 C C . LEU A 1 68 ? 8.521 29.345 18.310 1.00 53.22 68 LEU A C 20
ATOM 23758 O O . LEU A 1 68 ? 8.191 30.202 17.477 1.00 13.44 68 LEU A O 20
ATOM 23774 N N . GLY A 1 69 ? 7.750 29.009 19.361 1.00 21.43 69 GLY A N 20
ATOM 23775 C CA . GLY A 1 69 ? 6.447 29.635 19.631 1.00 24.21 69 GLY A CA 20
ATOM 23776 C C . GLY A 1 69 ? 5.358 29.226 18.645 1.00 10.22 69 GLY A C 20
ATOM 23777 O O . GLY A 1 69 ? 5.079 28.043 18.443 1.00 30.32 69 GLY A O 20
#

Nearest PDB structures (foldseek):
  2l9r-assembly1_A  TM=8.150E-01  e=6.782E-09  Homo sapiens
  1p7i-assembly4_D  TM=9.797E-01  e=5.531E-04  Drosophila melanogaster
  1enh-assembly1_A  TM=9.489E-01  e=4.026E-04  Drosophila melanogaster
  1p7i-assembly1_A  TM=9.568E-01  e=7.599E-04  Drosophila melanogaster
  2r5z-assembly1_A  TM=8.902E-01  e=6.693E-04  Drosophila melanogaster

InterPro domains:
  IPR001356 Homeodomain [PF00046] (125-181)
  IPR001356 Homeodomain [PS50071] (122-182)
  IPR001356 Homeodomain [SM00389] (124-186)
  IPR001356 Homeodomain [cd00086] (125-183)
  IPR009057 Homedomain-like superfamily [SSF46689] (112-183)
  IPR017970 Homeobox, conserved site [PS00027] (157-180)
  IPR020479 Homeodomain, metazoa [PR00024] (146-157)
  IPR020479 Homeodomain, metazoa [PR00024] (161-171)
  IPR020479 Homeodomain, metazoa [PR00024] (171-180)
  IPR050394 Homeobox NK-like transcription regulators [PTHR24340] (27-219)

Foldseek 3Di:
DPPDDPDDLPADPVLLVLLVVVCVVPLDDDPVRLVVNCVVRVHDSVSSNVSSVVVVVVPPPPPPPDDDD

GO terms:
  GO:0005515 protein binding (F, IPI)
  GO:1990837 sequence-specific double-stranded DNA binding (F, IDA)
  GO:0000976 transcription cis-regulatory region binding (F, IDA)
  GO:0003700 DNA-binding transcription factor activity (F, IDA)
  GO:0045944 positive regulation of transcription by RNA polymerase II (P, IDA)
  GO:0005634 nucleus (C, IC)
  GO:0045931 positive regulation of mitotic cell cycle (P, IMP)
  GO:0051781 positive regulation of cell division (P, IMP)
  GO:0005654 nucleoplasm (C, IDA)
  GO:0000981 DNA-binding transcription factor activity, RNA polymerase II-specific (F, IDA)
  GO:0140416 transcription regulator inhibitor activity (F, IDA)
  GO:0004879 nuclear receptor activity (F, IDA)
  GO:0090734 site of DNA damage (C, IDA)
  GO:0005634 nucleus (C, IDA)
  GO:0000978 RNA polymerase II cis-regulatory region sequence-specific DNA binding (F, IDA)
  GO:0030331 nuclear estrogen receptor binding (F, IDA)
  GO:0008656 cysteine-type endopeptidase activator activity involved in apoptotic process (F, IDA)
  GO:0045892 negative regulation of DNA-templated transcription (P, IDA)
  GO:0010628 positive regulation of gene expression (P, IDA)
  GO:0010629 negative regulation of gene expression (P, IDA)